Protein AF-0000000081155807 (afdb_homodimer)

Nearest PDB structures (foldseek):
  7br9-assembly1_B  TM=9.487E-01  e=3.342E-39  Mus musculus
  7br9-assembly1_A  TM=9.455E-01  e=4.424E-39  Mus musculus
  6r6t-assembly1_B  TM=9.547E-01  e=1.126E-38  Mus musculus
  6r6t-assembly1_A  TM=9.461E-01  e=5.517E-38  Mus musculus
  6r6u-assembly1_B  TM=9.329E-01  e=8.402E-38  Homo sapiens

Structure (mmCIF, N/CA/C/O backbone):
data_AF-0000000081155807-model_v1
#
loop_
_entity.id
_entity.type
_entity.pdbx_description
1 polymer 'Cis-aconitate decarboxylase'
#
loop_
_atom_site.group_PDB
_atom_site.id
_atom_site.type_symbol
_atom_site.label_atom_id
_atom_site.label_alt_id
_atom_site.label_comp_id
_atom_site.label_asym_id
_atom_site.label_entity_id
_atom_site.label_seq_id
_atom_site.pdbx_PDB_ins_code
_atom_site.Cartn_x
_atom_site.Cartn_y
_atom_site.Cartn_z
_atom_site.occupancy
_atom_site.B_iso_or_equiv
_atom_site.auth_seq_id
_atom_site.auth_comp_id
_atom_site.auth_asym_id
_atom_site.auth_atom_id
_atom_site.pdbx_PDB_model_num
ATOM 1 N N . MET A 1 1 ? -14.164 22.125 5 1 95.44 1 MET A N 1
ATOM 2 C CA . MET A 1 1 ? -13.172 21.062 4.836 1 95.44 1 MET A CA 1
ATOM 3 C C . MET A 1 1 ? -12.547 21.109 3.443 1 95.44 1 MET A C 1
ATOM 5 O O . MET A 1 1 ? -11.32 21.078 3.305 1 95.44 1 MET A O 1
ATOM 9 N N . ILE A 1 2 ? -13.336 21.188 2.449 1 98 2 ILE A N 1
ATOM 10 C CA . ILE A 1 2 ? -12.852 21.141 1.072 1 98 2 ILE A CA 1
ATOM 11 C C . ILE A 1 2 ? -11.992 22.375 0.785 1 98 2 ILE A C 1
ATOM 13 O O . ILE A 1 2 ? -10.883 22.25 0.275 1 98 2 ILE A O 1
ATOM 17 N N . LEU A 1 3 ? -12.531 23.594 1.146 1 98.25 3 LEU A N 1
ATOM 18 C CA . LEU A 1 3 ? -11.773 24.828 0.936 1 98.25 3 LEU A CA 1
ATOM 19 C C . LEU A 1 3 ? -10.461 24.781 1.701 1 98.25 3 LEU A C 1
ATOM 21 O O . LEU A 1 3 ? -9.414 25.156 1.163 1 98.25 3 LEU A O 1
ATOM 25 N N . ASP A 1 4 ? -10.531 24.344 2.914 1 98.19 4 ASP A N 1
ATOM 26 C CA . ASP A 1 4 ? -9.344 24.234 3.748 1 98.19 4 ASP A CA 1
ATOM 27 C C . ASP A 1 4 ? -8.32 23.281 3.125 1 98.19 4 ASP A C 1
ATOM 29 O O . ASP A 1 4 ? -7.129 23.594 3.062 1 98.19 4 ASP A O 1
ATOM 33 N N . CYS A 1 5 ? -8.781 22.172 2.707 1 98.44 5 CYS A N 1
ATOM 34 C CA . CYS A 1 5 ? -7.906 21.141 2.145 1 98.44 5 CYS A CA 1
ATOM 35 C C . CYS A 1 5 ? -7.207 21.656 0.891 1 98.44 5 CYS A C 1
ATOM 37 O O . CYS A 1 5 ? -6.016 21.406 0.693 1 98.44 5 CYS A O 1
ATOM 39 N N . ILE A 1 6 ? -7.902 22.359 0.013 1 98.62 6 ILE A N 1
ATOM 40 C CA . ILE A 1 6 ? -7.312 22.922 -1.195 1 98.62 6 ILE A CA 1
ATOM 41 C C . ILE A 1 6 ? -6.215 23.906 -0.818 1 98.62 6 ILE A C 1
ATOM 43 O O . ILE A 1 6 ? -5.105 23.859 -1.358 1 98.62 6 ILE A O 1
ATOM 47 N N . GLY A 1 7 ? -6.527 24.812 0.11 1 98.62 7 GLY A N 1
ATOM 48 C CA . GLY A 1 7 ? -5.547 25.797 0.538 1 98.62 7 GLY A CA 1
ATOM 49 C C . GLY A 1 7 ? -4.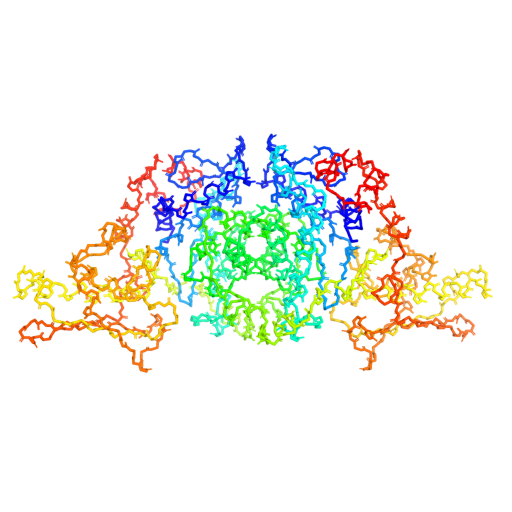301 25.172 1.145 1 98.62 7 GLY A C 1
ATOM 50 O O . GLY A 1 7 ? -3.182 25.594 0.842 1 98.62 7 GLY A O 1
ATOM 51 N N . VAL A 1 8 ? -4.527 24.219 1.985 1 98.38 8 VAL A N 1
ATOM 52 C CA . VAL A 1 8 ? -3.428 23.516 2.643 1 98.38 8 VAL A CA 1
ATOM 53 C C . VAL A 1 8 ? -2.6 22.766 1.604 1 98.38 8 VAL A C 1
ATOM 55 O O . VAL A 1 8 ? -1.372 22.688 1.71 1 98.38 8 VAL A O 1
ATOM 58 N N . GLY A 1 9 ? -3.266 22.172 0.591 1 98.5 9 GLY A N 1
ATOM 59 C CA . GLY A 1 9 ? -2.559 21.516 -0.495 1 98.5 9 GLY A CA 1
ATOM 60 C C . GLY A 1 9 ? -1.705 22.469 -1.313 1 98.5 9 GLY A C 1
ATOM 61 O O . GLY A 1 9 ? -0.597 22.125 -1.725 1 98.5 9 GLY A O 1
ATOM 62 N N . ILE A 1 10 ? -2.203 23.656 -1.557 1 98.25 10 ILE A N 1
ATOM 63 C CA . ILE A 1 10 ? -1.492 24.656 -2.34 1 98.25 10 ILE A CA 1
ATOM 64 C C . ILE A 1 10 ? -0.218 25.078 -1.61 1 98.25 10 ILE A C 1
ATOM 66 O O . ILE A 1 10 ? 0.877 25.016 -2.176 1 98.25 10 ILE A O 1
ATOM 70 N N . ILE A 1 11 ? -0.323 25.453 -0.348 1 97.88 11 ILE A N 1
ATOM 71 C CA . ILE A 1 11 ? 0.854 25.922 0.379 1 97.88 11 ILE A CA 1
ATOM 72 C C . ILE A 1 11 ? 1.784 24.734 0.66 1 97.88 11 ILE A C 1
ATOM 74 O O . ILE A 1 11 ? 3.008 24.891 0.644 1 97.88 11 ILE A O 1
ATOM 78 N N . GLY A 1 12 ? 1.202 23.578 0.953 1 97.69 12 GLY A N 1
ATOM 79 C CA . GLY A 1 12 ? 2.004 22.391 1.196 1 97.69 12 GLY A CA 1
ATOM 80 C C . GLY A 1 12 ? 2.812 21.953 -0.013 1 97.69 12 GLY A C 1
ATOM 81 O O . GLY A 1 12 ? 3.842 21.297 0.128 1 97.69 12 GLY A O 1
ATOM 82 N N . GLY A 1 13 ? 2.342 22.312 -1.187 1 97.19 13 GLY A N 1
ATOM 83 C CA . GLY A 1 13 ? 3.057 22.016 -2.416 1 97.19 13 GLY A CA 1
ATOM 84 C C . GLY A 1 13 ? 4.379 22.75 -2.533 1 97.19 13 GLY A C 1
ATOM 85 O O . GLY A 1 13 ? 5.23 22.375 -3.346 1 97.19 13 GLY A O 1
ATOM 86 N N . GLN A 1 14 ? 4.598 23.703 -1.68 1 94.25 14 GLN A N 1
ATOM 87 C CA . GLN A 1 14 ? 5.789 24.531 -1.776 1 94.25 14 GLN A CA 1
ATOM 88 C C . GLN A 1 14 ? 6.883 24.047 -0.829 1 94.25 14 GLN A C 1
ATOM 90 O O . GLN A 1 14 ? 7.965 24.641 -0.763 1 94.25 14 GLN A O 1
ATOM 95 N N . THR A 1 15 ? 6.66 23 -0.127 1 94.06 15 THR A N 1
ATOM 96 C CA . THR A 1 15 ? 7.637 22.5 0.831 1 94.06 15 THR A CA 1
ATOM 97 C C . THR A 1 15 ? 8.75 21.734 0.117 1 94.06 15 THR A C 1
ATOM 99 O O . THR A 1 15 ? 8.602 21.359 -1.047 1 94.06 15 THR A O 1
ATOM 102 N N . HIS A 1 16 ? 9.852 21.547 0.85 1 92.94 16 HIS A N 1
ATOM 103 C CA . HIS A 1 16 ? 10.953 20.734 0.326 1 92.94 16 HIS A CA 1
ATOM 104 C C . HIS A 1 16 ? 10.508 19.297 0.065 1 92.94 16 HIS A C 1
ATOM 106 O O . HIS A 1 16 ? 10.93 18.688 -0.911 1 92.94 16 HIS A O 1
ATOM 112 N N . LEU A 1 17 ? 9.703 18.828 0.894 1 95 17 LEU A N 1
ATOM 113 C CA . LEU A 1 17 ? 9.172 17.484 0.732 1 95 17 LEU A CA 1
ATOM 114 C C . LEU A 1 17 ? 8.406 17.359 -0.58 1 95 17 LEU A C 1
ATOM 116 O O . LEU A 1 17 ? 8.617 16.406 -1.336 1 95 17 LEU A O 1
ATOM 120 N N . SER A 1 18 ? 7.508 18.266 -0.826 1 96.38 18 SER A N 1
ATOM 121 C CA . SER A 1 18 ? 6.707 18.219 -2.045 1 96.38 18 SER A CA 1
ATOM 122 C C . SER A 1 18 ? 7.586 18.344 -3.287 1 96.38 18 SER A C 1
ATOM 124 O O . SER A 1 18 ? 7.297 17.734 -4.32 1 96.38 18 SER A O 1
ATOM 126 N N . SER A 1 19 ? 8.648 19.141 -3.184 1 96.31 19 SER A N 1
ATOM 127 C CA . SER A 1 19 ? 9.609 19.234 -4.281 1 96.31 19 SER A CA 1
ATOM 128 C C . SER A 1 19 ? 10.281 17.891 -4.551 1 96.31 19 SER A C 1
ATOM 130 O O . SER A 1 19 ? 10.484 17.516 -5.707 1 96.31 19 SER A O 1
ATOM 132 N N . SER A 1 20 ? 10.688 17.234 -3.498 1 96.75 20 SER A N 1
ATOM 133 C CA . SER A 1 20 ? 11.266 15.898 -3.621 1 96.75 20 SER A CA 1
ATOM 134 C C . SER A 1 20 ? 10.297 14.93 -4.289 1 96.75 20 SER A C 1
ATOM 136 O O . SER A 1 20 ? 10.695 14.117 -5.129 1 96.75 20 SER A O 1
ATOM 138 N N . LEU A 1 21 ? 9.055 15.016 -3.977 1 97.5 21 LEU A N 1
ATOM 139 C CA . LEU A 1 21 ? 8.039 14.117 -4.527 1 97.5 21 LEU A CA 1
ATOM 140 C C . LEU A 1 21 ? 7.773 14.43 -5.996 1 97.5 21 LEU A C 1
ATOM 142 O O . LEU A 1 21 ? 7.477 13.531 -6.785 1 97.5 21 LEU A O 1
ATOM 146 N N . ARG A 1 22 ? 7.848 15.734 -6.363 1 95.94 22 ARG A N 1
ATOM 147 C CA . ARG A 1 22 ? 7.719 16.062 -7.777 1 95.94 22 ARG A CA 1
ATOM 148 C C . ARG A 1 22 ? 8.875 15.492 -8.586 1 95.94 22 ARG A C 1
ATOM 150 O O . ARG A 1 22 ? 8.695 15.094 -9.742 1 95.94 22 ARG A O 1
ATOM 157 N N . ARG A 1 23 ? 10.07 15.453 -8.008 1 95.19 23 ARG A N 1
ATOM 158 C CA . ARG A 1 23 ? 11.188 14.805 -8.672 1 95.19 23 ARG A CA 1
ATOM 159 C C . ARG A 1 23 ? 10.938 13.305 -8.836 1 95.19 23 ARG A C 1
ATOM 161 O O . ARG A 1 23 ? 11.219 12.734 -9.891 1 95.19 23 ARG A O 1
ATOM 168 N N . PHE A 1 24 ? 10.445 12.727 -7.793 1 96.31 24 PHE A N 1
ATOM 169 C CA . PHE A 1 24 ? 10.047 11.328 -7.852 1 96.31 24 PHE A CA 1
ATOM 170 C C . PHE A 1 24 ? 9.047 11.094 -8.984 1 96.31 24 PHE A C 1
ATOM 172 O O . PHE A 1 24 ? 9.188 10.141 -9.75 1 96.31 24 PHE A O 1
ATOM 179 N N . ALA A 1 25 ? 8.008 11.938 -9.039 1 94.19 25 ALA A N 1
ATOM 180 C CA . ALA A 1 25 ? 6.98 11.828 -10.07 1 94.19 25 ALA A CA 1
ATOM 181 C C . ALA A 1 25 ? 7.594 11.945 -11.461 1 94.19 25 ALA A C 1
ATOM 183 O O . ALA A 1 25 ? 7.188 11.234 -12.391 1 94.19 25 ALA A O 1
ATOM 184 N N . ALA A 1 26 ? 8.5 12.812 -11.648 1 91.06 26 ALA A N 1
ATOM 185 C CA . ALA A 1 26 ? 9.164 13 -12.938 1 91.06 26 ALA A CA 1
ATOM 186 C C . ALA A 1 26 ? 9.898 11.734 -13.359 1 91.06 26 ALA A C 1
ATOM 188 O O . ALA A 1 26 ? 9.93 11.398 -14.547 1 91.06 26 ALA A O 1
ATOM 189 N N . LEU A 1 27 ? 10.453 11.055 -12.383 1 88.5 27 LEU A N 1
ATOM 190 C CA . LEU A 1 27 ? 11.219 9.844 -12.641 1 88.5 27 LEU A CA 1
ATOM 191 C C . LEU A 1 27 ? 10.305 8.68 -12.977 1 88.5 27 LEU A C 1
ATOM 193 O O . LEU A 1 27 ? 10.672 7.797 -13.758 1 88.5 27 LEU A O 1
ATOM 197 N N . THR A 1 28 ? 9.117 8.633 -12.438 1 90.75 28 THR A N 1
ATOM 198 C CA . THR A 1 28 ? 8.297 7.43 -12.5 1 90.75 28 THR A CA 1
ATOM 199 C C . THR A 1 28 ? 7.137 7.613 -13.477 1 90.75 28 THR A C 1
ATOM 201 O O . THR A 1 28 ? 6.742 6.672 -14.172 1 90.75 28 THR A O 1
ATOM 204 N N . ASP A 1 29 ? 6.445 8.719 -13.398 1 83.62 29 ASP A N 1
ATOM 205 C CA . ASP A 1 29 ? 5.273 8.984 -14.227 1 83.62 29 ASP A CA 1
ATOM 206 C C . ASP A 1 29 ? 5.676 9.648 -15.539 1 83.62 29 ASP A C 1
ATOM 208 O O . ASP A 1 29 ? 4.941 9.562 -16.531 1 83.62 29 ASP A O 1
ATOM 212 N N . GLY A 1 30 ? 6.836 10.227 -15.602 1 74.69 30 GLY A N 1
ATOM 213 C CA . GLY A 1 30 ? 7.301 10.906 -16.797 1 74.69 30 GLY A CA 1
ATOM 214 C C . GLY A 1 30 ? 6.441 12.094 -17.172 1 74.69 30 GLY A C 1
ATOM 215 O O . GLY A 1 30 ? 5.664 12.594 -16.359 1 74.69 30 GLY A O 1
ATOM 216 N N . GLN A 1 31 ? 6.742 12.703 -18.359 1 64 31 GLN A N 1
ATOM 217 C CA . GLN A 1 31 ? 5.992 13.828 -18.906 1 64 31 GLN A CA 1
ATOM 218 C C . GLN A 1 31 ? 5.043 13.375 -20 1 64 31 GLN A C 1
ATOM 220 O O . GLN A 1 31 ? 5.449 12.68 -20.938 1 64 31 GLN A O 1
ATOM 225 N N . THR A 1 32 ? 3.867 12.969 -19.547 1 61.22 32 THR A N 1
ATOM 226 C CA . THR A 1 32 ? 2.998 12.477 -20.609 1 61.22 32 THR A CA 1
ATOM 227 C C . THR A 1 32 ? 2.117 13.602 -21.141 1 61.22 32 THR A C 1
ATOM 229 O O . THR A 1 32 ? 1.732 14.508 -20.406 1 61.22 32 THR A O 1
ATOM 232 N N . LYS A 1 33 ? 2.014 13.672 -22.453 1 59.62 33 LYS A N 1
ATOM 233 C CA . LYS A 1 33 ? 1.221 14.672 -23.172 1 59.62 33 LYS A CA 1
ATOM 234 C C . LYS A 1 33 ? -0.248 14.602 -22.766 1 59.62 33 LYS A C 1
ATOM 236 O O . LYS A 1 33 ? -0.955 15.609 -22.797 1 59.62 33 LYS A O 1
ATOM 241 N N . ASP A 1 34 ? -0.723 13.492 -22.312 1 68.31 34 ASP A N 1
ATOM 242 C CA . ASP A 1 34 ? -2.162 13.312 -22.156 1 68.31 34 ASP A CA 1
ATOM 243 C C . ASP A 1 34 ? -2.553 13.344 -20.672 1 68.31 34 ASP A C 1
ATOM 245 O O . ASP A 1 34 ? -3.586 12.797 -20.281 1 68.31 34 ASP A O 1
ATOM 249 N N . LYS A 1 35 ? -1.752 14.07 -20.062 1 72.75 35 LYS A N 1
ATOM 250 C CA . LYS A 1 35 ? -2.043 14.133 -18.625 1 72.75 35 LYS A CA 1
ATOM 251 C C . LYS A 1 35 ? -3.168 15.117 -18.344 1 72.75 35 LYS A C 1
ATOM 253 O O . LYS A 1 35 ? -3.24 16.188 -18.953 1 72.75 35 LYS A O 1
ATOM 258 N N . GLN A 1 36 ? -4.035 14.617 -17.391 1 83.31 36 GLN A N 1
ATOM 259 C CA . GLN A 1 36 ? -5.305 15.336 -17.328 1 83.31 36 GLN A CA 1
ATOM 260 C C . GLN A 1 36 ? -5.57 15.883 -15.938 1 83.31 36 GLN A C 1
ATOM 262 O O . GLN A 1 36 ? -6.355 16.828 -15.773 1 83.31 36 GLN A O 1
ATOM 267 N N . SER A 1 37 ? -4.906 15.438 -14.977 1 94.88 37 SER A N 1
ATOM 268 C CA . SER A 1 37 ? -5.289 15.82 -13.617 1 94.88 37 SER A CA 1
ATOM 269 C C . SER A 1 37 ? -4.359 16.891 -13.062 1 94.88 37 SER A C 1
ATOM 271 O O . SER A 1 37 ? -3.139 16.797 -13.211 1 94.88 37 SER A O 1
ATOM 273 N N . LEU A 1 38 ? -4.887 17.859 -12.406 1 96.31 38 LEU A N 1
ATOM 274 C CA . LEU A 1 38 ? -4.23 19.109 -12.031 1 96.31 38 LEU A CA 1
ATOM 275 C C . LEU A 1 38 ? -3.35 18.906 -10.805 1 96.31 38 LEU A C 1
ATOM 277 O O . LEU A 1 38 ? -3.754 18.25 -9.844 1 96.31 38 LEU A O 1
ATOM 281 N N . LEU A 1 39 ? -2.137 19.406 -10.875 1 96.5 39 LEU A N 1
ATOM 282 C CA . LEU A 1 39 ? -1.333 19.641 -9.688 1 96.5 39 LEU A CA 1
ATOM 283 C C . LEU A 1 39 ? -1.669 20.984 -9.062 1 96.5 39 LEU A C 1
ATOM 285 O O . LEU A 1 39 ? -1.589 22.016 -9.727 1 96.5 39 LEU A O 1
ATOM 289 N N . TRP A 1 40 ? -2.074 21.016 -7.797 1 97.88 40 TRP A N 1
ATOM 290 C CA . TRP A 1 40 ? -2.619 22.203 -7.156 1 97.88 40 TRP A CA 1
ATOM 291 C C . TRP A 1 40 ? -1.533 23.266 -6.949 1 97.88 40 TRP A C 1
ATOM 293 O O . TRP A 1 40 ? -0.455 22.953 -6.434 1 97.88 40 TRP A O 1
ATOM 303 N N . GLY A 1 41 ? -1.768 24.453 -7.367 1 96.56 41 GLY A N 1
ATOM 304 C CA . GLY A 1 41 ? -0.901 25.578 -7.055 1 96.56 41 GLY A CA 1
ATOM 305 C C . GLY A 1 41 ? 0.208 25.781 -8.07 1 96.56 41 GLY A C 1
ATOM 306 O O . GLY A 1 41 ? 1.071 26.641 -7.895 1 96.56 41 GLY A O 1
ATOM 307 N N . PHE A 1 42 ? 0.236 25.047 -9.148 1 95.88 42 PHE A N 1
ATOM 308 C CA . PHE A 1 42 ? 1.325 25.109 -10.109 1 95.88 42 PHE A CA 1
ATOM 309 C C . PHE A 1 42 ? 0.794 25.422 -11.508 1 95.88 42 PHE A C 1
ATOM 311 O O . PHE A 1 42 ? 1.271 24.859 -12.5 1 95.88 42 PHE A O 1
ATOM 318 N N . GLY A 1 43 ? -0.195 26.25 -11.555 1 94.31 43 GLY A N 1
ATOM 319 C CA . GLY A 1 43 ? -0.761 26.656 -12.836 1 94.31 43 GLY A CA 1
ATOM 320 C C . GLY A 1 43 ? -1.389 25.5 -13.594 1 94.31 43 GLY A C 1
ATOM 321 O O . GLY A 1 43 ? -2.186 24.734 -13.031 1 94.31 43 GLY A O 1
ATOM 322 N N . ARG A 1 44 ? -1.024 25.344 -14.836 1 92.69 44 ARG A N 1
ATOM 323 C CA . ARG A 1 44 ? -1.667 24.344 -15.68 1 92.69 44 ARG A CA 1
ATOM 324 C C . ARG A 1 44 ? -0.827 23.062 -15.766 1 92.69 44 ARG A C 1
ATOM 326 O O . ARG A 1 44 ? -0.809 22.391 -16.797 1 92.69 44 ARG A O 1
ATOM 333 N N . THR A 1 45 ? -0.119 22.797 -14.672 1 92.94 45 THR A N 1
ATOM 334 C CA . THR A 1 45 ? 0.653 21.562 -14.602 1 92.94 45 THR A CA 1
ATOM 335 C C . THR A 1 45 ? -0.258 20.359 -14.32 1 92.94 45 THR A C 1
ATOM 337 O O . THR A 1 45 ? -1.022 20.375 -13.359 1 92.94 45 THR A O 1
ATOM 340 N N . HIS A 1 46 ? -0.159 19.375 -15.211 1 93 46 HIS A N 1
ATOM 341 C CA . HIS A 1 46 ? -0.998 18.188 -15.086 1 93 46 HIS A CA 1
ATOM 342 C C . HIS A 1 46 ? -0.152 16.922 -14.992 1 93 46 HIS A C 1
ATOM 344 O O . HIS A 1 46 ? 0.987 16.891 -15.469 1 93 46 HIS A O 1
ATOM 350 N N . CYS A 1 47 ? -0.679 15.938 -14.289 1 92 47 CYS A N 1
ATOM 351 C CA . CYS A 1 47 ? -0.131 14.594 -14.156 1 92 47 CYS A CA 1
ATOM 352 C C . CYS A 1 47 ? -1.203 13.539 -14.406 1 92 47 CYS A C 1
ATOM 354 O O . CYS A 1 47 ? -2.346 13.867 -14.727 1 92 47 CYS A O 1
ATOM 356 N N . SER A 1 48 ? -0.719 12.234 -14.477 1 92.88 48 SER A N 1
ATOM 357 C CA . SER A 1 48 ? -1.723 11.172 -14.461 1 92.88 48 SER A CA 1
ATOM 358 C C . SER A 1 48 ? -2.615 11.273 -13.227 1 92.88 48 SER A C 1
ATOM 360 O O . SER A 1 48 ? -2.215 11.844 -12.211 1 92.88 48 SER A O 1
ATOM 362 N N . ALA A 1 49 ? -3.83 10.773 -13.305 1 95.69 49 ALA A N 1
ATOM 363 C CA . ALA A 1 49 ? -4.793 10.891 -12.219 1 95.69 49 ALA A CA 1
ATOM 364 C C . ALA A 1 49 ? -4.242 10.297 -10.922 1 95.69 49 ALA A C 1
ATOM 366 O O . ALA A 1 49 ? -4.273 10.938 -9.875 1 95.69 49 ALA A O 1
ATOM 367 N N . PRO A 1 50 ? -3.637 9.062 -10.984 1 96.88 50 PRO A N 1
ATOM 368 C CA . PRO A 1 50 ? -3.098 8.516 -9.734 1 96.88 50 PRO A CA 1
ATOM 369 C C . PRO A 1 50 ? -1.948 9.352 -9.172 1 96.88 50 PRO A C 1
ATOM 371 O O . PRO A 1 50 ? -1.857 9.547 -7.961 1 96.88 50 PRO A O 1
ATOM 374 N N . MET A 1 51 ? -1.051 9.875 -10.016 1 96.19 51 MET A N 1
ATOM 375 C CA . MET A 1 51 ? 0.088 10.656 -9.531 1 96.19 51 MET A CA 1
ATOM 376 C C . MET A 1 51 ? -0.362 12.016 -9.008 1 96.19 51 MET A C 1
ATOM 378 O O . MET A 1 51 ? 0.189 12.523 -8.031 1 96.19 51 MET A O 1
ATOM 382 N N . ALA A 1 52 ? -1.381 12.641 -9.688 1 97.12 52 ALA A N 1
ATOM 383 C CA . ALA A 1 52 ? -1.934 13.891 -9.172 1 97.12 52 ALA A CA 1
ATOM 384 C C . ALA A 1 52 ? -2.523 13.695 -7.781 1 97.12 52 ALA A C 1
ATOM 386 O O . ALA A 1 52 ? -2.32 14.531 -6.891 1 97.12 52 ALA A O 1
ATOM 387 N N . ALA A 1 53 ? -3.338 12.617 -7.656 1 98.56 53 ALA A N 1
ATOM 388 C CA . ALA A 1 53 ? -3.883 12.305 -6.34 1 98.56 53 ALA A CA 1
ATOM 389 C C . ALA A 1 53 ? -2.77 12.141 -5.309 1 98.56 53 ALA A C 1
ATOM 391 O O . ALA A 1 53 ? -2.871 12.656 -4.195 1 98.56 53 ALA A O 1
ATOM 392 N N . TYR A 1 54 ? -1.696 11.461 -5.68 1 98.44 54 TYR A N 1
ATOM 393 C CA . TYR A 1 54 ? -0.554 11.18 -4.82 1 98.44 54 TYR A CA 1
ATOM 394 C C . TYR A 1 54 ? 0.134 12.461 -4.379 1 98.44 54 TYR A C 1
ATOM 396 O O . TYR A 1 54 ? 0.322 12.695 -3.182 1 98.44 54 TYR A O 1
ATOM 404 N N . LEU A 1 55 ? 0.482 13.312 -5.332 1 98.31 55 LEU A N 1
ATOM 405 C CA . LEU A 1 55 ? 1.238 14.531 -5.066 1 98.31 55 LEU A CA 1
ATOM 406 C C . LEU A 1 55 ? 0.395 15.531 -4.289 1 98.31 55 LEU A C 1
ATOM 408 O O . LEU A 1 55 ? 0.875 16.141 -3.33 1 98.31 55 LEU A O 1
ATOM 412 N N . ASN A 1 56 ? -0.834 15.703 -4.676 1 98.81 56 ASN A N 1
ATOM 413 C CA . ASN A 1 56 ? -1.695 16.672 -4.004 1 98.81 56 ASN A CA 1
ATOM 414 C C . ASN A 1 56 ? -2.016 16.234 -2.576 1 98.81 56 ASN A C 1
ATOM 416 O O . ASN A 1 56 ? -2.084 17.062 -1.669 1 98.81 56 ASN A O 1
ATOM 420 N N . ALA A 1 57 ? -2.23 14.945 -2.385 1 98.94 57 ALA A N 1
ATOM 421 C CA . ALA A 1 57 ? -2.492 14.461 -1.033 1 98.94 57 ALA A CA 1
ATOM 422 C C . ALA A 1 57 ? -1.266 14.625 -0.141 1 98.94 57 ALA A C 1
ATOM 424 O O . ALA A 1 57 ? -1.386 15 1.028 1 98.94 57 ALA A O 1
ATOM 425 N N . ALA A 1 58 ? -0.102 14.297 -0.688 1 98.69 58 ALA A N 1
ATOM 426 C CA . ALA A 1 58 ? 1.13 14.523 0.064 1 98.69 58 ALA A CA 1
ATOM 427 C C . ALA A 1 58 ? 1.281 15.992 0.443 1 98.69 58 ALA A C 1
ATOM 429 O O . ALA A 1 58 ? 1.687 16.312 1.562 1 98.69 58 ALA A O 1
ATOM 430 N N . SER A 1 59 ? 0.98 16.859 -0.491 1 98.5 59 SER A N 1
ATOM 431 C CA . SER A 1 59 ? 1.053 18.297 -0.24 1 98.5 59 SER A CA 1
ATOM 432 C C . SER A 1 59 ? 0.1 18.703 0.876 1 98.5 59 SER A C 1
ATOM 434 O O . SER A 1 59 ? 0.448 19.531 1.721 1 98.5 59 SER A O 1
ATOM 436 N N . CYS A 1 60 ? -1.1 18.141 0.869 1 98.56 60 CYS A N 1
ATOM 437 C CA . CYS A 1 60 ? -2.086 18.469 1.894 1 98.56 60 CYS A CA 1
ATOM 438 C C . CYS A 1 60 ? -1.564 18.109 3.281 1 98.56 60 CYS A C 1
ATOM 440 O O . CYS A 1 60 ? -1.932 18.75 4.27 1 98.56 60 CYS A O 1
ATOM 442 N N . HIS A 1 61 ? -0.694 17.125 3.336 1 97.69 61 HIS A N 1
ATOM 443 C CA . HIS A 1 61 ? -0.27 16.641 4.648 1 97.69 61 HIS A CA 1
ATOM 444 C C . HIS A 1 61 ? 1.185 17.016 4.922 1 97.69 61 HIS A C 1
ATOM 446 O O . HIS A 1 61 ? 1.726 16.688 5.98 1 97.69 61 HIS A O 1
ATOM 452 N N . SER A 1 62 ? 1.878 17.703 4.023 1 96.44 62 SER A N 1
ATOM 453 C CA . SER A 1 62 ? 3.309 17.969 4.109 1 96.44 62 SER A CA 1
ATOM 454 C C . SER A 1 62 ? 3.627 18.875 5.301 1 96.44 62 SER A C 1
ATOM 456 O O . SER A 1 62 ? 4.738 18.828 5.836 1 96.44 62 SER A O 1
ATOM 458 N N . MET A 1 63 ? 2.646 19.656 5.754 1 95.88 63 MET A N 1
ATOM 459 C CA . MET A 1 63 ? 2.898 20.594 6.844 1 95.88 63 MET A CA 1
ATOM 460 C C . MET A 1 63 ? 2.084 20.219 8.078 1 95.88 63 MET A C 1
ATOM 462 O O . MET A 1 63 ? 2.002 21 9.031 1 95.88 63 MET A O 1
ATOM 466 N N . ASP A 1 64 ? 1.448 19.047 8.031 1 94.69 64 ASP A N 1
ATOM 467 C CA . ASP A 1 64 ? 0.537 18.672 9.102 1 94.69 64 ASP A CA 1
ATOM 468 C C . ASP A 1 64 ? -0.481 19.766 9.375 1 94.69 64 ASP A C 1
ATOM 470 O O . ASP A 1 64 ? -0.722 20.125 10.531 1 94.69 64 ASP A O 1
ATOM 474 N N . PHE A 1 65 ? -1.007 20.266 8.312 1 97.62 65 PHE A N 1
ATOM 475 C CA . PHE A 1 65 ? -1.824 21.469 8.367 1 97.62 65 PHE A CA 1
ATOM 476 C C . PHE A 1 65 ? -3.279 21.156 8.047 1 97.62 65 PHE A C 1
ATOM 478 O O . PHE A 1 65 ? -4.164 22 8.258 1 97.62 65 PHE A O 1
ATOM 485 N N . ASP A 1 66 ? -3.584 19.938 7.586 1 97.06 66 ASP A N 1
ATOM 486 C CA . ASP A 1 66 ? -4.926 19.547 7.164 1 97.06 66 ASP A CA 1
ATOM 487 C C . ASP A 1 66 ? -5.781 19.141 8.359 1 97.06 66 ASP A C 1
ATOM 489 O O . ASP A 1 66 ? -5.285 19.062 9.484 1 97.06 66 ASP A O 1
ATOM 493 N N . ASP A 1 67 ? -7.016 18.938 8.109 1 96.31 67 ASP A N 1
ATOM 494 C CA . ASP A 1 67 ? -7.996 18.672 9.156 1 96.31 67 ASP A CA 1
ATOM 495 C C . ASP A 1 67 ? -7.781 17.297 9.766 1 96.31 67 ASP A C 1
ATOM 497 O O . ASP A 1 67 ? -7.078 16.453 9.195 1 96.31 67 ASP A O 1
ATOM 501 N N . THR A 1 68 ? -8.281 17.141 10.953 1 92.69 68 THR A N 1
ATOM 502 C CA . THR A 1 68 ? -8.281 15.891 11.688 1 92.69 68 THR A CA 1
ATOM 503 C C . THR A 1 68 ? -9.68 15.562 12.203 1 92.69 68 THR A C 1
ATOM 505 O O . THR A 1 68 ? -10.57 16.422 12.188 1 92.69 68 THR A O 1
ATOM 508 N N . TRP A 1 69 ? -9.836 14.305 12.523 1 84.81 69 TRP A N 1
ATOM 509 C CA . TRP A 1 69 ? -11.125 13.797 12.992 1 84.81 69 TRP A CA 1
ATOM 510 C C . TRP A 1 69 ? -10.961 13.016 14.289 1 84.81 69 TRP A C 1
ATOM 512 O O . TRP A 1 69 ? -9.875 12.508 14.586 1 84.81 69 TRP A O 1
ATOM 522 N N . HIS A 1 70 ? -11.977 13.078 15.164 1 80.19 70 HIS A N 1
ATOM 523 C CA . HIS A 1 70 ? -12.055 12.156 16.297 1 80.19 70 HIS A CA 1
ATOM 524 C C . HIS A 1 70 ? -13.062 11.047 16.031 1 80.19 70 HIS A C 1
ATOM 526 O O . HIS A 1 70 ? -14.242 11.312 15.781 1 80.19 70 HIS A O 1
ATOM 532 N N . PRO A 1 71 ? -12.594 9.727 16.094 1 80.44 71 PRO A N 1
ATOM 533 C CA . PRO A 1 71 ? -11.266 9.195 16.391 1 80.44 71 PRO A CA 1
ATOM 534 C C . PRO A 1 71 ? -10.219 9.602 15.359 1 80.44 71 PRO A C 1
ATOM 536 O O . PRO A 1 71 ? -10.562 9.883 14.203 1 80.44 71 PRO A O 1
ATOM 539 N N . ALA A 1 72 ? -8.969 9.539 15.695 1 79.69 72 ALA A N 1
ATOM 540 C CA . ALA A 1 72 ? -7.883 10.289 15.07 1 79.69 72 ALA A CA 1
ATOM 541 C C . ALA A 1 72 ? -7.578 9.758 13.672 1 79.69 72 ALA A C 1
ATOM 543 O O . ALA A 1 72 ? -7.141 8.617 13.516 1 79.69 72 ALA A O 1
ATOM 544 N N . THR A 1 73 ? -7.805 10.508 12.602 1 89.25 73 THR A N 1
ATOM 545 C CA . THR A 1 73 ? -7.387 10.367 11.211 1 89.25 73 THR A CA 1
ATOM 546 C C . THR A 1 73 ? -7.379 11.719 10.5 1 89.25 73 THR A C 1
ATOM 548 O O . THR A 1 73 ? -7.609 12.75 11.133 1 89.25 73 THR A O 1
ATOM 551 N N . HIS A 1 74 ? -6.922 11.789 9.336 1 94.44 74 HIS A N 1
ATOM 552 C CA . HIS A 1 74 ? -7.023 12.938 8.445 1 94.44 74 HIS A CA 1
ATOM 553 C C . HIS A 1 74 ? -8.031 12.68 7.328 1 94.44 74 HIS A C 1
ATOM 555 O O . HIS A 1 74 ? -7.684 12.102 6.293 1 94.44 74 HIS A O 1
ATOM 561 N N . PRO A 1 75 ? -9.227 13.141 7.488 1 94.75 75 PRO A N 1
ATOM 562 C CA . PRO A 1 75 ? -10.328 12.672 6.645 1 94.75 75 PRO A CA 1
ATOM 563 C C . PRO A 1 75 ? -10.281 13.258 5.234 1 94.75 75 PRO A C 1
ATOM 565 O O . PRO A 1 75 ? -10.742 12.617 4.281 1 94.75 75 PRO A O 1
ATOM 568 N N . SER A 1 76 ? -9.75 14.461 5.035 1 97.75 76 SER A N 1
ATOM 569 C CA . SER A 1 76 ? -9.898 15.164 3.762 1 97.75 76 SER A CA 1
ATOM 570 C C . SER A 1 76 ? -8.75 14.828 2.811 1 97.75 76 SER A C 1
ATOM 572 O O . SER A 1 76 ? -8.969 14.648 1.61 1 97.75 76 SER A O 1
ATOM 574 N N . SER A 1 77 ? -7.539 14.75 3.326 1 98.31 77 SER A N 1
ATOM 575 C CA . SER A 1 77 ? -6.336 14.688 2.502 1 98.31 77 SER A CA 1
ATOM 576 C C . SER A 1 77 ? -6.305 13.406 1.673 1 98.31 77 SER A C 1
ATOM 578 O O . SER A 1 77 ? -5.836 13.406 0.532 1 98.31 77 SER A O 1
ATOM 580 N N . PRO A 1 78 ? -6.82 12.266 2.184 1 98.06 78 PRO A N 1
ATOM 581 C CA . PRO A 1 78 ? -6.84 11.086 1.321 1 98.06 78 PRO A CA 1
ATOM 582 C C . PRO A 1 78 ? -7.957 11.125 0.282 1 98.06 78 PRO A C 1
ATOM 584 O O . PRO A 1 78 ? -7.879 10.445 -0.745 1 98.06 78 PRO A O 1
ATOM 587 N N . VAL A 1 79 ? -8.984 11.906 0.486 1 98.69 79 VAL A N 1
ATOM 588 C CA . VAL A 1 79 ? -10.234 11.758 -0.257 1 98.69 79 VAL A CA 1
ATOM 589 C C . VAL A 1 79 ? -10.32 12.828 -1.339 1 98.69 79 VAL A C 1
ATOM 591 O O . VAL A 1 79 ? -10.539 12.523 -2.514 1 98.69 79 VAL A O 1
ATOM 594 N N . LEU A 1 80 ? -10.102 14.07 -1.008 1 98.88 80 LEU A N 1
ATOM 595 C CA . LEU A 1 80 ? -10.367 15.172 -1.928 1 98.88 80 LEU A CA 1
ATOM 596 C C . LEU A 1 80 ? -9.414 15.133 -3.119 1 98.88 80 LEU A C 1
ATOM 598 O O . LEU A 1 80 ? -9.844 15.266 -4.266 1 98.88 80 LEU A O 1
ATOM 602 N N . PRO A 1 81 ? -8.07 14.938 -2.908 1 98.94 81 PRO A N 1
ATOM 603 C CA . PRO A 1 81 ? -7.168 14.836 -4.059 1 98.94 81 PRO A CA 1
ATOM 604 C C . PRO A 1 81 ? -7.539 13.695 -5 1 98.94 81 PRO A C 1
ATOM 606 O O . PRO A 1 81 ? -7.438 13.836 -6.223 1 98.94 81 PRO A O 1
ATOM 609 N N . ALA A 1 82 ? -7.961 12.562 -4.449 1 98.88 82 ALA A N 1
ATOM 610 C CA . ALA A 1 82 ? -8.375 11.43 -5.273 1 98.88 82 ALA A CA 1
ATOM 611 C C . ALA A 1 82 ? -9.594 11.789 -6.121 1 98.88 82 ALA A C 1
ATOM 613 O O . ALA A 1 82 ? -9.664 11.43 -7.301 1 98.88 82 ALA A O 1
ATOM 614 N N . LEU A 1 83 ? -10.531 12.492 -5.527 1 98.88 83 LEU A N 1
ATOM 615 C CA . LEU A 1 83 ? -11.758 12.875 -6.219 1 98.88 83 LEU A CA 1
ATOM 616 C C . LEU A 1 83 ? -11.461 13.859 -7.344 1 98.88 83 LEU A C 1
ATOM 618 O O . LEU A 1 83 ? -11.938 13.68 -8.469 1 98.88 83 LEU A O 1
ATOM 622 N N . LEU A 1 84 ? -10.695 14.898 -7.023 1 98.75 84 LEU A N 1
ATOM 623 C CA . LEU A 1 84 ? -10.398 15.914 -8.031 1 98.75 84 LEU A CA 1
ATOM 624 C C . LEU A 1 84 ? -9.555 15.32 -9.156 1 98.75 84 LEU A C 1
ATOM 626 O O . LEU A 1 84 ? -9.734 15.672 -10.328 1 98.75 84 LEU A O 1
ATOM 630 N N . ALA A 1 85 ? -8.609 14.453 -8.828 1 98.31 85 ALA A N 1
ATOM 631 C CA . ALA A 1 85 ? -7.809 13.789 -9.852 1 98.31 85 ALA A CA 1
ATOM 632 C C . ALA A 1 85 ? -8.68 12.922 -10.758 1 98.31 85 ALA A C 1
ATOM 634 O O . ALA A 1 85 ? -8.492 12.898 -11.977 1 98.31 85 ALA A O 1
ATOM 635 N N . THR A 1 86 ? -9.602 12.156 -10.148 1 98.31 86 THR A N 1
ATOM 636 C CA . THR A 1 86 ? -10.516 11.312 -10.914 1 98.31 86 THR A CA 1
ATOM 637 C C . THR A 1 86 ? -11.375 12.148 -11.852 1 98.31 86 THR A C 1
ATOM 639 O O . THR A 1 86 ? -11.508 11.836 -13.039 1 98.31 86 THR A O 1
ATOM 642 N N . ALA A 1 87 ? -11.953 13.203 -11.336 1 98 87 ALA A N 1
ATOM 643 C CA . ALA A 1 87 ? -12.797 14.078 -12.148 1 98 87 ALA A CA 1
ATOM 644 C C . ALA A 1 87 ? -12.008 14.68 -13.305 1 98 87 ALA A C 1
ATOM 646 O O . ALA A 1 87 ? -12.516 14.789 -14.422 1 98 87 ALA A O 1
ATOM 647 N N . GLY A 1 88 ? -10.789 15.094 -12.992 1 95.56 88 GLY A N 1
ATOM 648 C CA . GLY A 1 88 ? -9.938 15.68 -14.016 1 95.56 88 GLY A CA 1
ATOM 649 C C . GLY A 1 88 ? -9.648 14.734 -15.164 1 95.56 88 GLY A C 1
ATOM 650 O O . GLY A 1 88 ? -9.414 15.18 -16.297 1 95.56 88 GLY A O 1
ATOM 651 N N . SER A 1 89 ? -9.664 13.477 -14.945 1 94 89 SER A N 1
ATOM 652 C CA . SER A 1 89 ? -9.312 12.484 -15.953 1 94 89 SER A CA 1
ATOM 653 C C . SER A 1 89 ? -10.523 12.102 -16.797 1 94 89 SER A C 1
ATOM 655 O O . SER A 1 89 ? -10.383 11.406 -17.812 1 94 89 SER A O 1
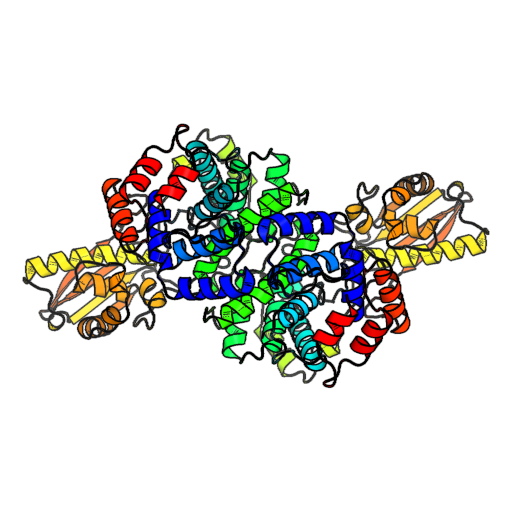ATOM 657 N N . LEU A 1 90 ? -11.688 12.578 -16.406 1 95 90 LEU A N 1
ATOM 658 C CA . LEU A 1 90 ? -12.906 12.234 -17.141 1 95 90 LEU A CA 1
ATOM 659 C C . LEU A 1 90 ? -13.094 13.156 -18.344 1 95 90 LEU A C 1
ATOM 661 O O . LEU A 1 90 ? -12.742 14.336 -18.297 1 95 90 LEU A O 1
ATOM 665 N N . PRO A 1 91 ? -13.648 12.633 -19.406 1 93 91 PRO A N 1
ATOM 666 C CA . PRO A 1 91 ? -13.969 13.508 -20.547 1 93 91 PRO A CA 1
ATOM 667 C C . PRO A 1 91 ? -15.008 14.57 -20.203 1 93 91 PRO A C 1
ATOM 669 O O . PRO A 1 91 ? -15.758 14.414 -19.234 1 93 91 PRO A O 1
ATOM 672 N N . THR A 1 92 ? -15.07 15.547 -20.984 1 91.56 92 THR A N 1
ATOM 673 C CA . THR A 1 92 ? -15.938 16.703 -20.75 1 91.56 92 THR A CA 1
ATOM 674 C C . THR A 1 92 ? -17.391 16.266 -20.625 1 91.56 92 THR A C 1
ATOM 676 O O . THR A 1 92 ? -18.141 16.812 -19.812 1 91.56 92 THR A O 1
ATOM 679 N N . THR A 1 93 ? -17.781 15.281 -21.344 1 93.31 93 THR A N 1
ATOM 680 C CA . THR A 1 93 ? -19.172 14.836 -21.375 1 93.31 93 THR A CA 1
ATOM 681 C C . THR A 1 93 ? -19.547 14.109 -20.094 1 93.31 93 THR A C 1
ATOM 683 O O . THR A 1 93 ? -20.719 13.969 -19.766 1 93.31 93 THR A O 1
ATOM 686 N N . LEU A 1 94 ? -18.547 13.734 -19.344 1 94.06 94 LEU A N 1
ATOM 687 C CA . LEU A 1 94 ? -18.812 12.938 -18.156 1 94.06 94 LEU A CA 1
ATOM 688 C C . LEU A 1 94 ? -18.375 13.688 -16.891 1 94.06 94 LEU A C 1
ATOM 690 O O . LEU A 1 94 ? -18.281 13.102 -15.82 1 94.06 94 LEU A O 1
ATOM 694 N N . GLN A 1 95 ? -18.188 14.945 -17.016 1 96.25 95 GLN A N 1
ATOM 695 C CA . GLN A 1 95 ? -17.719 15.734 -15.891 1 96.25 95 GLN A CA 1
ATOM 696 C C . GLN A 1 95 ? -18.797 15.82 -14.805 1 96.25 95 GLN A C 1
ATOM 698 O O . GLN A 1 95 ? -19.922 16.219 -15.07 1 96.25 95 GLN A O 1
ATOM 703 N N . PRO A 1 96 ? -18.406 15.477 -13.57 1 98.06 96 PRO A N 1
ATOM 704 C CA . PRO A 1 96 ? -19.391 15.562 -12.484 1 98.06 96 PRO A CA 1
ATOM 705 C C . PRO A 1 96 ? -19.688 17 -12.07 1 98.06 96 PRO A C 1
ATOM 707 O O . PRO A 1 96 ? -18.891 17.906 -12.336 1 98.06 96 PRO A O 1
ATOM 710 N N . THR A 1 97 ? -20.859 17.172 -11.469 1 98.25 97 THR A N 1
ATOM 711 C CA . THR A 1 97 ? -21.188 18.469 -10.875 1 98.25 97 THR A CA 1
ATOM 712 C C . THR A 1 97 ? -20.484 18.641 -9.531 1 98.25 97 THR A C 1
ATOM 714 O O . THR A 1 97 ? -19.953 17.672 -8.984 1 98.25 97 THR A O 1
ATOM 717 N N . LEU A 1 98 ? -20.453 19.844 -9.016 1 98.44 98 LEU A N 1
ATOM 718 C CA . LEU A 1 98 ? -19.891 20.078 -7.691 1 98.44 98 LEU A CA 1
ATOM 719 C C . LEU A 1 98 ? -20.734 19.422 -6.605 1 98.44 98 LEU A C 1
ATOM 721 O O . LEU A 1 98 ? -20.219 19.047 -5.555 1 98.44 98 LEU A O 1
ATOM 725 N N . GLU A 1 99 ? -22 19.297 -6.848 1 98.12 99 GLU A N 1
ATOM 726 C CA . GLU A 1 99 ? -22.844 18.531 -5.922 1 98.12 99 GLU A CA 1
ATOM 727 C C . GLU A 1 99 ? -22.438 17.062 -5.875 1 98.12 99 GLU A C 1
ATOM 729 O O . GLU A 1 99 ? -22.375 16.469 -4.801 1 98.12 99 GLU A O 1
ATOM 734 N N . ASP A 1 100 ? -22.156 16.5 -7.102 1 98.31 100 ASP A N 1
ATOM 735 C CA . ASP A 1 100 ? -21.656 15.125 -7.16 1 98.31 100 ASP A CA 1
ATOM 736 C C . ASP A 1 100 ? -20.375 14.977 -6.352 1 98.31 100 ASP A C 1
ATOM 738 O O . ASP A 1 100 ? -20.188 13.984 -5.645 1 98.31 100 ASP A O 1
ATOM 742 N N . LEU A 1 101 ? -19.5 15.953 -6.52 1 98.5 101 LEU A N 1
ATOM 743 C CA . LEU A 1 101 ? -18.234 15.938 -5.801 1 98.5 101 LEU A CA 1
ATOM 744 C C . LEU A 1 101 ? -18.469 15.992 -4.297 1 98.5 101 LEU A C 1
ATOM 746 O O . LEU A 1 101 ? -17.812 15.266 -3.539 1 98.5 101 LEU A O 1
ATOM 750 N N . LEU A 1 102 ? -19.359 16.844 -3.873 1 97.69 102 LEU A N 1
ATOM 751 C CA . LEU A 1 102 ? -19.656 17.016 -2.455 1 97.69 102 LEU A CA 1
ATOM 752 C C . LEU A 1 102 ? -20.219 15.719 -1.867 1 97.69 102 LEU A C 1
ATOM 754 O O . LEU A 1 102 ? -19.828 15.312 -0.77 1 97.69 102 LEU A O 1
ATOM 758 N N . ILE A 1 103 ? -21.094 15.078 -2.553 1 96.94 103 ILE A N 1
ATOM 759 C CA . ILE A 1 103 ? -21.688 13.828 -2.09 1 96.94 103 ILE A CA 1
ATOM 760 C C . ILE A 1 103 ? -20.625 12.742 -2.002 1 96.94 103 ILE A C 1
ATOM 762 O O . ILE A 1 103 ? -20.547 12.008 -1.014 1 96.94 103 ILE A O 1
ATOM 766 N N . ALA A 1 104 ? -19.812 12.656 -3.041 1 98.44 104 ALA A N 1
ATOM 767 C CA . ALA A 1 104 ? -18.734 11.672 -3.045 1 98.44 104 ALA A CA 1
ATOM 768 C C . ALA A 1 104 ? -17.75 11.93 -1.905 1 98.44 104 ALA A C 1
ATOM 770 O O . ALA A 1 104 ? -17.281 10.992 -1.259 1 98.44 104 ALA A O 1
ATOM 771 N N . PHE A 1 105 ? -17.422 13.227 -1.71 1 97.88 105 PHE A N 1
ATOM 772 C CA . PHE A 1 105 ? -16.531 13.602 -0.623 1 97.88 105 PH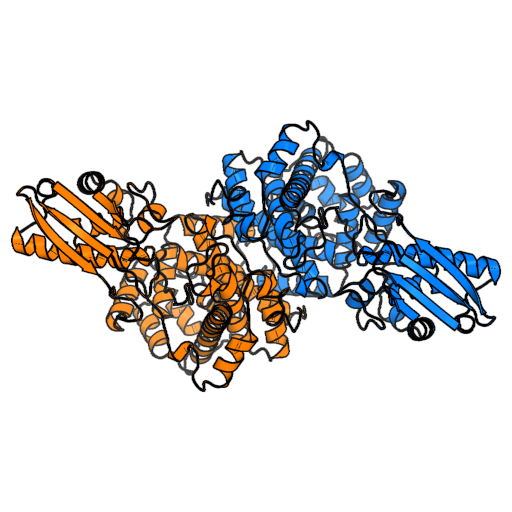E A CA 1
ATOM 773 C C . PHE A 1 105 ? -17.094 13.172 0.723 1 97.88 105 PHE A C 1
ATOM 775 O O . PHE A 1 105 ? -16.391 12.57 1.535 1 97.88 105 PHE A O 1
ATOM 782 N N . ASN A 1 106 ? -18.344 13.398 0.96 1 94.88 106 ASN A N 1
ATOM 783 C CA . ASN A 1 106 ? -19 13.023 2.207 1 94.88 106 ASN A CA 1
ATOM 784 C C . ASN A 1 106 ? -19.016 11.508 2.4 1 94.88 106 ASN A C 1
ATOM 786 O O . ASN A 1 106 ? -18.859 11.023 3.521 1 94.88 106 ASN A O 1
ATOM 790 N N . ALA A 1 107 ? -19.234 10.805 1.316 1 95.44 107 ALA A N 1
ATOM 791 C CA . ALA A 1 107 ? -19.219 9.344 1.394 1 95.44 107 ALA A CA 1
ATOM 792 C C . ALA A 1 107 ? -17.844 8.836 1.853 1 95.44 107 ALA A C 1
ATOM 794 O O . ALA A 1 107 ? -17.766 7.934 2.695 1 95.44 107 ALA A O 1
ATOM 795 N N . GLY A 1 108 ? -16.797 9.406 1.244 1 96.81 108 GLY A N 1
ATOM 796 C CA . GLY A 1 108 ? -15.445 9.016 1.637 1 96.81 108 GLY A CA 1
ATOM 797 C C . GLY A 1 108 ? -15.148 9.297 3.096 1 96.81 108 GLY A C 1
ATOM 798 O O . GLY A 1 108 ? -14.555 8.469 3.785 1 96.81 108 GLY A O 1
ATOM 799 N N . VAL A 1 109 ? -15.562 10.453 3.596 1 94.31 109 VAL A N 1
ATOM 800 C CA . VAL A 1 109 ? -15.336 10.844 4.984 1 94.31 109 VAL A CA 1
ATOM 801 C C . VAL A 1 109 ? -16.141 9.93 5.914 1 94.31 109 VAL A C 1
ATOM 803 O O . VAL A 1 109 ? -15.625 9.469 6.934 1 94.31 109 VAL A O 1
ATOM 806 N N . GLN A 1 110 ? -17.328 9.625 5.551 1 91.5 110 GLN A N 1
ATOM 807 C CA . GLN A 1 110 ? -18.219 8.797 6.363 1 91.5 110 GLN A CA 1
ATOM 808 C C . GLN A 1 110 ? -17.672 7.379 6.5 1 91.5 110 GLN A C 1
ATOM 810 O O . GLN A 1 110 ? -17.734 6.785 7.574 1 91.5 110 GLN A O 1
ATOM 815 N N . VAL A 1 111 ? -17.203 6.859 5.445 1 93.06 111 VAL A N 1
ATOM 816 C CA . VAL A 1 111 ? -16.672 5.5 5.473 1 93.06 111 VAL A CA 1
ATOM 817 C C . VAL A 1 111 ? -15.492 5.418 6.43 1 93.06 111 VAL A C 1
ATOM 819 O O . VAL A 1 111 ? -15.367 4.461 7.195 1 93.06 111 VAL A O 1
ATOM 822 N N . GLN A 1 112 ? -14.578 6.414 6.391 1 93.25 112 GLN A N 1
ATOM 823 C CA . GLN A 1 112 ? -13.469 6.441 7.336 1 93.25 112 GLN A CA 1
ATOM 824 C C . GLN A 1 112 ? -13.969 6.422 8.773 1 93.25 112 GLN A C 1
ATOM 826 O O . GLN A 1 112 ? -13.477 5.641 9.594 1 93.25 112 GLN A O 1
ATOM 831 N N . GLY A 1 113 ? -14.938 7.281 9.062 1 87.69 113 GLY A N 1
ATOM 832 C CA . GLY A 1 113 ? -15.492 7.367 10.406 1 87.69 113 GLY A CA 1
ATOM 833 C C . GLY A 1 113 ? -16.156 6.082 10.867 1 87.69 113 GLY A C 1
ATOM 834 O O . GLY A 1 113 ? -16 5.672 12.016 1 87.69 113 GLY A O 1
ATOM 835 N N . CYS A 1 114 ? -16.891 5.441 9.984 1 87.81 114 CYS A N 1
ATOM 836 C CA . CYS A 1 114 ? -17.562 4.195 10.312 1 87.81 114 CYS A CA 1
ATOM 837 C C . CYS A 1 114 ? -16.562 3.102 10.648 1 87.81 114 CYS A C 1
ATOM 839 O O . CYS A 1 114 ? -16.734 2.379 11.633 1 87.81 114 CYS A O 1
ATOM 841 N N . LEU A 1 115 ? -15.547 3.002 9.883 1 89.81 115 LEU A N 1
ATOM 842 C CA . LEU A 1 115 ? -14.555 1.959 10.094 1 89.81 115 LEU A CA 1
ATOM 843 C C . LEU A 1 115 ? -13.789 2.189 11.398 1 89.81 115 LEU A C 1
ATOM 845 O O . LEU A 1 115 ? -13.469 1.236 12.109 1 89.81 115 LEU A O 1
ATOM 849 N N . LEU A 1 116 ? -13.5 3.387 11.742 1 87.88 116 LEU A N 1
ATOM 850 C CA . LEU A 1 116 ? -12.781 3.699 12.969 1 87.88 116 LEU A CA 1
ATOM 851 C C . LEU A 1 116 ? -13.625 3.361 14.195 1 87.88 116 LEU A C 1
ATOM 853 O O . LEU A 1 116 ? -13.086 3.049 15.258 1 87.88 116 LEU A O 1
ATOM 857 N N . ARG A 1 117 ? -14.844 3.4 14.047 1 84.81 117 ARG A N 1
ATOM 858 C CA . ARG A 1 117 ? -15.734 3.139 15.172 1 84.81 117 ARG A CA 1
ATOM 859 C C . ARG A 1 117 ? -15.906 1.64 15.391 1 84.81 117 ARG A C 1
ATOM 861 O O . ARG A 1 117 ? -16.406 1.217 16.438 1 84.81 117 ARG A O 1
ATOM 868 N N . CYS A 1 118 ? -15.43 0.858 14.461 1 86.12 118 CYS A N 1
ATOM 869 C CA . CYS A 1 118 ? -15.555 -0.591 14.578 1 86.12 118 CYS A CA 1
ATOM 870 C C . CYS A 1 118 ? -14.422 -1.171 15.422 1 86.12 118 CYS A C 1
ATOM 872 O O . CYS A 1 118 ? -14.336 -2.389 15.586 1 86.12 118 CYS A O 1
ATOM 874 N N . SER A 1 119 ? -13.609 -0.385 15.883 1 81.75 119 SER A N 1
ATOM 875 C CA . SER A 1 119 ? -12.492 -0.818 16.719 1 81.75 119 SER A CA 1
ATOM 876 C C . SER A 1 119 ? -12.234 0.173 17.859 1 81.75 119 SER A C 1
ATOM 878 O O . SER A 1 119 ? -12.094 1.374 17.609 1 81.75 119 SER A O 1
ATOM 880 N N . GLN A 1 120 ? -12.141 -0.31 19.078 1 74.69 120 GLN A N 1
ATOM 881 C CA . GLN A 1 120 ? -11.781 0.549 20.203 1 74.69 120 GLN A CA 1
ATOM 882 C C . GLN A 1 120 ? -10.328 1.002 20.109 1 74.69 120 GLN A C 1
ATOM 884 O O . GLN A 1 120 ? -10 2.135 20.469 1 74.69 120 GLN A O 1
ATOM 889 N N . ALA A 1 121 ? -9.547 0.067 19.625 1 71.81 121 ALA A N 1
ATOM 890 C CA . ALA A 1 121 ? -8.125 0.365 19.453 1 71.81 121 ALA A CA 1
ATOM 891 C C . ALA A 1 121 ? -7.914 1.49 18.453 1 71.81 121 ALA A C 1
ATOM 893 O O . ALA A 1 121 ? -6.945 2.246 18.547 1 71.81 121 ALA A O 1
ATOM 894 N N . ALA A 1 122 ? -8.867 1.586 17.578 1 68.62 122 ALA A N 1
ATOM 895 C CA . ALA A 1 122 ? -8.75 2.602 16.547 1 68.62 122 ALA A CA 1
ATOM 896 C C . ALA A 1 122 ? -9.195 3.969 17.062 1 68.62 122 ALA A C 1
ATOM 898 O O . ALA A 1 122 ? -8.852 5 16.469 1 68.62 122 ALA A O 1
ATOM 899 N N . GLN A 1 123 ? -9.914 4 18.047 1 66 123 GLN A N 1
ATOM 900 C CA . GLN A 1 123 ? -10.523 5.242 18.516 1 66 123 GLN A CA 1
ATOM 901 C C . GLN A 1 123 ? -9.5 6.133 19.203 1 66 123 GLN A C 1
ATOM 903 O O . GLN A 1 123 ? -9.633 7.359 19.203 1 66 123 GLN A O 1
ATOM 908 N N . ASN A 1 124 ? -8.594 5.492 19.812 1 61.25 124 ASN A N 1
ATOM 909 C CA . ASN A 1 124 ? -7.523 6.281 20.422 1 61.25 124 ASN A CA 1
ATOM 910 C C . ASN A 1 124 ? -6.289 6.336 19.531 1 61.25 124 ASN A C 1
ATOM 912 O O . ASN A 1 124 ? -6.297 5.797 18.422 1 61.25 124 ASN A O 1
ATOM 916 N N . ILE A 1 125 ? -5.422 7.184 19.828 1 59.09 125 ILE A N 1
ATOM 917 C CA . ILE A 1 125 ? -4.188 7.223 19.047 1 59.09 125 ILE A CA 1
ATOM 918 C C . ILE A 1 125 ? -3.59 5.82 18.953 1 59.09 125 ILE A C 1
ATOM 920 O O . ILE A 1 125 ? -3.17 5.254 19.969 1 59.09 125 ILE A O 1
ATOM 924 N N . PRO A 1 126 ? -3.648 5.391 17.719 1 64.75 126 PRO A N 1
ATOM 925 C CA . PRO A 1 126 ? -3.223 3.992 17.609 1 64.75 126 PRO A CA 1
ATOM 926 C C . PRO A 1 126 ? -1.734 3.805 17.891 1 64.75 126 PRO A C 1
ATOM 928 O O . PRO A 1 126 ? -0.948 4.742 17.734 1 64.75 126 PRO A O 1
ATOM 931 N N . ASN A 1 127 ? -1.549 2.578 18.328 1 72.81 127 ASN A N 1
ATOM 932 C CA . ASN A 1 127 ? -0.178 2.326 18.75 1 72.81 127 ASN A CA 1
ATOM 933 C C . ASN A 1 127 ? 0.61 1.562 17.688 1 72.81 127 ASN A C 1
ATOM 935 O O . ASN A 1 127 ? 1.841 1.526 17.734 1 72.81 127 ASN A O 1
ATOM 939 N N . ARG A 1 128 ? -0.019 1.035 16.75 1 83.69 128 ARG A N 1
ATOM 940 C CA . ARG A 1 128 ? 0.774 0.191 15.859 1 83.69 128 ARG A CA 1
ATOM 941 C C . ARG A 1 128 ? 0.708 0.693 14.422 1 83.69 128 ARG A C 1
ATOM 943 O O . ARG A 1 128 ? 1.741 0.906 13.781 1 83.69 128 ARG A O 1
ATOM 950 N N . LEU A 1 129 ? -0.515 0.903 13.922 1 91.12 129 LEU A N 1
ATOM 951 C CA . LEU A 1 129 ? -0.686 1.326 12.531 1 91.12 129 LEU A CA 1
ATOM 952 C C . LEU A 1 129 ? -1.307 2.717 12.461 1 91.12 129 LEU A C 1
ATOM 954 O O . LEU A 1 129 ? -2.088 3.098 13.336 1 91.12 129 LEU A O 1
ATOM 958 N N . HIS A 1 130 ? -0.928 3.502 11.508 1 92.06 130 HIS A N 1
ATOM 959 C CA . HIS A 1 130 ? -1.356 4.883 11.32 1 92.06 130 HIS A CA 1
ATOM 960 C C . HIS A 1 130 ? -2.707 4.953 10.617 1 92.06 130 HIS A C 1
ATOM 962 O O . HIS A 1 130 ? -2.809 4.625 9.43 1 92.06 130 HIS A O 1
ATOM 968 N N . PRO A 1 131 ? -3.734 5.434 11.18 1 91.38 131 PRO A N 1
ATOM 969 C CA . PRO A 1 131 ? -5.109 5.32 10.688 1 91.38 131 PRO A CA 1
ATOM 970 C C . PRO A 1 131 ? -5.301 5.945 9.312 1 91.38 131 PRO A C 1
ATOM 972 O O . PRO A 1 131 ? -6.004 5.383 8.469 1 91.38 131 PRO A O 1
ATOM 975 N N . PRO A 1 132 ? -4.727 7.137 8.953 1 92.94 132 PRO A N 1
ATOM 976 C CA . PRO A 1 132 ? -4.945 7.703 7.621 1 92.94 132 PRO A CA 1
ATOM 977 C C . PRO A 1 132 ? -4.527 6.75 6.5 1 92.94 132 PRO A C 1
ATOM 979 O O . PRO A 1 132 ? -5.105 6.785 5.41 1 92.94 132 PRO A O 1
ATOM 982 N N . ALA A 1 133 ? -3.574 5.832 6.777 1 95.88 133 ALA A N 1
ATOM 983 C CA . ALA A 1 133 ? -3.078 4.883 5.781 1 95.88 133 ALA A CA 1
ATOM 984 C C . ALA A 1 133 ? -3.941 3.625 5.742 1 95.88 133 ALA A C 1
ATOM 986 O O . ALA A 1 133 ? -3.713 2.732 4.926 1 95.88 133 ALA A O 1
ATOM 987 N N . ILE A 1 134 ? -4.906 3.527 6.629 1 95.12 134 ILE A N 1
ATOM 988 C CA . ILE A 1 134 ? -5.797 2.375 6.691 1 95.12 134 ILE A CA 1
ATOM 989 C C . ILE A 1 134 ? -7.199 2.781 6.242 1 95.12 134 ILE A C 1
ATOM 991 O O . ILE A 1 134 ? -7.613 2.467 5.121 1 95.12 134 ILE A O 1
ATOM 995 N N . VAL A 1 135 ? -7.801 3.639 7.023 1 95.12 135 VAL A N 1
ATOM 996 C CA . VAL A 1 135 ? -9.18 4.004 6.723 1 95.12 135 VAL A CA 1
ATOM 997 C C . VAL A 1 135 ? -9.211 5.039 5.602 1 95.12 135 VAL A C 1
ATOM 999 O O . VAL A 1 135 ? -10.203 5.156 4.879 1 95.12 135 VAL A O 1
ATOM 1002 N N . GLY A 1 136 ? -8.094 5.797 5.406 1 97.31 136 GLY A N 1
ATOM 1003 C CA . GLY A 1 136 ? -8.016 6.754 4.316 1 97.31 136 GLY A CA 1
ATOM 1004 C C . GLY A 1 136 ? -8.117 6.109 2.945 1 97.31 136 GLY A C 1
ATOM 1005 O O . GLY A 1 136 ? -8.781 6.637 2.051 1 97.31 136 GLY A O 1
ATOM 1006 N N . VAL A 1 137 ? -7.426 4.949 2.797 1 98.62 137 VAL A N 1
ATOM 1007 C CA . VAL A 1 137 ? -7.473 4.215 1.535 1 98.62 137 VAL A CA 1
ATOM 1008 C C . VAL A 1 137 ? -8.906 3.779 1.245 1 98.62 137 VAL A C 1
ATOM 1010 O O . VAL A 1 137 ? -9.383 3.895 0.112 1 98.62 137 VAL A O 1
ATOM 1013 N N . MET A 1 138 ? -9.555 3.334 2.295 1 98.31 138 MET A N 1
ATOM 1014 C CA . MET A 1 138 ? -10.938 2.875 2.174 1 98.31 138 MET A CA 1
ATOM 1015 C C . MET A 1 138 ? -11.867 4.035 1.828 1 98.31 138 MET A C 1
ATOM 1017 O O . MET A 1 138 ? -12.734 3.902 0.968 1 98.31 138 MET A O 1
ATOM 1021 N N . GLY A 1 139 ? -11.68 5.121 2.545 1 98.12 139 GLY A N 1
ATOM 1022 C CA . GLY A 1 139 ? -12.484 6.305 2.27 1 98.12 139 GLY A CA 1
ATOM 1023 C C . GLY A 1 139 ? -12.305 6.828 0.856 1 98.12 139 GLY A C 1
ATOM 1024 O O . GLY A 1 139 ? -13.273 7.219 0.206 1 98.12 139 GLY A O 1
ATOM 1025 N N . SER A 1 140 ? -11.07 6.867 0.383 1 98.81 140 SER A N 1
ATOM 1026 C CA . SER A 1 140 ? -10.781 7.305 -0.979 1 98.81 140 SER A CA 1
ATOM 1027 C C . SER A 1 140 ? -11.438 6.391 -2.006 1 98.81 140 SER A C 1
ATOM 1029 O O . SER A 1 140 ? -12.016 6.863 -2.99 1 98.81 140 SER A O 1
ATOM 1031 N N . ALA A 1 141 ? -11.336 5.07 -1.814 1 98.94 141 ALA A N 1
ATOM 1032 C CA . ALA A 1 141 ? -11.969 4.109 -2.719 1 98.94 141 ALA A CA 1
ATOM 1033 C C . ALA A 1 141 ? -13.484 4.301 -2.754 1 98.94 141 ALA A C 1
ATOM 1035 O O . ALA A 1 141 ? -14.094 4.254 -3.822 1 98.94 141 ALA A O 1
ATOM 1036 N N . ALA A 1 142 ? -14.078 4.496 -1.578 1 98.69 142 ALA A N 1
ATOM 1037 C CA . ALA A 1 142 ? -15.523 4.719 -1.49 1 98.69 142 ALA A CA 1
ATOM 1038 C C . ALA A 1 142 ? -15.922 5.996 -2.221 1 98.69 142 ALA A C 1
ATOM 1040 O O . ALA A 1 142 ? -16.906 6.012 -2.959 1 98.69 142 ALA A O 1
ATOM 1041 N N . ALA A 1 143 ? -15.195 7.062 -1.978 1 98.88 143 ALA A N 1
ATOM 1042 C CA . ALA A 1 143 ? -15.492 8.359 -2.584 1 98.88 143 ALA A CA 1
ATOM 1043 C C . ALA A 1 143 ? -15.422 8.281 -4.105 1 98.88 143 ALA A C 1
ATOM 1045 O O . ALA A 1 143 ? -16.312 8.758 -4.805 1 98.88 143 ALA A O 1
ATOM 1046 N N . VAL A 1 144 ? -14.367 7.691 -4.641 1 98.94 144 VAL A N 1
ATOM 1047 C CA . VAL A 1 144 ? -14.18 7.59 -6.082 1 98.94 144 VAL A CA 1
ATOM 1048 C C . VAL A 1 144 ? -15.25 6.684 -6.684 1 98.94 144 VAL A C 1
ATOM 1050 O O . VAL A 1 144 ? -15.781 6.969 -7.758 1 98.94 144 VAL A O 1
ATOM 1053 N N . SER A 1 145 ? -15.539 5.555 -5.984 1 98.88 145 SER A N 1
ATOM 1054 C CA . SER A 1 145 ? -16.609 4.676 -6.441 1 98.88 145 SER A CA 1
ATOM 1055 C C . SER A 1 145 ? -17.922 5.43 -6.574 1 98.88 145 SER A C 1
ATOM 1057 O O . SER A 1 145 ? -18.641 5.266 -7.562 1 98.88 145 SER A O 1
ATOM 1059 N N . ARG A 1 146 ? -18.25 6.254 -5.566 1 98.5 146 ARG A N 1
ATOM 1060 C CA . ARG A 1 146 ? -19.469 7.051 -5.594 1 98.5 146 ARG A CA 1
ATOM 1061 C C . ARG A 1 146 ? -19.438 8.047 -6.746 1 98.5 146 ARG A C 1
ATOM 1063 O O . ARG A 1 146 ? -20.453 8.234 -7.438 1 98.5 146 ARG A O 1
ATOM 1070 N N . LEU A 1 147 ? -18.344 8.719 -6.945 1 98.69 147 LEU A N 1
ATOM 1071 C CA . LEU A 1 147 ? -18.203 9.719 -8 1 98.69 147 LEU A CA 1
ATOM 1072 C C . LEU A 1 147 ? -18.406 9.094 -9.375 1 98.69 147 LEU A C 1
ATOM 1074 O O . LEU A 1 147 ? -18.984 9.711 -10.266 1 98.69 147 LEU A O 1
ATOM 1078 N N . LEU A 1 148 ? -17.891 7.84 -9.555 1 98.12 148 LEU A N 1
ATOM 1079 C CA . LEU A 1 148 ? -17.938 7.148 -10.836 1 98.12 148 LEU A CA 1
ATOM 1080 C C . LEU A 1 148 ? -19.281 6.453 -11.031 1 98.12 148 LEU A C 1
ATOM 1082 O O . LEU A 1 148 ? -19.531 5.875 -12.094 1 98.12 148 LEU A O 1
ATOM 1086 N N . GLY A 1 149 ? -20.078 6.406 -10.039 1 97.94 149 GLY A N 1
ATOM 1087 C CA . GLY A 1 149 ? -21.422 5.867 -10.156 1 97.94 149 GLY A CA 1
ATOM 1088 C C . GLY A 1 149 ? -21.484 4.355 -10.062 1 97.94 149 GLY A C 1
ATOM 1089 O O . GLY A 1 149 ? -22.312 3.713 -10.703 1 97.94 149 GLY A O 1
ATOM 1090 N N . PHE A 1 150 ? -20.609 3.789 -9.312 1 98.25 150 PHE A N 1
ATOM 1091 C CA . PHE A 1 150 ? -20.562 2.338 -9.164 1 98.25 150 PHE A CA 1
ATOM 1092 C C . PHE A 1 150 ? -21.781 1.833 -8.414 1 98.25 150 PHE A C 1
ATOM 1094 O O . PHE A 1 150 ? -22.25 2.477 -7.473 1 98.25 150 PHE A O 1
ATOM 1101 N N . GLY A 1 151 ? -22.312 0.654 -8.812 1 97.5 151 GLY A N 1
ATOM 1102 C CA . GLY A 1 151 ? -23.312 -0.067 -8.031 1 97.5 151 GLY A CA 1
ATOM 1103 C C . GLY A 1 151 ? -22.719 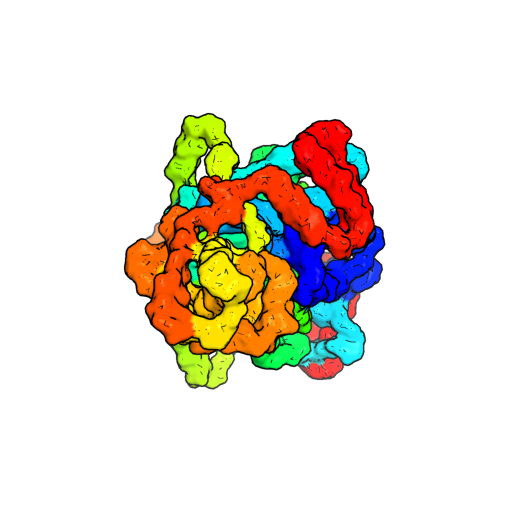-0.763 -6.82 1 97.5 151 GLY A C 1
ATOM 1104 O O . GLY A 1 151 ? -21.516 -0.764 -6.621 1 97.5 151 GLY A O 1
ATOM 1105 N N . PRO A 1 152 ? -23.562 -1.405 -5.992 1 96.62 152 PRO A N 1
ATOM 1106 C CA . PRO A 1 152 ? -23.125 -1.979 -4.719 1 96.62 152 PRO A CA 1
ATOM 1107 C C . PRO A 1 152 ? -22.062 -3.064 -4.895 1 96.62 152 PRO A C 1
ATOM 1109 O O . PRO A 1 152 ? -21.125 -3.139 -4.109 1 96.62 152 PRO A O 1
ATOM 1112 N N . GLU A 1 153 ? -22.25 -3.887 -5.895 1 97.25 153 GLU A N 1
ATOM 1113 C CA . GLU A 1 153 ? -21.297 -4.98 -6.09 1 97.25 153 GLU A CA 1
ATOM 1114 C C . GLU A 1 153 ? -19.922 -4.453 -6.434 1 97.25 153 GLU A C 1
ATOM 1116 O O . GLU A 1 153 ? -18.922 -4.875 -5.836 1 97.25 153 GLU A O 1
ATOM 1121 N N . LYS A 1 154 ? -19.891 -3.582 -7.453 1 97.75 154 LYS A N 1
ATOM 1122 C CA . LYS A 1 154 ? -18.609 -3 -7.855 1 97.75 154 LYS A CA 1
ATOM 1123 C C . LYS A 1 154 ? -17.984 -2.193 -6.719 1 97.75 154 LYS A C 1
ATOM 1125 O O . LYS A 1 154 ? -16.766 -2.203 -6.539 1 97.75 154 LYS A O 1
ATOM 1130 N N . CYS A 1 155 ? -18.75 -1.464 -5.918 1 98 155 CYS A N 1
ATOM 1131 C CA . CYS A 1 155 ? -18.281 -0.737 -4.746 1 98 155 CYS A CA 1
ATOM 1132 C C . CYS A 1 155 ? -17.656 -1.688 -3.73 1 98 155 CYS A C 1
ATOM 1134 O O . CYS A 1 155 ? -16.609 -1.387 -3.148 1 98 155 CYS A O 1
ATOM 1136 N N . ARG A 1 156 ? -18.297 -2.809 -3.553 1 97.75 156 ARG A N 1
ATOM 1137 C CA . ARG A 1 156 ? -17.781 -3.814 -2.623 1 97.75 156 ARG A CA 1
ATOM 1138 C C . ARG A 1 156 ? -16.422 -4.328 -3.064 1 97.75 156 ARG A C 1
ATOM 1140 O O . ARG A 1 156 ? -15.523 -4.496 -2.24 1 97.75 156 ARG A O 1
ATOM 1147 N N . HIS A 1 157 ? -16.281 -4.562 -4.355 1 98.5 157 HIS A N 1
ATOM 1148 C CA . HIS A 1 157 ? -15 -5.023 -4.867 1 98.5 157 HIS A CA 1
ATOM 1149 C C . HIS A 1 157 ? -13.938 -3.934 -4.746 1 98.5 157 HIS A C 1
ATOM 1151 O O . HIS A 1 157 ? -12.781 -4.223 -4.441 1 98.5 157 HIS A O 1
ATOM 1157 N N . ALA A 1 158 ? -14.344 -2.654 -4.988 1 98.81 158 ALA A N 1
ATOM 1158 C CA . ALA A 1 158 ? -13.406 -1.546 -4.836 1 98.81 158 ALA A CA 1
ATOM 1159 C C . ALA A 1 158 ? -12.867 -1.475 -3.408 1 98.81 158 ALA A C 1
ATOM 1161 O O . ALA A 1 158 ? -11.664 -1.296 -3.197 1 98.81 158 ALA A O 1
ATOM 1162 N N . LEU A 1 159 ? -13.766 -1.647 -2.436 1 98.69 159 LEU A N 1
ATOM 1163 C CA . LEU A 1 159 ? -13.359 -1.603 -1.034 1 98.69 159 LEU A CA 1
ATOM 1164 C C . LEU A 1 159 ? -12.516 -2.818 -0.672 1 98.69 159 LEU A C 1
ATOM 1166 O O . LEU A 1 159 ? -11.555 -2.707 0.088 1 98.69 159 LEU A O 1
ATOM 1170 N N . ALA A 1 160 ? -12.906 -3.941 -1.221 1 98.69 160 ALA A N 1
ATOM 1171 C CA . ALA A 1 160 ? -12.141 -5.16 -0.958 1 98.69 160 ALA A CA 1
ATOM 1172 C C . ALA A 1 160 ? -10.719 -5.039 -1.501 1 98.69 160 ALA A C 1
ATOM 1174 O O . ALA A 1 160 ? -9.758 -5.43 -0.833 1 98.69 160 ALA A O 1
ATOM 1175 N N . ILE A 1 161 ? -10.594 -4.516 -2.689 1 98.75 161 ILE A N 1
ATOM 1176 C CA . ILE A 1 161 ? -9.281 -4.301 -3.297 1 98.75 161 ILE A CA 1
ATOM 1177 C C . ILE A 1 161 ? -8.508 -3.266 -2.492 1 98.75 161 ILE A C 1
ATOM 1179 O O . ILE A 1 161 ? -7.32 -3.457 -2.207 1 98.75 161 ILE A O 1
ATOM 1183 N N . ALA A 1 162 ? -9.141 -2.184 -2.098 1 98.88 162 ALA A N 1
ATOM 1184 C CA . ALA A 1 162 ? -8.508 -1.11 -1.336 1 98.88 162 ALA A CA 1
ATOM 1185 C C . ALA A 1 162 ? -7.906 -1.642 -0.04 1 98.88 162 ALA A C 1
ATOM 1187 O O . ALA A 1 162 ? -6.84 -1.19 0.385 1 98.88 162 ALA A O 1
ATOM 1188 N N . ALA A 1 163 ? -8.578 -2.566 0.594 1 98.38 163 ALA A N 1
ATOM 1189 C CA . ALA A 1 163 ? -8.086 -3.148 1.839 1 98.38 163 ALA A CA 1
ATOM 1190 C C . ALA A 1 163 ? -6.707 -3.768 1.645 1 98.38 163 ALA A C 1
ATOM 1192 O O . ALA A 1 163 ? -5.883 -3.766 2.562 1 98.38 163 ALA A O 1
ATOM 1193 N N . SER A 1 164 ? -6.375 -4.211 0.458 1 98.44 164 SER A N 1
ATOM 1194 C CA . SER A 1 164 ? -5.094 -4.836 0.16 1 98.44 164 SER A CA 1
ATOM 1195 C C . SER A 1 164 ? -3.998 -3.793 -0.034 1 98.44 164 SER A C 1
ATOM 1197 O O . SER A 1 164 ? -2.822 -4.137 -0.169 1 98.44 164 SER A O 1
ATOM 1199 N N . PHE A 1 165 ? -4.359 -2.529 -0.048 1 98.31 165 PHE A N 1
ATOM 1200 C CA . PHE A 1 165 ? -3.385 -1.462 -0.245 1 98.31 165 PHE A CA 1
ATOM 1201 C C . PHE A 1 165 ? -3.287 -0.583 0.997 1 98.31 165 PHE A C 1
ATOM 1203 O O . PHE A 1 165 ? -2.633 0.462 0.974 1 98.31 165 PHE A O 1
ATOM 1210 N N . ALA A 1 166 ? -3.941 -1.028 2.07 1 96.62 166 ALA A N 1
ATOM 1211 C CA . ALA A 1 166 ? -3.896 -0.322 3.35 1 96.62 166 ALA A CA 1
ATOM 1212 C C . ALA A 1 166 ? -2.721 -0.799 4.199 1 96.62 166 ALA A C 1
ATOM 1214 O O . ALA A 1 166 ? -2.066 -1.789 3.863 1 96.62 166 ALA A O 1
ATOM 1215 N N . GLY A 1 167 ? -2.398 0.012 5.188 1 94 167 GLY A N 1
ATOM 1216 C CA . GLY A 1 167 ? -1.369 -0.377 6.141 1 94 167 GLY A CA 1
ATOM 1217 C C . GLY A 1 167 ? -0.167 0.547 6.129 1 94 167 GLY A C 1
ATOM 1218 O O . GLY A 1 167 ? 0.329 0.918 5.062 1 94 167 GLY A O 1
ATOM 1219 N N . ALA A 1 168 ? 0.288 0.952 7.227 1 96.44 168 ALA A N 1
ATOM 1220 C CA . ALA A 1 168 ? 1.515 1.707 7.469 1 96.44 168 ALA A CA 1
ATOM 1221 C C . ALA A 1 168 ? 1.831 1.773 8.961 1 96.44 168 ALA A C 1
ATOM 1223 O O . ALA A 1 168 ? 0.955 2.074 9.773 1 96.44 168 ALA A O 1
ATOM 1224 N N . PRO A 1 169 ? 3.059 1.517 9.32 1 94.31 169 PRO A N 1
ATOM 1225 C CA . PRO A 1 169 ? 3.424 1.567 10.742 1 94.31 169 PRO A CA 1
ATOM 1226 C C . PRO A 1 169 ? 3.396 2.986 11.305 1 94.31 169 PRO A C 1
ATOM 1228 O O . PRO A 1 169 ? 3.797 3.934 10.625 1 94.31 169 PRO A O 1
ATOM 1231 N N . MET A 1 170 ? 3.105 3.119 12.562 1 90.81 170 MET A N 1
ATOM 1232 C CA . MET A 1 170 ? 3.057 4.391 13.281 1 90.81 170 MET A CA 1
ATOM 1233 C C . MET A 1 170 ? 4.453 4.984 13.438 1 90.81 170 MET A C 1
ATOM 1235 O O . MET A 1 170 ? 4.609 6.203 13.523 1 90.81 170 MET A O 1
ATOM 1239 N N . ALA A 1 171 ? 5.434 4.145 13.391 1 92.12 171 ALA A N 1
ATOM 1240 C CA . ALA A 1 171 ? 6.812 4.574 13.617 1 92.12 171 ALA A CA 1
ATOM 1241 C C . ALA A 1 171 ? 7.238 5.625 12.594 1 92.12 171 ALA A C 1
ATOM 1243 O O . ALA A 1 171 ? 8.117 6.449 12.875 1 92.12 171 ALA A O 1
ATOM 1244 N N . ASN A 1 172 ? 6.566 5.625 11.477 1 93.31 172 ASN A N 1
ATOM 1245 C CA . ASN A 1 172 ? 6.922 6.574 10.43 1 93.31 172 ASN A CA 1
ATOM 1246 C C . ASN A 1 172 ? 6.129 7.875 10.562 1 93.31 172 ASN A C 1
ATOM 1248 O O . ASN A 1 172 ? 6.383 8.836 9.836 1 93.31 172 ASN A O 1
ATOM 1252 N N . ALA A 1 173 ? 5.227 7.988 11.539 1 84.81 173 ALA A N 1
ATOM 1253 C CA . ALA A 1 173 ? 4.391 9.172 11.719 1 84.81 173 ALA A CA 1
ATOM 1254 C C . ALA A 1 173 ? 5.211 10.352 12.227 1 84.81 173 ALA A C 1
ATOM 1256 O O . ALA A 1 173 ? 4.773 11.5 12.141 1 84.81 173 ALA A O 1
ATOM 1257 N N . GLY A 1 174 ? 6.41 10.25 12.594 1 82.06 174 GLY A N 1
ATOM 1258 C CA . GLY A 1 174 ? 7.273 11.336 13.031 1 82.06 174 GLY A CA 1
ATOM 1259 C C . GLY A 1 174 ? 8.383 11.656 12.047 1 82.06 174 GLY A C 1
ATOM 1260 O O . GLY A 1 174 ? 9.336 12.359 12.383 1 82.06 174 GLY A O 1
ATOM 1261 N N . THR A 1 175 ? 8.273 11.094 10.82 1 90.75 175 THR A N 1
ATOM 1262 C CA . THR A 1 175 ? 9.305 11.266 9.805 1 90.75 175 THR A CA 1
ATOM 1263 C C . THR A 1 175 ? 8.727 11.93 8.555 1 90.75 175 THR A C 1
ATOM 1265 O O . THR A 1 175 ? 7.527 12.203 8.492 1 90.75 175 THR A O 1
ATOM 1268 N N . THR A 1 176 ? 9.594 12.203 7.582 1 93.94 176 THR A N 1
ATOM 1269 C CA . THR A 1 176 ? 9.133 12.812 6.336 1 93.94 176 THR A CA 1
ATOM 1270 C C . THR A 1 176 ? 8.383 11.789 5.484 1 93.94 176 THR A C 1
ATOM 1272 O O . THR A 1 176 ? 7.855 12.125 4.426 1 93.94 176 THR A O 1
ATOM 1275 N N . THR A 1 177 ? 8.234 10.539 5.98 1 96.81 177 THR A N 1
ATOM 1276 C CA . THR A 1 177 ? 7.418 9.516 5.332 1 96.81 177 THR A CA 1
ATOM 1277 C C . THR A 1 177 ? 5.945 9.695 5.68 1 96.81 177 THR A C 1
ATOM 1279 O O . THR A 1 177 ? 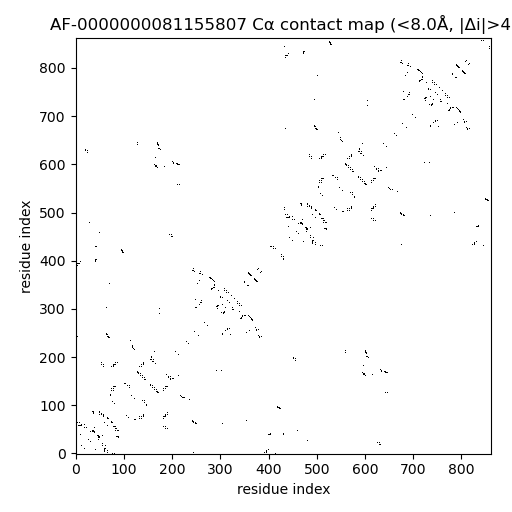5.07 9.141 5.008 1 96.81 177 THR A O 1
ATOM 1282 N N . LYS A 1 178 ? 5.637 10.422 6.68 1 94.94 178 LYS A N 1
ATOM 1283 C CA . LYS A 1 178 ? 4.273 10.555 7.18 1 94.94 178 LYS A CA 1
ATOM 1284 C C . LYS A 1 178 ? 3.336 11.078 6.094 1 94.94 178 LYS A C 1
ATOM 1286 O O . LYS A 1 178 ? 2.256 10.523 5.879 1 94.94 178 LYS A O 1
ATOM 1291 N N . PRO A 1 179 ? 3.727 12.172 5.332 1 97.25 179 PRO A N 1
ATOM 1292 C CA . PRO A 1 179 ? 2.814 12.68 4.301 1 97.25 179 PRO A CA 1
ATOM 1293 C C . PRO A 1 179 ? 2.537 11.656 3.205 1 97.25 179 PRO A C 1
ATOM 1295 O O . PRO A 1 179 ? 1.5 11.719 2.541 1 97.25 179 PRO A O 1
ATOM 1298 N N . LEU A 1 180 ? 3.402 10.648 3.055 1 98.5 180 LEU A N 1
ATOM 1299 C CA . LEU A 1 180 ? 3.186 9.602 2.066 1 98.5 180 LEU A CA 1
ATOM 1300 C C . LEU A 1 180 ? 1.993 8.734 2.449 1 98.5 180 LEU A C 1
ATOM 1302 O O . LEU A 1 180 ? 1.416 8.055 1.598 1 98.5 180 LEU A O 1
ATOM 1306 N N . HIS A 1 181 ? 1.643 8.766 3.719 1 98.19 181 HIS A N 1
ATOM 1307 C CA . HIS A 1 181 ? 0.485 7.988 4.152 1 98.19 181 HIS A CA 1
ATOM 1308 C C . HIS A 1 181 ? -0.806 8.555 3.57 1 98.19 181 HIS A C 1
ATOM 1310 O O . HIS A 1 181 ? -1.69 7.797 3.16 1 98.19 181 HIS A O 1
ATOM 1316 N N . ALA A 1 182 ? -0.878 9.875 3.547 1 98.25 182 ALA A N 1
ATOM 1317 C CA . ALA A 1 182 ? -2.012 10.492 2.865 1 98.25 182 ALA A CA 1
ATOM 1318 C C . ALA A 1 182 ? -1.919 10.297 1.354 1 98.25 182 ALA A C 1
ATOM 1320 O O . ALA A 1 182 ? -2.93 10.062 0.689 1 98.25 182 ALA A O 1
ATOM 1321 N N . ALA A 1 183 ? -0.724 10.391 0.841 1 98.75 183 ALA A N 1
ATOM 1322 C CA . ALA A 1 183 ? -0.478 10.234 -0.591 1 98.75 183 ALA A CA 1
ATOM 1323 C C . ALA A 1 183 ? -0.911 8.859 -1.078 1 98.75 183 ALA A C 1
ATOM 1325 O O . ALA A 1 183 ? -1.672 8.742 -2.043 1 98.75 183 ALA A O 1
ATOM 1326 N N . LYS A 1 184 ? -0.421 7.82 -0.422 1 98.62 184 LYS A N 1
ATOM 1327 C CA . LYS A 1 184 ? -0.765 6.469 -0.849 1 98.62 184 LYS A CA 1
ATOM 1328 C C . LYS A 1 184 ? -2.258 6.203 -0.681 1 98.62 184 LYS A C 1
ATOM 1330 O O . LYS A 1 184 ? -2.863 5.496 -1.49 1 98.62 184 LYS A O 1
ATOM 1335 N N . ALA A 1 185 ? -2.848 6.754 0.41 1 98.69 185 ALA A N 1
ATOM 1336 C CA . ALA A 1 185 ? -4.273 6.551 0.642 1 98.69 185 ALA A CA 1
ATOM 1337 C C . ALA A 1 185 ? -5.102 7.098 -0.517 1 98.69 185 ALA A C 1
ATOM 1339 O O . ALA A 1 185 ? -6.023 6.434 -0.998 1 98.69 185 ALA A O 1
ATOM 1340 N N . ALA A 1 186 ? -4.766 8.305 -0.962 1 98.88 186 ALA A N 1
ATOM 1341 C CA . ALA A 1 186 ? -5.48 8.922 -2.078 1 98.88 186 ALA A CA 1
ATOM 1342 C C . ALA A 1 186 ? -5.273 8.125 -3.365 1 98.88 186 ALA A C 1
ATOM 1344 O O . ALA A 1 186 ? -6.242 7.762 -4.039 1 98.88 186 ALA A O 1
ATOM 1345 N N . ARG A 1 187 ? -4.055 7.828 -3.674 1 98.62 187 ARG A N 1
ATOM 1346 C CA . ARG A 1 187 ? -3.713 7.164 -4.926 1 98.62 187 ARG A CA 1
ATOM 1347 C C . ARG A 1 187 ? -4.281 5.75 -4.969 1 98.62 187 ARG A C 1
ATOM 1349 O O . ARG A 1 187 ? -4.879 5.344 -5.965 1 98.62 187 ARG A O 1
ATOM 1356 N N . PHE A 1 188 ? -4.129 5.008 -3.91 1 98.75 188 PHE A N 1
ATOM 1357 C CA . PHE A 1 188 ? -4.477 3.594 -3.938 1 98.75 188 PHE A CA 1
ATOM 1358 C C . PHE A 1 188 ? -5.984 3.402 -3.83 1 98.75 188 PHE A C 1
ATOM 1360 O O . PHE A 1 188 ? -6.535 2.447 -4.379 1 98.75 188 PHE A O 1
ATOM 1367 N N . GLY A 1 189 ? -6.648 4.348 -3.107 1 98.81 189 GLY A N 1
ATOM 1368 C CA . GLY A 1 189 ? -8.102 4.316 -3.176 1 98.81 189 GLY A CA 1
ATOM 1369 C C . GLY A 1 189 ? -8.641 4.531 -4.578 1 98.81 189 GLY A C 1
ATOM 1370 O O . GLY A 1 189 ? -9.523 3.799 -5.027 1 98.81 189 GLY A O 1
ATOM 1371 N N . LEU A 1 190 ? -8.086 5.547 -5.25 1 98.75 190 LEU A N 1
ATOM 1372 C CA . LEU A 1 190 ? -8.453 5.82 -6.633 1 98.75 190 LEU A CA 1
ATOM 1373 C C . LEU A 1 190 ? -8.172 4.609 -7.52 1 98.75 190 LEU A C 1
ATOM 1375 O O . LEU A 1 190 ? -9.039 4.184 -8.281 1 98.75 190 LEU A O 1
ATOM 1379 N N . GLU A 1 191 ? -7.008 3.988 -7.375 1 98.62 191 GLU A N 1
ATOM 1380 C CA . GLU A 1 191 ? -6.621 2.844 -8.195 1 98.62 191 GLU A CA 1
ATOM 1381 C C . GLU A 1 191 ? -7.508 1.635 -7.906 1 98.62 191 GLU A C 1
ATOM 1383 O O . GLU A 1 191 ? -7.836 0.868 -8.812 1 98.62 191 GLU A O 1
ATOM 1388 N N . ALA A 1 192 ? -7.828 1.443 -6.621 1 98.88 192 ALA A N 1
ATOM 1389 C CA . ALA A 1 192 ? -8.688 0.324 -6.254 1 98.88 192 ALA A CA 1
ATOM 1390 C C . ALA A 1 192 ? -10.039 0.411 -6.969 1 98.88 192 ALA A C 1
ATOM 1392 O O . ALA A 1 192 ? -10.562 -0.601 -7.441 1 98.88 192 ALA A O 1
ATOM 1393 N N . ALA A 1 193 ? -10.617 1.614 -7.023 1 98.75 193 ALA A N 1
ATOM 1394 C CA . ALA A 1 193 ? -11.875 1.805 -7.734 1 98.75 193 ALA A CA 1
ATOM 1395 C C . ALA A 1 193 ? -11.727 1.489 -9.219 1 98.75 193 ALA A C 1
ATOM 1397 O O . ALA A 1 193 ? -12.57 0.811 -9.805 1 98.75 193 ALA A O 1
ATOM 1398 N N . LEU A 1 194 ? -10.656 1.975 -9.836 1 98.31 194 LEU A N 1
ATOM 1399 C CA . LEU A 1 194 ? -10.43 1.73 -11.25 1 98.31 194 LEU A CA 1
ATOM 1400 C C . LEU A 1 194 ? -10.203 0.246 -11.516 1 98.31 194 LEU A C 1
ATOM 1402 O O . LEU A 1 194 ? -10.648 -0.283 -12.539 1 98.31 194 LEU A O 1
ATOM 1406 N N . LEU A 1 195 ? -9.461 -0.432 -10.617 1 98.69 195 LEU A N 1
ATOM 1407 C CA . LEU A 1 195 ? -9.234 -1.867 -10.742 1 98.69 195 LEU A CA 1
ATOM 1408 C C . LEU A 1 195 ? -10.547 -2.635 -10.688 1 98.69 195 LEU A C 1
ATOM 1410 O O . LEU A 1 195 ? -10.773 -3.559 -11.469 1 98.69 195 LEU A O 1
ATOM 1414 N N . ALA A 1 196 ? -11.375 -2.264 -9.727 1 98.5 196 ALA A N 1
ATOM 1415 C CA . ALA A 1 196 ? -12.688 -2.891 -9.648 1 98.5 196 ALA A CA 1
ATOM 1416 C C . ALA A 1 196 ? -13.469 -2.684 -10.945 1 98.5 196 ALA A C 1
ATOM 1418 O O . ALA A 1 196 ? -14.211 -3.568 -11.383 1 98.5 196 ALA A O 1
ATOM 1419 N N . ASP A 1 197 ? -13.32 -1.549 -11.57 1 97.62 197 ASP A N 1
ATOM 1420 C CA . ASP A 1 197 ? -14.031 -1.21 -12.805 1 97.62 197 ASP A CA 1
ATOM 1421 C C . ASP A 1 197 ? -13.562 -2.084 -13.961 1 97.62 197 ASP A C 1
ATOM 1423 O O . ASP A 1 197 ? -14.289 -2.277 -14.938 1 97.62 197 ASP A O 1
ATOM 1427 N N . THR A 1 198 ? -12.328 -2.584 -13.914 1 96.88 198 THR A N 1
ATOM 1428 C CA . THR A 1 198 ? -11.812 -3.459 -14.961 1 96.88 198 THR A CA 1
ATOM 1429 C C . THR A 1 198 ? -12.297 -4.891 -14.758 1 96.88 198 THR A C 1
ATOM 1431 O O . THR A 1 198 ? -12.062 -5.754 -15.602 1 96.88 198 THR A O 1
ATOM 1434 N N . GLY A 1 199 ? -12.852 -5.18 -13.594 1 95.62 199 GLY A N 1
ATOM 1435 C CA . GLY A 1 199 ? -13.422 -6.5 -13.367 1 95.62 199 GLY A CA 1
ATOM 1436 C C . GLY A 1 199 ? -12.68 -7.289 -12.297 1 95.62 199 GLY A C 1
ATOM 1437 O O . GLY A 1 199 ? -13.078 -8.406 -11.961 1 95.62 199 GLY A O 1
ATOM 1438 N N . ILE A 1 200 ? -11.648 -6.773 -11.742 1 97 200 ILE A N 1
ATOM 1439 C CA . ILE A 1 200 ? -10.953 -7.438 -10.648 1 97 200 ILE A CA 1
ATOM 1440 C C . ILE A 1 200 ? -11.883 -7.535 -9.438 1 97 200 ILE A C 1
ATOM 1442 O O . ILE A 1 200 ? -12.609 -6.59 -9.125 1 97 200 ILE A O 1
ATOM 1446 N N . GLN A 1 201 ? -11.789 -8.641 -8.75 1 95.94 201 GLN A N 1
ATOM 1447 C CA . GLN A 1 201 ? -12.703 -8.891 -7.633 1 95.94 201 GLN A CA 1
ATOM 1448 C C . GLN A 1 201 ? -11.938 -9.188 -6.352 1 95.94 201 GLN A C 1
ATOM 1450 O O . GLN A 1 201 ? -10.891 -9.836 -6.383 1 95.94 201 GLN A O 1
ATOM 1455 N N . GLY A 1 202 ? -12.445 -8.617 -5.262 1 96.25 202 GLY A N 1
ATOM 1456 C CA . GLY A 1 202 ? -11.977 -8.969 -3.934 1 96.25 202 GLY A CA 1
ATOM 1457 C C . GLY A 1 202 ? -12.984 -9.766 -3.133 1 96.25 202 GLY A C 1
ATOM 1458 O O . GLY A 1 202 ? -14.031 -10.156 -3.654 1 96.25 202 GLY A O 1
ATOM 1459 N N . ASN A 1 203 ? -12.617 -10.07 -1.929 1 94.75 203 ASN A N 1
ATOM 1460 C CA . ASN A 1 203 ? -13.5 -10.82 -1.052 1 94.75 203 ASN A CA 1
ATOM 1461 C C . ASN A 1 203 ? -14.742 -10.016 -0.676 1 94.75 203 ASN A C 1
ATOM 1463 O O . ASN A 1 203 ? -14.633 -8.945 -0.075 1 94.75 203 ASN A O 1
ATOM 1467 N N . PRO A 1 204 ? -15.906 -10.508 -0.965 1 93.94 204 PRO A N 1
ATOM 1468 C CA . PRO A 1 204 ? -17.125 -9.734 -0.691 1 93.94 204 PRO A CA 1
ATOM 1469 C C . PRO A 1 204 ? -17.344 -9.516 0.801 1 93.94 204 PRO A C 1
ATOM 1471 O O . PRO A 1 204 ? -18.109 -8.617 1.185 1 93.94 204 PRO A O 1
ATOM 1474 N N . ASN A 1 205 ? -16.656 -10.289 1.666 1 93.62 205 ASN A N 1
ATOM 1475 C CA . ASN A 1 205 ? -16.812 -10.156 3.111 1 93.62 205 ASN A CA 1
ATOM 1476 C C . ASN A 1 205 ? -15.609 -9.477 3.746 1 93.62 205 ASN A C 1
ATOM 1478 O O . ASN A 1 205 ? -15.32 -9.695 4.922 1 93.62 205 ASN A O 1
ATOM 1482 N N . ILE A 1 206 ? -14.93 -8.672 2.971 1 95.94 206 ILE A N 1
ATOM 1483 C CA . ILE A 1 206 ? -13.648 -8.094 3.375 1 95.94 206 ILE A CA 1
ATOM 1484 C C . ILE A 1 206 ? -13.836 -7.273 4.648 1 95.94 206 ILE A C 1
ATOM 1486 O O . ILE A 1 206 ? -12.93 -7.191 5.477 1 95.94 206 ILE A O 1
ATOM 1490 N N . LEU A 1 207 ? -15.008 -6.672 4.91 1 94.12 207 LEU A N 1
ATOM 1491 C CA . LEU A 1 207 ? -15.242 -5.785 6.043 1 94.12 207 LEU A CA 1
ATOM 1492 C C . LEU A 1 207 ? -15.789 -6.559 7.234 1 94.12 207 LEU A C 1
ATOM 1494 O O . LEU A 1 207 ? -15.867 -6.027 8.344 1 94.12 207 LEU A O 1
ATOM 1498 N N . ASP A 1 208 ? -16.062 -7.891 7.059 1 91.31 208 ASP A N 1
ATOM 1499 C CA . ASP A 1 208 ? -16.781 -8.648 8.078 1 91.31 208 ASP A CA 1
ATOM 1500 C C . ASP A 1 208 ? -15.898 -9.742 8.672 1 91.31 208 ASP A C 1
ATOM 1502 O O . ASP A 1 208 ? -16.344 -10.508 9.531 1 91.31 208 ASP A O 1
ATOM 1506 N N . MET A 1 209 ? -14.719 -9.789 8.188 1 88.12 209 MET A N 1
ATOM 1507 C CA . MET A 1 209 ? -13.875 -10.922 8.578 1 88.12 209 MET A CA 1
ATOM 1508 C C . MET A 1 209 ? -12.656 -10.453 9.359 1 88.12 209 MET A C 1
ATOM 1510 O O . MET A 1 209 ? -12.086 -9.406 9.062 1 88.12 209 MET A O 1
ATOM 1514 N N . GLU A 1 210 ? -12.242 -11.312 10.281 1 86.88 210 GLU A N 1
ATOM 1515 C CA . GLU A 1 210 ? -11.008 -11.055 11.023 1 86.88 210 GLU A CA 1
ATOM 1516 C C . GLU A 1 210 ? -9.797 -11.039 10.102 1 86.88 210 GLU A C 1
ATOM 1518 O O . GLU A 1 210 ? -8.867 -10.266 10.305 1 86.88 210 GLU A O 1
ATOM 1523 N N . SER A 1 211 ? -9.875 -11.883 9.055 1 89.88 211 SER A N 1
ATOM 1524 C CA . SER A 1 211 ? -8.773 -11.953 8.094 1 89.88 211 SER A CA 1
ATOM 1525 C C . SER A 1 211 ? -8.961 -10.961 6.961 1 89.88 211 SER A C 1
ATOM 1527 O O . SER A 1 211 ? -8.18 -10.938 6.008 1 89.88 211 SER A O 1
ATOM 1529 N N . GLY A 1 212 ? -10.086 -10.219 7.043 1 93.94 212 GLY A N 1
ATOM 1530 C CA . GLY A 1 212 ? -10.32 -9.094 6.145 1 93.94 212 GLY A CA 1
ATOM 1531 C C . GLY A 1 212 ? -9.812 -7.777 6.695 1 93.94 212 GLY A C 1
ATOM 1532 O O . GLY A 1 212 ? -8.656 -7.672 7.113 1 93.94 212 GLY A O 1
ATOM 1533 N N . PHE A 1 213 ? -10.703 -6.801 6.766 1 93.5 213 PHE A N 1
ATOM 1534 C CA . PHE A 1 213 ? -10.32 -5.496 7.293 1 93.5 213 PHE A CA 1
ATOM 1535 C C . PHE A 1 213 ? -9.93 -5.598 8.758 1 93.5 213 PHE A C 1
ATOM 1537 O O . PHE A 1 213 ? -9.141 -4.789 9.258 1 93.5 213 PHE A O 1
ATOM 1544 N N . GLY A 1 214 ? -10.398 -6.605 9.461 1 90.94 214 GLY A N 1
ATOM 1545 C CA . GLY A 1 214 ? -10.078 -6.852 10.859 1 90.94 214 GLY A CA 1
ATOM 1546 C C . GLY A 1 214 ? -8.609 -7.156 11.086 1 90.94 214 GLY A C 1
ATOM 1547 O O . GLY A 1 214 ? -8.125 -7.098 12.219 1 90.94 214 GLY A O 1
ATOM 1548 N N . ALA A 1 215 ? -7.895 -7.438 10.055 1 91 215 ALA A N 1
ATOM 1549 C CA . ALA A 1 215 ? -6.469 -7.742 10.172 1 91 215 ALA A CA 1
ATOM 1550 C C . ALA A 1 215 ? -5.691 -6.527 10.672 1 91 215 ALA A C 1
ATOM 1552 O O . ALA A 1 215 ? -4.609 -6.672 11.242 1 91 215 ALA A O 1
ATOM 1553 N N . TYR A 1 216 ? -6.227 -5.324 10.469 1 91 216 TYR A N 1
ATOM 1554 C CA . TYR A 1 216 ? -5.531 -4.09 10.82 1 91 216 TYR A CA 1
ATOM 1555 C C . TYR A 1 216 ? -5.82 -3.693 12.258 1 91 216 TYR A C 1
ATOM 1557 O O . TYR A 1 216 ? -5.133 -2.838 12.82 1 91 216 TYR A O 1
ATOM 1565 N N . PHE A 1 217 ? -6.855 -4.316 12.781 1 84.94 217 PHE A N 1
ATOM 1566 C CA . PHE A 1 217 ? -7.246 -4.023 14.156 1 84.94 217 PHE A CA 1
ATOM 1567 C C . PHE A 1 217 ? -7.508 -5.312 14.93 1 84.94 217 PHE A C 1
ATOM 1569 O O . PHE A 1 217 ? -8.297 -6.152 14.5 1 84.94 217 PHE A O 1
ATOM 1576 N N . THR A 1 218 ? -6.941 -5.449 16.062 1 78.56 218 THR A N 1
ATOM 1577 C CA . THR A 1 218 ? -7.043 -6.695 16.812 1 78.56 218 THR A CA 1
ATOM 1578 C C . THR A 1 218 ? -8.445 -6.867 17.391 1 78.56 218 THR A C 1
ATOM 1580 O O . THR A 1 218 ? -8.867 -7.984 17.688 1 78.56 218 THR A O 1
ATOM 1583 N N . ASP A 1 219 ? -9.18 -5.781 17.547 1 84 219 ASP A N 1
ATOM 1584 C CA . ASP A 1 219 ? -10.5 -5.84 18.188 1 84 219 ASP A CA 1
ATOM 1585 C C . ASP A 1 219 ? -11.586 -5.387 17.219 1 84 219 ASP A C 1
ATOM 1587 O O . ASP A 1 219 ? -12.594 -4.809 17.625 1 84 219 ASP A O 1
ATOM 1591 N N . PHE A 1 220 ? -11.344 -5.52 15.984 1 86.56 220 PHE A N 1
ATOM 1592 C CA . PHE A 1 220 ? -12.289 -5.098 14.961 1 86.56 220 PHE A CA 1
ATOM 1593 C C . PHE A 1 220 ? -13.617 -5.836 15.117 1 86.56 220 PHE A C 1
ATOM 1595 O O . PHE A 1 220 ? -13.648 -7.066 15.117 1 86.56 220 PHE A O 1
ATOM 1602 N N . ASN A 1 221 ? -14.719 -5.082 15.305 1 86.44 221 ASN A N 1
ATOM 1603 C CA . ASN A 1 221 ? -16.062 -5.625 15.461 1 86.44 221 ASN A CA 1
ATOM 1604 C C . ASN A 1 221 ? -17.094 -4.82 14.664 1 86.44 221 ASN A C 1
ATOM 1606 O O . ASN A 1 221 ? -17.75 -3.936 15.211 1 86.44 221 ASN A O 1
ATOM 1610 N N . PRO A 1 222 ? -17.297 -5.207 13.43 1 84.12 222 PRO A N 1
ATOM 1611 C CA . PRO A 1 222 ? -18.203 -4.43 12.578 1 84.12 222 PRO A CA 1
ATOM 1612 C C . PRO A 1 222 ? -19.656 -4.582 12.969 1 84.12 222 PRO A C 1
ATOM 1614 O O . PRO A 1 222 ? -20.484 -3.705 12.68 1 84.12 222 PRO A O 1
ATOM 1617 N N . GLU A 1 223 ? -20.078 -5.648 13.578 1 80.69 223 GLU A N 1
ATOM 1618 C CA . GLU A 1 223 ? -21.484 -5.879 13.945 1 80.69 223 GLU A CA 1
ATOM 1619 C C . GLU A 1 223 ? -21.969 -4.836 14.953 1 80.69 223 GLU A C 1
ATOM 1621 O O . GLU A 1 223 ? -23.094 -4.355 14.852 1 80.69 223 GLU A O 1
ATOM 1626 N N . LYS A 1 224 ? -21.219 -4.578 15.828 1 73.06 224 LYS A N 1
ATOM 1627 C CA . LYS A 1 224 ? -21.625 -3.613 16.844 1 73.06 224 LYS A CA 1
ATOM 1628 C C . LYS A 1 224 ? -21.906 -2.248 16.234 1 73.06 224 LYS A C 1
ATOM 1630 O O . LYS A 1 224 ? -22.922 -1.616 16.547 1 73.06 224 LYS A O 1
ATOM 1635 N N . GLU A 1 225 ? -21.078 -1.8 15.383 1 71.12 225 GLU A N 1
ATOM 1636 C CA . GLU A 1 225 ? -21.234 -0.474 14.789 1 71.12 225 GLU A CA 1
ATOM 1637 C C . GLU A 1 225 ? -22.359 -0.45 13.773 1 71.12 225 GLU A C 1
ATOM 1639 O O . GLU A 1 225 ? -23.094 0.542 13.664 1 71.12 225 GLU A O 1
ATOM 1644 N N . MET A 1 226 ? -22.422 -1.472 13.039 1 72.12 226 MET A N 1
ATOM 1645 C CA . MET A 1 226 ? -23.484 -1.525 12.031 1 72.12 226 MET A CA 1
ATOM 1646 C C . MET A 1 226 ? -24.859 -1.423 12.688 1 72.12 226 MET A C 1
ATOM 1648 O O . MET A 1 226 ? -25.766 -0.802 12.133 1 72.12 226 MET A O 1
ATOM 1652 N N . HIS A 1 227 ? -24.922 -1.983 13.742 1 68.88 227 HIS A N 1
ATOM 1653 C CA . HIS A 1 227 ? -26.172 -1.881 14.484 1 68.88 227 HIS A CA 1
ATOM 1654 C C . HIS A 1 227 ? -26.469 -0.435 14.859 1 68.88 227 HIS A C 1
ATOM 1656 O O . HIS A 1 227 ? -27.625 0.004 14.789 1 68.88 227 HIS A O 1
ATOM 1662 N N . ASN A 1 228 ? -25.5 0.228 15.18 1 67.94 228 ASN A N 1
ATOM 1663 C CA . ASN A 1 228 ? -25.672 1.621 15.578 1 67.94 228 ASN A CA 1
ATOM 1664 C C . ASN A 1 228 ? -25.984 2.514 14.383 1 67.94 228 ASN A C 1
ATOM 1666 O O . ASN A 1 228 ? -26.797 3.432 14.484 1 67.94 228 ASN A O 1
ATOM 1670 N N . ILE A 1 229 ? -25.328 2.201 13.258 1 67.94 229 ILE A N 1
ATOM 1671 C CA . ILE A 1 229 ? -25.484 3.02 12.062 1 67.94 229 ILE A CA 1
ATOM 1672 C C . ILE A 1 229 ? -26.875 2.775 11.461 1 67.94 229 ILE A C 1
ATOM 1674 O O . ILE A 1 229 ? -27.516 3.709 10.977 1 67.94 229 ILE A O 1
ATOM 1678 N N . SER A 1 230 ? -27.234 1.559 11.445 1 62.84 230 SER A N 1
ATOM 1679 C CA . SER A 1 230 ? -28.516 1.198 10.859 1 62.84 230 SER A CA 1
ATOM 1680 C C . SER A 1 230 ? -29.672 1.834 11.625 1 62.84 230 SER A C 1
ATOM 1682 O O . SER A 1 230 ? -30.719 2.131 11.047 1 62.84 230 SER A O 1
ATOM 1684 N N . ASN A 1 231 ? -29.5 1.914 12.789 1 59.53 231 ASN A N 1
ATOM 1685 C CA . ASN A 1 231 ? -30.578 2.424 13.625 1 59.53 231 ASN A CA 1
ATOM 1686 C C . ASN A 1 231 ? -30.594 3.949 13.648 1 59.53 231 ASN A C 1
ATOM 1688 O O . ASN A 1 231 ? -31.594 4.555 14.055 1 59.53 231 ASN A O 1
ATOM 1692 N N . ASP A 1 232 ? -29.484 4.43 13.5 1 56.31 232 ASP A N 1
ATOM 1693 C CA . ASP A 1 232 ? -29.406 5.883 13.602 1 56.31 232 ASP A CA 1
ATOM 1694 C C . ASP A 1 232 ? -29.609 6.539 12.242 1 56.31 232 ASP A C 1
ATOM 1696 O O . ASP A 1 232 ? -29.016 6.125 11.242 1 56.31 232 ASP A O 1
ATOM 1700 N N . ALA A 1 233 ? -30.797 7.043 12.055 1 54.09 233 ALA A N 1
ATOM 1701 C CA . ALA A 1 233 ? -31.062 7.809 10.844 1 54.09 233 ALA A CA 1
ATOM 1702 C C . ALA A 1 233 ? -29.906 8.742 10.508 1 54.09 233 ALA A C 1
ATOM 1704 O O . ALA A 1 233 ? -29.797 9.227 9.383 1 54.09 233 ALA A O 1
ATOM 1705 N N . GLY A 1 234 ? -29.078 9.117 11.484 1 58.31 234 GLY A N 1
ATOM 1706 C CA . GLY A 1 234 ? -28.109 10.172 11.242 1 58.31 234 GLY A CA 1
ATOM 1707 C C . GLY A 1 234 ? -26.766 9.656 10.766 1 58.31 234 GLY A C 1
ATOM 1708 O O . GLY A 1 234 ? -26.375 8.531 11.086 1 58.31 234 GLY A O 1
ATOM 1709 N N . VAL A 1 235 ? -26.297 10.234 9.656 1 63.88 235 VAL A N 1
ATOM 1710 C CA . VAL A 1 235 ? -24.969 10.008 9.102 1 63.88 235 VAL A CA 1
ATOM 1711 C C . VAL A 1 235 ? -23.906 10.539 10.055 1 63.88 235 VAL A C 1
ATOM 1713 O O . VAL A 1 235 ? -24.141 11.5 10.789 1 63.88 235 VAL A O 1
ATOM 1716 N N . ILE A 1 236 ? -22.828 9.781 10.273 1 65.75 236 ILE A N 1
ATOM 1717 C CA . ILE A 1 236 ? -21.734 10.125 11.164 1 65.75 236 ILE A CA 1
ATOM 1718 C C . ILE A 1 236 ? -21.297 11.562 10.914 1 65.75 236 ILE A C 1
ATOM 1720 O O . ILE A 1 236 ? -20.875 12.258 11.836 1 65.75 236 ILE A O 1
ATOM 1724 N N . LEU A 1 237 ? -21.578 11.93 9.781 1 69.12 237 LEU A N 1
ATOM 1725 C CA . LEU A 1 237 ? -21.172 13.273 9.406 1 69.12 237 LEU A CA 1
ATOM 1726 C C . LEU A 1 237 ? -21.953 14.328 10.18 1 69.12 237 LEU A C 1
ATOM 1728 O O . LEU A 1 237 ? -21.531 15.484 10.258 1 69.12 237 LEU A O 1
ATOM 1732 N N . ASN A 1 238 ? -22.969 13.805 10.781 1 65.81 238 ASN A N 1
ATOM 1733 C CA . ASN A 1 238 ? -23.75 14.742 11.578 1 65.81 238 ASN A CA 1
ATOM 1734 C C . ASN A 1 238 ? -23.062 15.078 12.898 1 65.81 238 ASN A C 1
ATOM 1736 O O . ASN A 1 238 ? -23.391 16.078 13.539 1 65.81 238 ASN A O 1
ATOM 1740 N N . GLU A 1 239 ? -22.25 14.266 13.352 1 69.94 239 GLU A N 1
ATOM 1741 C CA . GLU A 1 239 ? -21.547 14.508 14.609 1 69.94 239 GLU A CA 1
ATOM 1742 C C . GLU A 1 239 ? -20.25 15.258 14.383 1 69.94 239 GLU A C 1
ATOM 1744 O O . GLU A 1 239 ? -19.703 15.867 15.312 1 69.94 239 GLU A O 1
ATOM 1749 N N . GLN A 1 240 ? -19.938 15.602 13.32 1 67.81 240 GLN A N 1
ATOM 1750 C CA . GLN A 1 240 ? -18.828 16.359 12.742 1 67.81 240 GLN A CA 1
ATOM 1751 C C . GLN A 1 240 ? -17.703 16.547 13.758 1 67.81 240 GLN A C 1
ATOM 1753 O O . GLN A 1 240 ? -17.312 17.672 14.047 1 67.81 240 GLN A O 1
ATOM 1758 N N . ASP A 1 241 ? -17.047 15.617 14.305 1 84.56 241 ASP A N 1
ATOM 1759 C CA . ASP A 1 241 ? -15.891 15.797 15.188 1 84.56 241 ASP A CA 1
ATOM 1760 C C . ASP A 1 241 ? -14.625 16.094 14.383 1 84.56 241 ASP A C 1
ATOM 1762 O O . ASP A 1 241 ? -13.609 15.422 14.555 1 84.56 241 ASP A O 1
ATOM 1766 N N . ILE A 1 242 ? -14.781 17.172 13.586 1 90.19 242 ILE A N 1
ATOM 1767 C CA . ILE A 1 242 ? -13.695 17.562 12.703 1 90.19 242 ILE A CA 1
ATOM 1768 C C . ILE A 1 242 ? -12.984 18.797 13.289 1 90.19 242 ILE A C 1
ATOM 1770 O O . ILE A 1 242 ? -13.633 19.734 13.75 1 90.19 242 ILE A O 1
ATOM 1774 N N . ALA A 1 243 ? -11.727 18.703 13.328 1 93.38 243 ALA A N 1
ATOM 1775 C CA . ALA A 1 243 ? -10.906 19.859 13.703 1 93.38 243 ALA A CA 1
ATOM 1776 C C . ALA A 1 243 ? -10.133 20.391 12.5 1 93.38 243 ALA A C 1
ATOM 1778 O O . ALA A 1 243 ? -9.414 19.641 11.828 1 93.38 243 ALA A O 1
ATOM 1779 N N . ILE A 1 244 ? -10.297 21.609 12.18 1 96.31 244 ILE A N 1
ATOM 1780 C CA . ILE A 1 244 ? -9.5 22.297 11.156 1 96.31 244 ILE A CA 1
ATOM 1781 C C . ILE A 1 244 ? -8.32 23.016 11.812 1 96.31 244 ILE A C 1
ATOM 1783 O O . ILE A 1 244 ? -8.516 23.922 12.625 1 96.31 244 ILE A O 1
ATOM 1787 N N . LYS A 1 245 ? -7.184 22.641 11.469 1 96.88 245 LYS A N 1
ATOM 1788 C CA . LYS A 1 245 ? -5.984 23.156 12.125 1 96.88 245 LYS A CA 1
ATOM 1789 C C . LYS A 1 245 ? -5.699 24.594 11.695 1 96.88 245 LYS A C 1
ATOM 1791 O O . LYS A 1 245 ? -5.68 24.891 10.5 1 96.88 245 LYS A O 1
ATOM 1796 N N . ARG A 1 246 ? -5.395 25.391 12.695 1 96.56 246 ARG A N 1
ATOM 1797 C CA . ARG A 1 246 ? -5.039 26.781 12.445 1 96.56 246 ARG A CA 1
ATOM 1798 C C . ARG A 1 246 ? -3.555 26.922 12.133 1 96.56 246 ARG A C 1
ATOM 1800 O O . ARG A 1 246 ? -3.148 27.844 11.414 1 96.56 246 ARG A O 1
ATOM 1807 N N . PHE A 1 247 ? -2.807 26.031 12.711 1 97.38 247 PHE A N 1
ATOM 1808 C CA . PHE A 1 247 ? -1.354 26.109 12.609 1 97.38 247 PHE A CA 1
ATOM 1809 C C . PHE A 1 247 ? -0.796 24.875 11.906 1 97.38 247 PHE A C 1
ATOM 1811 O O . PHE A 1 247 ? -1.355 23.781 12.016 1 97.38 247 PHE A O 1
ATOM 1818 N N . PRO A 1 248 ? 0.258 25.047 11.156 1 97 248 PRO A N 1
ATOM 1819 C CA . PRO A 1 248 ? 0.852 23.938 10.414 1 97 248 PRO A CA 1
ATOM 1820 C C . PRO A 1 248 ? 1.734 23.047 11.289 1 97 248 PRO A C 1
ATOM 1822 O O . PRO A 1 248 ? 2.943 22.953 11.062 1 97 248 PRO A O 1
ATOM 1825 N N . CYS A 1 249 ? 1.157 22.359 12.195 1 95 249 CYS A N 1
ATOM 1826 C CA . CYS A 1 249 ? 1.854 21.453 13.102 1 95 249 CYS A CA 1
ATOM 1827 C C . CYS A 1 249 ? 0.902 20.406 13.664 1 95 249 CYS A C 1
ATOM 1829 O O . CYS A 1 249 ? -0.302 20.453 13.406 1 95 249 CYS A O 1
ATOM 1831 N N . HIS A 1 250 ? 1.505 19.438 14.32 1 91.88 250 HIS A N 1
ATOM 1832 C CA . HIS A 1 250 ? 0.708 18.391 14.953 1 91.88 250 HIS A CA 1
ATOM 1833 C C . HIS A 1 250 ? -0.392 18.984 15.82 1 91.88 250 HIS A C 1
ATOM 1835 O O . HIS A 1 250 ? -0.178 20 16.484 1 91.88 250 HIS A O 1
ATOM 1841 N N . LEU A 1 251 ? -1.541 18.328 15.875 1 91.81 251 LEU A N 1
ATOM 1842 C CA . LEU A 1 251 ? -2.709 18.891 16.547 1 91.81 251 LEU A CA 1
ATOM 1843 C C . LEU A 1 251 ? -2.418 19.156 18.016 1 91.81 251 LEU A C 1
ATOM 1845 O O . LEU A 1 251 ? -2.914 20.125 18.594 1 91.81 251 LEU A O 1
ATOM 1849 N N . GLY A 1 252 ? -1.654 18.344 18.625 1 90.75 252 GLY A N 1
ATOM 1850 C CA . GLY A 1 252 ? -1.333 18.484 20.031 1 90.75 252 GLY A CA 1
ATOM 1851 C C . GLY A 1 252 ? -0.697 19.828 20.359 1 90.75 252 GLY A C 1
ATOM 1852 O O . GLY A 1 252 ? -0.893 20.375 21.438 1 90.75 252 GLY A O 1
ATOM 1853 N N . MET A 1 253 ? -0.075 20.406 19.422 1 94.81 253 MET A N 1
ATOM 1854 C CA . MET A 1 253 ? 0.642 21.656 19.625 1 94.81 253 MET A CA 1
ATOM 1855 C C . MET A 1 253 ? -0.331 22.828 19.75 1 94.81 253 MET A C 1
ATOM 1857 O O . MET A 1 253 ? 0.042 23.906 20.219 1 94.81 253 MET A O 1
ATOM 1861 N N . HIS A 1 254 ? -1.489 22.656 19.25 1 97 254 HIS A N 1
ATOM 1862 C CA . HIS A 1 254 ? -2.436 23.766 19.219 1 97 254 HIS A CA 1
ATOM 1863 C C . HIS A 1 254 ? -2.818 24.203 20.625 1 97 254 HIS A C 1
ATOM 1865 O O . HIS A 1 254 ? -3.012 25.406 20.875 1 97 254 HIS A O 1
ATOM 1871 N N . TRP A 1 255 ? -2.898 23.234 21.562 1 97.25 255 TRP A N 1
ATOM 1872 C CA . TRP A 1 255 ? -3.125 23.578 22.969 1 97.25 255 TRP A CA 1
ATOM 1873 C C . TRP A 1 255 ? -2 24.453 23.5 1 97.25 255 TRP A C 1
ATOM 1875 O O . TRP A 1 255 ? -2.252 25.453 24.188 1 97.25 255 TRP A O 1
ATOM 1885 N N . ALA A 1 256 ? -0.806 24.062 23.203 1 97.06 256 ALA A N 1
ATOM 1886 C CA . ALA A 1 256 ? 0.371 24.797 23.672 1 97.06 256 ALA A CA 1
ATOM 1887 C C . ALA A 1 256 ? 0.44 26.188 23.062 1 97.06 256 ALA A C 1
ATOM 1889 O O . ALA A 1 256 ? 0.785 27.156 23.75 1 97.06 256 ALA A O 1
ATOM 1890 N N . ILE A 1 257 ? 0.139 26.281 21.812 1 98.38 257 ILE A N 1
ATOM 1891 C CA . ILE A 1 257 ? 0.187 27.562 21.125 1 98.38 257 ILE A CA 1
ATOM 1892 C C . ILE A 1 257 ? -0.851 28.516 21.719 1 98.38 257 ILE A C 1
ATOM 1894 O O . ILE A 1 257 ? -0.542 29.672 22.016 1 98.38 257 ILE A O 1
ATOM 1898 N N . ASP A 1 258 ? -2.059 28.031 21.891 1 98.5 258 ASP A N 1
ATOM 1899 C CA . ASP A 1 258 ? -3.117 28.891 22.422 1 98.5 258 ASP A CA 1
ATOM 1900 C C . ASP A 1 258 ? -2.807 29.328 23.844 1 98.5 258 ASP A C 1
ATOM 1902 O O . ASP A 1 258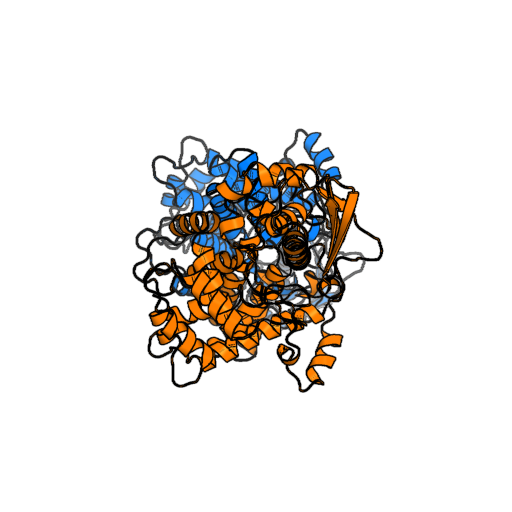 ? -3.012 30.484 24.203 1 98.5 258 ASP A O 1
ATOM 1906 N N . ALA A 1 259 ? -2.342 28.422 24.656 1 98.5 259 ALA A N 1
ATOM 1907 C CA . ALA A 1 259 ? -1.952 28.75 26.016 1 98.5 259 ALA A CA 1
ATOM 1908 C C . ALA A 1 259 ? -0.833 29.797 26.031 1 98.5 259 ALA A C 1
ATOM 1910 O O . ALA A 1 259 ? -0.877 30.75 26.797 1 98.5 259 ALA A O 1
ATOM 1911 N N . SER A 1 260 ? 0.139 29.609 25.234 1 98.44 260 SER A N 1
ATOM 1912 C CA . SER A 1 260 ? 1.307 30.469 25.188 1 98.44 260 SER A CA 1
ATOM 1913 C C . SER A 1 260 ? 0.956 31.844 24.609 1 98.44 260 SER A C 1
ATOM 1915 O O . SER A 1 260 ? 1.523 32.844 25.016 1 98.44 260 SER A O 1
ATOM 1917 N N . THR A 1 261 ? 0.112 31.859 23.625 1 98.12 261 THR A N 1
ATOM 1918 C CA . THR A 1 261 ? -0.34 33.125 23.062 1 98.12 261 THR A CA 1
ATOM 1919 C C . THR A 1 261 ? -1.077 33.969 24.109 1 98.12 261 THR A C 1
ATOM 1921 O O . THR A 1 261 ? -0.917 35.188 24.172 1 98.12 261 THR A O 1
ATOM 1924 N N . ALA A 1 262 ? -1.896 33.281 24.891 1 97.69 262 ALA A N 1
ATOM 1925 C CA . ALA A 1 262 ? -2.58 33.969 25.984 1 97.69 262 ALA A CA 1
ATOM 1926 C C . ALA A 1 262 ? -1.578 34.562 26.969 1 97.69 262 ALA A C 1
ATOM 1928 O O . ALA A 1 262 ? -1.767 35.656 27.453 1 97.69 262 ALA A O 1
ATOM 1929 N N . LEU A 1 263 ? -0.537 33.844 27.266 1 97.31 263 LEU A N 1
ATOM 1930 C CA . LEU A 1 263 ? 0.5 34.312 28.188 1 97.31 263 LEU A CA 1
ATOM 1931 C C . LEU A 1 263 ? 1.262 35.5 27.594 1 97.31 263 LEU A C 1
ATOM 1933 O O . LEU A 1 263 ? 1.638 36.406 28.312 1 97.31 263 LEU A O 1
ATOM 1937 N N . HIS A 1 264 ? 1.565 35.375 26.312 1 97.5 264 HIS A N 1
ATOM 1938 C CA . HIS A 1 264 ? 2.213 36.5 25.625 1 97.5 264 HIS A CA 1
ATOM 1939 C C . HIS A 1 264 ? 1.437 37.781 25.828 1 97.5 264 HIS A C 1
ATOM 1941 O O . HIS A 1 264 ? 2.021 38.812 26.172 1 97.5 264 HIS A O 1
ATOM 1947 N N . LYS A 1 265 ? 0.161 37.75 25.625 1 96.62 265 LYS A N 1
ATOM 1948 C CA . LYS A 1 265 ? -0.698 38.906 25.797 1 96.62 265 LYS A CA 1
ATOM 1949 C C . LYS A 1 265 ? -0.656 39.406 27.219 1 96.62 265 LYS A C 1
ATOM 1951 O O . LYS A 1 265 ? -0.584 40.625 27.453 1 96.62 265 LYS A O 1
ATOM 1956 N N . GLN A 1 266 ? -0.694 38.5 28.094 1 95.19 266 GLN A N 1
ATOM 1957 C CA . GLN A 1 266 ? -0.656 38.875 29.5 1 95.19 266 GLN A CA 1
ATOM 1958 C C . GLN A 1 266 ? 0.649 39.562 29.859 1 95.19 266 GLN A C 1
ATOM 1960 O O . GLN A 1 266 ? 0.644 40.562 30.578 1 95.19 266 GLN A O 1
ATOM 1965 N N . ILE A 1 267 ? 1.729 39.062 29.375 1 94.31 267 ILE A N 1
ATOM 1966 C CA . ILE A 1 267 ? 3.045 39.594 29.688 1 94.31 267 ILE A CA 1
ATOM 1967 C C . ILE A 1 267 ? 3.193 41 29.062 1 94.31 267 ILE A C 1
ATOM 1969 O O . ILE A 1 267 ? 3.711 41.906 29.703 1 94.31 267 ILE A O 1
ATOM 1973 N N . VAL A 1 268 ? 2.764 41.094 27.875 1 94.31 268 VAL A N 1
ATOM 1974 C CA . VAL A 1 268 ? 2.848 42.375 27.172 1 94.31 268 VAL A CA 1
ATOM 1975 C C . VAL A 1 268 ? 1.987 43.406 27.891 1 94.31 268 VAL A C 1
ATOM 1977 O O . VAL A 1 268 ? 2.365 44.562 27.984 1 94.31 268 VAL A O 1
ATOM 1980 N N . GLU A 1 269 ? 0.862 42.969 28.312 1 92.88 269 GLU A N 1
ATOM 1981 C CA . GLU A 1 269 ? -0.006 43.875 29.062 1 92.88 269 GLU A CA 1
ATOM 1982 C C . GLU A 1 269 ? 0.623 44.281 30.391 1 92.88 269 GLU A C 1
ATOM 1984 O O . GLU A 1 269 ? 0.487 45.406 30.828 1 92.88 269 GLU A O 1
ATOM 1989 N N . LEU A 1 270 ? 1.297 43.406 30.984 1 88.44 270 LEU A N 1
ATOM 1990 C CA . LEU A 1 270 ? 1.872 43.594 32.312 1 88.44 270 LEU A CA 1
ATOM 1991 C C . LEU A 1 270 ? 3.182 44.375 32.219 1 88.44 270 LEU A C 1
ATOM 1993 O O . LEU A 1 270 ? 3.475 45.219 33.094 1 88.44 270 LEU A O 1
ATOM 1997 N N . ARG A 1 271 ? 3.979 44.125 31.156 1 89.75 271 ARG A N 1
ATOM 1998 C CA . ARG A 1 271 ? 5.352 44.625 31.156 1 89.75 271 ARG A CA 1
ATOM 1999 C C . ARG A 1 271 ? 5.613 45.469 29.938 1 89.75 271 ARG A C 1
ATOM 2001 O O . ARG A 1 271 ? 6.688 46.062 29.797 1 89.75 271 ARG A O 1
ATOM 2008 N N . GLY A 1 272 ? 4.715 45.594 29.031 1 88.31 272 GLY A N 1
ATOM 2009 C CA . GLY A 1 272 ? 4.871 46.375 27.812 1 88.31 272 GLY A CA 1
ATOM 2010 C C . GLY A 1 272 ? 5.48 45.594 26.672 1 88.31 272 GLY A C 1
ATOM 2011 O O . GLY A 1 272 ? 5.207 45.875 25.5 1 88.31 272 GLY A O 1
ATOM 2012 N N . SER A 1 273 ? 6.41 44.719 27.078 1 88.31 273 SER A N 1
ATOM 2013 C CA . SER A 1 273 ? 7.027 43.875 26.062 1 88.31 273 SER A CA 1
ATOM 2014 C C . SER A 1 273 ? 7.535 42.562 26.672 1 88.31 273 SER A C 1
ATOM 2016 O O . SER A 1 273 ? 7.691 42.469 27.891 1 88.31 273 SER A O 1
ATOM 2018 N N . LEU A 1 274 ? 7.691 41.625 25.766 1 87.38 274 LEU A N 1
ATOM 2019 C CA . LEU A 1 274 ? 8.305 40.375 26.203 1 87.38 274 LEU A CA 1
ATOM 2020 C C . LEU A 1 274 ? 9.805 40.375 25.984 1 87.38 274 LEU A C 1
ATOM 2022 O O . LEU A 1 274 ? 10.266 40.375 24.828 1 87.38 274 LEU A O 1
ATOM 2026 N N . ALA A 1 275 ? 10.523 40.531 27 1 89.44 275 ALA A N 1
ATOM 2027 C CA . ALA A 1 275 ? 11.984 40.469 26.953 1 89.44 275 ALA A CA 1
ATOM 2028 C C . ALA A 1 275 ? 12.477 39.062 27.391 1 89.44 275 ALA A C 1
ATOM 2030 O O . ALA A 1 275 ? 12.133 38.625 28.484 1 89.44 275 ALA A O 1
ATOM 2031 N N . VAL A 1 276 ? 13.195 38.438 26.484 1 92.62 276 VAL A N 1
ATOM 2032 C CA . VAL A 1 276 ? 13.688 37.062 26.719 1 92.62 276 VAL A CA 1
ATOM 2033 C C . VAL A 1 276 ? 14.484 37.031 28.016 1 92.62 276 VAL A C 1
ATOM 2035 O O . VAL A 1 276 ? 14.398 36.062 28.781 1 92.62 276 VAL A O 1
ATOM 2038 N N . ASP A 1 277 ? 15.227 38.062 28.234 1 91.44 277 ASP A N 1
ATOM 2039 C CA . ASP A 1 277 ? 16.047 38.156 29.438 1 91.44 277 ASP A CA 1
ATOM 2040 C C . ASP A 1 277 ? 15.188 38.25 30.703 1 91.44 277 ASP A C 1
ATOM 2042 O O . ASP A 1 277 ? 15.656 37.938 31.797 1 91.44 277 ASP A O 1
ATOM 2046 N N . GLY A 1 278 ? 14.023 38.594 30.562 1 92.62 278 GLY A N 1
ATOM 2047 C CA . GLY A 1 278 ? 13.102 38.719 31.688 1 92.62 278 GLY A CA 1
ATOM 2048 C C . GLY A 1 278 ? 12.445 37.406 32.062 1 92.62 278 GLY A C 1
ATOM 2049 O O . GLY A 1 278 ? 11.727 37.312 33.062 1 92.62 278 GLY A O 1
ATOM 2050 N N . ILE A 1 279 ? 12.641 36.375 31.312 1 95.81 279 ILE A N 1
ATOM 2051 C CA . ILE A 1 279 ? 12.055 35.062 31.562 1 95.81 279 ILE A CA 1
ATOM 2052 C C . ILE A 1 279 ? 13.102 34.156 32.188 1 95.81 279 ILE A C 1
ATOM 2054 O O . ILE A 1 279 ? 14.172 33.906 31.609 1 95.81 279 ILE A O 1
ATOM 2058 N N . LYS A 1 280 ? 12.789 33.656 33.312 1 96.69 280 LYS A N 1
ATOM 2059 C CA . LYS A 1 280 ? 13.68 32.781 34.062 1 96.69 280 LYS A CA 1
ATOM 2060 C C . LYS A 1 280 ? 13.461 31.312 33.688 1 96.69 280 LYS A C 1
ATOM 2062 O O . LYS A 1 280 ? 14.414 30.531 33.625 1 96.69 280 LYS A O 1
ATOM 2067 N N . ARG A 1 281 ? 12.188 30.984 33.562 1 97.62 281 ARG A N 1
ATOM 2068 C CA . ARG A 1 281 ? 11.875 29.578 33.344 1 97.62 281 ARG A CA 1
ATOM 2069 C C . ARG A 1 281 ? 10.5 29.406 32.719 1 97.62 281 ARG A C 1
ATOM 2071 O O . ARG A 1 281 ? 9.578 30.172 33 1 97.62 281 ARG A O 1
ATOM 2078 N N . ILE A 1 282 ? 10.391 28.406 31.891 1 97.88 282 ILE A N 1
ATOM 2079 C CA . ILE A 1 282 ? 9.125 28.031 31.266 1 97.88 282 ILE A CA 1
ATOM 2080 C C . ILE A 1 282 ? 8.836 26.562 31.562 1 97.88 282 ILE A C 1
ATOM 2082 O O . ILE A 1 282 ? 9.664 25.688 31.281 1 97.88 282 ILE A O 1
ATOM 2086 N N . ASP A 1 283 ? 7.715 26.25 32.125 1 97.88 283 ASP A N 1
ATOM 2087 C CA . ASP A 1 283 ? 7.273 24.891 32.406 1 97.88 283 ASP A CA 1
ATOM 2088 C C . ASP A 1 283 ? 6.027 24.547 31.578 1 97.88 283 ASP A C 1
ATOM 2090 O O . ASP A 1 283 ? 5.008 25.234 31.672 1 97.88 283 ASP A O 1
ATOM 2094 N N . ILE A 1 284 ? 6.094 23.547 30.812 1 97.12 284 ILE A N 1
ATOM 2095 C CA . ILE A 1 284 ? 4.965 23.078 30.031 1 97.12 284 ILE A CA 1
ATOM 2096 C C . ILE A 1 284 ? 4.43 21.766 30.609 1 97.12 284 ILE A C 1
ATOM 2098 O O . ILE A 1 284 ? 5.18 20.812 30.781 1 97.12 284 ILE A O 1
ATOM 2102 N N . SER A 1 285 ? 3.211 21.75 30.969 1 96.5 285 SER A N 1
ATOM 2103 C CA . SER A 1 285 ? 2.51 20.531 31.344 1 96.5 285 SER A CA 1
ATOM 2104 C C . SER A 1 285 ? 1.69 19.984 30.188 1 96.5 285 SER A C 1
ATOM 2106 O O . SER A 1 285 ? 0.718 20.609 29.75 1 96.5 285 SER A O 1
ATOM 2108 N N . ALA A 1 286 ? 2.068 18.906 29.656 1 94.75 286 ALA A N 1
ATOM 2109 C CA . ALA A 1 286 ? 1.431 18.281 28.516 1 94.75 286 ALA A CA 1
ATOM 2110 C C . ALA A 1 286 ? 1.37 16.766 28.672 1 94.75 286 ALA A C 1
ATOM 2112 O O . ALA A 1 286 ? 2.076 16.188 29.516 1 94.75 286 ALA A O 1
ATOM 2113 N N . PRO A 1 287 ? 0.497 16.094 27.922 1 91.5 287 PRO A N 1
ATOM 2114 C CA . PRO A 1 287 ? 0.48 14.641 28 1 91.5 287 PRO A CA 1
ATOM 2115 C C . PRO A 1 287 ? 1.8 14.008 27.562 1 91.5 287 PRO A C 1
ATOM 2117 O O . PRO A 1 287 ? 2.52 14.586 26.75 1 91.5 287 PRO A O 1
ATOM 2120 N N . LYS A 1 288 ? 1.958 12.805 28.156 1 85.69 288 LYS A N 1
ATOM 2121 C CA . LYS A 1 288 ? 3.146 12.062 27.75 1 85.69 288 LYS A CA 1
ATOM 2122 C C . LYS A 1 288 ? 3.008 11.539 26.328 1 85.69 288 LYS A C 1
ATOM 2124 O O . LYS A 1 288 ? 1.943 11.055 25.938 1 85.69 288 LYS A O 1
ATOM 2129 N N . SER A 1 289 ? 3.951 11.977 25.516 1 76 289 SER A N 1
ATOM 2130 C CA . SER A 1 289 ? 3.912 11.484 24.141 1 76 289 SER A CA 1
ATOM 2131 C C . SER A 1 289 ? 5.207 10.773 23.781 1 76 289 SER A C 1
ATOM 2133 O O . SER A 1 289 ? 6.281 11.133 24.266 1 76 289 SER A O 1
ATOM 2135 N N . ARG A 1 290 ? 5.082 9.75 22.938 1 67.69 290 ARG A N 1
ATOM 2136 C CA . ARG A 1 290 ? 6.191 8.891 22.547 1 67.69 290 ARG A CA 1
ATOM 2137 C C . ARG A 1 290 ? 6.949 9.469 21.359 1 67.69 290 ARG A C 1
ATOM 2139 O O . ARG A 1 290 ? 8.109 9.133 21.141 1 67.69 290 ARG A O 1
ATOM 2146 N N . TYR A 1 291 ? 6.336 10.398 20.688 1 62.19 291 TYR A N 1
ATOM 2147 C CA . TYR A 1 291 ? 7.004 10.797 19.453 1 62.19 291 TYR A CA 1
ATOM 2148 C C . TYR A 1 291 ? 6.988 12.312 19.281 1 62.19 291 TYR A C 1
ATOM 2150 O O . TYR A 1 291 ? 7.488 12.836 18.297 1 62.19 291 TYR A O 1
ATOM 2158 N N . ILE A 1 292 ? 6.609 13.023 20.344 1 65.75 292 ILE A N 1
ATOM 2159 C CA . ILE A 1 292 ? 6.477 14.469 20.156 1 65.75 292 ILE A CA 1
ATOM 2160 C C . ILE A 1 292 ? 7.289 15.203 21.219 1 65.75 292 ILE A C 1
ATOM 2162 O O . ILE A 1 292 ? 6.91 16.297 21.656 1 65.75 292 ILE A O 1
ATOM 2166 N N . ASN A 1 293 ? 8.219 14.734 21.656 1 69.06 293 ASN A N 1
ATOM 2167 C CA . ASN A 1 293 ? 9.07 15.477 22.578 1 69.06 293 ASN A CA 1
ATOM 2168 C C . ASN A 1 293 ? 10.422 15.797 21.953 1 69.06 293 ASN A C 1
ATOM 2170 O O . ASN A 1 293 ? 11.344 14.984 22 1 69.06 293 ASN A O 1
ATOM 2174 N N . ARG A 1 294 ? 10.461 17.062 21.438 1 80.69 294 ARG A N 1
ATOM 2175 C CA . ARG A 1 294 ? 11.664 17.562 20.797 1 80.69 294 ARG A CA 1
ATOM 2176 C C . ARG A 1 294 ? 12.102 18.891 21.406 1 80.69 294 ARG A C 1
ATOM 2178 O O . ARG A 1 294 ? 11.797 19.953 20.875 1 80.69 294 ARG A O 1
ATOM 2185 N N . PRO A 1 295 ? 12.953 18.797 22.422 1 85.12 295 PRO A N 1
ATOM 2186 C CA . PRO A 1 295 ? 13.297 20.031 23.141 1 85.12 295 PRO A CA 1
ATOM 2187 C C . PRO A 1 295 ? 13.945 21.078 22.234 1 85.12 295 PRO A C 1
ATOM 2189 O O . PRO A 1 295 ? 13.633 22.266 22.328 1 85.12 295 PRO A O 1
ATOM 2192 N N . ILE A 1 296 ? 14.867 20.609 21.391 1 88.69 296 ILE A N 1
ATOM 2193 C CA . ILE A 1 296 ? 15.523 21.469 20.422 1 88.69 296 ILE A CA 1
ATOM 2194 C C . ILE A 1 296 ? 15.406 20.875 19.031 1 88.69 296 ILE A C 1
ATOM 2196 O O . ILE A 1 296 ? 16.297 20.156 18.578 1 88.69 296 ILE A O 1
ATOM 2200 N N . PRO A 1 297 ? 14.312 21.234 18.359 1 89.88 297 PRO A N 1
ATOM 2201 C CA . PRO A 1 297 ? 14.102 20.609 17.047 1 89.88 297 PRO A CA 1
ATOM 2202 C C . PRO A 1 297 ? 15.172 21.016 16.031 1 89.88 297 PRO A C 1
ATOM 2204 O O . PRO A 1 297 ? 15.555 22.188 15.969 1 89.88 297 PRO A O 1
ATOM 2207 N N . GLU A 1 298 ? 15.594 20.062 15.258 1 86.38 298 GLU A N 1
ATOM 2208 C CA . GLU A 1 298 ? 16.672 20.281 14.305 1 86.38 298 GLU A CA 1
ATOM 2209 C C . GLU A 1 298 ? 16.141 20.438 12.883 1 86.38 298 GLU A C 1
ATOM 2211 O O . GLU A 1 298 ? 16.906 20.703 11.953 1 86.38 298 GLU A O 1
ATOM 2216 N N . SER A 1 299 ? 14.891 20.188 12.68 1 86.62 299 SER A N 1
ATOM 2217 C CA . SER A 1 299 ? 14.266 20.312 11.367 1 86.62 299 SER A CA 1
ATOM 2218 C C . SER A 1 299 ? 12.859 20.906 11.469 1 86.62 299 SER A C 1
ATOM 2220 O O . SER A 1 299 ? 12.305 20.984 12.562 1 86.62 299 SER A O 1
ATOM 2222 N N . GLU A 1 300 ? 12.375 21.344 10.336 1 89.94 300 GLU A N 1
ATOM 2223 C CA . GLU A 1 300 ? 11.008 21.844 10.289 1 89.94 300 GLU A CA 1
ATOM 2224 C C . GLU A 1 300 ? 10.016 20.797 10.773 1 89.94 300 GLU A C 1
ATOM 2226 O O . GLU A 1 300 ? 9.086 21.109 11.516 1 89.94 300 GLU A O 1
ATOM 2231 N N . HIS A 1 301 ? 10.281 19.656 10.352 1 85.69 301 HIS A N 1
ATOM 2232 C CA . HIS A 1 301 ? 9.391 18.562 10.734 1 85.69 301 HIS A CA 1
ATOM 2233 C C . HIS A 1 301 ? 9.391 18.359 12.242 1 85.69 301 HIS A C 1
ATOM 2235 O O . HIS A 1 301 ? 8.336 18.188 12.852 1 85.69 301 HIS A O 1
ATOM 2241 N N . GLU A 1 302 ? 10.516 18.406 12.844 1 87.06 302 GLU A N 1
ATOM 2242 C CA . GLU A 1 302 ? 10.609 18.25 14.297 1 87.06 302 GLU A CA 1
ATOM 2243 C C . GLU A 1 302 ? 9.938 19.422 15.016 1 87.06 302 GLU A C 1
ATOM 2245 O O . GLU A 1 302 ? 9.281 19.219 16.047 1 87.06 302 GLU A O 1
ATOM 2250 N N . ALA A 1 303 ? 10.164 20.531 14.438 1 93.06 303 ALA A N 1
ATOM 2251 C CA . ALA A 1 303 ? 9.578 21.734 15.047 1 93.06 303 ALA A CA 1
ATOM 2252 C C . ALA A 1 303 ? 8.055 21.641 15.086 1 93.06 303 ALA A C 1
ATOM 2254 O O . ALA A 1 303 ? 7.426 22.062 16.062 1 93.06 303 ALA A O 1
ATOM 2255 N N . ARG A 1 304 ? 7.445 21.031 14.062 1 93.12 304 ARG A N 1
ATOM 2256 C CA . ARG A 1 304 ? 5.996 20.891 13.953 1 93.12 304 ARG A CA 1
ATOM 2257 C C . ARG A 1 304 ? 5.469 19.875 14.961 1 93.12 304 ARG A C 1
ATOM 2259 O O . ARG A 1 304 ? 4.262 19.781 15.188 1 93.12 304 ARG A O 1
ATOM 2266 N N . HIS A 1 305 ? 6.426 19.188 15.625 1 90.12 305 HIS A N 1
ATOM 2267 C CA . HIS A 1 305 ? 6.086 18.172 16.594 1 90.12 305 HIS A CA 1
ATOM 2268 C C . HIS A 1 305 ? 6.719 18.453 17.953 1 90.12 305 HIS A C 1
ATOM 2270 O O . HIS A 1 305 ? 7.109 17.531 18.672 1 90.12 305 HIS A O 1
ATOM 2276 N N . SER A 1 306 ? 6.879 19.719 18.297 1 92.88 306 SER A N 1
ATOM 2277 C CA . SER A 1 306 ? 7.531 20.109 19.531 1 92.88 306 SER A CA 1
ATOM 2278 C C . SER A 1 306 ? 6.66 21.078 20.328 1 92.88 306 SER A C 1
ATOM 2280 O O . SER A 1 306 ? 6.418 22.203 19.906 1 92.88 306 SER A O 1
ATOM 2282 N N . PHE A 1 307 ? 6.32 20.609 21.531 1 95.31 307 PHE A N 1
ATOM 2283 C CA . PHE A 1 307 ? 5.605 21.484 22.438 1 95.31 307 PHE A CA 1
ATOM 2284 C C . PHE A 1 307 ? 6.457 22.703 22.797 1 95.31 307 PHE A C 1
ATOM 2286 O O . PHE A 1 307 ? 5.953 23.828 22.859 1 95.31 307 PHE A O 1
ATOM 2293 N N . GLN A 1 308 ? 7.707 22.438 23.031 1 96.06 308 GLN A N 1
ATOM 2294 C CA . GLN A 1 308 ? 8.633 23.484 23.469 1 96.06 308 GLN A CA 1
ATOM 2295 C C . GLN A 1 308 ? 8.797 24.562 22.391 1 96.06 308 GLN A C 1
ATOM 2297 O O . GLN A 1 308 ? 8.656 25.75 22.672 1 96.06 308 GLN A O 1
ATOM 2302 N N . PHE A 1 309 ? 8.977 24.109 21.188 1 96.56 309 PHE A N 1
ATOM 2303 C CA . PHE A 1 309 ? 9.203 25.047 20.094 1 96.56 309 PHE A CA 1
ATOM 2304 C C . PHE A 1 309 ? 7.965 25.906 19.859 1 96.56 309 PHE A C 1
ATOM 2306 O O . PHE A 1 309 ? 8.062 27.125 19.766 1 96.56 309 PHE A O 1
ATOM 2313 N N . THR A 1 310 ? 6.852 25.266 19.781 1 97.25 310 THR A N 1
ATOM 2314 C CA . THR A 1 310 ? 5.633 26 19.453 1 97.25 310 THR A CA 1
ATOM 2315 C C . THR A 1 310 ? 5.227 26.922 20.594 1 97.25 310 THR A C 1
ATOM 2317 O O . THR A 1 310 ? 4.758 28.047 20.359 1 97.25 310 THR A O 1
ATOM 2320 N N . SER A 1 311 ? 5.434 26.484 21.812 1 97.38 311 SER A N 1
ATOM 2321 C CA . SER A 1 311 ? 5.156 27.328 22.969 1 97.38 311 SER A CA 1
ATOM 2322 C C . SER A 1 311 ? 6.062 28.562 22.984 1 97.38 311 SER A C 1
ATOM 2324 O O . SER A 1 311 ? 5.59 29.688 23.141 1 97.38 311 SER A O 1
ATOM 2326 N N . CYS A 1 312 ? 7.309 28.312 22.781 1 97.62 312 CYS A N 1
ATOM 2327 C CA . CYS A 1 312 ? 8.281 29.406 22.828 1 97.62 312 CYS A CA 1
ATOM 2328 C C . CYS A 1 312 ? 8.062 30.375 21.672 1 97.62 312 CYS A C 1
ATOM 2330 O O . CYS A 1 312 ? 8.203 31.594 21.859 1 97.62 312 CYS A O 1
ATOM 2332 N N . THR A 1 313 ? 7.742 29.859 20.516 1 98 313 THR A N 1
ATOM 2333 C CA . THR A 1 313 ? 7.453 30.703 19.375 1 98 313 THR A CA 1
ATOM 2334 C C . THR A 1 313 ? 6.227 31.578 19.641 1 98 313 THR A C 1
ATOM 2336 O O . THR A 1 313 ? 6.25 32.781 19.375 1 98 313 THR A O 1
ATOM 2339 N N . ALA A 1 314 ? 5.215 30.969 20.156 1 98.19 314 ALA A N 1
ATOM 2340 C CA . ALA A 1 314 ? 3.99 31.703 20.469 1 98.19 314 ALA A CA 1
ATOM 2341 C C . ALA A 1 314 ? 4.234 32.719 21.562 1 98.19 314 ALA A C 1
ATOM 2343 O O . ALA A 1 314 ? 3.674 33.844 21.516 1 98.19 314 ALA A O 1
ATOM 2344 N N . LEU A 1 315 ? 5.004 32.375 22.531 1 97.31 315 LEU A N 1
ATOM 2345 C CA . LEU A 1 315 ? 5.328 33.312 23.625 1 97.31 315 LEU A CA 1
ATOM 2346 C C . LEU A 1 315 ? 6.121 34.5 23.109 1 97.31 315 LEU A C 1
ATOM 2348 O O . LEU A 1 315 ? 5.855 35.625 23.5 1 97.31 315 LEU A O 1
ATOM 2352 N N . LEU A 1 316 ? 7.07 34.219 22.297 1 96.44 316 LEU A N 1
ATOM 2353 C CA . LEU A 1 316 ? 8 35.219 21.812 1 96.44 316 LEU A CA 1
ATOM 2354 C C . LEU A 1 316 ? 7.312 36.156 20.812 1 96.44 316 LEU A C 1
ATOM 2356 O O . LEU A 1 316 ? 7.484 37.375 20.891 1 96.44 316 LEU A O 1
ATOM 2360 N N . ASP A 1 317 ? 6.523 35.594 19.906 1 96.38 317 ASP A N 1
ATOM 2361 C CA . ASP A 1 317 ? 6.035 36.375 18.766 1 96.38 317 ASP A CA 1
ATOM 2362 C C . ASP A 1 317 ? 4.551 36.688 18.906 1 96.38 317 ASP A C 1
ATOM 2364 O O . ASP A 1 317 ? 4.027 37.562 18.219 1 96.38 317 ASP A O 1
ATOM 2368 N N . GLY A 1 318 ? 3.883 36.031 19.75 1 96.25 318 GLY A N 1
ATOM 2369 C CA . GLY A 1 318 ? 2.449 36.219 19.906 1 96.25 318 GLY A CA 1
ATOM 2370 C C . GLY A 1 318 ? 1.637 35.562 18.812 1 96.25 318 GLY A C 1
ATOM 2371 O O . GLY A 1 318 ? 0.407 35.625 18.797 1 96.25 318 GLY A O 1
ATOM 2372 N N . VAL A 1 319 ? 2.309 34.938 17.859 1 95.44 319 VAL A N 1
ATOM 2373 C CA . VAL A 1 319 ? 1.645 34.25 16.75 1 95.44 319 VAL A CA 1
ATOM 2374 C C . VAL A 1 319 ? 2.506 33.094 16.266 1 95.44 319 VAL A C 1
ATOM 2376 O O . VAL A 1 319 ? 3.717 33.062 16.5 1 95.44 319 VAL A O 1
ATOM 2379 N N . VAL A 1 320 ? 1.868 32.094 15.742 1 97.5 320 VAL A N 1
ATOM 2380 C CA . VAL A 1 320 ? 2.533 31.016 15.031 1 97.5 320 VAL A CA 1
ATOM 2381 C C . VAL A 1 320 ? 1.983 30.922 13.609 1 97.5 320 VAL A C 1
ATOM 2383 O O . VAL A 1 320 ? 0.768 30.875 13.406 1 97.5 320 VAL A O 1
ATOM 2386 N N . THR A 1 321 ? 2.816 31.016 12.586 1 95.56 321 THR A N 1
ATOM 2387 C CA . THR A 1 321 ? 2.471 30.984 11.172 1 95.56 321 THR A CA 1
ATOM 2388 C C . THR A 1 321 ? 3.348 29.984 10.422 1 95.56 321 THR A C 1
ATOM 2390 O O . THR A 1 321 ? 4.301 29.438 10.984 1 95.56 321 THR A O 1
ATOM 2393 N N . PRO A 1 322 ? 2.988 29.656 9.188 1 94.75 322 PRO A N 1
ATOM 2394 C CA . PRO A 1 322 ? 3.865 28.797 8.398 1 94.75 322 PRO A CA 1
ATOM 2395 C C . PRO A 1 322 ? 5.312 29.281 8.367 1 94.75 322 PRO A C 1
ATOM 2397 O O . PRO A 1 322 ? 6.242 28.484 8.375 1 94.75 322 PRO A O 1
ATOM 2400 N N . GLU A 1 323 ? 5.57 30.547 8.445 1 94.25 323 GLU A N 1
ATOM 2401 C CA . GLU A 1 323 ? 6.906 31.141 8.414 1 94.25 323 GLU A CA 1
ATOM 2402 C C . GLU A 1 323 ? 7.672 30.844 9.695 1 94.25 323 GLU A C 1
ATOM 2404 O O . GLU A 1 323 ? 8.906 30.766 9.688 1 94.25 323 GLU A O 1
ATOM 2409 N N . SER A 1 324 ? 6.945 30.641 10.781 1 96.81 324 SER A N 1
ATOM 2410 C CA . SER A 1 324 ? 7.551 30.406 12.086 1 96.81 324 SER A CA 1
ATOM 2411 C C . SER A 1 324 ? 8.422 29.156 12.07 1 96.81 324 SER A C 1
ATOM 2413 O O . SER A 1 324 ? 9.32 29 12.898 1 96.81 324 SER A O 1
ATOM 2415 N N . PHE A 1 325 ? 8.188 28.25 11.117 1 95.56 325 PHE A N 1
ATOM 2416 C CA . PHE A 1 325 ? 8.852 26.953 11.117 1 95.56 325 PHE A CA 1
ATOM 2417 C C . PHE A 1 325 ? 10.062 26.969 10.195 1 95.56 325 PHE A C 1
ATOM 2419 O O . PHE A 1 325 ? 10.828 26 10.164 1 95.56 325 PHE A O 1
ATOM 2426 N N . GLN A 1 326 ? 10.281 28.031 9.508 1 93.56 326 GLN A N 1
ATOM 2427 C CA . GLN A 1 326 ? 11.43 28.141 8.609 1 93.56 326 GLN A CA 1
ATOM 2428 C C . GLN A 1 326 ? 12.734 28.172 9.398 1 93.56 326 GLN A C 1
ATOM 2430 O O . GLN A 1 326 ? 12.758 28.578 10.562 1 93.56 326 GLN A O 1
ATOM 2435 N N . GLU A 1 327 ? 13.766 27.812 8.727 1 92.75 327 GLU A N 1
ATOM 2436 C CA . GLU A 1 327 ? 15.078 27.703 9.367 1 92.75 327 GLU A CA 1
ATOM 2437 C C . GLU A 1 327 ? 15.508 29.031 9.977 1 92.75 327 GLU A C 1
ATOM 2439 O O . GLU A 1 327 ? 16.031 29.062 11.094 1 92.75 327 GLU A O 1
ATOM 2444 N N . THR A 1 328 ? 15.32 30.094 9.312 1 94.31 328 THR A N 1
ATOM 2445 C CA . THR A 1 328 ? 15.742 31.406 9.781 1 94.31 328 THR A CA 1
ATOM 2446 C C . THR A 1 328 ? 15.031 31.766 11.086 1 94.31 328 THR A C 1
ATOM 2448 O O . THR A 1 328 ? 15.617 32.406 11.953 1 94.31 328 THR A O 1
ATOM 2451 N N . MET A 1 329 ? 13.797 31.328 11.227 1 94.88 329 MET A N 1
ATOM 2452 C CA . MET A 1 329 ? 13.023 31.625 12.43 1 94.88 329 MET A CA 1
ATOM 2453 C C . MET A 1 329 ? 13.375 30.656 13.555 1 94.88 329 MET A C 1
ATOM 2455 O O . MET A 1 329 ? 13.422 31.031 14.719 1 94.88 329 MET A O 1
ATOM 2459 N N . ARG A 1 330 ? 13.641 29.422 13.211 1 94 330 ARG A N 1
ATOM 2460 C CA . ARG A 1 330 ? 13.945 28.391 14.195 1 94 330 ARG A CA 1
ATOM 2461 C C . ARG A 1 330 ? 15.305 28.625 14.836 1 94 330 ARG A C 1
ATOM 2463 O O . ARG A 1 330 ? 15.523 28.266 16 1 94 330 ARG A O 1
ATOM 2470 N N . ASP A 1 331 ? 16.203 29.344 14.133 1 94.12 331 ASP A N 1
ATOM 2471 C CA . ASP A 1 331 ? 17.578 29.469 14.586 1 94.12 331 ASP A CA 1
ATOM 2472 C C . ASP A 1 331 ? 17.812 30.812 15.266 1 94.12 331 ASP A C 1
ATOM 2474 O O . ASP A 1 331 ? 18.953 31.141 15.625 1 94.12 331 ASP A O 1
ATOM 2478 N N . ARG A 1 332 ? 16.828 31.531 15.469 1 95.06 332 ARG A N 1
ATOM 2479 C CA . ARG A 1 332 ? 16.984 32.812 16.125 1 95.06 332 ARG A CA 1
ATOM 2480 C C . ARG A 1 332 ? 17.5 32.656 17.547 1 95.06 332 ARG A C 1
ATOM 2482 O O . ARG A 1 332 ? 17.062 31.75 18.266 1 95.06 332 ARG A O 1
ATOM 2489 N N . ARG A 1 333 ? 18.391 33.531 17.984 1 95.75 333 ARG A N 1
ATOM 2490 C CA . ARG A 1 333 ? 19.047 33.469 19.281 1 95.75 333 ARG A CA 1
ATOM 2491 C C . ARG A 1 333 ? 18.047 33.531 20.422 1 95.75 333 ARG A C 1
ATOM 2493 O O . ARG A 1 333 ? 18.141 32.781 21.391 1 95.75 333 ARG A O 1
ATOM 2500 N N . ASP A 1 334 ? 17.078 34.438 20.312 1 95.94 334 ASP A N 1
ATOM 2501 C CA . ASP A 1 334 ? 16.078 34.594 21.359 1 95.94 334 ASP A CA 1
ATOM 2502 C C . ASP A 1 334 ? 15.289 33.312 21.562 1 95.94 334 ASP A C 1
ATOM 2504 O O . ASP A 1 334 ? 15 32.938 22.703 1 95.94 334 ASP A O 1
ATOM 2508 N N . LEU A 1 335 ? 14.922 32.688 20.516 1 96.62 335 LEU A N 1
ATOM 2509 C CA . LEU A 1 335 ? 14.164 31.453 20.609 1 96.62 335 LEU A CA 1
ATOM 2510 C C . LEU A 1 335 ? 15.008 30.344 21.25 1 96.62 335 LEU A C 1
ATOM 2512 O O . LEU A 1 335 ? 14.523 29.609 22.109 1 96.62 335 LEU A O 1
ATOM 2516 N N . LYS A 1 336 ? 16.266 30.219 20.844 1 95.5 336 LYS A N 1
ATOM 2517 C CA . LYS A 1 336 ? 17.172 29.234 21.422 1 95.5 336 LYS A CA 1
ATOM 2518 C C . LYS A 1 336 ? 17.359 29.453 22.906 1 95.5 336 LYS A C 1
ATOM 2520 O O . LYS A 1 336 ? 17.438 28.5 23.688 1 95.5 336 LYS A O 1
ATOM 2525 N N . ASN A 1 337 ? 17.453 30.656 23.25 1 95.69 337 ASN A N 1
ATOM 2526 C CA . ASN A 1 337 ? 17.578 31.016 24.672 1 95.69 337 ASN A CA 1
ATOM 2527 C C . ASN A 1 337 ? 16.344 30.578 25.453 1 95.69 337 ASN A C 1
ATOM 2529 O O . ASN A 1 337 ? 16.453 30.031 26.547 1 95.69 337 ASN A O 1
ATOM 2533 N N . LEU A 1 338 ? 15.211 30.844 24.922 1 96.31 338 LEU A N 1
ATOM 2534 C CA . LEU A 1 338 ? 13.984 30.438 25.594 1 96.31 338 LEU A CA 1
ATOM 2535 C C . LEU A 1 338 ? 13.891 28.922 25.688 1 96.31 338 LEU A C 1
ATOM 2537 O O . LEU A 1 338 ? 13.469 28.375 26.719 1 96.31 338 LEU A O 1
ATOM 2541 N N . LEU A 1 339 ? 14.203 28.25 24.625 1 96.5 339 LEU A N 1
ATOM 2542 C CA . LEU A 1 339 ? 14.141 26.797 24.594 1 96.5 339 LEU A CA 1
ATOM 2543 C C . LEU A 1 339 ? 15.023 26.188 25.672 1 96.5 339 LEU A C 1
ATOM 2545 O O . LEU A 1 339 ? 14.664 25.172 26.281 1 96.5 339 LEU A O 1
ATOM 2549 N N . SER A 1 340 ? 16.156 26.812 25.906 1 95.25 340 SER A N 1
ATOM 2550 C CA . SER A 1 340 ? 17.109 26.312 26.906 1 95.25 340 SER A CA 1
ATOM 2551 C C . SER A 1 340 ? 16.547 26.422 28.312 1 95.25 340 SER A C 1
ATOM 2553 O O . SER A 1 340 ? 17 25.75 29.234 1 95.25 340 SER A O 1
ATOM 2555 N N . LYS A 1 341 ? 15.484 27.234 28.484 1 95.88 341 LYS A N 1
ATOM 2556 C CA . LYS A 1 341 ? 14.859 27.453 29.781 1 95.88 341 LYS A CA 1
ATOM 2557 C C . LYS A 1 341 ? 13.516 26.75 29.875 1 95.88 341 LYS A C 1
ATOM 2559 O O . LYS A 1 341 ? 12.711 27.031 30.766 1 95.88 341 LYS A O 1
ATOM 2564 N N . THR A 1 342 ? 13.227 25.953 28.953 1 96.81 342 THR A N 1
ATOM 2565 C CA . THR A 1 342 ? 11.898 25.359 28.859 1 96.81 342 THR A CA 1
ATOM 2566 C C . THR A 1 342 ? 11.938 23.891 29.266 1 96.81 342 THR A C 1
ATOM 2568 O O . THR A 1 342 ? 12.773 23.125 28.766 1 96.81 342 THR A O 1
ATOM 2571 N N . PHE A 1 343 ? 11.023 23.547 30.125 1 95.44 343 PHE A N 1
ATOM 2572 C CA . PHE A 1 343 ? 10.922 22.172 30.641 1 95.44 343 PHE A CA 1
ATOM 2573 C C . PHE A 1 343 ? 9.508 21.641 30.453 1 95.44 343 PHE A C 1
ATOM 2575 O O . PHE A 1 343 ? 8.531 22.375 30.578 1 95.44 343 PHE A O 1
ATOM 2582 N N . ILE A 1 344 ? 9.422 20.359 30.109 1 94.62 344 ILE A N 1
ATOM 2583 C CA . ILE A 1 344 ? 8.117 19.734 29.922 1 94.62 344 ILE A CA 1
ATOM 2584 C C . ILE A 1 344 ? 7.91 18.641 30.969 1 94.62 344 ILE A C 1
ATOM 2586 O O . ILE A 1 344 ? 8.844 17.922 31.328 1 94.62 344 ILE A O 1
ATOM 2590 N N . GLN A 1 345 ? 6.758 18.594 31.516 1 92.56 345 GLN A N 1
ATOM 2591 C CA . GLN A 1 345 ? 6.367 17.562 32.469 1 92.56 345 GLN A CA 1
ATOM 2592 C C . GLN A 1 345 ? 5.004 16.969 32.125 1 92.56 345 GLN A C 1
ATOM 2594 O O . GLN A 1 345 ? 4.223 17.594 31.391 1 92.56 345 GLN A O 1
ATOM 2599 N N . SER A 1 346 ? 4.793 15.75 32.5 1 92.31 346 SER A N 1
ATOM 2600 C CA . SER A 1 346 ? 3.527 15.07 32.281 1 92.31 346 SER A CA 1
ATOM 2601 C C . SER A 1 346 ? 2.92 14.547 33.562 1 92.31 346 SER A C 1
ATOM 2603 O O . SER A 1 346 ? 3.643 14.102 34.469 1 92.31 346 SER A O 1
ATOM 2605 N N . SER A 1 347 ? 1.714 14.789 33.625 1 88.88 347 SER A N 1
ATOM 2606 C CA . SER A 1 347 ? 0.989 14.25 34.75 1 88.88 347 SER A CA 1
ATOM 2607 C C . SER A 1 347 ? 0.193 13.008 34.375 1 88.88 347 SER A C 1
ATOM 2609 O O . SER A 1 347 ? -0.192 12.844 33.219 1 88.88 347 SER A O 1
ATOM 2611 N N . ASN A 1 348 ? -0.139 12.227 35.375 1 88.56 348 ASN A N 1
ATOM 2612 C CA . ASN A 1 348 ? -0.859 10.984 35.125 1 88.56 348 ASN A CA 1
ATOM 2613 C C . ASN A 1 348 ? -2.314 11.242 34.75 1 88.56 348 ASN A C 1
ATOM 2615 O O . ASN A 1 348 ? -2.955 10.406 34.125 1 88.56 348 ASN A O 1
ATOM 2619 N N . ASP A 1 349 ? -2.74 12.305 35.125 1 88.94 349 ASP A N 1
ATOM 2620 C CA . ASP A 1 349 ? -4.145 12.594 34.844 1 88.94 349 ASP A CA 1
ATOM 2621 C C . ASP A 1 349 ? -4.32 13.25 33.5 1 88.94 349 ASP A C 1
ATOM 2623 O O . ASP A 1 349 ? -5.449 13.477 33.031 1 88.94 349 ASP A O 1
ATOM 2627 N N . ASN A 1 350 ? -3.344 13.609 32.875 1 92.44 350 ASN A N 1
ATOM 2628 C CA . ASN A 1 350 ? -3.357 14.211 31.547 1 92.44 350 ASN A CA 1
ATOM 2629 C C . ASN A 1 350 ? -2.953 13.203 30.469 1 92.44 350 ASN A C 1
ATOM 2631 O O . ASN A 1 350 ? -1.816 13.227 29.984 1 92.44 350 ASN A O 1
ATOM 2635 N N . LYS A 1 351 ? -3.922 12.422 30 1 86.5 351 LYS A N 1
ATOM 2636 C CA . LYS A 1 351 ? -3.674 11.367 29.016 1 86.5 351 LYS A CA 1
ATOM 2637 C C . LYS A 1 351 ? -3.664 11.922 27.594 1 86.5 351 LYS A C 1
ATOM 2639 O O . LYS A 1 351 ? -4.309 12.93 27.312 1 86.5 351 LYS A O 1
ATOM 2644 N N . PRO A 1 352 ? -2.934 11.305 26.781 1 85.88 352 PRO A N 1
ATOM 2645 C CA . PRO A 1 352 ? -2.908 11.758 25.391 1 85.88 352 PRO A CA 1
ATOM 2646 C C . PRO A 1 352 ? -4.211 11.461 24.656 1 85.88 352 PRO A C 1
ATOM 2648 O O . PRO A 1 352 ? -4.312 10.453 23.953 1 85.88 352 PRO A O 1
ATOM 2651 N N . CYS A 1 353 ? -5.121 12.266 24.797 1 84.69 353 CYS A N 1
ATOM 2652 C CA . CYS A 1 353 ? -6.445 12.188 24.188 1 84.69 353 CYS A CA 1
ATOM 2653 C C . CYS A 1 353 ? -6.922 13.57 23.75 1 84.69 353 CYS A C 1
ATOM 2655 O O . CYS A 1 353 ? -7.105 14.461 24.578 1 84.69 353 CYS A O 1
ATOM 2657 N N . PHE A 1 354 ? -7.199 13.75 22.484 1 87.5 354 PHE A N 1
ATOM 2658 C CA . PHE A 1 354 ? -7.52 15.062 21.938 1 87.5 354 PHE A CA 1
ATOM 2659 C C . PHE A 1 354 ? -8.867 15.547 22.469 1 87.5 354 PHE A C 1
ATOM 2661 O O . PHE A 1 354 ? -9.18 16.734 22.359 1 87.5 354 PHE A O 1
ATOM 2668 N N . ASP A 1 355 ? -9.562 14.633 23 1 86.06 355 ASP A N 1
ATOM 2669 C CA . ASP A 1 355 ? -10.867 15 23.531 1 86.06 355 ASP A CA 1
ATOM 2670 C C . ASP A 1 355 ? -10.734 15.578 24.938 1 86.06 355 ASP A C 1
ATOM 2672 O O . ASP A 1 355 ? -11.547 16.406 25.344 1 86.06 355 ASP A O 1
ATOM 2676 N N . THR A 1 356 ? -9.711 15.094 25.688 1 89.25 356 THR A N 1
ATOM 2677 C CA . THR A 1 356 ? -9.727 15.43 27.109 1 89.25 356 THR A CA 1
ATOM 2678 C C . THR A 1 356 ? -8.414 16.094 27.516 1 89.25 356 THR A C 1
ATOM 2680 O O . THR A 1 356 ? -8.32 16.672 28.594 1 89.25 356 THR A O 1
ATOM 2683 N N . MET A 1 357 ? -7.492 16.094 26.719 1 91.5 357 MET A N 1
ATOM 2684 C CA . MET A 1 357 ? -6.168 16.594 27.094 1 91.5 357 MET A CA 1
ATOM 2685 C C . MET A 1 357 ? -6.188 18.094 27.297 1 91.5 357 MET A C 1
ATOM 2687 O O . MET A 1 357 ? -7.129 18.781 26.875 1 91.5 357 MET A O 1
ATOM 2691 N N . TYR A 1 358 ? -5.184 18.547 28.016 1 95.81 358 TYR A N 1
ATOM 2692 C CA . TYR A 1 358 ? -4.91 19.984 28.156 1 95.81 358 TYR A CA 1
ATOM 2693 C C . TYR A 1 358 ? -3.412 20.25 28.109 1 95.81 358 TYR A C 1
ATOM 2695 O O . TYR A 1 358 ? -2.602 19.328 28.188 1 95.81 358 TYR A O 1
ATOM 2703 N N . VAL A 1 359 ? -3.043 21.484 27.859 1 97.06 359 VAL A N 1
ATOM 2704 C CA . VAL A 1 359 ? -1.666 21.953 28.016 1 97.06 359 VAL A CA 1
ATOM 2705 C C . VAL A 1 359 ? -1.638 23.219 28.844 1 97.06 359 VAL A C 1
ATOM 2707 O O . VAL A 1 359 ? -2.467 24.125 28.656 1 97.06 359 VAL A O 1
ATOM 2710 N N . GLU A 1 360 ? -0.809 23.188 29.828 1 97.88 360 GLU A N 1
ATOM 2711 C CA . GLU A 1 360 ? -0.587 24.344 30.672 1 97.88 360 GLU A CA 1
ATOM 2712 C C . GLU A 1 360 ? 0.844 24.859 30.547 1 97.88 360 GLU A C 1
ATOM 2714 O O . GLU A 1 360 ? 1.795 24.078 30.562 1 97.88 360 GLU A O 1
ATOM 2719 N N . VAL A 1 361 ? 0.944 26.109 30.344 1 98.19 361 VAL A N 1
ATOM 2720 C CA . VAL A 1 361 ? 2.25 26.766 30.266 1 98.19 361 VAL A CA 1
ATOM 2721 C C . VAL A 1 361 ? 2.406 27.75 31.406 1 98.19 361 VAL A C 1
ATOM 2723 O O . VAL A 1 361 ? 1.536 28.594 31.625 1 98.19 361 VAL A O 1
ATOM 2726 N N . LYS A 1 362 ? 3.504 27.547 32.062 1 98.19 362 LYS A N 1
ATOM 2727 C CA . LYS A 1 362 ? 3.846 28.422 33.188 1 98.19 362 LYS A CA 1
ATOM 2728 C C . LYS A 1 362 ? 5.156 29.156 32.938 1 98.19 362 LYS A C 1
ATOM 2730 O O . LYS A 1 362 ? 6.16 28.547 32.594 1 98.19 362 LYS A O 1
ATOM 2735 N N . VAL A 1 363 ? 5.141 30.453 33.156 1 97.62 363 VAL A N 1
ATOM 2736 C CA . VAL A 1 363 ? 6.328 31.281 32.938 1 97.62 363 VAL A CA 1
ATOM 2737 C C . VAL A 1 363 ? 6.719 31.953 34.281 1 97.62 363 VAL A C 1
ATOM 2739 O O . VAL A 1 363 ? 5.887 32.594 34.906 1 97.62 363 VAL A O 1
ATOM 2742 N N . THR A 1 364 ? 7.93 31.672 34.594 1 97.5 364 THR A N 1
ATOM 2743 C CA . THR A 1 364 ? 8.516 32.406 35.719 1 97.5 364 THR A CA 1
ATOM 2744 C C . THR A 1 364 ? 9.375 33.562 35.219 1 97.5 364 THR A C 1
ATOM 2746 O O . THR A 1 364 ? 10.336 33.344 34.5 1 97.5 364 THR A O 1
ATOM 2749 N N . LEU A 1 365 ? 9.055 34.719 35.719 1 95.25 365 LEU A N 1
ATOM 2750 C CA . LEU A 1 365 ? 9.789 35.906 35.312 1 95.25 365 LEU A CA 1
ATOM 2751 C C . LEU A 1 365 ? 11.008 36.125 36.188 1 95.25 365 LEU A C 1
ATOM 2753 O O . LEU A 1 365 ? 11.148 35.469 37.219 1 95.25 365 LEU A O 1
ATOM 2757 N N . SER A 1 366 ? 11.867 37.062 35.75 1 93.06 366 SER A N 1
ATOM 2758 C CA . SER A 1 366 ? 13.125 37.281 36.438 1 93.06 366 SER A CA 1
ATOM 2759 C C . SER A 1 366 ? 12.883 37.812 37.844 1 93.06 366 SER A C 1
ATOM 2761 O O . SER A 1 366 ? 13.719 37.625 38.75 1 93.06 366 SER A O 1
ATOM 2763 N N . ASP A 1 367 ? 11.742 38.438 38.125 1 93.12 367 ASP A N 1
ATOM 2764 C CA . ASP A 1 367 ? 11.406 38.938 39.469 1 93.12 367 ASP A CA 1
ATOM 2765 C C . ASP A 1 367 ? 10.68 37.844 40.281 1 93.12 367 ASP A C 1
ATOM 2767 O O . ASP A 1 367 ? 10.109 38.156 41.312 1 93.12 367 ASP A O 1
ATOM 2771 N N . ASN A 1 368 ? 10.477 36.719 39.719 1 95.12 368 ASN A N 1
ATOM 2772 C CA . ASN A 1 368 ? 9.914 35.531 40.344 1 95.12 368 ASN A CA 1
ATOM 2773 C C . ASN A 1 368 ? 8.391 35.531 40.312 1 95.12 368 ASN A C 1
ATOM 2775 O O . ASN A 1 368 ? 7.742 34.656 40.906 1 95.12 368 ASN A O 1
ATOM 2779 N N . THR A 1 369 ? 7.938 36.562 39.562 1 94.5 369 THR A N 1
ATOM 2780 C CA . THR A 1 369 ? 6.512 36.5 39.281 1 94.5 369 THR A CA 1
ATOM 2781 C C . THR A 1 369 ? 6.195 35.312 38.375 1 94.5 369 THR A C 1
ATOM 2783 O O . THR A 1 369 ? 6.906 35.031 37.406 1 94.5 369 THR A O 1
ATOM 2786 N N . VAL A 1 370 ? 5.113 34.562 38.781 1 96.56 370 VAL A N 1
ATOM 2787 C CA . VAL A 1 370 ? 4.719 33.406 38 1 96.56 370 VAL A CA 1
ATOM 2788 C C . VAL A 1 370 ? 3.381 33.656 37.312 1 96.56 370 VAL A C 1
ATOM 2790 O O . VAL A 1 370 ? 2.414 34.062 37.969 1 96.56 370 VAL A O 1
ATOM 2793 N N . ILE A 1 371 ? 3.35 33.531 36.062 1 96.44 371 ILE A N 1
ATOM 2794 C CA . ILE A 1 371 ? 2.113 33.625 35.281 1 96.44 371 ILE A CA 1
ATOM 2795 C C . ILE A 1 371 ? 1.873 32.281 34.562 1 96.44 371 ILE A C 1
ATOM 2797 O O . ILE A 1 371 ? 2.822 31.594 34.188 1 96.44 371 ILE A O 1
ATOM 2801 N N . GLN A 1 372 ? 0.61 31.922 34.438 1 97.62 372 GLN A N 1
ATOM 2802 C CA . GLN A 1 372 ? 0.302 30.641 33.812 1 97.62 372 GLN A CA 1
ATOM 2803 C C . GLN A 1 372 ? -0.974 30.719 32.969 1 97.62 372 GLN A C 1
ATOM 2805 O O . GLN A 1 372 ? -1.795 31.609 33.188 1 97.62 372 GLN A O 1
ATOM 2810 N N . SER A 1 373 ? -1.108 29.922 32.062 1 98.19 373 SER A N 1
ATOM 2811 C CA . SER A 1 373 ? -2.283 29.766 31.203 1 98.19 373 SER A CA 1
ATOM 2812 C C . SER A 1 373 ? -2.469 28.297 30.797 1 98.19 373 SER A C 1
ATOM 2814 O O . SER A 1 373 ? -1.493 27.594 30.547 1 98.19 373 SER A O 1
ATOM 2816 N N . ARG A 1 374 ? -3.701 27.875 30.828 1 97.62 374 ARG A N 1
ATOM 2817 C CA . ARG A 1 374 ? -4.059 26.516 30.453 1 97.62 374 ARG A CA 1
ATOM 2818 C C . ARG A 1 374 ? -5.086 26.5 29.328 1 97.62 374 ARG A C 1
ATOM 2820 O O . ARG A 1 374 ? -6.031 27.281 29.344 1 97.62 374 ARG A O 1
ATOM 2827 N N . CYS A 1 375 ? -4.859 25.688 28.359 1 98 375 CYS A N 1
ATOM 2828 C CA . CYS A 1 375 ? -5.801 25.516 27.266 1 98 375 CYS A CA 1
ATOM 2829 C C . CYS A 1 375 ? -6.422 24.125 27.281 1 98 375 CYS A C 1
ATOM 2831 O O . CYS A 1 375 ? -5.707 23.109 27.266 1 98 375 CYS A O 1
ATOM 2833 N N . HIS A 1 376 ? -7.777 24.109 27.234 1 96.56 376 HIS A N 1
ATOM 2834 C CA . HIS A 1 376 ? -8.508 22.844 27.219 1 96.56 376 HIS A CA 1
ATOM 2835 C C . HIS A 1 376 ? -9.07 22.547 25.828 1 96.56 376 HIS A C 1
ATOM 2837 O O . HIS A 1 376 ? -9.273 21.391 25.469 1 96.56 376 HIS A O 1
ATOM 2843 N N . THR A 1 377 ? -9.414 23.578 25.125 1 96.62 377 THR A N 1
ATOM 2844 C CA . THR A 1 377 ? -10.047 23.438 23.828 1 96.62 377 THR A CA 1
ATOM 2845 C C . THR A 1 377 ? -9.539 24.516 22.859 1 96.62 377 THR A C 1
ATOM 2847 O O . THR A 1 377 ? -10.117 25.594 22.766 1 96.62 377 THR A O 1
ATOM 2850 N N . PRO A 1 378 ? -8.547 24.219 22.141 1 97.38 378 PRO A N 1
ATOM 2851 C CA . PRO A 1 378 ? -7.992 25.219 21.25 1 97.38 378 PRO A CA 1
ATOM 2852 C C . PRO A 1 378 ? -8.969 25.625 20.141 1 97.38 378 PRO A C 1
ATOM 2854 O O . PRO A 1 378 ? -9.875 24.859 19.812 1 97.38 378 PRO A O 1
ATOM 2857 N N . TYR A 1 379 ? -8.844 26.906 19.672 1 97.25 379 TYR A N 1
ATOM 2858 C CA . TYR A 1 379 ? -9.648 27.359 18.547 1 97.25 379 TYR A CA 1
ATOM 2859 C C . TYR A 1 379 ? -9.328 26.562 17.281 1 97.25 379 TYR A C 1
ATOM 2861 O O . TYR A 1 379 ? -8.172 26.453 16.891 1 97.25 379 TYR A O 1
ATOM 2869 N N . GLY A 1 380 ? -10.266 25.938 16.703 1 95.75 380 GLY A N 1
ATOM 2870 C CA . GLY A 1 380 ? -10.125 25.016 15.586 1 95.75 380 GLY A CA 1
ATOM 2871 C C . GLY A 1 380 ? -10.484 23.594 15.953 1 95.75 380 GLY A C 1
ATOM 2872 O O . GLY A 1 380 ? -10.68 22.75 15.078 1 95.75 380 GLY A O 1
ATOM 2873 N N . HIS A 1 381 ? -10.531 23.312 17.266 1 94.25 381 HIS A N 1
ATOM 2874 C CA . HIS A 1 381 ? -11.023 22.047 17.797 1 94.25 381 HIS A CA 1
ATOM 2875 C C . HIS A 1 381 ? -12.484 21.828 17.422 1 94.25 381 HIS A C 1
ATOM 2877 O O . HIS A 1 381 ? -13.219 22.781 17.172 1 94.25 381 HIS A O 1
ATOM 2883 N N . TRP A 1 382 ? -12.953 20.594 17.391 1 91.56 382 TRP A N 1
ATOM 2884 C CA . TRP A 1 382 ? -14.328 20.328 16.984 1 91.56 382 TRP A CA 1
ATOM 2885 C C . TRP A 1 382 ? -15.312 20.906 18 1 91.56 382 TRP A C 1
ATOM 2887 O O . TRP A 1 382 ? -16.453 21.234 17.656 1 91.56 382 TRP A O 1
ATOM 2897 N N . ARG A 1 383 ? -14.867 21.141 19.234 1 92.75 383 ARG A N 1
ATOM 2898 C CA . ARG A 1 383 ? -15.711 21.75 20.25 1 92.75 383 ARG A CA 1
ATOM 2899 C C . ARG A 1 383 ? -15.578 23.281 20.219 1 92.75 383 ARG A C 1
ATOM 2901 O O . ARG A 1 383 ? -16.312 23.984 20.922 1 92.75 383 ARG A O 1
ATOM 2908 N N . ASN A 1 384 ? -14.695 23.781 19.562 1 95.38 384 ASN A N 1
ATOM 2909 C CA . ASN A 1 384 ? -14.43 25.188 19.344 1 95.38 384 ASN A CA 1
ATOM 2910 C C . ASN A 1 384 ? -13.984 25.469 17.922 1 95.38 384 ASN A C 1
ATOM 2912 O O . ASN A 1 384 ? -12.852 25.891 17.672 1 95.38 384 ASN A O 1
ATOM 2916 N N . PRO A 1 385 ? -14.93 25.297 16.969 1 94.56 385 PRO A N 1
ATOM 2917 C CA . PRO A 1 385 ? -14.57 25.266 15.547 1 94.56 385 PRO A CA 1
ATOM 2918 C C . PRO A 1 385 ? -14.25 26.656 15 1 94.56 385 PRO A C 1
ATOM 2920 O O . PRO A 1 385 ? -14.758 27.656 15.508 1 94.56 385 PRO A O 1
ATOM 2923 N N . LEU A 1 386 ? -13.453 26.719 13.969 1 96.56 386 LEU A N 1
ATOM 2924 C CA . LEU A 1 386 ? -13.195 27.953 13.242 1 96.56 386 LEU A CA 1
ATOM 2925 C C . LEU A 1 386 ? -14.477 28.5 12.625 1 96.56 386 LEU A C 1
ATOM 2927 O O . LEU A 1 386 ? -15.312 27.734 12.148 1 96.56 386 LEU A O 1
ATOM 2931 N N . SER A 1 387 ? -14.562 29.797 12.586 1 96.75 387 SER A N 1
ATOM 2932 C CA . SER A 1 387 ? -15.641 30.438 11.828 1 96.75 387 SER A CA 1
ATOM 2933 C C . SER A 1 387 ? -15.406 30.297 10.328 1 96.75 387 SER A C 1
ATOM 2935 O O . SER A 1 387 ? -14.273 30.094 9.883 1 96.75 387 SER A O 1
ATOM 2937 N N . ASP A 1 388 ? -16.453 30.422 9.562 1 95.94 388 ASP A N 1
ATOM 2938 C CA . ASP A 1 388 ? -16.328 30.375 8.109 1 95.94 388 ASP A CA 1
ATOM 2939 C C . ASP A 1 388 ? -15.352 31.438 7.609 1 95.94 388 ASP A C 1
ATOM 2941 O O . ASP A 1 388 ? -14.57 31.203 6.688 1 95.94 388 ASP A O 1
ATOM 2945 N N . ASP A 1 389 ? -15.453 32.562 8.234 1 97.62 389 ASP A N 1
ATOM 2946 C CA . ASP A 1 389 ? -14.586 33.656 7.836 1 97.62 389 ASP A CA 1
ATOM 2947 C C . ASP A 1 389 ? -13.117 33.344 8.086 1 97.62 389 ASP A C 1
ATOM 2949 O O . ASP A 1 389 ? -12.242 33.688 7.289 1 97.62 389 ASP A O 1
ATOM 2953 N N . ASP A 1 390 ? -12.867 32.656 9.203 1 97.62 390 ASP A N 1
ATOM 2954 C CA . ASP A 1 390 ? -11.484 32.312 9.523 1 97.62 390 ASP A CA 1
ATOM 2955 C C . ASP A 1 390 ? -10.977 31.203 8.594 1 97.62 390 ASP A C 1
ATOM 2957 O O . ASP A 1 390 ? -9.789 31.172 8.258 1 97.62 390 ASP A O 1
ATOM 2961 N N . VAL A 1 391 ? -11.844 30.281 8.164 1 97.94 391 VAL A N 1
ATOM 2962 C CA . VAL A 1 391 ? -11.469 29.266 7.195 1 97.94 391 VAL A CA 1
ATOM 2963 C C . VAL A 1 391 ? -11.133 29.922 5.859 1 97.94 391 VAL A C 1
ATOM 2965 O O . VAL A 1 391 ? -10.141 29.562 5.215 1 97.94 391 VAL A O 1
ATOM 2968 N N . ILE A 1 392 ? -11.945 30.875 5.445 1 98.31 392 ILE A N 1
ATOM 2969 C CA . ILE A 1 392 ? -11.711 31.594 4.199 1 98.31 392 ILE A CA 1
ATOM 2970 C C . ILE A 1 392 ? -10.398 32.375 4.285 1 98.31 392 ILE A C 1
ATOM 2972 O O . ILE A 1 392 ? -9.609 32.375 3.334 1 98.31 392 ILE A O 1
ATOM 2976 N N . SER A 1 393 ? -10.188 33.031 5.418 1 97.94 393 SER A N 1
ATOM 2977 C CA . SER A 1 393 ? -8.93 33.75 5.621 1 97.94 393 SER A CA 1
ATOM 2978 C C . SER A 1 393 ? -7.734 32.812 5.543 1 97.94 393 SER A C 1
ATOM 2980 O O . SER A 1 393 ? -6.707 33.156 4.949 1 97.94 393 SER A O 1
ATOM 2982 N N . LYS A 1 394 ? -7.859 31.688 6.188 1 97.75 394 LYS A N 1
ATOM 2983 C CA . LYS A 1 394 ? -6.805 30.672 6.113 1 97.75 394 LYS A CA 1
ATOM 2984 C C . LYS A 1 394 ? -6.535 30.266 4.668 1 97.75 394 LYS A C 1
ATOM 2986 O O . LYS A 1 394 ? -5.379 30.172 4.25 1 97.75 394 LYS A O 1
ATOM 2991 N N . PHE A 1 395 ? -7.59 30.047 3.891 1 98.38 395 PHE A N 1
ATOM 2992 C CA . PHE A 1 395 ? -7.453 29.656 2.49 1 98.38 395 PHE A CA 1
ATOM 2993 C C . PHE A 1 395 ? -6.75 30.75 1.695 1 98.38 395 PHE A C 1
ATOM 2995 O O . PHE A 1 395 ? -5.84 30.469 0.911 1 98.38 395 PHE A O 1
ATOM 3002 N N . ARG A 1 396 ? -7.145 31.969 1.9 1 98 396 ARG A N 1
ATOM 3003 C CA . ARG A 1 396 ? -6.547 33.094 1.194 1 98 396 ARG A CA 1
ATOM 3004 C C . ARG A 1 396 ? -5.055 33.188 1.498 1 98 396 ARG A C 1
ATOM 3006 O O . ARG A 1 396 ? -4.242 33.375 0.589 1 98 396 ARG A O 1
ATOM 3013 N N . ASN A 1 397 ? -4.754 33.062 2.76 1 97.19 397 ASN A N 1
ATOM 3014 C CA . ASN A 1 397 ? -3.357 33.125 3.174 1 97.19 397 ASN A CA 1
ATOM 3015 C C . ASN A 1 397 ? -2.533 31.984 2.578 1 97.19 397 ASN A C 1
ATOM 3017 O O . ASN A 1 397 ? -1.38 32.188 2.191 1 97.19 397 ASN A O 1
ATOM 3021 N N . ASN A 1 398 ? -3.1 30.828 2.518 1 97.88 398 ASN A N 1
ATOM 3022 C CA . ASN A 1 398 ? -2.393 29.641 2.037 1 97.88 398 ASN A CA 1
ATOM 3023 C C . ASN A 1 398 ? -2.293 29.625 0.514 1 97.88 398 ASN A C 1
ATOM 3025 O O . ASN A 1 398 ? -1.526 28.859 -0.056 1 97.88 398 ASN A O 1
ATOM 3029 N N . SER A 1 399 ? -3.02 30.469 -0.183 1 97.38 399 SER A N 1
ATOM 3030 C CA . SER A 1 399 ? -3.061 30.453 -1.642 1 97.38 399 SER A CA 1
ATOM 3031 C C . SER A 1 399 ? -2.248 31.609 -2.225 1 97.38 399 SER A C 1
ATOM 3033 O O . SER A 1 399 ? -2.252 31.828 -3.438 1 97.38 399 SER A O 1
ATOM 3035 N N . THR A 1 400 ? -1.567 32.375 -1.4 1 93.56 400 THR A N 1
ATOM 3036 C CA . THR A 1 400 ? -0.889 33.594 -1.804 1 93.56 400 THR A CA 1
ATOM 3037 C C . THR A 1 400 ? 0.166 33.312 -2.867 1 93.56 400 THR A C 1
ATOM 3039 O O . THR A 1 400 ? 0.388 34.125 -3.766 1 93.56 400 THR A O 1
ATOM 3042 N N . LYS A 1 401 ? 0.824 32.188 -2.818 1 90.69 401 LYS A N 1
ATOM 3043 C CA . LYS A 1 401 ? 1.916 31.891 -3.74 1 90.69 401 LYS A CA 1
ATOM 3044 C C . LYS A 1 401 ? 1.441 30.984 -4.879 1 90.69 401 LYS A C 1
ATOM 3046 O O . LYS A 1 401 ? 2.246 30.516 -5.688 1 90.69 401 LYS A O 1
ATOM 3051 N N . ALA A 1 402 ? 0.205 30.703 -4.898 1 93.75 402 ALA A N 1
ATOM 3052 C CA . ALA A 1 402 ? -0.335 29.844 -5.949 1 93.75 402 ALA A CA 1
ATOM 3053 C C . ALA A 1 402 ? -0.244 30.516 -7.312 1 93.75 402 ALA A C 1
ATOM 3055 O O . ALA A 1 402 ? -0.464 31.719 -7.43 1 93.75 402 ALA A O 1
ATOM 3056 N N . VAL A 1 403 ? 0.06 29.766 -8.32 1 91.56 403 VAL A N 1
ATOM 3057 C CA . VAL A 1 403 ? 0.152 30.281 -9.68 1 91.56 403 VAL A CA 1
ATOM 3058 C C . VAL A 1 403 ? -1.18 30.094 -10.398 1 91.56 403 VAL A C 1
ATOM 3060 O O . VAL A 1 403 ? -1.661 28.969 -10.531 1 91.56 403 VAL A O 1
ATOM 3063 N N . GLY A 1 404 ? -1.738 31.141 -10.781 1 89.88 404 GLY A N 1
ATOM 3064 C CA . GLY A 1 404 ? -2.885 31.078 -11.68 1 89.88 404 GLY A CA 1
ATOM 3065 C C . GLY A 1 404 ? -4.199 30.859 -10.953 1 89.88 404 GLY A C 1
ATOM 3066 O O . GLY A 1 404 ? -5.266 30.906 -11.562 1 89.88 404 GLY A O 1
ATOM 3067 N N . THR A 1 405 ? -4.219 30.688 -9.672 1 93.69 405 THR A N 1
ATOM 3068 C CA . THR A 1 405 ? -5.434 30.406 -8.922 1 93.69 405 THR A CA 1
ATOM 3069 C C . THR A 1 405 ? -6.27 31.672 -8.742 1 93.69 405 THR A C 1
ATOM 3071 O O . THR A 1 405 ? -5.754 32.719 -8.305 1 93.69 405 THR A O 1
ATOM 3074 N N . ASN A 1 406 ? -7.465 31.578 -9.164 1 97.25 406 ASN A N 1
ATOM 3075 C CA . ASN A 1 406 ? -8.453 32.594 -8.852 1 97.25 406 ASN A CA 1
ATOM 3076 C C . ASN A 1 406 ? -9.102 32.344 -7.492 1 97.25 406 ASN A C 1
ATOM 3078 O O . ASN A 1 406 ? -10.18 31.766 -7.414 1 97.25 406 ASN A O 1
ATOM 3082 N N . VAL A 1 407 ? -8.578 32.938 -6.473 1 97.75 407 VAL A N 1
ATOM 3083 C CA . VAL A 1 407 ? -8.898 32.656 -5.074 1 97.75 407 VAL A CA 1
ATOM 3084 C C . VAL A 1 407 ? -10.383 32.938 -4.824 1 97.75 407 VAL A C 1
ATOM 3086 O O . VAL A 1 407 ? -11.078 32.125 -4.234 1 97.75 407 VAL A O 1
ATOM 3089 N N . ASP A 1 408 ? -10.891 34.062 -5.289 1 97.88 408 ASP A N 1
ATOM 3090 C CA . ASP A 1 408 ? -12.281 34.438 -5.051 1 97.88 408 ASP A CA 1
ATOM 3091 C C . ASP A 1 408 ? -13.242 33.5 -5.742 1 97.88 408 ASP A C 1
ATOM 3093 O O . ASP A 1 408 ? -14.297 33.156 -5.199 1 97.88 408 ASP A O 1
ATOM 3097 N N . GLN A 1 409 ? -12.875 33.062 -6.902 1 97.94 409 GLN A N 1
ATOM 3098 C CA . GLN A 1 409 ? -13.727 32.156 -7.645 1 97.94 409 GLN A CA 1
ATOM 3099 C C . GLN A 1 409 ? -13.766 30.781 -6.973 1 97.94 409 GLN A C 1
ATOM 3101 O O . GLN A 1 409 ? -14.805 30.125 -6.957 1 97.94 409 GLN A O 1
ATOM 3106 N N . VAL A 1 410 ? -12.625 30.297 -6.48 1 98.44 410 VAL A N 1
ATOM 3107 C CA . VAL A 1 410 ? -12.594 29.016 -5.758 1 98.44 410 VAL A CA 1
ATOM 3108 C C . VAL A 1 410 ? -13.516 29.094 -4.543 1 98.44 410 VAL A C 1
ATOM 3110 O O . VAL A 1 410 ? -14.297 28.188 -4.289 1 98.44 410 VAL A O 1
ATOM 3113 N N . ILE A 1 411 ? -13.406 30.219 -3.74 1 98.44 411 ILE A N 1
ATOM 3114 C CA . ILE A 1 411 ? -14.227 30.422 -2.551 1 98.44 411 ILE A CA 1
ATOM 3115 C C . ILE A 1 411 ? -15.703 30.375 -2.934 1 98.44 411 ILE A C 1
ATOM 3117 O O . ILE A 1 411 ? -16.5 29.703 -2.271 1 98.44 411 ILE A O 1
ATOM 3121 N N . LYS A 1 412 ? -16.078 31.047 -4.012 1 97.81 412 LYS A N 1
ATOM 3122 C CA . LYS A 1 412 ? -17.453 31.109 -4.465 1 97.81 412 LYS A CA 1
ATOM 3123 C C . LYS A 1 412 ? -17.984 29.734 -4.848 1 97.81 412 LYS A C 1
ATOM 3125 O O . LYS A 1 412 ? -19.094 29.344 -4.457 1 97.81 412 LYS A O 1
ATOM 3130 N N . LEU A 1 413 ? -17.203 29 -5.609 1 98.12 413 LEU A N 1
ATOM 3131 C CA . LEU A 1 413 ? -17.625 27.688 -6.098 1 98.12 413 LEU A CA 1
ATOM 3132 C C . LEU A 1 413 ? -17.75 26.688 -4.945 1 98.12 413 LEU A C 1
ATOM 3134 O O . LEU A 1 413 ? -18.688 25.891 -4.902 1 98.12 413 LEU A O 1
ATOM 3138 N N . VAL A 1 414 ? -16.797 26.703 -3.988 1 98.06 414 VAL A N 1
ATOM 3139 C CA . VAL A 1 414 ? -16.797 25.75 -2.877 1 98.06 414 VAL A CA 1
ATOM 3140 C C . VAL A 1 414 ? -17.938 26.094 -1.915 1 98.06 414 VAL A C 1
ATOM 3142 O O . VAL A 1 414 ? -18.562 25.188 -1.347 1 98.06 414 VAL A O 1
ATOM 3145 N N . ARG A 1 415 ? -18.219 27.359 -1.67 1 95.75 415 ARG A N 1
ATOM 3146 C CA . ARG A 1 415 ? -19.297 27.781 -0.772 1 95.75 415 ARG A CA 1
ATOM 3147 C C . ARG A 1 415 ? -20.656 27.312 -1.272 1 95.75 415 ARG A C 1
ATOM 3149 O O . ARG A 1 415 ? -21.516 26.953 -0.476 1 95.75 415 ARG A O 1
ATOM 3156 N N . LYS A 1 416 ? -20.922 27.297 -2.504 1 93.38 416 LYS A N 1
ATOM 3157 C CA . LYS A 1 416 ? -22.219 26.984 -3.072 1 93.38 416 LYS A CA 1
ATOM 3158 C C . LYS A 1 416 ? -22.328 25.5 -3.406 1 93.38 416 LYS A C 1
ATOM 3160 O O . LYS A 1 416 ? -23.312 24.844 -3.047 1 93.38 416 LYS A O 1
ATOM 3165 N N . MET A 1 417 ? -21.297 24.891 -3.855 1 94.94 417 MET A N 1
ATOM 3166 C CA . MET A 1 417 ? -21.203 23.547 -4.406 1 94.94 417 MET A CA 1
ATOM 3167 C C . MET A 1 417 ? -22.594 22.984 -4.699 1 94.94 417 MET A C 1
ATOM 3169 O O . MET A 1 417 ? -23.234 22.406 -3.818 1 94.94 417 MET A O 1
ATOM 3173 N N . ASN A 1 418 ? -23.094 23.25 -5.887 1 92.75 418 ASN A N 1
ATOM 3174 C CA . ASN A 1 418 ? -24.422 22.812 -6.332 1 92.75 418 ASN A CA 1
ATOM 3175 C C . ASN A 1 418 ? -24.359 22.188 -7.719 1 92.75 418 ASN A C 1
ATOM 3177 O O . ASN A 1 418 ? -23.281 21.984 -8.273 1 92.75 418 ASN A O 1
ATOM 3181 N N . SER A 1 419 ? -25.469 21.812 -8.266 1 94.44 419 SER A N 1
ATOM 3182 C CA . SER A 1 419 ? -25.547 21.062 -9.508 1 94.44 419 SER A CA 1
ATOM 3183 C C . SER A 1 419 ? -25.359 21.969 -10.719 1 94.44 419 SER A C 1
ATOM 3185 O O . SER A 1 419 ? -25.219 21.484 -11.844 1 94.44 419 SER A O 1
ATOM 3187 N N . GLY A 1 420 ? -25.25 23.25 -10.523 1 94.75 420 GLY A N 1
ATOM 3188 C CA . GLY A 1 420 ? -25.125 24.188 -11.625 1 94.75 420 GLY A CA 1
ATOM 3189 C C . GLY A 1 420 ? -23.688 24.359 -12.102 1 94.75 420 GLY A C 1
ATOM 3190 O O . GLY A 1 420 ? -23.453 24.922 -13.172 1 94.75 420 GLY A O 1
ATOM 3191 N N . SER A 1 421 ? -22.75 23.922 -11.312 1 96.88 421 SER A N 1
ATOM 3192 C CA . SER A 1 421 ? -21.328 24.016 -11.656 1 96.88 421 SER A CA 1
ATOM 3193 C C . SER A 1 421 ? -20.688 22.625 -11.703 1 96.88 421 SER A C 1
ATOM 3195 O O . SER A 1 421 ? -21.109 21.719 -10.984 1 96.88 421 SER A O 1
ATOM 3197 N N . LYS A 1 422 ? -19.688 22.578 -12.625 1 97.62 422 LYS A N 1
ATOM 3198 C CA . LYS A 1 422 ? -18.953 21.328 -12.789 1 97.62 422 LYS A CA 1
ATOM 3199 C C . LYS A 1 422 ? -17.625 21.359 -12.055 1 97.62 422 LYS A C 1
ATOM 3201 O O . LYS A 1 422 ? -17.141 22.438 -11.68 1 97.62 422 LYS A O 1
ATOM 3206 N N . VAL A 1 423 ? -17.078 20.172 -11.797 1 98 423 VAL A N 1
ATOM 3207 C CA . VAL A 1 423 ? -15.781 20.078 -11.156 1 98 423 VAL A CA 1
ATOM 3208 C C . VAL A 1 423 ? -14.719 20.766 -12.016 1 98 423 VAL A C 1
ATOM 3210 O O . VAL A 1 423 ? -13.781 21.359 -11.5 1 98 423 VAL A O 1
ATOM 3213 N N . SER A 1 424 ? -14.922 20.734 -13.352 1 96.75 424 SER A N 1
ATOM 3214 C CA . SER A 1 424 ? -13.992 21.391 -14.266 1 96.75 424 SER A CA 1
ATOM 3215 C C . SER A 1 424 ? -13.945 22.891 -14.023 1 96.75 424 SER A C 1
ATOM 3217 O O . SER A 1 424 ? -12.906 23.531 -14.219 1 96.75 424 SER A O 1
ATOM 3219 N N . ASP A 1 425 ? -15.047 23.469 -13.539 1 97.38 425 ASP A N 1
ATOM 3220 C CA . ASP A 1 425 ? -15.07 24.891 -13.195 1 97.38 425 ASP A CA 1
ATOM 3221 C C . ASP A 1 425 ? -14.164 25.188 -12 1 97.38 425 ASP A C 1
ATOM 3223 O O . ASP A 1 425 ? -13.477 26.203 -11.977 1 97.38 425 ASP A O 1
ATOM 3227 N N . LEU A 1 426 ? -14.242 24.344 -11.055 1 98 426 LEU A N 1
ATOM 3228 C CA . LEU A 1 426 ? -13.383 24.484 -9.883 1 98 426 LEU A CA 1
ATOM 3229 C C . LEU A 1 426 ? -11.914 24.312 -10.266 1 98 426 LEU A C 1
ATOM 3231 O O . LEU A 1 426 ? -11.062 25.078 -9.82 1 98 426 LEU A O 1
ATOM 3235 N N . GLU A 1 427 ? -11.633 23.312 -11.094 1 96.69 427 GLU A N 1
ATOM 3236 C CA . GLU A 1 427 ? -10.266 23.078 -11.547 1 96.69 427 GLU A CA 1
ATOM 3237 C C . GLU A 1 427 ? -9.719 24.281 -12.312 1 96.69 427 GLU A C 1
ATOM 3239 O O . GLU A 1 427 ? -8.555 24.656 -12.164 1 96.69 427 GLU A O 1
ATOM 3244 N N . GLU A 1 428 ? -10.555 24.812 -13.133 1 96.19 428 GLU A N 1
ATOM 3245 C CA . GLU A 1 428 ? -10.164 26 -13.883 1 96.19 428 GLU A CA 1
ATOM 3246 C C . GLU A 1 428 ? -9.844 27.156 -12.945 1 96.19 428 GLU A C 1
ATOM 3248 O O . GLU A 1 428 ? -8.891 27.906 -13.18 1 96.19 428 GLU A O 1
ATOM 3253 N N . ALA A 1 429 ? -10.656 27.328 -11.906 1 97.56 429 ALA A N 1
ATOM 3254 C CA . ALA A 1 429 ? -10.422 28.391 -10.938 1 97.56 429 ALA A CA 1
ATOM 3255 C C . ALA A 1 429 ? -9.117 28.156 -10.172 1 97.56 429 ALA A C 1
ATOM 3257 O O . ALA A 1 429 ? -8.477 29.109 -9.719 1 97.56 429 ALA A O 1
ATOM 3258 N N . MET A 1 430 ? -8.648 26.922 -10.062 1 97.31 430 MET A N 1
ATOM 3259 C CA . MET A 1 430 ? -7.477 26.547 -9.273 1 97.31 430 MET A CA 1
ATOM 3260 C C . MET A 1 430 ? -6.203 26.688 -10.102 1 97.31 430 MET A C 1
ATOM 3262 O O . MET A 1 430 ? -5.102 26.469 -9.602 1 97.31 430 MET A O 1
ATOM 3266 N N . GLN A 1 431 ? -6.332 27.109 -11.445 1 93.5 431 GLN A N 1
ATOM 3267 C CA . GLN A 1 431 ? -5.137 27.203 -12.281 1 93.5 431 GLN A CA 1
ATOM 3268 C C . GLN A 1 431 ? -5.145 28.484 -13.117 1 93.5 431 GLN A C 1
ATOM 3270 O O . GLN A 1 431 ? -6.191 29.109 -13.297 1 93.5 431 GLN A O 1
ATOM 3275 N N . MET B 1 1 ? 15.328 -20.031 -10.188 1 95.38 1 MET B N 1
ATOM 3276 C CA . MET B 1 1 ? 14.289 -19.109 -9.742 1 95.38 1 MET B CA 1
ATOM 3277 C C . MET B 1 1 ? 14.047 -18.016 -10.773 1 95.38 1 MET B C 1
ATOM 3279 O O . MET B 1 1 ? 12.906 -17.75 -11.141 1 95.38 1 MET B O 1
ATOM 3283 N N . ILE B 1 2 ? 15.07 -17.406 -11.227 1 98 2 ILE B N 1
ATOM 3284 C CA . ILE B 1 2 ? 14.953 -16.281 -12.141 1 98 2 ILE B CA 1
ATOM 3285 C C . ILE B 1 2 ? 14.352 -16.75 -13.461 1 98 2 ILE B C 1
ATOM 3287 O O . ILE B 1 2 ? 13.391 -16.141 -13.961 1 98 2 ILE B O 1
ATOM 3291 N N . LEU B 1 3 ? 14.922 -17.875 -14.023 1 98.25 3 LEU B N 1
ATOM 3292 C CA . LEU B 1 3 ? 14.391 -18.406 -15.273 1 98.25 3 LEU B CA 1
ATOM 3293 C C . LEU B 1 3 ? 12.93 -18.797 -15.125 1 98.25 3 LEU B C 1
ATOM 3295 O O . LEU B 1 3 ? 12.109 -18.5 -15.992 1 98.25 3 LEU B O 1
ATOM 3299 N N . ASP B 1 4 ? 12.633 -19.453 -14.031 1 98.19 4 ASP B N 1
ATOM 3300 C CA . ASP B 1 4 ? 11.266 -19.859 -13.75 1 98.19 4 ASP B CA 1
ATOM 3301 C C . ASP B 1 4 ? 10.336 -18.656 -13.664 1 98.19 4 ASP B C 1
ATOM 3303 O O . ASP B 1 4 ? 9.242 -18.656 -14.242 1 98.19 4 ASP B O 1
ATOM 3307 N N . CYS B 1 5 ? 10.75 -17.672 -12.961 1 98.44 5 CYS B N 1
ATOM 3308 C CA . CYS B 1 5 ? 9.93 -16.484 -12.75 1 98.44 5 CYS B CA 1
ATOM 3309 C C . CYS B 1 5 ? 9.641 -15.781 -14.07 1 98.44 5 CYS B C 1
ATOM 3311 O O . CYS B 1 5 ? 8.516 -15.328 -14.297 1 98.44 5 CYS B O 1
ATOM 3313 N N . ILE B 1 6 ? 10.617 -15.656 -14.945 1 98.69 6 ILE B N 1
ATOM 3314 C CA . ILE B 1 6 ? 10.43 -15.039 -16.25 1 98.69 6 ILE B CA 1
ATOM 3315 C C . ILE B 1 6 ? 9.391 -15.82 -17.047 1 98.69 6 ILE B C 1
ATOM 3317 O O . ILE B 1 6 ? 8.461 -15.242 -17.625 1 98.69 6 ILE B O 1
ATOM 3321 N N . GLY B 1 7 ? 9.562 -17.141 -17.094 1 98.62 7 GLY B N 1
ATOM 3322 C CA . GLY B 1 7 ? 8.633 -17.969 -17.828 1 98.62 7 GLY B CA 1
ATOM 3323 C C . GLY B 1 7 ? 7.211 -17.891 -17.312 1 98.62 7 GLY B C 1
ATOM 3324 O O . GLY B 1 7 ? 6.262 -17.781 -18.094 1 98.62 7 GLY B O 1
ATOM 3325 N N . VAL B 1 8 ? 7.09 -17.938 -16.031 1 98.38 8 VAL B N 1
ATOM 3326 C CA . VAL B 1 8 ? 5.785 -17.844 -15.383 1 98.38 8 VAL B CA 1
ATOM 3327 C C . VAL B 1 8 ? 5.164 -16.469 -15.656 1 98.38 8 VAL B C 1
ATOM 3329 O O . VAL B 1 8 ? 3.953 -16.359 -15.852 1 98.38 8 VAL B O 1
ATOM 3332 N N . GLY B 1 9 ? 5.996 -15.414 -15.648 1 98.5 9 GLY B N 1
ATOM 3333 C CA . GLY B 1 9 ? 5.516 -14.078 -15.984 1 98.5 9 GLY B CA 1
ATOM 3334 C C . GLY B 1 9 ? 5.02 -13.969 -17.422 1 98.5 9 GLY B C 1
ATOM 3335 O O . GLY B 1 9 ? 4.02 -13.305 -17.688 1 98.5 9 GLY B O 1
ATOM 3336 N N . ILE B 1 10 ? 5.699 -14.617 -18.328 1 98.25 10 ILE B N 1
ATOM 3337 C CA . ILE B 1 10 ? 5.336 -14.578 -19.75 1 98.25 10 ILE B CA 1
ATOM 3338 C C . ILE B 1 10 ? 3.975 -15.25 -19.953 1 98.25 10 ILE B C 1
ATOM 3340 O O . ILE B 1 10 ? 3.062 -14.648 -20.516 1 98.25 10 ILE B O 1
ATOM 3344 N N . ILE B 1 11 ? 3.805 -16.453 -19.438 1 97.88 11 ILE B N 1
ATOM 3345 C CA . ILE B 1 11 ? 2.545 -17.156 -19.656 1 97.88 11 ILE B CA 1
ATOM 3346 C C . ILE B 1 11 ? 1.439 -16.5 -18.828 1 97.88 11 ILE B C 1
ATOM 3348 O O . ILE B 1 11 ? 0.287 -16.438 -19.266 1 97.88 11 ILE B O 1
ATOM 3352 N N . GLY B 1 12 ? 1.777 -16.047 -17.625 1 97.69 12 GLY B N 1
ATOM 3353 C CA . GLY B 1 12 ? 0.805 -15.367 -16.781 1 97.69 12 GLY B CA 1
ATOM 3354 C C . GLY B 1 12 ? 0.286 -14.078 -17.391 1 97.69 12 GLY B C 1
ATOM 3355 O O . GLY B 1 12 ? -0.815 -13.625 -17.062 1 97.69 12 GLY B O 1
ATOM 3356 N N . GLY B 1 13 ? 1.083 -13.484 -18.266 1 97.19 13 GLY B N 1
ATOM 3357 C CA . GLY B 1 13 ? 0.677 -12.266 -18.953 1 97.19 13 GLY B CA 1
ATOM 3358 C C . GLY B 1 13 ? -0.472 -12.492 -19.922 1 97.19 13 GLY B C 1
ATOM 3359 O O . GLY B 1 13 ? -1.125 -11.539 -20.344 1 97.19 13 GLY B O 1
ATOM 3360 N N . GLN B 1 14 ? -0.786 -13.734 -20.188 1 94.31 14 GLN B N 1
ATOM 3361 C CA . GLN B 1 14 ? -1.803 -14.047 -21.172 1 94.31 14 GLN B CA 1
ATOM 3362 C C . GLN B 1 14 ? -3.152 -14.32 -20.516 1 94.31 14 GLN B C 1
ATOM 3364 O O . GLN B 1 14 ? -4.137 -14.609 -21.203 1 94.31 14 GLN B O 1
ATOM 3369 N N . THR B 1 15 ? -3.244 -14.211 -19.25 1 94.19 15 THR B N 1
ATOM 3370 C CA . THR B 1 15 ? -4.484 -14.492 -18.531 1 94.19 15 THR B CA 1
ATOM 3371 C C . THR B 1 15 ? -5.461 -13.328 -18.672 1 94.19 15 THR B C 1
ATOM 3373 O O . THR B 1 15 ? -5.07 -12.219 -19.047 1 94.19 15 THR B O 1
ATOM 3376 N N . HIS B 1 16 ? -6.734 -13.625 -18.375 1 93.06 16 HIS B N 1
ATOM 3377 C CA . HIS B 1 16 ? -7.75 -12.578 -18.359 1 93.06 16 HIS B CA 1
ATOM 3378 C C . HIS B 1 16 ? -7.43 -11.508 -17.312 1 93.06 16 HIS B C 1
ATOM 3380 O O . HIS B 1 16 ? -7.668 -10.32 -17.547 1 93.06 16 HIS B O 1
ATOM 3386 N N . LEU B 1 17 ? -6.918 -11.93 -16.25 1 95.06 17 LEU B N 1
ATOM 3387 C CA . LEU B 1 17 ? -6.531 -11 -15.195 1 95.06 17 LEU B CA 1
ATOM 3388 C C . LEU B 1 17 ? -5.477 -10.023 -15.695 1 95.06 17 LEU B C 1
ATOM 3390 O O . LEU B 1 17 ? -5.602 -8.812 -15.484 1 95.06 17 LEU B O 1
ATOM 3394 N N . SER B 1 18 ? -4.449 -10.531 -16.297 1 96.5 18 SER B N 1
ATOM 3395 C CA . SER B 1 18 ? -3.373 -9.68 -16.797 1 96.5 18 SER B CA 1
ATOM 3396 C C . SER B 1 18 ? -3.883 -8.711 -17.875 1 96.5 18 SER B C 1
ATOM 3398 O O . SER B 1 18 ? -3.418 -7.578 -17.953 1 96.5 18 SER B O 1
ATOM 3400 N N . SER B 1 19 ? -4.84 -9.172 -18.672 1 96.38 19 SER B N 1
ATOM 3401 C CA . SER B 1 19 ? -5.465 -8.289 -19.656 1 96.38 19 SER B CA 1
ATOM 3402 C C . SER B 1 19 ? -6.203 -7.141 -18.969 1 96.38 19 SER B C 1
ATOM 3404 O O . SER B 1 19 ? -6.145 -5.996 -19.438 1 96.38 19 SER B O 1
ATOM 3406 N N . SER B 1 20 ? -6.945 -7.457 -17.938 1 96.81 20 SER B N 1
ATOM 3407 C CA . SER B 1 20 ? -7.629 -6.434 -17.156 1 96.81 20 SER B CA 1
ATOM 3408 C C . SER B 1 20 ? -6.641 -5.422 -16.578 1 96.81 20 SER B C 1
ATOM 3410 O O . SER B 1 20 ? -6.91 -4.219 -16.578 1 96.81 20 SER B O 1
ATOM 3412 N N . LEU B 1 21 ? -5.516 -5.871 -16.141 1 97.56 21 LEU B N 1
ATOM 3413 C CA . LEU B 1 21 ? -4.512 -5 -15.539 1 97.56 21 LEU B CA 1
ATOM 3414 C C . LEU B 1 21 ? -3.844 -4.125 -16.594 1 97.56 21 LEU B C 1
ATOM 3416 O O . LEU B 1 21 ? -3.463 -2.986 -16.312 1 97.56 21 LEU B O 1
ATOM 3420 N N . ARG B 1 22 ? -3.666 -4.664 -17.812 1 95.94 22 ARG B N 1
ATOM 3421 C CA . ARG B 1 22 ? -3.141 -3.83 -18.891 1 95.94 22 ARG B CA 1
ATOM 3422 C C . ARG B 1 22 ? -4.113 -2.709 -19.234 1 95.94 22 ARG B C 1
ATOM 3424 O O . ARG B 1 22 ? -3.693 -1.605 -19.594 1 95.94 22 ARG B O 1
ATOM 3431 N N . ARG B 1 23 ? -5.41 -2.979 -19.156 1 95.25 23 ARG B N 1
ATOM 3432 C CA . ARG B 1 23 ? -6.395 -1.922 -19.344 1 95.25 23 ARG B CA 1
ATOM 3433 C C . ARG B 1 23 ? -6.285 -0.866 -18.25 1 95.25 23 ARG B C 1
ATOM 3435 O O . ARG B 1 23 ? -6.359 0.333 -18.531 1 95.25 23 ARG B O 1
ATOM 3442 N N . PHE B 1 24 ? -6.152 -1.339 -17.062 1 96.38 24 PHE B N 1
ATOM 3443 C CA . PHE B 1 24 ? -5.914 -0.442 -15.938 1 96.38 24 PHE B CA 1
ATOM 3444 C C . PHE B 1 24 ? -4.699 0.438 -16.188 1 96.38 24 PHE B C 1
ATOM 3446 O O . PHE B 1 24 ? -4.742 1.649 -15.969 1 96.38 24 PHE B O 1
ATOM 3453 N N . ALA B 1 25 ? -3.584 -0.184 -16.609 1 94.25 25 ALA B N 1
ATOM 3454 C CA . ALA B 1 25 ? -2.348 0.542 -16.891 1 94.25 25 ALA B CA 1
ATOM 3455 C C . ALA B 1 25 ? -2.564 1.595 -17.969 1 94.25 25 ALA B C 1
ATOM 3457 O O . ALA B 1 25 ? -2.018 2.697 -17.891 1 94.25 25 ALA B O 1
ATOM 3458 N N . ALA B 1 26 ? -3.285 1.29 -18.953 1 91.06 26 ALA B N 1
ATOM 3459 C CA . ALA B 1 26 ? -3.574 2.219 -20.047 1 91.06 26 ALA B CA 1
ATOM 3460 C C . ALA B 1 26 ? -4.316 3.449 -19.531 1 91.06 26 ALA B C 1
ATOM 3462 O O . ALA B 1 26 ? -4.086 4.566 -20.016 1 91.06 26 ALA B O 1
ATOM 3463 N N . LEU B 1 27 ? -5.168 3.215 -18.562 1 88.62 27 LEU B N 1
ATOM 3464 C CA . LEU B 1 27 ? -5.977 4.289 -18 1 88.62 27 LEU B CA 1
ATOM 3465 C C . LEU B 1 27 ? -5.145 5.176 -17.094 1 88.62 27 LEU B C 1
ATOM 3467 O O . LEU B 1 27 ? -5.398 6.379 -16.984 1 88.62 27 LEU B O 1
ATOM 3471 N N . THR B 1 28 ? -4.145 4.648 -16.438 1 90.81 28 THR B N 1
ATOM 3472 C CA . THR B 1 28 ? -3.482 5.363 -15.352 1 90.81 28 THR B CA 1
ATOM 3473 C C . THR B 1 28 ? -2.092 5.824 -15.773 1 90.81 28 THR B C 1
ATOM 3475 O O . THR B 1 28 ? -1.635 6.895 -15.367 1 90.81 28 THR B O 1
ATOM 3478 N N . ASP B 1 29 ? -1.321 4.977 -16.375 1 83.56 29 ASP B N 1
ATOM 3479 C CA . ASP B 1 29 ? 0.051 5.27 -16.766 1 83.56 29 ASP B CA 1
ATOM 3480 C C . ASP B 1 29 ? 0.089 5.906 -18.156 1 83.56 29 ASP B C 1
ATOM 3482 O O . ASP B 1 29 ? 1.035 6.621 -18.5 1 83.56 29 ASP B O 1
ATOM 3486 N N . GLY B 1 30 ? -0.931 5.738 -18.938 1 74.69 30 GLY B N 1
ATOM 3487 C CA . GLY B 1 30 ? -0.981 6.273 -20.281 1 74.69 30 GLY B CA 1
ATOM 3488 C C . GLY B 1 30 ? 0.073 5.684 -21.203 1 74.69 30 GLY B C 1
ATOM 3489 O O . GLY B 1 30 ? 0.683 4.66 -20.875 1 74.69 30 GLY B O 1
ATOM 3490 N N . GLN B 1 31 ? 0.143 6.184 -22.453 1 63.66 31 GLN B N 1
ATOM 3491 C CA . GLN B 1 31 ? 1.118 5.762 -23.453 1 63.66 31 GLN B CA 1
ATOM 3492 C C . GLN B 1 31 ? 2.244 6.781 -23.594 1 63.66 31 GLN B C 1
ATOM 3494 O O . GLN B 1 31 ? 1.99 7.977 -23.75 1 63.66 31 GLN B O 1
ATOM 3499 N N . THR B 1 32 ? 3.246 6.598 -22.703 1 60.72 32 THR B N 1
ATOM 3500 C CA . THR B 1 32 ? 4.27 7.629 -22.844 1 60.72 32 THR B CA 1
ATOM 3501 C C . THR B 1 32 ? 5.402 7.152 -23.75 1 60.72 32 THR B C 1
ATOM 3503 O O . THR B 1 32 ? 5.695 5.957 -23.797 1 60.72 32 THR B O 1
ATOM 3506 N N . LYS B 1 33 ? 5.879 8.039 -24.594 1 59.28 33 LYS B N 1
ATOM 3507 C CA . LYS B 1 33 ? 6.961 7.801 -25.547 1 59.28 33 LYS B CA 1
ATOM 3508 C C . LYS B 1 33 ? 8.25 7.406 -24.844 1 59.28 33 LYS B C 1
ATOM 3510 O O . LYS B 1 33 ? 9.086 6.699 -25.406 1 59.28 33 LYS B O 1
ATOM 3515 N N . ASP B 1 34 ? 8.391 7.758 -23.625 1 68.38 34 ASP B N 1
ATOM 3516 C CA . ASP B 1 34 ? 9.695 7.613 -22.984 1 68.38 34 ASP B CA 1
ATOM 3517 C C . ASP B 1 34 ? 9.703 6.441 -22 1 68.38 34 ASP B C 1
ATOM 3519 O O . ASP B 1 34 ? 10.539 6.387 -21.094 1 68.38 34 ASP B O 1
ATOM 3523 N N . LYS B 1 35 ? 8.852 5.59 -22.359 1 72.5 35 LYS B N 1
ATOM 3524 C CA . LYS B 1 35 ? 8.781 4.449 -21.453 1 72.5 35 LYS B CA 1
ATOM 3525 C C . LYS B 1 35 ? 9.891 3.443 -21.734 1 72.5 35 LYS B C 1
ATOM 3527 O O . LYS B 1 35 ? 10.227 3.203 -22.906 1 72.5 35 LYS B O 1
ATOM 3532 N N . GLN B 1 36 ? 10.43 2.953 -20.578 1 83.06 36 GLN B N 1
ATOM 3533 C CA . GLN B 1 36 ? 11.719 2.293 -20.766 1 83.06 36 GLN B CA 1
ATOM 3534 C C . GLN B 1 36 ? 11.68 0.854 -20.266 1 83.06 36 GLN B C 1
ATOM 3536 O O . GLN B 1 36 ? 12.5 0.028 -20.672 1 83.06 36 GLN B O 1
ATOM 3541 N N . SER B 1 37 ? 10.734 0.5 -19.516 1 94.81 37 SER B N 1
ATOM 3542 C CA . SER B 1 37 ? 10.797 -0.813 -18.891 1 94.81 37 SER B CA 1
ATOM 3543 C C . SER B 1 37 ? 9.891 -1.813 -19.594 1 94.81 37 SER B C 1
ATOM 3545 O O . SER B 1 37 ? 8.75 -1.495 -19.922 1 94.81 37 SER B O 1
ATOM 3547 N N . LEU B 1 38 ? 10.344 -2.986 -19.797 1 96.31 38 LEU B N 1
ATOM 3548 C CA . LEU B 1 38 ? 9.773 -3.996 -20.688 1 96.31 38 LEU B CA 1
ATOM 3549 C C . LEU B 1 38 ? 8.594 -4.691 -20.016 1 96.31 38 LEU B C 1
ATOM 3551 O O . LEU B 1 38 ? 8.656 -5.047 -18.844 1 96.31 38 LEU B O 1
ATOM 3555 N N . LEU B 1 39 ? 7.5 -4.812 -20.75 1 96.5 39 LEU B N 1
ATOM 3556 C CA . LEU B 1 39 ? 6.453 -5.773 -20.422 1 96.5 39 LEU B CA 1
ATOM 3557 C C . LEU B 1 39 ? 6.781 -7.152 -20.969 1 96.5 39 LEU B C 1
ATOM 3559 O O . LEU B 1 39 ? 6.996 -7.305 -22.188 1 96.5 39 LEU B O 1
ATOM 3563 N N . TRP B 1 40 ? 6.859 -8.18 -20.141 1 97.88 40 TRP B N 1
ATOM 3564 C CA . TRP B 1 40 ? 7.355 -9.5 -20.516 1 97.88 40 TRP B CA 1
ATOM 3565 C C . TRP B 1 40 ? 6.387 -10.195 -21.453 1 97.88 40 TRP B C 1
ATOM 3567 O O . TRP B 1 40 ? 5.184 -10.258 -21.188 1 97.88 40 TRP B O 1
ATOM 3577 N N . GLY B 1 41 ? 6.863 -10.688 -22.562 1 96.56 41 GLY B N 1
ATOM 3578 C CA . GLY B 1 41 ? 6.086 -11.539 -23.438 1 96.56 41 GLY B CA 1
ATOM 3579 C C . GLY B 1 41 ? 5.305 -10.766 -24.484 1 96.56 41 GLY B C 1
ATOM 3580 O O . GLY B 1 41 ? 4.531 -11.344 -25.25 1 96.56 41 GLY B O 1
ATOM 3581 N N . PHE B 1 42 ? 5.465 -9.469 -24.578 1 95.94 42 PHE B N 1
ATOM 3582 C CA . PHE B 1 42 ? 4.672 -8.641 -25.484 1 95.94 42 PHE B CA 1
ATOM 3583 C C . PHE B 1 42 ? 5.574 -7.855 -26.422 1 95.94 42 PHE B C 1
ATOM 3585 O O . PHE B 1 42 ? 5.301 -6.691 -26.734 1 95.94 42 PHE B O 1
ATOM 3592 N N . GLY B 1 43 ? 6.633 -8.469 -26.828 1 94.31 43 GLY B N 1
ATOM 3593 C CA . GLY B 1 43 ? 7.547 -7.824 -27.766 1 94.31 43 GLY B CA 1
ATOM 3594 C C . GLY B 1 43 ? 8.203 -6.586 -27.188 1 94.31 43 GLY B C 1
ATOM 3595 O O . GLY B 1 43 ? 8.734 -6.617 -26.078 1 94.31 43 GLY B O 1
ATOM 3596 N N . ARG B 1 44 ? 8.141 -5.496 -27.922 1 92.62 44 ARG B N 1
ATOM 3597 C CA . ARG B 1 44 ? 8.852 -4.285 -27.5 1 92.62 44 ARG B CA 1
ATOM 3598 C C . ARG B 1 44 ? 7.906 -3.309 -26.812 1 92.62 44 ARG B C 1
ATOM 3600 O O . ARG B 1 44 ? 8.055 -2.094 -26.953 1 92.62 44 ARG B O 1
ATOM 3607 N N . THR B 1 45 ? 6.934 -3.883 -26.109 1 92.88 45 THR B N 1
ATOM 3608 C CA . THR B 1 45 ? 6.023 -3.049 -25.328 1 92.88 45 THR B CA 1
ATOM 3609 C C . THR B 1 45 ? 6.688 -2.602 -24.031 1 92.88 45 THR B C 1
ATOM 3611 O O . THR B 1 45 ? 7.18 -3.428 -23.266 1 92.88 45 THR B O 1
ATOM 3614 N N . HIS B 1 46 ? 6.703 -1.272 -23.844 1 92.94 46 HIS B N 1
ATOM 3615 C CA . HIS B 1 46 ? 7.336 -0.703 -22.656 1 92.94 46 HIS B CA 1
ATOM 3616 C C . HIS B 1 46 ? 6.352 0.142 -21.859 1 92.94 46 HIS B C 1
ATOM 3618 O O . HIS B 1 46 ? 5.379 0.66 -22.406 1 92.94 46 HIS B O 1
ATOM 3624 N N . CYS B 1 47 ? 6.555 0.175 -20.547 1 91.94 47 CYS B N 1
ATOM 3625 C CA . CYS B 1 47 ? 5.836 1.001 -19.594 1 91.94 47 CYS B CA 1
ATOM 3626 C C . CYS B 1 47 ? 6.805 1.742 -18.672 1 91.94 47 CYS B C 1
ATOM 3628 O O . CYS B 1 47 ? 8.023 1.63 -18.828 1 91.94 47 CYS B O 1
ATOM 3630 N N . SER B 1 48 ? 6.203 2.701 -17.859 1 92.94 48 SER B N 1
ATOM 3631 C CA . SER B 1 48 ? 7.039 3.248 -16.797 1 92.94 48 SER B CA 1
ATOM 3632 C C . SER B 1 48 ? 7.594 2.141 -15.898 1 92.94 48 SER B C 1
ATOM 3634 O O . SER B 1 48 ? 7.016 1.055 -15.82 1 92.94 48 SER B O 1
ATOM 3636 N N . ALA B 1 49 ? 8.719 2.371 -15.258 1 95.81 49 ALA B N 1
ATOM 3637 C CA . ALA B 1 49 ? 9.375 1.349 -14.453 1 95.81 49 ALA B CA 1
ATOM 3638 C C . ALA B 1 49 ? 8.445 0.823 -13.367 1 95.81 49 ALA B C 1
ATOM 3640 O O . ALA B 1 49 ? 8.281 -0.389 -13.211 1 95.81 49 ALA B O 1
ATOM 3641 N N . PRO B 1 50 ? 7.73 1.728 -12.617 1 96.88 50 PRO B N 1
ATOM 3642 C CA . PRO B 1 50 ? 6.828 1.198 -11.594 1 96.88 50 PRO B CA 1
ATOM 3643 C C . PRO B 1 50 ? 5.68 0.379 -12.18 1 96.88 50 PRO B C 1
ATOM 3645 O O . PRO B 1 50 ? 5.305 -0.654 -11.617 1 96.88 50 PRO B O 1
ATOM 3648 N N . MET B 1 51 ? 5.105 0.786 -13.312 1 96.25 51 MET B N 1
ATOM 3649 C CA . MET B 1 51 ? 3.984 0.061 -13.898 1 96.25 51 MET B CA 1
ATOM 3650 C C . MET B 1 51 ? 4.445 -1.265 -14.492 1 96.25 51 MET B C 1
ATOM 3652 O O . MET B 1 51 ? 3.727 -2.264 -14.43 1 96.25 51 MET B O 1
ATOM 3656 N N . ALA B 1 52 ? 5.676 -1.271 -15.125 1 97.19 52 ALA B N 1
ATOM 3657 C CA . ALA B 1 52 ? 6.219 -2.533 -15.617 1 97.19 52 ALA B CA 1
ATOM 3658 C C . ALA B 1 52 ? 6.406 -3.531 -14.484 1 97.19 52 ALA B C 1
ATOM 3660 O O . ALA B 1 52 ? 6.078 -4.711 -14.625 1 97.19 52 ALA B O 1
ATOM 3661 N N . ALA B 1 53 ? 7.031 -3.037 -13.383 1 98.56 53 ALA B N 1
ATOM 3662 C CA . ALA B 1 53 ? 7.176 -3.893 -12.211 1 98.56 53 ALA B CA 1
ATOM 3663 C C . ALA B 1 53 ? 5.824 -4.43 -11.75 1 98.56 53 ALA B C 1
ATOM 3665 O O . ALA B 1 53 ? 5.695 -5.617 -11.445 1 98.56 53 ALA B O 1
ATOM 3666 N N . TYR B 1 54 ? 4.801 -3.578 -11.742 1 98.44 54 TYR B N 1
ATOM 3667 C CA . TYR B 1 54 ? 3.451 -3.904 -11.297 1 98.44 54 TYR B CA 1
ATOM 3668 C C . TYR B 1 54 ? 2.834 -4.984 -12.172 1 98.44 54 TYR B C 1
ATOM 3670 O O . TYR B 1 54 ? 2.377 -6.016 -11.672 1 98.44 54 TYR B O 1
ATOM 3678 N N . LEU B 1 55 ? 2.848 -4.777 -13.477 1 98.38 55 LEU B N 1
ATOM 3679 C CA . LEU B 1 55 ? 2.201 -5.676 -14.43 1 98.38 55 LEU B CA 1
ATOM 3680 C C . LEU B 1 55 ? 2.936 -7.008 -14.5 1 98.38 55 LEU B C 1
ATOM 3682 O O . LEU B 1 55 ? 2.305 -8.07 -14.5 1 98.38 55 LEU B O 1
ATOM 3686 N N . ASN B 1 56 ? 4.238 -6.965 -14.555 1 98.81 56 ASN B N 1
ATOM 3687 C CA . ASN B 1 56 ? 5.008 -8.203 -14.656 1 98.81 56 ASN B CA 1
ATOM 3688 C C . ASN B 1 56 ? 4.898 -9.039 -13.383 1 98.81 56 ASN B C 1
ATOM 3690 O O . ASN B 1 56 ? 4.832 -10.266 -13.445 1 98.81 56 ASN B O 1
ATOM 3694 N N . ALA B 1 57 ? 4.902 -8.383 -12.242 1 98.94 57 ALA B N 1
ATOM 3695 C CA . ALA B 1 57 ? 4.75 -9.117 -10.984 1 98.94 57 ALA B CA 1
ATOM 3696 C C . ALA B 1 57 ? 3.365 -9.75 -10.891 1 98.94 57 ALA B C 1
ATOM 3698 O O . ALA B 1 57 ? 3.227 -10.891 -10.438 1 98.94 57 ALA B O 1
ATOM 3699 N N . ALA B 1 58 ? 2.342 -8.992 -11.266 1 98.69 58 ALA B N 1
ATOM 3700 C CA . ALA B 1 58 ? 0.996 -9.555 -11.297 1 98.69 58 ALA B CA 1
ATOM 3701 C C . ALA B 1 58 ? 0.931 -10.773 -12.211 1 98.69 58 ALA B C 1
ATOM 3703 O O . ALA B 1 58 ? 0.296 -11.773 -11.883 1 98.69 58 ALA B O 1
ATOM 3704 N N . SER B 1 59 ? 1.572 -10.656 -13.359 1 98.5 59 SER B N 1
ATOM 3705 C CA . SER B 1 59 ? 1.608 -11.758 -14.305 1 98.5 59 SER B CA 1
ATOM 3706 C C . SER B 1 59 ? 2.287 -12.984 -13.703 1 98.5 59 SER B C 1
ATOM 3708 O O . SER B 1 59 ? 1.836 -14.117 -13.906 1 98.5 59 SER B O 1
ATOM 3710 N N . CYS B 1 60 ? 3.377 -12.758 -12.977 1 98.56 60 CYS B N 1
ATOM 3711 C CA . CYS B 1 60 ? 4.098 -13.859 -12.352 1 98.56 60 CYS B CA 1
ATOM 3712 C C . CYS B 1 60 ? 3.203 -14.617 -11.383 1 98.56 60 CYS B C 1
ATOM 3714 O O . CYS B 1 60 ? 3.385 -15.82 -11.172 1 98.56 60 CYS B O 1
ATOM 3716 N N . HIS B 1 61 ? 2.229 -13.922 -10.82 1 97.75 61 HIS B N 1
ATOM 3717 C CA . HIS B 1 61 ? 1.429 -14.562 -9.781 1 97.75 61 HIS B CA 1
ATOM 3718 C C . HIS B 1 61 ? 0.008 -14.828 -10.266 1 97.75 61 HIS B C 1
ATOM 3720 O O . HIS B 1 61 ? -0.818 -15.359 -9.516 1 97.75 61 HIS B O 1
ATOM 3726 N N . SER B 1 62 ? -0.353 -14.5 -11.5 1 96.5 62 SER B N 1
ATOM 3727 C CA . SER B 1 62 ? -1.715 -14.57 -12.016 1 96.5 62 SER B CA 1
ATOM 3728 C C . SER B 1 62 ? -2.215 -16.016 -12.062 1 96.5 62 SER B C 1
ATOM 3730 O O . SER B 1 62 ? -3.42 -16.266 -11.992 1 96.5 62 SER B O 1
ATOM 3732 N N . MET B 1 63 ? -1.294 -16.969 -12.133 1 95.88 63 MET B N 1
ATOM 3733 C CA . MET B 1 63 ? -1.701 -18.375 -12.25 1 95.88 63 MET B CA 1
ATOM 3734 C C . MET B 1 63 ? -1.277 -19.172 -11.016 1 95.88 63 MET B C 1
ATOM 3736 O O . MET B 1 63 ? -1.344 -20.391 -11.016 1 95.88 63 MET B O 1
ATOM 3740 N N . ASP B 1 64 ? -0.797 -18.453 -9.992 1 94.75 64 ASP B N 1
ATOM 3741 C CA . ASP B 1 64 ? -0.245 -19.125 -8.828 1 94.75 64 ASP B CA 1
ATOM 3742 C C . ASP B 1 64 ? 0.796 -20.172 -9.234 1 94.75 64 ASP B C 1
ATOM 3744 O O . ASP B 1 64 ? 0.775 -21.297 -8.75 1 94.75 64 ASP B O 1
ATOM 3748 N N . PHE B 1 65 ? 1.637 -19.734 -10.125 1 97.69 65 PHE B N 1
ATOM 3749 C CA . PHE B 1 65 ? 2.549 -20.656 -10.789 1 97.69 65 PHE B CA 1
ATOM 3750 C C . PHE B 1 65 ? 3.99 -20.391 -10.375 1 97.69 65 PHE B C 1
ATOM 3752 O O . PHE B 1 65 ? 4.883 -21.188 -10.648 1 97.69 65 PHE B O 1
ATOM 3759 N N . ASP B 1 66 ? 4.25 -19.297 -9.648 1 97.06 66 ASP B N 1
ATOM 3760 C CA . ASP B 1 66 ? 5.598 -18.875 -9.266 1 97.06 66 ASP B CA 1
ATOM 3761 C C . ASP B 1 66 ? 6.062 -19.625 -8.016 1 97.06 66 ASP B C 1
ATOM 3763 O O . ASP B 1 66 ? 5.293 -20.375 -7.406 1 97.06 66 ASP B O 1
ATOM 3767 N N . ASP B 1 67 ? 7.281 -19.469 -7.711 1 96.31 67 ASP B N 1
ATOM 3768 C CA . ASP B 1 67 ? 7.926 -20.203 -6.621 1 96.31 67 ASP B CA 1
ATOM 3769 C C . ASP B 1 67 ? 7.398 -19.75 -5.266 1 96.31 67 ASP B C 1
ATOM 3771 O O . ASP B 1 67 ? 6.773 -18.688 -5.16 1 96.31 67 ASP B O 1
ATOM 3775 N N . THR B 1 68 ? 7.555 -20.609 -4.312 1 92.88 68 THR B N 1
ATOM 3776 C CA . THR B 1 68 ? 7.211 -20.359 -2.92 1 92.88 68 THR B CA 1
ATOM 3777 C C . THR B 1 68 ? 8.375 -20.703 -2.002 1 92.88 68 THR B C 1
ATOM 3779 O O . THR B 1 68 ? 9.336 -21.344 -2.428 1 92.88 68 THR B O 1
ATOM 3782 N N . TRP B 1 69 ? 8.297 -20.156 -0.819 1 85.56 69 TRP B N 1
ATOM 3783 C CA . TRP B 1 69 ? 9.352 -20.359 0.176 1 85.56 69 TRP B CA 1
ATOM 3784 C C . TRP B 1 69 ? 8.766 -20.797 1.509 1 85.56 69 TRP B C 1
ATOM 3786 O O . TRP B 1 69 ? 7.59 -20.562 1.79 1 85.56 69 TRP B O 1
ATOM 3796 N N . HIS B 1 70 ? 9.508 -21.609 2.262 1 80.31 70 HIS B N 1
ATOM 3797 C CA . HIS B 1 70 ? 9.18 -21.891 3.654 1 80.31 70 HIS B CA 1
ATOM 3798 C C . HIS B 1 70 ? 10.086 -21.109 4.602 1 80.31 70 HIS B C 1
ATOM 3800 O O . HIS B 1 70 ? 11.305 -21.266 4.559 1 80.31 70 HIS B O 1
ATOM 3806 N N . PRO B 1 71 ? 9.477 -20.25 5.52 1 80.06 71 PRO B N 1
ATOM 3807 C CA . PRO B 1 71 ? 8.062 -19.969 5.75 1 80.06 71 PRO B CA 1
ATOM 3808 C C . PRO B 1 71 ? 7.383 -19.312 4.547 1 80.06 71 PRO B C 1
ATOM 3810 O O . PRO B 1 71 ? 8.047 -18.688 3.723 1 80.06 71 PRO B O 1
ATOM 3813 N N . ALA B 1 72 ? 6.07 -19.344 4.492 1 79.62 72 ALA B N 1
ATOM 3814 C CA . ALA B 1 72 ? 5.281 -19.234 3.268 1 79.62 72 ALA B CA 1
ATOM 3815 C C . ALA B 1 72 ? 5.297 -17.797 2.742 1 79.62 72 ALA B C 1
ATOM 3817 O O . ALA B 1 72 ? 4.793 -16.891 3.402 1 79.62 72 ALA B O 1
ATOM 3818 N N . THR B 1 73 ? 5.879 -17.516 1.585 1 89.38 73 THR B N 1
ATOM 3819 C CA . THR B 1 73 ? 5.816 -16.328 0.746 1 89.38 73 THR B CA 1
ATOM 3820 C C . THR B 1 73 ? 6.152 -16.656 -0.704 1 89.38 73 THR B C 1
ATOM 3822 O O . THR B 1 73 ? 6.332 -17.828 -1.046 1 89.38 73 THR B O 1
ATOM 3825 N N . HIS B 1 74 ? 6.027 -15.766 -1.577 1 94.56 74 HIS B N 1
ATOM 3826 C CA . HIS B 1 74 ? 6.492 -15.844 -2.957 1 94.56 74 HIS B CA 1
ATOM 3827 C C . HIS B 1 74 ? 7.715 -14.961 -3.18 1 94.56 74 HIS B C 1
ATOM 3829 O O . HIS B 1 74 ? 7.578 -13.766 -3.451 1 94.56 74 HIS B O 1
ATOM 3835 N N . PRO B 1 75 ? 8.883 -15.523 -3.131 1 94.75 75 PRO B N 1
ATOM 3836 C CA . PRO B 1 75 ? 10.094 -14.719 -3.004 1 94.75 75 PRO B CA 1
ATOM 3837 C C . PRO B 1 75 ? 10.484 -14.023 -4.309 1 94.75 75 PRO B C 1
ATOM 3839 O O . PRO B 1 75 ? 11.078 -12.945 -4.281 1 94.75 75 PRO B O 1
ATOM 3842 N N . SER B 1 76 ? 10.164 -14.586 -5.484 1 97.75 76 SER B N 1
ATOM 3843 C CA . SER B 1 76 ? 10.711 -14.094 -6.742 1 97.75 76 SER B CA 1
ATOM 3844 C C . SER B 1 76 ? 9.812 -13.023 -7.355 1 97.75 76 SER B C 1
ATOM 3846 O O . SER B 1 76 ? 10.305 -12.023 -7.895 1 97.75 76 SER B O 1
ATOM 3848 N N . SER B 1 77 ? 8.508 -13.219 -7.293 1 98.31 77 SER B N 1
ATOM 3849 C CA . SER B 1 77 ? 7.559 -12.406 -8.047 1 98.31 77 SER B CA 1
ATOM 3850 C C . SER B 1 77 ? 7.586 -10.953 -7.59 1 98.31 77 SER B C 1
ATOM 3852 O O . SER B 1 77 ? 7.434 -10.039 -8.398 1 98.31 77 SE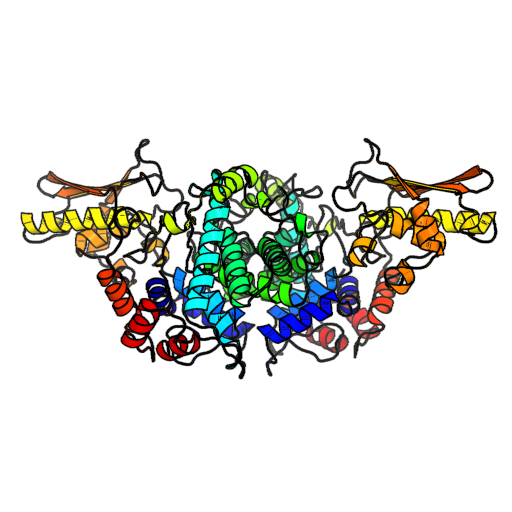R B O 1
ATOM 3854 N N . PRO B 1 78 ? 7.816 -10.664 -6.293 1 98.06 78 PRO B N 1
ATOM 3855 C CA . PRO B 1 78 ? 7.914 -9.25 -5.914 1 98.06 78 PRO B CA 1
ATOM 3856 C C . PRO B 1 78 ? 9.258 -8.625 -6.293 1 98.06 78 PRO B C 1
ATOM 3858 O O . PRO B 1 78 ? 9.359 -7.406 -6.434 1 98.06 78 PRO B O 1
ATOM 3861 N N . VAL B 1 79 ? 10.289 -9.414 -6.488 1 98.69 79 VAL B N 1
ATOM 3862 C CA . VAL B 1 79 ? 11.656 -8.906 -6.504 1 98.69 79 VAL B CA 1
ATOM 3863 C C . VAL B 1 79 ? 12.148 -8.789 -7.945 1 98.69 79 VAL B C 1
ATOM 3865 O O . VAL B 1 79 ? 12.617 -7.73 -8.367 1 98.69 79 VAL B O 1
ATOM 3868 N N . LEU B 1 80 ? 12 -9.812 -8.742 1 98.88 80 LEU B N 1
ATOM 3869 C CA . LEU B 1 80 ? 12.617 -9.852 -10.062 1 98.88 80 LEU B CA 1
ATOM 3870 C C . LEU B 1 80 ? 12.008 -8.812 -10.992 1 98.88 80 LEU B C 1
ATOM 3872 O O . LEU B 1 80 ? 12.727 -8.086 -11.672 1 98.88 80 LEU B O 1
ATOM 3876 N N . PRO B 1 81 ? 10.633 -8.68 -11.055 1 98.94 81 PRO B N 1
ATOM 3877 C CA . PRO B 1 81 ? 10.055 -7.637 -11.898 1 98.94 81 PRO B CA 1
ATOM 3878 C C . PRO B 1 81 ? 10.516 -6.234 -11.508 1 98.94 81 PRO B C 1
ATOM 3880 O O . PRO B 1 81 ? 10.75 -5.391 -12.375 1 98.94 81 PRO B O 1
ATOM 3883 N N . ALA B 1 82 ? 10.641 -5.977 -10.219 1 98.88 82 ALA B N 1
ATOM 3884 C CA . ALA B 1 82 ? 11.117 -4.676 -9.75 1 98.88 82 ALA B CA 1
ATOM 3885 C C . ALA B 1 82 ? 12.547 -4.41 -10.227 1 98.88 82 ALA B C 1
ATOM 3887 O O . ALA B 1 82 ? 12.867 -3.297 -10.648 1 98.88 82 ALA B O 1
ATOM 3888 N N . LEU B 1 83 ? 13.375 -5.43 -10.164 1 98.88 83 LEU B N 1
ATOM 3889 C CA . LEU B 1 83 ? 14.773 -5.297 -10.562 1 98.88 83 LEU B CA 1
ATOM 3890 C C . LEU B 1 83 ? 14.891 -5.047 -12.062 1 98.88 83 LEU B C 1
ATOM 3892 O O . LEU B 1 83 ? 15.609 -4.141 -12.484 1 98.88 83 LEU B O 1
ATOM 3896 N N . LEU B 1 84 ? 14.195 -5.859 -12.844 1 98.75 84 LEU B N 1
ATOM 3897 C CA . LEU B 1 84 ? 14.289 -5.715 -14.297 1 98.75 84 LEU B CA 1
ATOM 3898 C C . LEU B 1 84 ? 13.695 -4.383 -14.742 1 98.75 84 LEU B C 1
ATOM 3900 O O . LEU B 1 84 ? 14.211 -3.746 -15.664 1 98.75 84 LEU B O 1
ATOM 3904 N N . ALA B 1 85 ? 12.602 -3.963 -14.133 1 98.31 85 ALA B N 1
ATOM 3905 C CA . ALA B 1 85 ? 12.008 -2.664 -14.445 1 98.31 85 ALA B CA 1
ATOM 3906 C C . ALA B 1 85 ? 12.977 -1.529 -14.117 1 98.31 85 ALA B C 1
ATOM 3908 O O . ALA B 1 85 ? 13.102 -0.571 -14.883 1 98.31 85 ALA B O 1
ATOM 3909 N N . THR B 1 86 ? 13.617 -1.602 -12.93 1 98.25 86 THR B N 1
ATOM 3910 C CA . THR B 1 86 ? 14.586 -0.592 -12.523 1 98.25 86 THR B CA 1
ATOM 3911 C C . THR B 1 86 ? 15.75 -0.528 -13.508 1 98.25 86 THR B C 1
ATOM 3913 O O . THR B 1 86 ? 16.141 0.556 -13.945 1 98.25 86 THR B O 1
ATOM 3916 N N . ALA B 1 87 ? 16.297 -1.66 -13.844 1 98 87 ALA B N 1
ATOM 3917 C CA . ALA B 1 87 ? 17.422 -1.715 -14.781 1 98 87 ALA B CA 1
ATOM 3918 C C . ALA B 1 87 ? 17.031 -1.134 -16.141 1 98 87 ALA B C 1
ATOM 3920 O O . ALA B 1 87 ? 17.812 -0.418 -16.766 1 98 87 ALA B O 1
ATOM 3921 N N . GLY B 1 88 ? 15.82 -1.492 -16.562 1 95.56 88 GLY B N 1
ATOM 3922 C CA . GLY B 1 88 ? 15.336 -0.995 -17.844 1 95.56 88 GLY B CA 1
ATOM 3923 C C . GLY B 1 88 ? 15.242 0.518 -17.891 1 95.56 88 GLY B C 1
ATOM 3924 O O . GLY B 1 88 ? 15.352 1.112 -18.969 1 95.56 88 GLY B O 1
ATOM 3925 N N . SER B 1 89 ? 15.055 1.16 -16.812 1 93.94 89 SER B N 1
ATOM 3926 C CA . SER B 1 89 ? 14.852 2.604 -16.766 1 93.94 89 SER B CA 1
ATOM 3927 C C . SER B 1 89 ? 16.188 3.346 -16.672 1 93.94 89 SER B C 1
ATOM 3929 O O . SER B 1 89 ? 16.219 4.57 -16.781 1 93.94 89 SER B O 1
ATOM 3931 N N . LEU B 1 90 ? 17.266 2.609 -16.5 1 94.88 90 LEU B N 1
ATOM 3932 C CA . LEU B 1 90 ? 18.578 3.24 -16.375 1 94.88 90 LEU B CA 1
ATOM 3933 C C . LEU B 1 90 ? 19.172 3.533 -17.75 1 94.88 90 LEU B C 1
ATOM 3935 O O . LEU B 1 90 ? 18.953 2.775 -18.703 1 94.88 90 LEU B O 1
ATOM 3939 N N . PRO B 1 91 ? 19.906 4.617 -17.844 1 92.88 91 PRO B N 1
ATOM 3940 C CA . PRO B 1 91 ? 20.609 4.875 -19.109 1 92.88 91 PRO B CA 1
ATOM 3941 C C . PRO B 1 91 ? 21.641 3.803 -19.438 1 92.88 91 PRO B C 1
ATOM 3943 O O . PRO B 1 91 ? 22.094 3.082 -18.547 1 92.88 91 PRO B O 1
ATOM 3946 N N . THR B 1 92 ? 22.031 3.762 -20.641 1 91.38 92 THR B N 1
ATOM 3947 C CA . THR B 1 92 ? 22.938 2.736 -21.156 1 91.38 92 THR B CA 1
ATOM 3948 C C . THR B 1 92 ? 24.25 2.742 -20.375 1 91.38 92 THR B C 1
ATOM 3950 O O . THR B 1 92 ? 24.828 1.685 -20.109 1 91.38 92 THR B O 1
ATOM 3953 N N . THR B 1 93 ? 24.688 3.869 -19.969 1 93.25 93 THR B N 1
ATOM 3954 C CA . THR B 1 93 ? 25.984 4.012 -19.297 1 93.25 93 THR B CA 1
ATOM 3955 C C . THR B 1 93 ? 25.922 3.465 -17.875 1 93.25 93 THR B C 1
ATOM 3957 O O . THR B 1 93 ? 26.953 3.172 -17.266 1 93.25 93 THR B O 1
ATOM 3960 N N . LEU B 1 94 ? 24.734 3.254 -17.391 1 93.94 94 LEU B N 1
ATOM 3961 C CA . LEU B 1 94 ? 24.578 2.832 -16 1 93.94 94 LEU B CA 1
ATOM 3962 C C . LEU B 1 94 ? 23.922 1.454 -15.922 1 93.94 94 LEU B C 1
ATOM 3964 O O . LEU B 1 94 ? 23.484 1.032 -14.852 1 93.94 94 LEU B O 1
ATOM 3968 N N . GLN B 1 95 ? 23.938 0.765 -17 1 96.19 95 GLN B N 1
ATOM 3969 C CA . GLN B 1 95 ? 23.297 -0.547 -17.047 1 96.19 95 GLN B CA 1
ATOM 3970 C C . GLN B 1 95 ? 24.062 -1.549 -16.172 1 96.19 95 GLN B C 1
ATOM 3972 O O . GLN B 1 95 ? 25.266 -1.737 -16.344 1 96.19 95 GLN B O 1
ATOM 3977 N N . PRO B 1 96 ? 23.344 -2.213 -15.266 1 98.06 96 PRO B N 1
ATOM 3978 C CA . PRO B 1 96 ? 24 -3.209 -14.43 1 98.06 96 PRO B CA 1
ATOM 3979 C C . PRO B 1 96 ? 24.359 -4.484 -15.188 1 98.06 96 PRO B C 1
ATOM 3981 O O . PRO B 1 96 ? 23.766 -4.766 -16.234 1 98.06 96 PRO B O 1
ATOM 3984 N N . THR B 1 97 ? 25.359 -5.188 -14.656 1 98.25 97 THR B N 1
ATOM 3985 C CA . THR B 1 97 ? 25.672 -6.508 -15.188 1 98.25 97 THR B CA 1
ATOM 3986 C C . THR B 1 97 ? 24.672 -7.551 -14.688 1 98.25 97 THR B C 1
ATOM 3988 O O . THR B 1 97 ? 23.906 -7.281 -13.766 1 98.25 97 THR B O 1
ATOM 3991 N N . LEU B 1 98 ? 24.672 -8.719 -15.297 1 98.44 98 LEU B N 1
ATOM 3992 C CA . LEU B 1 98 ? 23.812 -9.805 -14.828 1 98.44 98 LEU B CA 1
ATOM 3993 C C . LEU B 1 98 ? 24.266 -10.305 -13.461 1 98.44 98 LEU B C 1
ATOM 3995 O O . LEU B 1 98 ? 23.453 -10.789 -12.672 1 98.44 98 LEU B O 1
ATOM 3999 N N . GLU B 1 99 ? 25.547 -10.188 -13.172 1 98.12 99 GLU B N 1
ATOM 4000 C CA . GLU B 1 99 ? 26.016 -10.5 -11.828 1 98.12 99 GLU B CA 1
ATOM 4001 C C . GLU B 1 99 ? 25.438 -9.539 -10.797 1 98.12 99 GLU B C 1
ATOM 4003 O O . GLU B 1 99 ? 25.031 -9.953 -9.711 1 98.12 99 GLU B O 1
ATOM 4008 N N . ASP B 1 100 ? 25.406 -8.211 -11.172 1 98.31 100 ASP B N 1
ATOM 4009 C CA . ASP B 1 100 ? 24.781 -7.223 -10.297 1 98.31 100 ASP B CA 1
ATOM 4010 C C . ASP B 1 100 ? 23.312 -7.582 -10.023 1 98.31 100 ASP B C 1
ATOM 4012 O O . ASP B 1 100 ? 22.844 -7.457 -8.891 1 98.31 100 ASP B O 1
ATOM 4016 N N . LEU B 1 101 ? 22.656 -7.984 -11.094 1 98.5 101 LEU B N 1
ATOM 4017 C CA . LEU B 1 101 ? 21.25 -8.367 -10.969 1 98.5 101 LEU B CA 1
ATOM 4018 C C . LEU B 1 101 ? 21.094 -9.57 -10.047 1 98.5 101 LEU B C 1
ATOM 4020 O O . LEU B 1 101 ? 20.188 -9.602 -9.203 1 98.5 101 LEU B O 1
ATOM 4024 N N . LEU B 1 102 ? 21.938 -10.539 -10.203 1 97.69 102 LEU B N 1
ATOM 4025 C CA . LEU B 1 102 ? 21.891 -11.758 -9.398 1 97.69 102 LEU B CA 1
ATOM 4026 C C . LEU B 1 102 ? 22.109 -11.43 -7.922 1 97.69 102 LEU B C 1
ATOM 4028 O O . LEU B 1 102 ? 21.406 -11.953 -7.055 1 97.69 102 LEU B O 1
ATOM 4032 N N . ILE B 1 103 ? 23.062 -10.609 -7.633 1 96.88 103 ILE B N 1
ATOM 4033 C CA . ILE B 1 103 ? 23.359 -10.227 -6.258 1 96.88 103 ILE B CA 1
ATOM 4034 C C . ILE B 1 103 ? 22.188 -9.469 -5.656 1 96.88 103 ILE B C 1
ATOM 4036 O O . ILE B 1 103 ? 21.781 -9.734 -4.523 1 96.88 103 ILE B O 1
ATOM 4040 N N . ALA B 1 104 ? 21.656 -8.531 -6.426 1 98.44 104 ALA B N 1
ATOM 4041 C CA . ALA B 1 104 ? 20.5 -7.77 -5.961 1 98.44 104 ALA B CA 1
ATOM 4042 C C . ALA B 1 104 ? 19.297 -8.68 -5.719 1 98.44 104 ALA B C 1
ATOM 4044 O O . ALA B 1 104 ? 18.562 -8.508 -4.738 1 98.44 104 ALA B O 1
ATOM 4045 N N . PHE B 1 105 ? 19.094 -9.617 -6.664 1 97.81 105 PHE B N 1
ATOM 4046 C CA . PHE B 1 105 ? 18 -10.578 -6.523 1 97.81 105 PHE B CA 1
ATOM 4047 C C . PHE B 1 105 ? 18.156 -11.383 -5.238 1 97.81 105 PHE B C 1
ATOM 4049 O O . PHE B 1 105 ? 17.188 -11.523 -4.477 1 97.81 105 PHE B O 1
ATOM 4056 N N . ASN B 1 106 ? 19.328 -11.859 -4.945 1 94.81 106 ASN B N 1
ATOM 4057 C CA . ASN B 1 106 ? 19.594 -12.641 -3.742 1 94.81 106 ASN B CA 1
ATOM 4058 C C . ASN B 1 106 ? 19.375 -11.82 -2.477 1 94.81 106 ASN B C 1
ATOM 4060 O O . ASN B 1 106 ? 18.875 -12.328 -1.475 1 94.81 106 ASN B O 1
ATOM 4064 N N . ALA B 1 107 ? 19.766 -10.562 -2.547 1 95.31 107 ALA B N 1
ATOM 4065 C CA . ALA B 1 107 ? 19.547 -9.68 -1.4 1 95.31 107 ALA B CA 1
ATOM 4066 C C . ALA B 1 107 ? 18.062 -9.539 -1.087 1 95.31 107 ALA B C 1
ATOM 4068 O O . ALA B 1 107 ? 17.656 -9.586 0.078 1 95.31 107 ALA B O 1
ATOM 4069 N N . GLY B 1 108 ? 17.281 -9.312 -2.154 1 96.69 108 GLY B N 1
ATOM 4070 C CA . GLY B 1 108 ? 15.844 -9.195 -1.964 1 96.69 108 GLY B CA 1
ATOM 4071 C C . GLY B 1 108 ? 15.211 -10.438 -1.376 1 96.69 108 GLY B C 1
ATOM 4072 O O . GLY B 1 108 ? 14.367 -10.352 -0.481 1 96.69 108 GLY B O 1
ATOM 4073 N N . VAL B 1 109 ? 15.617 -11.609 -1.836 1 94.25 109 VAL B N 1
ATOM 4074 C CA . VAL B 1 109 ? 15.102 -12.883 -1.35 1 94.25 109 VAL B CA 1
ATOM 4075 C C . VAL B 1 109 ? 15.516 -13.094 0.103 1 94.25 109 VAL B C 1
ATOM 4077 O O . VAL B 1 109 ? 14.711 -13.5 0.938 1 94.25 109 VAL B O 1
ATOM 4080 N N . GLN B 1 110 ? 16.719 -12.773 0.42 1 91.38 110 GLN B N 1
ATOM 4081 C CA . GLN B 1 110 ? 17.25 -12.969 1.762 1 91.38 110 GLN B CA 1
ATOM 4082 C C . GLN B 1 110 ? 16.531 -12.086 2.777 1 91.38 110 GLN B C 1
ATOM 4084 O O . GLN B 1 110 ? 16.25 -12.523 3.896 1 91.38 110 GLN B O 1
ATOM 4089 N N . VAL B 1 111 ? 16.281 -10.898 2.408 1 92.94 111 VAL B N 1
ATOM 4090 C CA . VAL B 1 111 ? 15.617 -9.977 3.32 1 92.94 111 VAL B CA 1
ATOM 4091 C C . VAL B 1 111 ? 14.227 -10.5 3.658 1 92.94 111 VAL B C 1
ATOM 4093 O O . VAL B 1 111 ? 13.797 -10.445 4.812 1 92.94 111 VAL B O 1
ATOM 4096 N N . GLN B 1 112 ? 13.484 -11.008 2.652 1 93.25 112 GLN B N 1
ATOM 4097 C CA . GLN B 1 112 ? 12.18 -11.602 2.92 1 93.25 112 GLN B CA 1
ATOM 4098 C C . GLN B 1 112 ? 12.289 -12.734 3.936 1 93.25 112 GLN B C 1
ATOM 4100 O O . GLN B 1 112 ? 11.523 -12.797 4.898 1 93.25 112 GLN B O 1
ATOM 4105 N N . GLY B 1 113 ? 13.25 -13.625 3.709 1 87.69 113 GLY B N 1
ATOM 4106 C CA . GLY B 1 113 ? 13.453 -14.766 4.594 1 87.69 113 GLY B CA 1
ATOM 4107 C C . GLY B 1 113 ? 13.82 -14.359 6.012 1 87.69 113 GLY B C 1
ATOM 4108 O O . GLY B 1 113 ? 13.328 -14.945 6.977 1 87.69 113 GLY B O 1
ATOM 4109 N N . CYS B 1 114 ? 14.68 -13.367 6.145 1 87.56 114 CYS B N 1
ATOM 4110 C CA . CYS B 1 114 ? 15.094 -12.891 7.457 1 87.56 114 CYS B CA 1
ATOM 4111 C C . CYS B 1 114 ? 13.914 -12.32 8.234 1 87.56 114 CYS B C 1
ATOM 4113 O O . CYS B 1 114 ? 13.742 -12.617 9.422 1 87.56 114 CYS B O 1
ATOM 4115 N N . LEU B 1 115 ? 13.125 -11.562 7.59 1 89.69 115 LEU B N 1
ATOM 4116 C CA . LEU B 1 115 ? 11.984 -10.93 8.25 1 89.69 115 LEU B CA 1
ATOM 4117 C C . LEU B 1 115 ? 10.953 -11.977 8.664 1 89.69 115 LEU B C 1
ATOM 4119 O O . LEU B 1 115 ? 10.352 -11.859 9.734 1 89.69 115 LEU B O 1
ATOM 4123 N N . LEU B 1 116 ? 10.734 -12.969 7.902 1 87.69 116 LEU B N 1
ATOM 4124 C CA . LEU B 1 116 ? 9.773 -14.016 8.227 1 87.69 116 LEU B CA 1
ATOM 4125 C C . LEU B 1 116 ? 10.227 -14.828 9.43 1 87.69 116 LEU B C 1
ATOM 4127 O O . LEU B 1 116 ? 9.398 -15.367 10.172 1 87.69 116 LEU B O 1
ATOM 4131 N N . ARG B 1 117 ? 11.438 -14.883 9.617 1 84.69 117 ARG B N 1
ATOM 4132 C CA . ARG B 1 117 ? 11.977 -15.664 10.727 1 84.69 117 ARG B CA 1
ATOM 4133 C C . ARG B 1 117 ? 11.898 -14.891 12.031 1 84.69 117 ARG B C 1
ATOM 4135 O O . ARG B 1 117 ? 12.047 -15.469 13.109 1 84.69 117 ARG B O 1
ATOM 4142 N N . CYS B 1 118 ? 11.594 -13.617 11.938 1 86.31 118 CYS B N 1
ATOM 4143 C CA . CYS B 1 118 ? 11.5 -12.789 13.133 1 86.31 118 CYS B CA 1
ATOM 4144 C C . CYS B 1 118 ? 10.133 -12.93 13.789 1 86.31 118 CYS B C 1
ATOM 4146 O O . CYS B 1 118 ? 9.852 -12.266 14.789 1 86.31 118 CYS B O 1
ATOM 4148 N N . SER B 1 119 ? 9.336 -13.68 13.273 1 81.75 119 SER B N 1
ATOM 4149 C CA . SER B 1 119 ? 8 -13.906 13.82 1 81.75 119 SER B CA 1
ATOM 4150 C C . SER B 1 119 ? 7.582 -15.367 13.672 1 81.75 119 SER B C 1
ATOM 4152 O O . SER B 1 119 ? 7.652 -15.93 12.586 1 81.75 119 SER B O 1
ATOM 4154 N N . GLN B 1 120 ? 7.105 -15.961 14.758 1 74.75 120 GLN B N 1
ATOM 4155 C CA . GLN B 1 120 ? 6.586 -17.328 14.695 1 74.75 120 GLN B CA 1
ATOM 4156 C C . GLN B 1 120 ? 5.27 -17.375 13.93 1 74.75 120 GLN B C 1
ATOM 4158 O O . GLN B 1 120 ? 5.008 -18.344 13.203 1 74.75 120 GLN B O 1
ATOM 4163 N N . ALA B 1 121 ? 4.523 -16.312 14.141 1 71.69 121 ALA B N 1
ATOM 4164 C CA . ALA B 1 121 ? 3.236 -16.219 13.453 1 71.69 121 ALA B CA 1
ATOM 4165 C C . ALA B 1 121 ? 3.426 -16.156 11.945 1 71.69 121 ALA B C 1
ATOM 4167 O O . ALA B 1 121 ? 2.568 -16.609 11.18 1 71.69 121 ALA B O 1
ATOM 4168 N N . ALA B 1 122 ? 4.559 -15.656 11.594 1 69 122 ALA B N 1
ATOM 4169 C CA . ALA B 1 122 ? 4.836 -15.508 10.172 1 69 122 ALA B CA 1
ATOM 4170 C C . ALA B 1 122 ? 5.297 -16.828 9.555 1 69 122 ALA B C 1
ATOM 4172 O O . ALA B 1 122 ? 5.23 -17 8.336 1 69 122 ALA B O 1
ATOM 4173 N N . GLN B 1 123 ? 5.742 -17.656 10.32 1 66.25 123 GLN B N 1
ATOM 4174 C CA . GLN B 1 123 ? 6.348 -18.891 9.82 1 66.25 123 GLN B CA 1
ATOM 4175 C C . GLN B 1 123 ? 5.285 -19.875 9.344 1 66.25 123 GLN B C 1
ATOM 4177 O O . GLN B 1 123 ? 5.547 -20.688 8.461 1 66.25 123 GLN B O 1
ATOM 4182 N N . ASN B 1 124 ? 4.184 -19.797 9.961 1 61.31 124 ASN B N 1
ATOM 4183 C CA . ASN B 1 124 ? 3.082 -20.625 9.492 1 61.31 124 ASN B CA 1
ATOM 4184 C C . ASN B 1 124 ? 2.143 -19.859 8.57 1 61.31 124 ASN B C 1
ATOM 4186 O O . ASN B 1 124 ? 2.346 -18.672 8.336 1 61.31 124 ASN B O 1
ATOM 4190 N N . ILE B 1 125 ? 1.365 -20.531 7.859 1 59.31 125 ILE B N 1
ATOM 4191 C CA . ILE B 1 125 ? 0.391 -19.828 7.039 1 59.31 125 ILE B CA 1
ATOM 4192 C C . ILE B 1 125 ? -0.336 -18.781 7.887 1 59.31 125 ILE B C 1
ATOM 4194 O O . ILE B 1 125 ? -1.067 -19.125 8.812 1 59.31 125 ILE B O 1
ATOM 4198 N N . PRO B 1 126 ? -0.018 -17.594 7.473 1 64.38 126 PRO B N 1
ATOM 4199 C CA . PRO B 1 126 ? -0.563 -16.547 8.344 1 64.38 126 PRO B CA 1
ATOM 4200 C C . PRO B 1 126 ? -2.086 -16.453 8.281 1 64.38 126 PRO B C 1
ATOM 4202 O O . PRO B 1 126 ? -2.689 -16.844 7.281 1 64.38 126 PRO B O 1
ATOM 4205 N N . ASN B 1 127 ? -2.518 -15.984 9.422 1 72.75 127 ASN B N 1
ATOM 4206 C CA . ASN B 1 127 ? -3.973 -15.984 9.523 1 72.75 127 ASN B CA 1
ATOM 4207 C C . ASN B 1 127 ? -4.551 -14.594 9.266 1 72.75 127 ASN B C 1
ATOM 4209 O O . ASN B 1 127 ? -5.75 -14.453 9.016 1 72.75 127 ASN B O 1
ATOM 4213 N N . ARG B 1 128 ? -3.773 -13.602 9.242 1 83.62 128 ARG B N 1
ATOM 4214 C CA . ARG B 1 128 ? -4.414 -12.297 9.141 1 83.62 128 ARG B CA 1
ATOM 4215 C C . ARG B 1 128 ? -3.928 -11.539 7.91 1 83.62 128 ARG B C 1
ATOM 4217 O O . ARG B 1 128 ? -4.734 -11.062 7.105 1 83.62 128 ARG B O 1
ATOM 4224 N N . LEU B 1 129 ? -2.594 -11.453 7.758 1 91.19 129 LEU B N 1
ATOM 4225 C CA . LEU B 1 129 ? -2.027 -10.695 6.645 1 91.19 129 LEU B CA 1
ATOM 4226 C C . LEU B 1 129 ? -1.246 -11.617 5.707 1 91.19 129 LEU B C 1
ATOM 4228 O O . LEU B 1 129 ? -0.671 -12.609 6.145 1 91.19 129 LEU B O 1
ATOM 4232 N N . HIS B 1 130 ? -1.276 -11.352 4.441 1 92.12 130 HIS B N 1
ATOM 4233 C CA . HIS B 1 130 ? -0.651 -12.148 3.396 1 92.12 130 HIS B CA 1
ATOM 4234 C C . HIS B 1 130 ? 0.833 -11.828 3.266 1 92.12 130 HIS B C 1
ATOM 4236 O O . HIS B 1 130 ? 1.196 -10.734 2.824 1 92.12 130 HIS B O 1
ATOM 4242 N N . PRO B 1 131 ? 1.738 -12.695 3.498 1 91.5 131 PRO B N 1
ATOM 4243 C CA . PRO B 1 131 ? 3.168 -12.414 3.646 1 91.5 131 PRO B CA 1
ATOM 4244 C C . PRO B 1 131 ? 3.785 -11.797 2.393 1 91.5 131 PRO B C 1
ATOM 4246 O O . PRO B 1 131 ? 4.602 -10.883 2.488 1 91.5 131 PRO B O 1
ATOM 4249 N N . PRO B 1 132 ? 3.461 -12.227 1.131 1 93 132 PRO B N 1
ATOM 4250 C CA . PRO B 1 132 ? 4.086 -11.609 -0.042 1 93 132 PRO B CA 1
ATOM 4251 C C . PRO B 1 132 ? 3.855 -10.102 -0.106 1 93 132 PRO B C 1
ATOM 4253 O O . PRO B 1 132 ? 4.691 -9.367 -0.644 1 93 132 PRO B O 1
ATOM 4256 N N . ALA B 1 133 ? 2.754 -9.594 0.512 1 95.94 133 ALA B N 1
ATOM 4257 C CA . ALA B 1 133 ? 2.418 -8.172 0.502 1 95.94 133 ALA B CA 1
ATOM 4258 C C . ALA B 1 133 ? 3.104 -7.438 1.65 1 95.94 133 ALA B C 1
ATOM 4260 O O . ALA B 1 133 ? 2.99 -6.215 1.771 1 95.94 133 ALA B O 1
ATOM 4261 N N . ILE B 1 134 ? 3.797 -8.164 2.502 1 95.19 134 ILE B N 1
ATOM 4262 C CA . ILE B 1 134 ? 4.496 -7.578 3.641 1 95.19 134 ILE B CA 1
ATOM 4263 C C . ILE B 1 134 ? 6.004 -7.664 3.422 1 95.19 134 ILE B C 1
ATOM 4265 O O . ILE B 1 134 ? 6.652 -6.664 3.102 1 95.19 134 ILE B O 1
ATOM 4269 N N . VAL B 1 135 ? 6.484 -8.875 3.396 1 95.12 135 VAL B N 1
ATOM 4270 C CA . VAL B 1 135 ? 7.93 -9.055 3.293 1 95.12 135 VAL B CA 1
ATOM 4271 C C . VAL B 1 135 ? 8.367 -8.875 1.84 1 95.12 135 VAL B C 1
ATOM 4273 O O . VAL B 1 135 ? 9.516 -8.523 1.57 1 95.12 135 VAL B O 1
ATOM 4276 N N . GLY B 1 136 ? 7.434 -9.086 0.866 1 97.31 136 GLY B N 1
ATOM 4277 C CA . GLY B 1 136 ? 7.762 -8.867 -0.535 1 97.31 136 GLY B CA 1
ATOM 4278 C C . GLY B 1 136 ? 8.125 -7.43 -0.848 1 97.31 136 GLY B C 1
ATOM 4279 O O . GLY B 1 136 ? 9.055 -7.172 -1.613 1 97.31 136 GLY B O 1
ATOM 4280 N N . VAL B 1 137 ? 7.371 -6.48 -0.234 1 98.62 137 VAL B N 1
ATOM 4281 C CA . VAL B 1 137 ? 7.648 -5.062 -0.429 1 98.62 137 VAL B CA 1
ATOM 4282 C C . VAL B 1 137 ? 9.047 -4.734 0.094 1 98.62 137 VAL B C 1
ATOM 4284 O O . VAL B 1 137 ? 9.805 -4.008 -0.555 1 98.62 137 VAL B O 1
ATOM 4287 N N . MET B 1 138 ? 9.344 -5.324 1.229 1 98.25 138 MET B N 1
ATOM 4288 C CA . MET B 1 138 ? 10.641 -5.105 1.854 1 98.25 138 MET B CA 1
ATOM 4289 C C . MET B 1 138 ? 11.758 -5.699 1.007 1 98.25 138 MET B C 1
ATOM 4291 O O . MET B 1 138 ? 12.797 -5.07 0.81 1 98.25 138 MET B O 1
ATOM 4295 N N . GLY B 1 139 ? 11.531 -6.918 0.568 1 98.12 139 GLY B N 1
ATOM 4296 C CA . GLY B 1 139 ? 12.508 -7.566 -0.289 1 98.12 139 GLY B CA 1
ATOM 4297 C C . GLY B 1 139 ? 12.766 -6.816 -1.582 1 98.12 139 GLY B C 1
ATOM 4298 O O . GLY B 1 139 ? 13.906 -6.691 -2.021 1 98.12 139 GLY B O 1
ATOM 4299 N N . SER B 1 140 ? 11.703 -6.332 -2.209 1 98.81 140 SER B N 1
ATOM 4300 C CA . SER B 1 140 ? 11.828 -5.551 -3.436 1 98.81 140 SER B CA 1
ATOM 4301 C C . SER B 1 140 ? 12.609 -4.266 -3.199 1 98.81 140 SER B C 1
ATOM 4303 O O . SER B 1 140 ? 13.469 -3.896 -4.004 1 98.81 140 SER B O 1
ATOM 4305 N N . ALA B 1 141 ? 12.305 -3.551 -2.107 1 98.94 141 ALA B N 1
ATOM 4306 C CA . ALA B 1 141 ? 13.023 -2.324 -1.768 1 98.94 141 ALA B CA 1
ATOM 4307 C C . ALA B 1 141 ? 14.508 -2.602 -1.546 1 98.94 141 ALA B C 1
ATOM 4309 O O . ALA B 1 141 ? 15.367 -1.838 -1.999 1 98.94 141 ALA B O 1
ATOM 4310 N N . ALA B 1 142 ? 14.812 -3.689 -0.836 1 98.69 142 ALA B N 1
ATOM 4311 C CA . ALA B 1 142 ? 16.203 -4.074 -0.584 1 98.69 142 ALA B CA 1
ATOM 4312 C C . ALA B 1 142 ? 16.922 -4.395 -1.888 1 98.69 142 ALA B C 1
ATOM 4314 O O . ALA B 1 142 ? 18.062 -3.969 -2.094 1 98.69 142 ALA B O 1
ATOM 4315 N N . ALA B 1 143 ? 16.297 -5.172 -2.729 1 98.81 143 ALA B N 1
ATOM 4316 C CA . ALA B 1 143 ? 16.891 -5.586 -3.998 1 98.81 143 ALA B CA 1
ATOM 4317 C C . ALA B 1 143 ? 17.188 -4.375 -4.875 1 98.81 143 ALA B C 1
ATOM 4319 O O . ALA B 1 143 ? 18.297 -4.266 -5.426 1 98.81 143 ALA B O 1
ATOM 4320 N N . VAL B 1 144 ? 16.25 -3.465 -5.016 1 98.94 144 VAL B N 1
ATOM 4321 C CA . VAL B 1 144 ? 16.422 -2.285 -5.855 1 98.94 144 VAL B CA 1
ATOM 4322 C C . VAL B 1 144 ? 17.5 -1.38 -5.262 1 98.94 144 VAL B C 1
ATOM 4324 O O . VAL B 1 144 ? 18.312 -0.814 -5.988 1 98.94 144 VAL B O 1
ATOM 4327 N N . SER B 1 145 ? 17.469 -1.216 -3.916 1 98.88 145 SER B N 1
ATOM 4328 C CA . SER B 1 145 ? 18.5 -0.435 -3.252 1 98.88 145 SER B CA 1
ATOM 4329 C C . SER B 1 145 ? 19.891 -0.979 -3.57 1 98.88 145 SER B C 1
ATOM 4331 O O . SER B 1 145 ? 20.812 -0.214 -3.859 1 98.88 145 SER B O 1
ATOM 4333 N N . ARG B 1 146 ? 20.031 -2.311 -3.5 1 98.56 146 ARG B N 1
ATOM 4334 C CA . ARG B 1 146 ? 21.297 -2.951 -3.811 1 98.56 146 ARG B CA 1
ATOM 4335 C C . ARG B 1 146 ? 21.688 -2.719 -5.266 1 98.56 146 ARG B C 1
ATOM 4337 O O . ARG B 1 146 ? 22.859 -2.434 -5.562 1 98.56 146 ARG B O 1
ATOM 4344 N N . LEU B 1 147 ? 20.781 -2.861 -6.172 1 98.69 147 LEU B N 1
ATOM 4345 C CA . LEU B 1 147 ? 21.031 -2.697 -7.598 1 98.69 147 LEU B CA 1
ATOM 4346 C C . LEU B 1 147 ? 21.5 -1.275 -7.902 1 98.69 147 LEU B C 1
ATOM 4348 O O . LEU B 1 147 ? 22.359 -1.068 -8.758 1 98.69 147 LEU B O 1
ATOM 4352 N N . LEU B 1 148 ? 20.891 -0.268 -7.195 1 98.12 148 LEU B N 1
ATOM 4353 C CA . LEU B 1 148 ? 21.188 1.141 -7.434 1 98.12 148 LEU B CA 1
ATOM 4354 C C . LEU B 1 148 ? 22.438 1.571 -6.68 1 98.12 148 LEU B C 1
ATOM 4356 O O . LEU B 1 148 ? 22.906 2.709 -6.824 1 98.12 148 LEU B O 1
ATOM 4360 N N . GLY B 1 149 ? 22.953 0.758 -5.844 1 97.94 149 GLY B N 1
ATOM 4361 C CA . GLY B 1 149 ? 24.219 1.028 -5.164 1 97.94 149 GLY B CA 1
ATOM 4362 C C . GLY B 1 149 ? 24.062 1.921 -3.949 1 97.94 149 GLY B C 1
ATOM 4363 O O . GLY B 1 149 ? 24.953 2.715 -3.637 1 97.94 149 GLY B O 1
ATOM 4364 N N . PHE B 1 150 ? 22.953 1.819 -3.291 1 98.25 150 PHE B N 1
ATOM 4365 C CA . PHE B 1 150 ? 22.703 2.652 -2.119 1 98.25 150 PHE B CA 1
ATOM 4366 C C . PHE B 1 150 ? 23.625 2.262 -0.971 1 98.25 150 PHE B C 1
ATOM 4368 O O . PHE B 1 150 ? 23.906 1.078 -0.768 1 98.25 150 PHE B O 1
ATOM 4375 N N . GLY B 1 151 ? 24.094 3.254 -0.196 1 97.5 151 GLY B N 1
ATOM 4376 C CA . GLY B 1 151 ? 24.766 3.01 1.072 1 97.5 151 GLY B CA 1
ATOM 4377 C C . GLY B 1 151 ? 23.812 2.613 2.184 1 97.5 151 GLY B C 1
ATOM 4378 O O . GLY B 1 151 ? 22.594 2.607 1.989 1 97.5 151 GLY B O 1
ATOM 4379 N N . PRO B 1 152 ? 24.328 2.295 3.385 1 96.69 152 PRO B N 1
ATOM 4380 C CA . PRO B 1 152 ? 23.516 1.758 4.477 1 96.69 152 PRO B CA 1
ATOM 4381 C C . PRO B 1 152 ? 22.406 2.717 4.918 1 96.69 152 PRO B C 1
ATOM 4383 O O . PRO B 1 152 ? 21.281 2.287 5.203 1 96.69 152 PRO B O 1
ATOM 4386 N N . GLU B 1 153 ? 22.734 3.99 4.977 1 97.31 153 GLU B N 1
ATOM 4387 C CA . GLU B 1 153 ? 21.734 4.953 5.441 1 97.31 153 GLU B CA 1
ATOM 4388 C C . GLU B 1 153 ? 20.562 5.043 4.48 1 97.31 153 GLU B C 1
ATOM 4390 O O . GLU B 1 153 ? 19.406 4.98 4.898 1 97.31 153 GLU B O 1
ATOM 4395 N N . LYS B 1 154 ? 20.891 5.246 3.203 1 97.69 154 LYS B N 1
ATOM 4396 C CA . LYS B 1 154 ? 19.844 5.332 2.193 1 97.69 154 LYS B CA 1
ATOM 4397 C C . LYS B 1 154 ? 19.047 4.031 2.111 1 97.69 154 LYS B C 1
ATOM 4399 O O . LYS B 1 154 ? 17.828 4.047 1.916 1 97.69 154 LYS B O 1
ATOM 4404 N N . CYS B 1 155 ? 19.672 2.859 2.236 1 98.06 155 CYS B N 1
ATOM 4405 C CA . CYS B 1 155 ? 19 1.566 2.268 1 98.06 155 CYS B CA 1
ATOM 4406 C C . CYS B 1 155 ? 18.031 1.483 3.443 1 98.06 155 CYS B C 1
ATOM 4408 O O . CYS B 1 155 ? 16.922 0.976 3.303 1 98.06 155 CYS B O 1
ATOM 4410 N N . ARG B 1 156 ? 18.469 1.99 4.566 1 97.81 156 ARG B N 1
ATOM 4411 C CA . ARG B 1 156 ? 17.625 1.997 5.758 1 97.81 156 ARG B CA 1
ATOM 4412 C C . ARG B 1 156 ? 16.359 2.824 5.531 1 97.81 156 ARG B C 1
ATOM 4414 O O . ARG B 1 156 ? 15.273 2.418 5.93 1 97.81 156 ARG B O 1
ATOM 4421 N N . HIS B 1 157 ? 16.531 3.975 4.898 1 98.5 157 HIS B N 1
ATOM 4422 C CA . HIS B 1 157 ? 15.375 4.809 4.609 1 98.5 157 HIS B CA 1
ATOM 4423 C C . HIS B 1 157 ? 14.461 4.145 3.586 1 98.5 157 HIS B C 1
ATOM 4425 O O . HIS B 1 157 ? 13.234 4.238 3.691 1 98.5 157 HIS B O 1
ATOM 4431 N N . ALA B 1 158 ? 15.062 3.463 2.584 1 98.81 158 ALA B N 1
ATOM 4432 C CA . ALA B 1 158 ? 14.258 2.746 1.6 1 98.81 158 ALA B CA 1
ATOM 4433 C C . ALA B 1 158 ? 13.391 1.688 2.27 1 98.81 158 ALA B C 1
ATOM 4435 O O . ALA B 1 158 ? 12.203 1.56 1.955 1 98.81 158 ALA B O 1
ATOM 4436 N N . LEU B 1 159 ? 13.977 0.949 3.209 1 98.69 159 LEU B N 1
ATOM 4437 C CA . LEU B 1 159 ? 13.234 -0.09 3.918 1 98.69 159 LEU B CA 1
ATOM 4438 C C . LEU B 1 159 ? 12.188 0.521 4.84 1 98.69 159 LEU B C 1
ATOM 4440 O O . LEU B 1 159 ? 11.078 -0.008 4.965 1 98.69 159 LEU B O 1
ATOM 4444 N N . ALA B 1 160 ? 12.562 1.616 5.457 1 98.69 160 ALA B N 1
ATOM 4445 C CA . ALA B 1 160 ? 11.617 2.293 6.34 1 98.69 160 ALA B CA 1
ATOM 4446 C C . ALA B 1 160 ? 10.406 2.799 5.562 1 98.69 160 ALA B C 1
ATOM 4448 O O . ALA B 1 160 ? 9.266 2.66 6.012 1 98.69 160 ALA B O 1
ATOM 4449 N N . ILE B 1 161 ? 10.656 3.373 4.414 1 98.75 161 ILE B N 1
ATOM 4450 C CA . ILE B 1 161 ? 9.578 3.854 3.553 1 98.75 161 ILE B CA 1
ATOM 4451 C C . ILE B 1 161 ? 8.75 2.672 3.055 1 98.75 161 ILE B C 1
ATOM 4453 O O . ILE B 1 161 ? 7.516 2.721 3.07 1 98.75 161 ILE B O 1
ATOM 4457 N N . ALA B 1 162 ? 9.398 1.6 2.639 1 98.88 162 ALA B N 1
ATOM 4458 C CA . ALA B 1 162 ? 8.727 0.41 2.125 1 98.88 162 ALA B CA 1
ATOM 4459 C C . ALA B 1 162 ? 7.746 -0.154 3.154 1 98.88 162 ALA B C 1
ATOM 4461 O O . ALA B 1 162 ? 6.672 -0.639 2.797 1 98.88 162 ALA B O 1
ATOM 4462 N N . ALA B 1 163 ? 8.117 -0.121 4.41 1 98.38 163 ALA B N 1
ATOM 4463 C CA . ALA B 1 163 ? 7.258 -0.629 5.477 1 98.38 163 ALA B CA 1
ATOM 4464 C C . ALA B 1 163 ? 5.91 0.082 5.473 1 98.38 163 ALA B C 1
ATOM 4466 O O . ALA B 1 163 ? 4.887 -0.516 5.816 1 98.38 163 ALA B O 1
ATOM 4467 N N . SER B 1 164 ? 5.84 1.308 5.004 1 98.44 164 SER B N 1
ATOM 4468 C CA . SER B 1 164 ? 4.605 2.088 4.969 1 98.44 164 SER B CA 1
ATOM 4469 C C . SER B 1 164 ? 3.732 1.691 3.781 1 98.44 164 SER B C 1
ATOM 4471 O O . SER B 1 164 ? 2.598 2.156 3.656 1 98.44 164 SER B O 1
ATOM 4473 N N . PHE B 1 165 ? 4.234 0.846 2.924 1 98.31 165 PHE B N 1
ATOM 4474 C CA . PHE B 1 165 ? 3.48 0.422 1.75 1 98.31 165 PHE B CA 1
ATOM 4475 C C . PHE B 1 165 ? 3.174 -1.07 1.812 1 98.31 165 PHE B C 1
ATOM 4477 O O . PHE B 1 165 ? 2.674 -1.647 0.845 1 98.31 165 PHE B O 1
ATOM 4484 N N . ALA B 1 166 ? 3.479 -1.669 2.961 1 96.62 166 ALA B N 1
ATOM 4485 C CA . ALA B 1 166 ? 3.193 -3.084 3.189 1 96.62 166 ALA B CA 1
ATOM 4486 C C . ALA B 1 166 ? 1.787 -3.275 3.752 1 96.62 166 ALA B C 1
ATOM 4488 O O . ALA B 1 166 ? 1.122 -2.305 4.121 1 96.62 166 ALA B O 1
ATOM 4489 N N . GLY B 1 167 ? 1.32 -4.504 3.664 1 94 167 GLY B N 1
ATOM 4490 C CA . GLY B 1 167 ? 0.039 -4.848 4.262 1 94 167 GLY B CA 1
ATOM 4491 C C . GLY B 1 167 ? -0.992 -5.297 3.244 1 94 167 GLY B C 1
ATOM 4492 O O . GLY B 1 167 ? -1.139 -4.68 2.186 1 94 167 GLY B O 1
ATOM 4493 N N . ALA B 1 168 ? -1.665 -6.324 3.488 1 96.5 168 ALA B N 1
ATOM 4494 C CA . ALA B 1 168 ? -2.807 -6.852 2.746 1 96.5 168 ALA B CA 1
ATOM 4495 C C . ALA B 1 168 ? -3.482 -7.984 3.512 1 96.5 168 ALA B C 1
ATOM 4497 O O . ALA B 1 168 ? -2.812 -8.898 3.996 1 96.5 168 ALA B O 1
ATOM 4498 N N . PRO B 1 169 ? -4.777 -7.941 3.607 1 94.38 169 PRO B N 1
ATOM 4499 C CA . PRO B 1 169 ? -5.484 -9 4.332 1 94.38 169 PRO B CA 1
ATOM 4500 C C . PRO B 1 169 ? -5.434 -10.344 3.609 1 94.38 169 PRO B C 1
ATOM 4502 O O . PRO B 1 169 ? -5.531 -10.391 2.381 1 94.38 169 PRO B O 1
ATOM 4505 N N . MET B 1 170 ? -5.469 -11.422 4.344 1 90.81 170 MET B N 1
ATOM 4506 C CA . MET B 1 170 ? -5.449 -12.789 3.826 1 90.81 170 MET B CA 1
ATOM 4507 C C . MET B 1 170 ? -6.762 -13.117 3.115 1 90.81 170 MET B C 1
ATOM 4509 O O . MET B 1 170 ? -6.785 -13.945 2.207 1 90.81 170 MET B O 1
ATOM 4513 N N . ALA B 1 171 ? -7.793 -12.422 3.469 1 92.19 171 ALA B N 1
ATOM 4514 C CA . ALA B 1 171 ? -9.117 -12.711 2.93 1 92.19 171 ALA B CA 1
ATOM 4515 C C . ALA B 1 171 ? -9.141 -12.562 1.412 1 92.19 171 ALA B C 1
ATOM 4517 O O . ALA B 1 171 ? -9.945 -13.195 0.73 1 92.19 171 ALA B O 1
ATOM 4518 N N . ASN B 1 172 ? -8.219 -11.789 0.91 1 93.38 172 ASN B N 1
ATOM 4519 C CA . ASN B 1 172 ? -8.172 -11.57 -0.531 1 93.38 172 ASN B CA 1
ATOM 4520 C C . ASN B 1 172 ? -7.289 -12.594 -1.23 1 93.38 172 ASN B C 1
ATOM 4522 O O . ASN B 1 172 ? -7.227 -12.633 -2.461 1 93.38 172 ASN B O 1
ATOM 4526 N N . ALA B 1 173 ? -6.664 -13.516 -0.498 1 85.06 173 ALA B N 1
ATOM 4527 C CA . ALA B 1 173 ? -5.762 -14.516 -1.071 1 85.06 173 ALA B CA 1
ATOM 4528 C C . ALA B 1 173 ? -6.535 -15.562 -1.867 1 85.06 173 ALA B C 1
ATOM 4530 O O . ALA B 1 173 ? -5.957 -16.297 -2.676 1 85.06 173 ALA B O 1
ATOM 4531 N N . GLY B 1 174 ? -7.789 -15.641 -1.864 1 82.31 174 GLY B N 1
ATOM 4532 C CA . GLY B 1 174 ? -8.594 -16.562 -2.641 1 82.31 174 GLY B CA 1
ATOM 4533 C C . GLY B 1 174 ? -9.359 -15.891 -3.764 1 82.31 174 GLY B C 1
ATOM 4534 O O . GLY B 1 174 ? -10.281 -16.484 -4.34 1 82.31 174 GLY B O 1
ATOM 4535 N N . THR B 1 175 ? -9.023 -14.617 -4.051 1 90.88 175 THR B N 1
ATOM 4536 C CA . THR B 1 175 ? -9.727 -13.828 -5.055 1 90.88 175 THR B CA 1
ATOM 4537 C C . THR B 1 175 ? -8.773 -13.383 -6.16 1 90.88 175 THR B C 1
ATOM 4539 O O . THR B 1 175 ? -7.574 -13.656 -6.098 1 90.88 175 THR B O 1
ATOM 4542 N N . THR B 1 176 ? -9.32 -12.727 -7.188 1 94.06 176 THR B N 1
ATOM 4543 C CA . THR B 1 176 ? -8.492 -12.227 -8.273 1 94.06 176 THR B CA 1
ATOM 4544 C C . THR B 1 176 ? -7.676 -11.016 -7.824 1 94.06 176 THR B C 1
ATOM 4546 O O . THR B 1 176 ? -6.855 -10.5 -8.586 1 94.06 176 THR B O 1
ATOM 4549 N N . THR B 1 177 ? -7.812 -10.602 -6.547 1 96.88 177 THR B N 1
ATOM 4550 C CA . THR B 1 177 ? -6.992 -9.555 -5.953 1 96.88 177 THR B CA 1
ATOM 4551 C C . THR B 1 177 ? -5.641 -10.109 -5.508 1 96.88 177 THR B C 1
ATOM 4553 O O . THR B 1 177 ? -4.695 -9.352 -5.277 1 96.88 177 THR B O 1
ATOM 4556 N N . LYS B 1 178 ? -5.508 -11.367 -5.375 1 95 178 LYS B N 1
ATOM 4557 C CA . LYS B 1 178 ? -4.312 -11.992 -4.82 1 95 178 LYS B CA 1
ATOM 4558 C C . LYS B 1 178 ? -3.072 -11.617 -5.629 1 95 178 LYS B C 1
ATOM 4560 O O . LYS B 1 178 ? -2.049 -11.227 -5.062 1 95 178 LYS B O 1
ATOM 4565 N N . PRO B 1 179 ? -3.119 -11.711 -7.016 1 97.31 179 PRO B N 1
ATOM 4566 C CA . PRO B 1 179 ? -1.922 -11.367 -7.785 1 97.31 179 PRO B CA 1
ATOM 4567 C C . PRO B 1 179 ? -1.497 -9.914 -7.602 1 97.31 179 PRO B C 1
ATOM 4569 O O . PRO B 1 179 ? -0.323 -9.578 -7.789 1 97.31 179 PRO B O 1
ATOM 4572 N N . LEU B 1 180 ? -2.418 -9.039 -7.156 1 98.5 180 LEU B N 1
ATOM 4573 C CA . LEU B 1 180 ? -2.084 -7.645 -6.898 1 98.5 180 LEU B CA 1
ATOM 4574 C C . LEU B 1 180 ? -1.144 -7.52 -5.707 1 98.5 180 LEU B C 1
ATOM 4576 O O . LEU B 1 180 ? -0.453 -6.508 -5.559 1 98.5 180 LEU B O 1
ATOM 4580 N N . HIS B 1 181 ? -1.118 -8.539 -4.879 1 98.19 181 HIS B N 1
ATOM 4581 C CA . HIS B 1 181 ? -0.213 -8.516 -3.734 1 98.19 181 HIS B CA 1
ATOM 4582 C C . HIS B 1 181 ? 1.242 -8.594 -4.184 1 98.19 181 HIS B C 1
ATOM 4584 O O . HIS B 1 181 ? 2.107 -7.91 -3.627 1 98.19 181 HIS B O 1
ATOM 4590 N N . ALA B 1 182 ? 1.477 -9.43 -5.176 1 98.25 182 ALA B N 1
ATOM 4591 C CA . ALA B 1 182 ? 2.812 -9.445 -5.766 1 98.25 182 ALA B CA 1
ATOM 4592 C C . ALA B 1 182 ? 3.088 -8.164 -6.547 1 98.25 182 ALA B C 1
ATOM 4594 O O . ALA B 1 182 ? 4.203 -7.637 -6.516 1 98.25 182 ALA B O 1
ATOM 4595 N N . ALA B 1 183 ? 2.082 -7.699 -7.23 1 98.75 183 ALA B N 1
ATOM 4596 C CA . ALA B 1 183 ? 2.195 -6.488 -8.039 1 98.75 183 ALA B CA 1
ATOM 4597 C C . ALA B 1 183 ? 2.57 -5.285 -7.184 1 98.75 183 ALA B C 1
ATOM 4599 O O . ALA B 1 183 ? 3.533 -4.574 -7.484 1 98.75 183 ALA B O 1
ATOM 4600 N N . LYS B 1 184 ? 1.809 -5.059 -6.137 1 98.62 184 LYS B N 1
ATOM 4601 C CA . LYS B 1 184 ? 2.082 -3.904 -5.281 1 98.62 184 LYS B CA 1
ATOM 4602 C C . LYS B 1 184 ? 3.439 -4.039 -4.598 1 98.62 184 LYS B C 1
ATOM 4604 O O . LYS B 1 184 ? 4.141 -3.045 -4.395 1 98.62 184 LYS B O 1
ATOM 4609 N N . ALA B 1 185 ? 3.801 -5.289 -4.211 1 98.69 185 ALA B N 1
ATOM 4610 C CA . ALA B 1 185 ? 5.086 -5.508 -3.551 1 98.69 185 ALA B CA 1
ATOM 4611 C C . ALA B 1 185 ? 6.242 -5.082 -4.449 1 98.69 185 ALA B C 1
ATOM 4613 O O . ALA B 1 185 ? 7.168 -4.406 -4.004 1 98.69 185 ALA B O 1
ATOM 4614 N N . ALA B 1 186 ? 6.172 -5.477 -5.715 1 98.88 186 ALA B N 1
ATOM 4615 C CA . ALA B 1 186 ? 7.215 -5.113 -6.672 1 98.88 186 ALA B CA 1
ATOM 4616 C C . ALA B 1 186 ? 7.25 -3.607 -6.902 1 98.88 186 ALA B C 1
ATOM 4618 O O . ALA B 1 186 ? 8.305 -2.98 -6.793 1 98.88 186 ALA B O 1
ATOM 4619 N N . ARG B 1 187 ? 6.121 -3.039 -7.172 1 98.62 187 ARG B N 1
ATOM 4620 C CA . ARG B 1 187 ? 6.031 -1.623 -7.512 1 98.62 187 ARG B CA 1
ATOM 4621 C C . ARG B 1 187 ? 6.418 -0.747 -6.328 1 98.62 187 ARG B C 1
ATOM 4623 O O . ARG B 1 187 ? 7.195 0.198 -6.473 1 98.62 187 ARG B O 1
ATOM 4630 N N . PHE B 1 188 ? 5.926 -1.059 -5.176 1 98.75 188 PHE B N 1
ATOM 4631 C CA . PHE B 1 188 ? 6.094 -0.163 -4.035 1 98.75 188 PHE B CA 1
ATOM 4632 C C . PHE B 1 188 ? 7.484 -0.308 -3.434 1 98.75 188 PHE B C 1
ATOM 4634 O O . PHE B 1 188 ? 8.039 0.655 -2.898 1 98.75 188 PHE B O 1
ATOM 4641 N N . GLY B 1 189 ? 8.047 -1.539 -3.545 1 98.81 189 GLY B N 1
ATOM 4642 C CA . GLY B 1 189 ? 9.453 -1.646 -3.193 1 98.81 189 GLY B CA 1
ATOM 4643 C C . GLY B 1 189 ? 10.359 -0.789 -4.062 1 98.81 189 GLY B C 1
ATOM 4644 O O . GLY B 1 189 ? 11.234 -0.09 -3.555 1 98.81 189 GLY B O 1
ATOM 4645 N N . LEU B 1 190 ? 10.125 -0.861 -5.375 1 98.75 190 LEU B N 1
ATOM 4646 C CA . LEU B 1 190 ? 10.859 -0.034 -6.324 1 98.75 190 LEU B CA 1
ATOM 4647 C C . LEU B 1 190 ? 10.672 1.447 -6.016 1 98.75 190 LEU B C 1
ATOM 4649 O O . LEU B 1 190 ? 11.648 2.195 -5.93 1 98.75 190 LEU B O 1
ATOM 4653 N N . GLU B 1 191 ? 9.438 1.871 -5.75 1 98.62 191 GLU B N 1
ATOM 4654 C CA . GLU B 1 191 ? 9.141 3.273 -5.477 1 98.62 191 GLU B CA 1
ATOM 4655 C C . GLU B 1 191 ? 9.766 3.727 -4.164 1 98.62 191 GLU B C 1
ATOM 4657 O O . GLU B 1 191 ? 10.219 4.867 -4.047 1 98.62 191 GLU B O 1
ATOM 4662 N N . ALA B 1 192 ? 9.727 2.838 -3.168 1 98.88 192 ALA B N 1
ATOM 4663 C CA . ALA B 1 192 ? 10.328 3.176 -1.88 1 98.88 192 ALA B CA 1
ATOM 4664 C C . ALA B 1 192 ? 11.812 3.496 -2.033 1 98.88 192 ALA B C 1
ATOM 4666 O O . ALA B 1 192 ? 12.32 4.438 -1.415 1 98.88 192 ALA B O 1
ATOM 4667 N N . ALA B 1 193 ? 12.523 2.699 -2.824 1 98.75 193 ALA B N 1
ATOM 4668 C CA . ALA B 1 193 ? 13.938 2.961 -3.076 1 98.75 193 ALA B CA 1
ATOM 4669 C C . ALA B 1 193 ? 14.133 4.305 -3.771 1 98.75 193 ALA B C 1
ATOM 4671 O O . ALA B 1 193 ? 15.016 5.082 -3.398 1 98.75 193 ALA B O 1
ATOM 4672 N N . LEU B 1 194 ? 13.328 4.582 -4.773 1 98.31 194 LEU B N 1
ATOM 4673 C CA . LEU B 1 194 ? 13.438 5.84 -5.504 1 98.31 194 LEU B CA 1
ATOM 4674 C C . LEU B 1 194 ? 13.109 7.023 -4.602 1 98.31 194 LEU B C 1
ATOM 4676 O O . LEU B 1 194 ? 13.742 8.078 -4.699 1 98.31 194 LEU B O 1
ATOM 4680 N N . LEU B 1 195 ? 12.086 6.867 -3.734 1 98.69 195 LEU B N 1
ATOM 4681 C CA . LEU B 1 195 ? 11.734 7.914 -2.787 1 98.69 195 LEU B CA 1
ATOM 4682 C C . LEU B 1 195 ? 12.883 8.203 -1.833 1 98.69 195 LEU B C 1
ATOM 4684 O O . LEU B 1 195 ? 13.188 9.367 -1.55 1 98.69 195 LEU B O 1
ATOM 4688 N N . ALA B 1 196 ? 13.477 7.145 -1.336 1 98.5 196 ALA B N 1
ATOM 4689 C CA . ALA B 1 196 ? 14.648 7.328 -0.479 1 98.5 196 ALA B CA 1
ATOM 4690 C C . ALA B 1 196 ? 15.75 8.078 -1.216 1 98.5 196 ALA B C 1
ATOM 4692 O O . ALA B 1 196 ? 16.469 8.883 -0.618 1 98.5 196 ALA B O 1
ATOM 4693 N N . ASP B 1 197 ? 15.906 7.84 -2.482 1 97.62 197 ASP B N 1
ATOM 4694 C CA . ASP B 1 197 ? 16.938 8.469 -3.301 1 97.62 197 ASP B CA 1
ATOM 4695 C C . ASP B 1 197 ? 16.688 9.969 -3.461 1 97.62 197 ASP B C 1
ATOM 4697 O O . ASP B 1 197 ? 17.609 10.734 -3.713 1 97.62 197 ASP B O 1
ATOM 4701 N N . THR B 1 198 ? 15.43 10.391 -3.371 1 96.81 198 THR B N 1
ATOM 4702 C CA . THR B 1 198 ? 15.086 11.805 -3.473 1 96.81 198 THR B CA 1
ATOM 4703 C C . THR B 1 198 ? 15.328 12.516 -2.145 1 96.81 198 THR B C 1
ATOM 4705 O O . THR B 1 198 ? 15.219 13.742 -2.062 1 96.81 198 THR B O 1
ATOM 4708 N N . GLY B 1 199 ? 15.531 11.766 -1.081 1 95.56 199 GLY B N 1
ATOM 4709 C CA . GLY B 1 199 ? 15.859 12.375 0.199 1 95.56 199 GLY B CA 1
ATOM 4710 C C . GLY B 1 199 ? 14.781 12.172 1.247 1 95.56 199 GLY B C 1
ATOM 4711 O O . GLY B 1 199 ? 14.938 12.586 2.396 1 95.56 199 GLY B O 1
ATOM 4712 N N . ILE B 1 200 ? 13.711 11.539 0.924 1 97 200 ILE B N 1
ATOM 4713 C CA . ILE B 1 200 ? 12.68 11.227 1.911 1 97 200 ILE B CA 1
ATOM 4714 C C . ILE B 1 200 ? 13.242 10.258 2.951 1 97 200 ILE B C 1
ATOM 4716 O O . ILE B 1 200 ? 13.984 9.328 2.609 1 97 200 ILE B O 1
ATOM 4720 N N . GLN B 1 201 ? 12.852 10.469 4.188 1 96 201 GLN B N 1
ATOM 4721 C CA . GLN B 1 201 ? 13.414 9.672 5.273 1 96 201 GLN B CA 1
ATOM 4722 C C . GLN B 1 201 ? 12.312 8.984 6.078 1 96 201 GLN B C 1
ATOM 4724 O O . GLN B 1 201 ? 11.234 9.555 6.281 1 96 201 GLN B O 1
ATOM 4729 N N . GLY B 1 202 ? 12.594 7.734 6.438 1 96.25 202 GLY B N 1
ATOM 4730 C CA . GLY B 1 202 ? 11.758 7.008 7.383 1 96.25 202 GLY B CA 1
ATOM 4731 C C . GLY B 1 202 ? 12.43 6.793 8.727 1 96.25 202 GLY B C 1
ATOM 4732 O O . GLY B 1 202 ? 13.523 7.305 8.969 1 96.25 202 GLY B O 1
ATOM 4733 N N . ASN B 1 203 ? 11.734 6.129 9.578 1 94.69 203 ASN B N 1
ATOM 4734 C CA . ASN B 1 203 ? 12.266 5.848 10.906 1 94.69 203 ASN B CA 1
ATOM 4735 C C . ASN B 1 203 ? 13.453 4.895 10.836 1 94.69 203 ASN B C 1
ATOM 4737 O O . ASN B 1 203 ? 13.328 3.762 10.367 1 94.69 203 ASN B O 1
ATOM 4741 N N . PRO B 1 204 ? 14.586 5.293 11.328 1 94 204 PRO B N 1
ATOM 4742 C CA . PRO B 1 204 ? 15.773 4.441 11.219 1 94 204 PRO B CA 1
ATOM 4743 C C . PRO B 1 204 ? 15.641 3.143 12.008 1 94 204 PRO B C 1
ATOM 4745 O O . PRO B 1 204 ? 16.375 2.188 11.766 1 94 204 PRO B O 1
ATOM 4748 N N . ASN B 1 205 ? 14.672 3.078 12.953 1 93.69 205 ASN B N 1
ATOM 4749 C CA . ASN B 1 205 ? 14.469 1.884 13.766 1 93.69 205 ASN B CA 1
ATOM 4750 C C . ASN B 1 205 ? 13.227 1.112 13.328 1 93.69 205 ASN B C 1
ATOM 4752 O O . ASN B 1 205 ? 12.617 0.407 14.133 1 93.69 205 ASN B O 1
ATOM 4756 N N . ILE B 1 206 ? 12.867 1.256 12.07 1 95.94 206 ILE B N 1
ATOM 4757 C CA . ILE B 1 206 ? 11.609 0.731 11.555 1 95.94 206 ILE B CA 1
ATOM 4758 C C . ILE B 1 206 ? 11.562 -0.782 11.75 1 95.94 206 ILE B C 1
ATOM 4760 O O . ILE B 1 206 ? 10.484 -1.352 11.961 1 95.94 206 ILE B O 1
ATOM 4764 N N . LEU B 1 207 ? 12.688 -1.511 11.742 1 94.19 207 LEU B N 1
ATOM 4765 C CA . LEU B 1 207 ? 12.734 -2.967 11.82 1 94.19 207 LEU B CA 1
ATOM 4766 C C . LEU B 1 207 ? 12.859 -3.432 13.266 1 94.19 207 LEU B C 1
ATOM 4768 O O . LEU B 1 207 ? 12.695 -4.617 13.562 1 94.19 207 LEU B O 1
ATOM 4772 N N . ASP B 1 208 ? 13.008 -2.479 14.227 1 91.5 208 ASP B N 1
ATOM 4773 C CA . ASP B 1 208 ? 13.344 -2.848 15.602 1 91.5 208 ASP B CA 1
ATOM 4774 C C . ASP B 1 208 ? 12.211 -2.492 16.562 1 91.5 208 ASP B C 1
ATOM 4776 O O . ASP B 1 208 ? 12.312 -2.74 17.766 1 91.5 208 ASP B O 1
ATOM 4780 N N . MET B 1 209 ? 11.203 -1.923 16 1 88.25 209 MET B N 1
ATOM 4781 C CA . MET B 1 209 ? 10.164 -1.387 16.875 1 88.25 209 MET B CA 1
ATOM 4782 C C . MET B 1 209 ? 8.852 -2.146 16.703 1 88.25 209 MET B C 1
ATOM 4784 O O . MET B 1 209 ? 8.508 -2.531 15.578 1 88.25 209 MET B O 1
ATOM 4788 N N . GLU B 1 210 ? 8.117 -2.23 17.797 1 87 210 GLU B N 1
ATOM 4789 C CA . GLU B 1 210 ? 6.781 -2.812 17.734 1 87 210 GLU B CA 1
ATOM 4790 C C . GLU B 1 210 ? 5.855 -1.984 16.844 1 87 210 GLU B C 1
ATOM 4792 O O . GLU B 1 210 ? 5 -2.535 16.156 1 87 210 GLU B O 1
ATOM 4797 N N . SER B 1 211 ? 6.086 -0.664 16.875 1 89.81 211 SER B N 1
ATOM 4798 C CA . SER B 1 211 ? 5.266 0.236 16.062 1 89.81 211 SER B CA 1
ATOM 4799 C C . SER B 1 211 ? 5.855 0.427 14.68 1 89.81 211 SER B C 1
ATOM 4801 O O . SER B 1 211 ? 5.348 1.222 13.883 1 89.81 211 SER B O 1
ATOM 4803 N N . GLY B 1 212 ? 6.992 -0.246 14.461 1 93.94 212 GLY B N 1
ATOM 4804 C CA . GLY B 1 212 ? 7.582 -0.317 13.133 1 93.94 212 GLY B CA 1
ATOM 4805 C C . GLY B 1 212 ? 7.117 -1.522 12.336 1 93.94 212 GLY B C 1
ATOM 4806 O O . GLY B 1 212 ? 5.914 -1.767 12.219 1 93.94 212 GLY B O 1
ATOM 4807 N N . PHE B 1 213 ? 8.07 -2.314 11.875 1 93.44 213 PHE B N 1
ATOM 4808 C CA . PHE B 1 213 ? 7.727 -3.506 11.109 1 93.44 213 PHE B CA 1
ATOM 4809 C C . PHE B 1 213 ? 6.961 -4.5 11.969 1 93.44 213 PHE B C 1
ATOM 4811 O O . PHE B 1 213 ? 6.176 -5.301 11.461 1 93.44 213 PHE B O 1
ATOM 4818 N N . GLY B 1 214 ? 7.117 -4.445 13.281 1 90.94 214 GLY B N 1
ATOM 4819 C CA . GLY B 1 214 ? 6.418 -5.297 14.227 1 90.94 214 GLY B CA 1
ATOM 4820 C C . GLY B 1 214 ? 4.914 -5.098 14.219 1 90.94 214 GLY B C 1
ATOM 4821 O O . GLY B 1 214 ? 4.168 -5.93 14.734 1 90.94 214 GLY B O 1
ATOM 4822 N N . ALA B 1 215 ? 4.461 -4.055 13.617 1 91 215 ALA B N 1
ATOM 4823 C CA . ALA B 1 215 ? 3.029 -3.775 13.547 1 91 215 ALA B CA 1
ATOM 4824 C C . ALA B 1 215 ? 2.299 -4.844 12.742 1 91 215 ALA B C 1
ATOM 4826 O O . ALA B 1 215 ? 1.098 -5.059 12.922 1 91 215 ALA B O 1
ATOM 4827 N N . TYR B 1 216 ? 3.004 -5.523 11.852 1 91.06 216 TYR B N 1
ATOM 4828 C CA . TYR B 1 216 ? 2.395 -6.5 10.953 1 91.06 216 TYR B CA 1
ATOM 4829 C C . TYR B 1 216 ? 2.354 -7.879 11.594 1 91.06 216 TYR B C 1
ATOM 4831 O O . TYR B 1 216 ? 1.65 -8.773 11.125 1 91.06 216 TYR B O 1
ATOM 4839 N N . PHE B 1 217 ? 3.146 -8.008 12.641 1 85 217 PHE B N 1
ATOM 4840 C CA . PHE B 1 217 ? 3.207 -9.281 13.352 1 85 217 PHE B CA 1
ATOM 4841 C C . PHE B 1 217 ? 3.125 -9.07 14.859 1 85 217 PHE B C 1
ATOM 4843 O O . PHE B 1 217 ? 3.939 -8.336 15.43 1 85 217 PHE B O 1
ATOM 4850 N N . THR B 1 218 ? 2.254 -9.727 15.5 1 78.88 218 THR B N 1
ATOM 4851 C CA . THR B 1 218 ? 2.023 -9.484 16.922 1 78.88 218 THR B CA 1
ATOM 4852 C C . THR B 1 218 ? 3.191 -10.008 17.75 1 78.88 218 THR B C 1
ATOM 4854 O O . THR B 1 218 ? 3.408 -9.555 18.875 1 78.88 218 THR B O 1
ATOM 4857 N N . ASP B 1 219 ? 3.979 -10.93 17.219 1 84.12 219 ASP B N 1
ATOM 4858 C CA . ASP B 1 219 ? 5.074 -11.539 17.984 1 84.12 219 ASP B CA 1
ATOM 4859 C C . ASP B 1 219 ? 6.422 -11.219 17.328 1 84.12 219 ASP B C 1
ATOM 4861 O O . ASP B 1 219 ? 7.355 -12.023 17.422 1 84.12 219 ASP B O 1
ATOM 4865 N N . PHE B 1 220 ? 6.473 -10.18 16.625 1 86.56 220 PHE B N 1
ATOM 4866 C CA . PHE B 1 220 ? 7.699 -9.781 15.938 1 86.56 220 PHE B CA 1
ATOM 4867 C C . PHE B 1 220 ? 8.836 -9.578 16.938 1 86.56 220 PHE B C 1
ATOM 4869 O O . PHE B 1 220 ? 8.711 -8.781 17.875 1 86.56 220 PHE B O 1
ATOM 4876 N N . ASN B 1 221 ? 9.945 -10.344 16.766 1 86.81 221 ASN B N 1
ATOM 4877 C CA . ASN B 1 221 ? 11.125 -10.266 17.625 1 86.81 221 ASN B CA 1
ATOM 4878 C C . ASN B 1 221 ? 12.414 -10.305 16.797 1 86.81 221 ASN B C 1
ATOM 4880 O O . ASN B 1 221 ? 13.023 -11.359 16.656 1 86.81 221 ASN B O 1
ATOM 4884 N N . PRO B 1 222 ? 12.867 -9.148 16.375 1 84.31 222 PRO B N 1
ATOM 4885 C CA . PRO B 1 222 ? 14.047 -9.109 15.516 1 84.31 222 PRO B CA 1
ATOM 4886 C C . PRO B 1 222 ? 15.336 -9.461 16.25 1 84.31 222 PRO B C 1
ATOM 4888 O O . PRO B 1 222 ? 16.297 -9.93 15.648 1 84.31 222 PRO B O 1
ATOM 4891 N N . GLU B 1 223 ? 15.469 -9.219 17.547 1 80.62 223 GLU B N 1
ATOM 4892 C CA . GLU B 1 223 ? 16.688 -9.477 18.312 1 80.62 223 GLU B CA 1
ATOM 4893 C C . GLU B 1 223 ? 17.047 -10.961 18.312 1 80.62 223 GLU B C 1
ATOM 4895 O O . GLU B 1 223 ? 18.203 -11.328 18.141 1 80.62 223 GLU B O 1
ATOM 4900 N N . LYS B 1 224 ? 16.141 -11.711 18.562 1 73 224 LYS B N 1
ATOM 4901 C CA . LYS B 1 224 ? 16.391 -13.148 18.625 1 73 224 LYS B CA 1
ATOM 4902 C C . LYS B 1 224 ? 16.938 -13.664 17.281 1 73 224 LYS B C 1
ATOM 4904 O O . LYS B 1 224 ? 17.906 -14.414 17.25 1 73 224 LYS B O 1
ATOM 4909 N N . GLU B 1 225 ? 16.375 -13.25 16.25 1 71.56 225 GLU B N 1
ATOM 4910 C CA . GLU B 1 225 ? 16.766 -13.758 14.93 1 71.56 225 GLU B CA 1
ATOM 4911 C C . GLU B 1 225 ? 18.094 -13.156 14.477 1 71.56 225 GLU B C 1
ATOM 4913 O O . GLU B 1 225 ? 18.891 -13.836 13.836 1 71.56 225 GLU B O 1
ATOM 4918 N N . MET B 1 226 ? 18.219 -11.938 14.742 1 72.94 226 MET B N 1
ATOM 4919 C CA . MET B 1 226 ? 19.469 -11.289 14.336 1 72.94 226 MET B CA 1
ATOM 4920 C C . MET B 1 226 ? 20.672 -11.969 15 1 72.94 226 MET B C 1
ATOM 4922 O O . MET B 1 226 ? 21.734 -12.086 14.383 1 72.94 226 MET B O 1
ATOM 4926 N N . HIS B 1 227 ? 20.438 -12.344 16.125 1 69.75 227 HIS B N 1
ATOM 4927 C CA . HIS B 1 227 ? 21.5 -13.078 16.812 1 69.75 227 HIS B CA 1
ATOM 4928 C C . HIS B 1 227 ? 21.828 -14.375 16.094 1 69.75 227 HIS B C 1
ATOM 4930 O O . HIS B 1 227 ? 23 -14.742 15.977 1 69.75 227 HIS B O 1
ATOM 4936 N N . ASN B 1 228 ? 20.875 -14.961 15.602 1 68.44 228 ASN B N 1
ATOM 4937 C CA . ASN B 1 228 ? 21.062 -16.219 14.883 1 68.44 228 ASN B CA 1
ATOM 4938 C C . ASN B 1 228 ? 21.734 -15.992 13.531 1 68.44 228 ASN B C 1
ATOM 4940 O O . ASN B 1 228 ? 22.578 -16.781 13.117 1 68.44 228 ASN B O 1
ATOM 4944 N N . ILE B 1 229 ? 21.344 -14.883 12.898 1 68.88 229 ILE B N 1
ATOM 4945 C CA . ILE B 1 229 ? 21.859 -14.594 11.57 1 68.88 229 ILE B CA 1
ATOM 4946 C C . ILE B 1 229 ? 23.312 -14.148 11.672 1 68.88 229 ILE B C 1
ATOM 4948 O O . ILE B 1 229 ? 24.141 -14.508 10.828 1 68.88 229 ILE B O 1
ATOM 4952 N N . SER B 1 230 ? 23.562 -13.367 12.641 1 63.47 230 SER B N 1
ATOM 4953 C CA . SER B 1 230 ? 24.922 -12.836 12.82 1 63.47 230 SER B CA 1
ATOM 4954 C C . SER B 1 230 ? 25.906 -13.961 13.117 1 63.47 230 SER B C 1
ATOM 4956 O O . SER B 1 230 ? 27.094 -13.859 12.758 1 63.47 230 SER B O 1
ATOM 4958 N N . ASN B 1 231 ? 25.469 -14.844 13.781 1 60.06 231 ASN B N 1
ATOM 4959 C CA . ASN B 1 231 ? 26.359 -15.922 14.188 1 60.06 231 ASN B CA 1
ATOM 4960 C C . ASN B 1 231 ? 26.516 -16.969 13.094 1 60.06 231 ASN B C 1
ATOM 4962 O O . ASN B 1 231 ? 27.438 -17.797 13.141 1 60.06 231 ASN B O 1
ATOM 4966 N N . ASP B 1 232 ? 25.547 -17.016 12.344 1 56.5 232 ASP B N 1
ATOM 4967 C CA . ASP B 1 232 ? 25.594 -18.031 11.297 1 56.5 232 ASP B CA 1
ATOM 4968 C C . ASP B 1 232 ? 26.25 -17.469 10.031 1 56.5 232 ASP B C 1
ATOM 4970 O O . ASP B 1 232 ? 25.906 -16.391 9.562 1 56.5 232 ASP B O 1
ATOM 4974 N N . ALA B 1 233 ? 27.516 -17.828 9.891 1 54.16 233 ALA B N 1
ATOM 4975 C CA . ALA B 1 233 ? 28.234 -17.438 8.68 1 54.16 233 ALA B CA 1
ATOM 4976 C C . ALA B 1 233 ? 27.344 -17.609 7.445 1 54.16 233 ALA B C 1
ATOM 4978 O O . ALA B 1 233 ? 27.625 -17.031 6.395 1 54.16 233 ALA B O 1
ATOM 4979 N N . GLY B 1 234 ? 26.344 -18.469 7.469 1 58.06 234 GLY B N 1
ATOM 4980 C CA . GLY B 1 234 ? 25.641 -18.828 6.25 1 58.06 234 GLY B CA 1
ATOM 4981 C C . GLY B 1 234 ? 24.422 -17.953 5.98 1 58.06 234 GLY B C 1
ATOM 4982 O O . GLY B 1 234 ? 23.812 -17.438 6.91 1 58.06 234 GLY B O 1
ATOM 4983 N N . VAL B 1 235 ? 24.406 -17.406 4.754 1 63.38 235 VAL B N 1
ATOM 4984 C CA . VAL B 1 235 ? 23.266 -16.672 4.219 1 63.38 235 VAL B CA 1
ATOM 4985 C C . VAL B 1 235 ? 22.047 -17.594 4.113 1 63.38 235 VAL B C 1
ATOM 4987 O O . VAL B 1 235 ? 22.203 -18.797 3.869 1 63.38 235 VAL B O 1
ATOM 4990 N N . ILE B 1 236 ? 20.875 -17.125 4.551 1 65.19 236 ILE B N 1
ATOM 4991 C CA . ILE B 1 236 ? 19.625 -17.875 4.539 1 65.19 236 ILE B CA 1
ATOM 4992 C C . ILE B 1 236 ? 19.453 -18.562 3.184 1 65.19 236 ILE B C 1
ATOM 4994 O O . ILE B 1 236 ? 18.891 -19.656 3.104 1 65.19 236 ILE B O 1
ATOM 4998 N N . LEU B 1 237 ? 20.078 -17.984 2.314 1 67.88 237 LEU B N 1
ATOM 4999 C CA . LEU B 1 237 ? 19.922 -18.5 0.962 1 67.88 237 LEU B CA 1
ATOM 5000 C C . LEU B 1 237 ? 20.609 -19.859 0.822 1 67.88 237 LEU B C 1
ATOM 5002 O O . LEU B 1 237 ? 20.344 -20.609 -0.121 1 67.88 237 LEU B O 1
ATOM 5006 N N . ASN B 1 238 ? 21.359 -20.094 1.84 1 65.25 238 ASN B N 1
ATOM 5007 C CA . ASN B 1 238 ? 22.016 -21.406 1.804 1 65.25 238 ASN B CA 1
ATOM 5008 C C . ASN B 1 238 ? 21.031 -22.516 2.176 1 65.25 238 ASN B C 1
ATOM 5010 O O . ASN B 1 238 ? 21.281 -23.688 1.885 1 65.25 238 ASN B O 1
ATOM 5014 N N . GLU B 1 239 ? 20.047 -22.219 2.875 1 70.06 239 GLU B N 1
ATOM 5015 C CA . GLU B 1 239 ? 19.031 -23.188 3.266 1 70.06 239 GLU B CA 1
ATOM 5016 C C . GLU B 1 239 ? 17.828 -23.125 2.336 1 70.06 239 GLU B C 1
ATOM 5018 O O . GLU B 1 239 ? 16.875 -23.891 2.506 1 70.06 239 GLU B O 1
ATOM 5023 N N . GLN B 1 240 ? 17.953 -22.859 1.258 1 67.81 240 GLN B N 1
ATOM 5024 C CA . GLN B 1 240 ? 17.016 -22.547 0.179 1 67.81 240 GLN B CA 1
ATOM 5025 C C . GLN B 1 240 ? 15.75 -23.391 0.286 1 67.81 240 GLN B C 1
ATOM 5027 O O . GLN B 1 240 ? 15.508 -24.281 -0.537 1 67.81 240 GLN B O 1
ATOM 5032 N N . ASP B 1 241 ? 14.852 -23.188 1.155 1 84.31 241 ASP B N 1
ATOM 5033 C CA . ASP B 1 241 ? 13.57 -23.875 1.217 1 84.31 241 ASP B CA 1
ATOM 5034 C C . ASP B 1 241 ? 12.594 -23.328 0.182 1 84.31 241 ASP B C 1
ATOM 5036 O O . ASP B 1 241 ? 11.469 -22.953 0.52 1 84.31 241 ASP B O 1
ATOM 5040 N N . ILE B 1 242 ? 13.102 -23.391 -1.071 1 90 242 ILE B N 1
ATOM 5041 C CA . ILE B 1 242 ? 12.328 -22.859 -2.188 1 90 242 ILE B CA 1
ATOM 5042 C C . ILE B 1 242 ? 11.656 -24 -2.945 1 90 242 ILE B C 1
ATOM 5044 O O . ILE B 1 242 ? 12.273 -25.031 -3.205 1 90 242 ILE B O 1
ATOM 5048 N N . ALA B 1 243 ? 10.43 -23.812 -3.176 1 93.31 243 ALA B N 1
ATOM 5049 C CA . ALA B 1 243 ? 9.695 -24.734 -4.031 1 93.31 243 ALA B CA 1
ATOM 5050 C C . ALA B 1 243 ? 9.32 -24.078 -5.355 1 93.31 243 ALA B C 1
ATOM 5052 O O . ALA B 1 243 ? 8.711 -23.016 -5.375 1 93.31 243 ALA B O 1
ATOM 5053 N N . ILE B 1 244 ? 9.719 -24.656 -6.441 1 96.25 244 ILE B N 1
ATOM 5054 C CA . ILE B 1 244 ? 9.297 -24.219 -7.77 1 96.25 244 ILE B CA 1
ATOM 5055 C C . ILE B 1 244 ? 8.086 -25.047 -8.219 1 96.25 244 ILE B C 1
ATOM 5057 O O . ILE B 1 244 ? 8.164 -26.266 -8.352 1 96.25 244 ILE B O 1
ATOM 5061 N N . LYS B 1 245 ? 7.031 -24.406 -8.438 1 96.94 245 LYS B N 1
ATOM 5062 C CA . LYS B 1 245 ? 5.773 -25.094 -8.742 1 96.94 245 LYS B CA 1
ATOM 5063 C C . LYS B 1 245 ? 5.781 -25.656 -10.156 1 96.94 245 LYS B C 1
ATOM 5065 O O . LYS B 1 245 ? 6.105 -24.953 -11.117 1 96.94 245 LYS B O 1
ATOM 5070 N N . ARG B 1 246 ? 5.328 -26.875 -10.25 1 96.62 246 ARG B N 1
ATOM 5071 C CA . ARG B 1 246 ? 5.219 -27.547 -11.547 1 96.62 246 ARG B CA 1
ATOM 5072 C C . ARG B 1 246 ? 3.889 -27.219 -12.219 1 96.62 246 ARG B C 1
ATOM 5074 O O . ARG B 1 246 ? 3.795 -27.219 -13.445 1 96.62 246 ARG B O 1
ATOM 5081 N N . PHE B 1 247 ? 2.92 -26.984 -11.375 1 97.44 247 PHE B N 1
ATOM 5082 C CA . PHE B 1 247 ? 1.562 -26.781 -11.859 1 97.44 247 PHE B CA 1
ATOM 5083 C C . PHE B 1 247 ? 1.06 -25.391 -11.492 1 97.44 247 PHE B C 1
ATOM 5085 O O . PHE B 1 247 ? 1.44 -24.844 -10.461 1 97.44 247 PHE B O 1
ATOM 5092 N N . PRO B 1 248 ? 0.261 -24.812 -12.344 1 97 248 PRO B N 1
ATOM 5093 C CA . PRO B 1 248 ? -0.25 -23.469 -12.102 1 97 248 PRO B CA 1
ATOM 5094 C C . PRO B 1 248 ? -1.426 -23.438 -11.133 1 97 248 PRO B C 1
ATOM 5096 O O . PRO B 1 248 ? -2.535 -23.062 -11.508 1 97 248 PRO B O 1
ATOM 5099 N N . CYS B 1 249 ? -1.182 -23.75 -9.914 1 95 249 CYS B N 1
ATOM 5100 C CA . CYS B 1 249 ? -2.191 -23.766 -8.867 1 95 249 CYS B CA 1
ATOM 5101 C C . CYS B 1 249 ? -1.548 -23.641 -7.488 1 95 249 CYS B C 1
ATOM 5103 O O . CYS B 1 249 ? -0.321 -23.625 -7.371 1 95 249 CYS B O 1
ATOM 5105 N N . HIS B 1 250 ? -2.41 -23.438 -6.52 1 91.94 250 HIS B N 1
ATOM 5106 C CA . HIS B 1 250 ? -1.933 -23.344 -5.145 1 91.94 250 HIS B CA 1
ATOM 5107 C C . HIS B 1 250 ? -1.032 -24.516 -4.789 1 91.94 250 HIS B C 1
ATOM 5109 O O . HIS B 1 250 ? -1.288 -25.641 -5.207 1 91.94 250 HIS B O 1
ATOM 5115 N N . LEU B 1 251 ? -0.025 -24.281 -3.965 1 91.88 251 LEU B N 1
ATOM 5116 C CA . LEU B 1 251 ? 0.991 -25.281 -3.684 1 91.88 251 LEU B CA 1
ATOM 5117 C C . LEU B 1 251 ? 0.363 -26.531 -3.068 1 91.88 251 LEU B C 1
ATOM 5119 O O . LEU B 1 251 ? 0.807 -27.656 -3.336 1 91.88 251 LEU B O 1
ATOM 5123 N N . GLY B 1 252 ? -0.621 -26.359 -2.279 1 90.88 252 GLY B N 1
ATOM 5124 C CA . GLY B 1 252 ? -1.271 -27.484 -1.63 1 90.88 252 GLY B CA 1
ATOM 5125 C C . GLY B 1 252 ? -1.804 -28.516 -2.611 1 90.88 252 GLY B C 1
ATOM 5126 O O . GLY B 1 252 ? -1.833 -29.719 -2.312 1 90.88 252 GLY B O 1
ATOM 5127 N N . MET B 1 253 ? -2.094 -28.094 -3.766 1 94.88 253 MET B N 1
ATOM 5128 C CA . MET B 1 253 ? -2.684 -28.969 -4.773 1 94.88 253 MET B CA 1
ATOM 5129 C C . MET B 1 253 ? -1.645 -29.938 -5.332 1 94.88 253 MET B C 1
ATOM 5131 O O . MET B 1 253 ? -1.995 -30.938 -5.953 1 94.88 253 MET B O 1
ATOM 5135 N N . HIS B 1 254 ? -0.422 -29.594 -5.215 1 97.06 254 HIS B N 1
ATOM 5136 C CA . HIS B 1 254 ? 0.628 -30.391 -5.832 1 97.06 254 HIS B CA 1
ATOM 5137 C C . HIS B 1 254 ? 0.687 -31.797 -5.223 1 97.06 254 HIS B C 1
ATOM 5139 O O . HIS B 1 254 ? 0.949 -32.781 -5.922 1 97.06 254 HIS B O 1
ATOM 5145 N N . TRP B 1 255 ? 0.405 -31.891 -3.887 1 97.31 255 TRP B N 1
ATOM 5146 C CA . TRP B 1 255 ? 0.304 -33.188 -3.24 1 97.31 255 TRP B CA 1
ATOM 5147 C C . TRP B 1 255 ? -0.807 -34.031 -3.869 1 97.31 255 TRP B C 1
ATOM 5149 O O . TRP B 1 255 ? -0.618 -35.219 -4.152 1 97.31 255 TRP B O 1
ATOM 5159 N N . ALA B 1 256 ? -1.92 -33.406 -4.074 1 97.06 256 ALA B N 1
ATOM 5160 C CA . ALA B 1 256 ? -3.084 -34.062 -4.633 1 97.06 256 ALA B CA 1
ATOM 5161 C C . ALA B 1 256 ? -2.826 -34.5 -6.074 1 97.06 256 ALA B C 1
ATOM 5163 O O . ALA B 1 256 ? -3.215 -35.625 -6.477 1 97.06 256 ALA B O 1
ATOM 5164 N N . ILE B 1 257 ? -2.201 -33.656 -6.824 1 98.38 257 ILE B N 1
ATOM 5165 C CA . ILE B 1 257 ? -1.917 -33.969 -8.227 1 98.38 257 ILE B CA 1
ATOM 5166 C C . ILE B 1 257 ? -0.959 -35.156 -8.32 1 98.38 257 ILE B C 1
ATOM 5168 O O . ILE B 1 257 ? -1.197 -36.094 -9.086 1 98.38 257 ILE B O 1
ATOM 5172 N N . ASP B 1 258 ? 0.097 -35.125 -7.547 1 98.5 258 ASP B N 1
ATOM 5173 C CA . ASP B 1 258 ? 1.077 -36.188 -7.605 1 98.5 258 ASP B CA 1
ATOM 5174 C C . ASP B 1 258 ? 0.467 -37.5 -7.148 1 98.5 258 ASP B C 1
ATOM 5176 O O . ASP B 1 258 ? 0.709 -38.562 -7.754 1 98.5 258 ASP B O 1
ATOM 5180 N N . ALA B 1 259 ? -0.292 -37.5 -6.09 1 98.5 259 ALA B N 1
ATOM 5181 C CA . ALA B 1 259 ? -0.973 -38.688 -5.617 1 98.5 259 ALA B CA 1
ATOM 5182 C C . ALA B 1 259 ? -1.926 -39.219 -6.68 1 98.5 259 ALA B C 1
ATOM 5184 O O . ALA B 1 259 ? -1.964 -40.438 -6.934 1 98.5 259 ALA B O 1
ATOM 5185 N N . SER B 1 260 ? -2.68 -38.375 -7.273 1 98.44 260 SER B N 1
ATOM 5186 C CA . SER B 1 260 ? -3.686 -38.781 -8.25 1 98.44 260 SER B CA 1
ATOM 5187 C C . SER B 1 260 ? -3.039 -39.25 -9.547 1 98.44 260 SER B C 1
ATOM 5189 O O . SER B 1 260 ? -3.568 -40.156 -10.211 1 98.44 260 SER B O 1
ATOM 5191 N N . THR B 1 261 ? -1.974 -38.625 -9.945 1 98.12 261 THR B N 1
ATOM 5192 C CA . THR B 1 261 ? -1.246 -39.062 -11.133 1 98.12 261 THR B CA 1
ATOM 5193 C C . THR B 1 261 ? -0.71 -40.5 -10.938 1 98.12 261 THR B C 1
ATOM 5195 O O . THR B 1 261 ? -0.737 -41.312 -11.859 1 98.12 261 THR B O 1
ATOM 5198 N N . ALA B 1 262 ? -0.197 -40.719 -9.742 1 97.69 262 ALA B N 1
ATOM 5199 C CA . ALA B 1 262 ? 0.261 -42.094 -9.422 1 97.69 262 ALA B CA 1
ATOM 5200 C C . ALA B 1 262 ? -0.882 -43.094 -9.531 1 97.69 262 ALA B C 1
ATOM 5202 O O . ALA B 1 262 ? -0.696 -44.188 -10.031 1 97.69 262 ALA B O 1
ATOM 5203 N N . LEU B 1 263 ? -2.051 -42.75 -9.086 1 97.25 263 LEU B N 1
ATOM 5204 C CA . LEU B 1 263 ? -3.225 -43.594 -9.148 1 97.25 263 LEU B CA 1
ATOM 5205 C C . LEU B 1 263 ? -3.666 -43.812 -10.586 1 97.25 263 LEU B C 1
ATOM 5207 O O . LEU B 1 263 ? -4.098 -44.938 -10.945 1 97.25 263 LEU B O 1
ATOM 5211 N N . HIS B 1 264 ? -3.643 -42.75 -11.352 1 97.5 264 HIS B N 1
ATOM 5212 C CA . HIS B 1 264 ? -3.957 -42.875 -12.766 1 97.5 264 HIS B CA 1
ATOM 5213 C C . HIS B 1 264 ? -3.109 -43.938 -13.43 1 97.5 264 HIS B C 1
ATOM 5215 O O . HIS B 1 264 ? -3.633 -44.812 -14.148 1 97.5 264 HIS B O 1
ATOM 5221 N N . LYS B 1 265 ? -1.83 -43.906 -13.195 1 96.56 265 LYS B N 1
ATOM 5222 C CA . LYS B 1 265 ? -0.91 -44.906 -13.758 1 96.56 265 LYS B CA 1
ATOM 5223 C C . LYS B 1 265 ? -1.256 -46.312 -13.289 1 96.56 265 LYS B C 1
ATOM 5225 O O . LYS B 1 265 ? -1.239 -47.25 -14.078 1 96.56 265 LYS B O 1
ATOM 5230 N N . GLN B 1 266 ? -1.556 -46.375 -12.062 1 95.19 266 GLN B N 1
ATOM 5231 C CA . GLN B 1 266 ? -1.909 -47.688 -11.492 1 95.19 266 GLN B CA 1
ATOM 5232 C C . GLN B 1 266 ? -3.168 -48.25 -12.141 1 95.19 266 GLN B C 1
ATOM 5234 O O . GLN B 1 266 ? -3.227 -49.438 -12.469 1 95.19 266 GLN B O 1
ATOM 5239 N N . ILE B 1 267 ? -4.145 -47.406 -12.32 1 94.25 267 ILE B N 1
ATOM 5240 C CA . ILE B 1 267 ? -5.422 -47.844 -12.875 1 94.25 267 ILE B CA 1
ATOM 5241 C C . ILE B 1 267 ? -5.242 -48.25 -14.336 1 94.25 267 ILE B C 1
ATOM 5243 O O . ILE B 1 267 ? -5.789 -49.25 -14.781 1 94.25 267 ILE 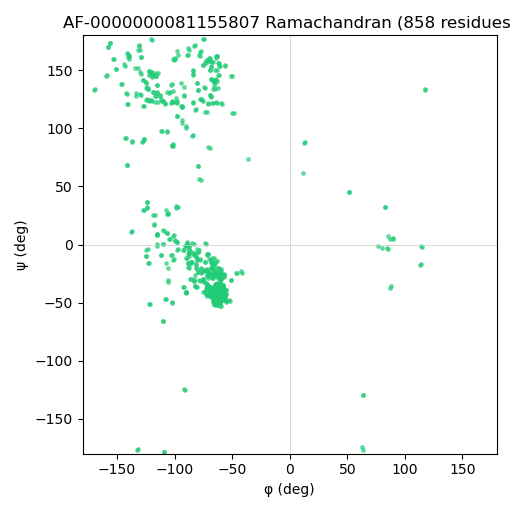B O 1
ATOM 5247 N N . VAL B 1 268 ? -4.5 -47.469 -15.031 1 94.25 268 VAL B N 1
ATOM 5248 C CA . VAL B 1 268 ? -4.254 -47.75 -16.438 1 94.25 268 VAL B CA 1
ATOM 5249 C C . VAL B 1 268 ? -3.488 -49.062 -16.562 1 94.25 268 VAL B C 1
ATOM 5251 O O . VAL B 1 268 ? -3.74 -49.844 -17.484 1 94.25 268 VAL B O 1
ATOM 5254 N N . GLU B 1 269 ? -2.57 -49.219 -15.688 1 92.81 269 GLU B N 1
ATOM 5255 C CA . GLU B 1 269 ? -1.82 -50.469 -15.703 1 92.81 269 GLU B CA 1
ATOM 5256 C C . GLU B 1 269 ? -2.717 -51.656 -15.367 1 92.81 269 GLU B C 1
ATOM 5258 O O . GLU B 1 269 ? -2.566 -52.75 -15.93 1 92.81 269 GLU B O 1
ATOM 5263 N N . LEU B 1 270 ? -3.627 -51.469 -14.5 1 88.31 270 LEU B N 1
ATOM 5264 C CA . LEU B 1 270 ? -4.492 -52.531 -14.008 1 88.31 270 LEU B CA 1
ATOM 5265 C C . LEU B 1 270 ? -5.633 -52.812 -14.984 1 88.31 270 LEU B C 1
ATOM 5267 O O . LEU B 1 270 ? -6.035 -53.969 -15.18 1 88.31 270 LEU B O 1
ATOM 5271 N N . ARG B 1 271 ? -6.156 -51.719 -15.625 1 89.69 271 ARG B N 1
ATOM 5272 C CA . ARG B 1 271 ? -7.41 -51.875 -16.359 1 89.69 271 ARG B CA 1
ATOM 5273 C C . ARG B 1 271 ? -7.242 -51.469 -17.828 1 89.69 271 ARG B C 1
ATOM 5275 O O . ARG B 1 271 ? -8.164 -51.625 -18.625 1 89.69 271 ARG B O 1
ATOM 5282 N N . GLY B 1 272 ? -6.145 -51 -18.219 1 88.25 272 GLY B N 1
ATOM 5283 C CA . GLY B 1 272 ? -5.891 -50.562 -19.578 1 88.25 272 GLY B CA 1
ATOM 5284 C C . GLY B 1 272 ? -6.277 -49.094 -19.828 1 88.25 272 GLY B C 1
ATOM 5285 O O . GLY B 1 272 ? -5.691 -48.438 -20.688 1 88.25 272 GLY B O 1
ATOM 5286 N N . SER B 1 273 ? -7.375 -48.75 -19.172 1 88.12 273 SER B N 1
ATOM 5287 C CA . SER B 1 273 ? -7.812 -47.344 -19.297 1 88.12 273 SER B CA 1
ATOM 5288 C C . SER B 1 273 ? -8.609 -46.906 -18.062 1 88.12 273 SER B C 1
ATOM 5290 O O . SER B 1 273 ? -9.078 -47.75 -17.297 1 88.12 273 SER B O 1
ATOM 5292 N N . LEU B 1 274 ? -8.641 -45.594 -17.938 1 87.44 274 LEU B N 1
ATOM 5293 C CA . LEU B 1 274 ? -9.492 -45.062 -16.875 1 87.44 274 LEU B CA 1
ATOM 5294 C C . LEU B 1 274 ? -10.875 -44.719 -17.422 1 87.44 274 LEU B C 1
ATOM 5296 O O . LEU B 1 274 ? -11.016 -43.781 -18.219 1 87.44 274 LEU B O 1
ATOM 5300 N N . ALA B 1 275 ? -11.812 -45.5 -17.094 1 89.44 275 ALA B N 1
ATOM 5301 C CA . ALA B 1 275 ? -13.203 -45.219 -17.438 1 89.44 275 ALA B CA 1
ATOM 5302 C C . ALA B 1 275 ? -13.945 -44.594 -16.25 1 89.44 275 ALA B C 1
ATOM 5304 O O . ALA B 1 275 ? -13.961 -45.156 -15.156 1 89.44 275 ALA B O 1
ATOM 5305 N N . VAL B 1 276 ? -14.484 -43.438 -16.5 1 92.69 276 VAL B N 1
ATOM 5306 C CA . VAL B 1 276 ? -15.172 -42.656 -15.461 1 92.69 276 VAL B CA 1
ATOM 5307 C C . VAL B 1 276 ? -16.281 -43.531 -14.844 1 92.69 276 VAL B C 1
ATOM 5309 O O . VAL B 1 276 ? -16.5 -43.469 -13.625 1 92.69 276 VAL B O 1
ATOM 5312 N N . ASP B 1 277 ? -16.938 -44.281 -15.688 1 91.44 277 ASP B N 1
ATOM 5313 C CA . ASP B 1 277 ? -18.031 -45.125 -15.219 1 91.44 277 ASP B CA 1
ATOM 5314 C C . ASP B 1 277 ? -17.5 -46.25 -14.32 1 91.44 277 ASP B C 1
ATOM 5316 O O . ASP B 1 277 ? -18.266 -46.844 -13.547 1 91.44 277 ASP B O 1
ATOM 5320 N N . GLY B 1 278 ? -16.312 -46.531 -14.383 1 92.62 278 GLY B N 1
ATOM 5321 C CA . GLY B 1 278 ? -15.688 -47.562 -13.562 1 92.62 278 GLY B CA 1
ATOM 5322 C C . GLY B 1 278 ? -15.312 -47.062 -12.18 1 92.62 278 GLY B C 1
ATOM 5323 O O . GLY B 1 278 ? -14.883 -47.844 -11.328 1 92.62 278 GLY B O 1
ATOM 5324 N N . ILE B 1 279 ? -15.43 -45.812 -11.898 1 95.75 279 ILE B N 1
ATOM 5325 C CA . ILE B 1 279 ? -15.086 -45.25 -10.609 1 95.75 279 ILE B CA 1
ATOM 5326 C C . ILE B 1 279 ? -16.359 -45 -9.797 1 95.75 279 ILE B C 1
ATOM 5328 O O . ILE B 1 279 ? -17.266 -44.281 -10.25 1 95.75 279 ILE B O 1
ATOM 5332 N N . LYS B 1 280 ? -16.406 -45.562 -8.656 1 96.69 280 LYS B N 1
ATOM 5333 C CA . LYS B 1 280 ? -17.562 -45.438 -7.77 1 96.69 280 LYS B CA 1
ATOM 5334 C C . LYS B 1 280 ? -17.422 -44.25 -6.836 1 96.69 280 LYS B C 1
ATOM 5336 O O . LYS B 1 280 ? -18.406 -43.562 -6.535 1 96.69 280 LYS B O 1
ATOM 5341 N N . ARG B 1 281 ? -16.219 -44.094 -6.355 1 97.62 281 ARG B N 1
ATOM 5342 C CA . ARG B 1 281 ? -16.031 -43.062 -5.328 1 97.62 281 ARG B CA 1
ATOM 5343 C C . ARG B 1 281 ? -14.562 -42.656 -5.234 1 97.62 281 ARG B C 1
ATOM 5345 O O . ARG B 1 281 ? -13.664 -43.469 -5.402 1 97.62 281 ARG B O 1
ATOM 5352 N N . ILE B 1 282 ? -14.375 -41.406 -4.965 1 97.81 282 ILE B N 1
ATOM 5353 C CA . ILE B 1 282 ? -13.047 -40.844 -4.727 1 97.81 282 ILE B CA 1
ATOM 5354 C C . ILE B 1 282 ? -13.008 -40.156 -3.367 1 97.81 282 ILE B C 1
ATOM 5356 O O . ILE B 1 282 ? -13.836 -39.25 -3.092 1 97.81 282 ILE B O 1
ATOM 5360 N N . ASP B 1 283 ? -12.109 -40.5 -2.504 1 97.88 283 ASP B N 1
ATOM 5361 C CA . ASP B 1 283 ? -11.914 -39.875 -1.198 1 97.88 283 ASP B CA 1
ATOM 5362 C C . ASP B 1 283 ? -10.555 -39.219 -1.108 1 97.88 283 ASP B C 1
ATOM 5364 O O . ASP B 1 283 ? -9.516 -39.844 -1.304 1 97.88 283 ASP B O 1
ATOM 5368 N N . ILE B 1 284 ? -10.555 -38 -0.836 1 97.12 284 ILE B N 1
ATOM 5369 C CA . ILE B 1 284 ? -9.328 -37.219 -0.673 1 97.12 284 ILE B CA 1
ATOM 5370 C C . ILE B 1 284 ? -9.117 -36.875 0.803 1 97.12 284 ILE B C 1
ATOM 5372 O O . ILE B 1 284 ? -9.992 -36.312 1.446 1 97.12 284 ILE B O 1
ATOM 5376 N N . SER B 1 285 ? -8.039 -37.281 1.344 1 96.5 285 SER B N 1
ATOM 5377 C CA . SER B 1 285 ? -7.605 -36.875 2.674 1 96.5 285 SER B CA 1
ATOM 5378 C C . SER B 1 285 ? -6.59 -35.75 2.596 1 96.5 285 SER B C 1
ATOM 5380 O O . SER B 1 285 ? -5.469 -35.938 2.119 1 96.5 285 SER B O 1
ATOM 5382 N N . ALA B 1 286 ? -6.949 -34.625 2.988 1 94.75 286 ALA B N 1
ATOM 5383 C CA . ALA B 1 286 ? -6.117 -33.406 2.932 1 94.75 286 ALA B CA 1
ATOM 5384 C C . ALA B 1 286 ? -6.285 -32.562 4.191 1 94.75 286 ALA B C 1
ATOM 5386 O O . ALA B 1 286 ? -7.246 -32.75 4.945 1 94.75 286 ALA B O 1
ATOM 5387 N N . PRO B 1 287 ? -5.328 -31.688 4.469 1 91.56 287 PRO B N 1
ATOM 5388 C CA . PRO B 1 287 ? -5.508 -30.797 5.625 1 91.56 287 PRO B CA 1
ATOM 5389 C C . PRO B 1 287 ? -6.738 -29.906 5.496 1 91.56 287 PRO B C 1
ATOM 5391 O O . PRO B 1 287 ? -7.145 -29.562 4.383 1 91.56 287 PRO B O 1
ATOM 5394 N N . LYS B 1 288 ? -7.184 -29.562 6.723 1 85.81 288 LYS B N 1
ATOM 5395 C CA . LYS B 1 288 ? -8.305 -28.641 6.734 1 85.81 288 LYS B CA 1
ATOM 5396 C C . LYS B 1 288 ? -7.867 -27.234 6.297 1 85.81 288 LYS B C 1
ATOM 5398 O O . LYS B 1 288 ? -6.797 -26.766 6.688 1 85.81 288 LYS B O 1
ATOM 5403 N N . SER B 1 289 ? -8.523 -26.797 5.258 1 76.19 289 SER B N 1
ATOM 5404 C CA . SER B 1 289 ? -8.195 -25.438 4.805 1 76.19 289 SER B CA 1
ATOM 5405 C C . SER B 1 289 ? -9.422 -24.547 4.797 1 76.19 289 SER B C 1
ATOM 5407 O O . SER B 1 289 ? -10.539 -25.016 4.547 1 76.19 289 SER B O 1
ATOM 5409 N N . ARG B 1 290 ? -9.203 -23.266 5.113 1 67.94 290 ARG B N 1
ATOM 5410 C CA . ARG B 1 290 ? -10.273 -22.281 5.246 1 67.94 290 ARG B CA 1
ATOM 5411 C C . ARG B 1 290 ? -10.625 -21.656 3.895 1 67.94 290 ARG B C 1
ATOM 5413 O O . ARG B 1 290 ? -11.719 -21.125 3.719 1 67.94 290 ARG B O 1
ATOM 5420 N N . TYR B 1 291 ? -9.75 -21.844 2.945 1 62.25 291 TYR B N 1
ATOM 5421 C CA . TYR B 1 291 ? -10.031 -21.078 1.735 1 62.25 291 TYR B CA 1
ATOM 5422 C C . TYR B 1 291 ? -9.797 -21.922 0.489 1 62.25 291 TYR B C 1
ATOM 5424 O O . TYR B 1 291 ? -9.961 -21.453 -0.635 1 62.25 291 TYR B O 1
ATOM 5432 N N . ILE B 1 292 ? -9.602 -23.219 0.674 1 65.75 292 ILE B N 1
ATOM 5433 C CA . ILE B 1 292 ? -9.266 -24.016 -0.502 1 65.75 292 ILE B CA 1
ATOM 5434 C C . ILE B 1 292 ? -10.227 -25.203 -0.621 1 65.75 292 ILE B C 1
ATOM 5436 O O . ILE B 1 292 ? -9.844 -26.281 -1.087 1 65.75 292 ILE B O 1
ATOM 5440 N N . ASN B 1 293 ? -11.273 -25.109 -0.225 1 69.31 293 ASN B N 1
ATOM 5441 C CA . ASN B 1 293 ? -12.242 -26.188 -0.45 1 69.31 293 ASN B CA 1
ATOM 5442 C C . ASN B 1 293 ? -13.344 -25.75 -1.41 1 69.31 293 ASN B C 1
ATOM 5444 O O . ASN B 1 293 ? -14.336 -25.141 -0.992 1 69.31 293 ASN B O 1
ATOM 5448 N N . ARG B 1 294 ? -13.102 -26.172 -2.688 1 80.56 294 ARG B N 1
ATOM 5449 C CA . ARG B 1 294 ? -14.039 -25.859 -3.766 1 80.56 294 ARG B CA 1
ATOM 5450 C C . ARG B 1 294 ? -14.453 -27.125 -4.512 1 80.56 294 ARG B C 1
ATOM 5452 O O . ARG B 1 294 ? -13.898 -27.438 -5.566 1 80.56 294 ARG B O 1
ATOM 5459 N N . PRO B 1 295 ? -15.539 -27.734 -4.051 1 85 295 PRO B N 1
ATOM 5460 C CA . PRO B 1 295 ? -15.898 -29.016 -4.641 1 85 295 PRO B CA 1
ATOM 5461 C C . PRO B 1 295 ? -16.188 -28.938 -6.137 1 85 295 PRO B C 1
ATOM 5463 O O . PRO B 1 295 ? -15.758 -29.797 -6.906 1 85 295 PRO B O 1
ATOM 5466 N N . ILE B 1 296 ? -16.891 -27.891 -6.512 1 88.56 296 ILE B N 1
ATOM 5467 C CA . ILE B 1 296 ? -17.188 -27.641 -7.918 1 88.56 296 ILE B CA 1
ATOM 5468 C C . ILE B 1 296 ? -16.781 -26.203 -8.281 1 88.56 296 ILE B C 1
ATOM 5470 O O . ILE B 1 296 ? -17.609 -25.297 -8.25 1 88.56 296 ILE B O 1
ATOM 5474 N N . PRO B 1 297 ? -15.531 -26.078 -8.672 1 89.88 297 PRO B N 1
ATOM 5475 C CA . PRO B 1 297 ? -15.062 -24.719 -8.953 1 89.88 297 PRO B CA 1
ATOM 5476 C C . PRO B 1 297 ? -15.781 -24.078 -10.141 1 89.88 297 PRO B C 1
ATOM 5478 O O . PRO B 1 297 ? -15.984 -24.734 -11.164 1 89.88 297 PRO B O 1
ATOM 5481 N N . GLU B 1 298 ? -16.094 -22.828 -10.008 1 86.38 298 GLU B N 1
ATOM 5482 C CA . GLU B 1 298 ? -16.875 -22.109 -11.016 1 86.38 298 GLU B CA 1
ATOM 5483 C C . GLU B 1 298 ? -15.977 -21.203 -11.859 1 86.38 298 GLU B C 1
ATOM 5485 O O . GLU B 1 298 ? -16.438 -20.594 -12.828 1 86.38 298 GLU B O 1
ATOM 5490 N N . SER B 1 299 ? -14.75 -21.047 -11.477 1 86.75 299 SER B N 1
ATOM 5491 C CA . SER B 1 299 ? -13.797 -20.219 -12.211 1 86.75 299 SER B CA 1
ATOM 5492 C C . SER B 1 299 ? -12.414 -20.844 -12.234 1 86.75 299 SER B C 1
ATOM 5494 O O . SER B 1 299 ? -12.141 -21.797 -11.5 1 86.75 299 SER B O 1
ATOM 5496 N N . GLU B 1 300 ? -11.602 -20.328 -13.133 1 90 300 GLU B N 1
ATOM 5497 C CA . GLU B 1 300 ? -10.219 -20.781 -13.188 1 90 300 GLU B CA 1
ATOM 5498 C C . GLU B 1 300 ? -9.516 -20.594 -11.844 1 90 300 GLU B C 1
ATOM 5500 O O . GLU B 1 300 ? -8.773 -21.469 -11.398 1 90 300 GLU B O 1
ATOM 5505 N N . HIS B 1 301 ? -9.789 -19.516 -11.305 1 85.81 301 HIS B N 1
ATOM 5506 C CA . HIS B 1 301 ? -9.164 -19.203 -10.023 1 85.81 301 HIS B CA 1
ATOM 5507 C C . HIS B 1 301 ? -9.57 -20.203 -8.961 1 85.81 301 HIS B C 1
ATOM 5509 O O . HIS B 1 301 ? -8.727 -20.688 -8.195 1 85.81 301 HIS B O 1
ATOM 5515 N N . GLU B 1 302 ? -10.797 -20.547 -8.914 1 87.19 302 GLU B N 1
ATOM 5516 C CA . GLU B 1 302 ? -11.273 -21.531 -7.945 1 87.19 302 GLU B CA 1
ATOM 5517 C C . GLU B 1 302 ? -10.68 -22.922 -8.219 1 87.19 302 GLU B C 1
ATOM 5519 O O . GLU B 1 302 ? -10.336 -23.641 -7.285 1 87.19 302 GLU B O 1
ATOM 5524 N N . ALA B 1 303 ? -10.617 -23.172 -9.477 1 93.12 303 ALA B N 1
ATOM 5525 C CA . ALA B 1 303 ? -10.07 -24.469 -9.859 1 93.12 303 ALA B CA 1
ATOM 5526 C C . ALA B 1 303 ? -8.633 -24.625 -9.375 1 93.12 303 ALA B C 1
ATOM 5528 O O . ALA B 1 303 ? -8.227 -25.703 -8.953 1 93.12 303 ALA B O 1
ATOM 5529 N N . ARG B 1 304 ? -7.859 -23.547 -9.391 1 93.19 304 ARG B N 1
ATOM 5530 C CA . ARG B 1 304 ? -6.457 -23.547 -8.977 1 93.19 304 ARG B CA 1
ATOM 5531 C C . ARG B 1 304 ? -6.332 -23.719 -7.469 1 93.19 304 ARG B C 1
ATOM 5533 O O . ARG B 1 304 ? -5.242 -23.984 -6.957 1 93.19 304 ARG B O 1
ATOM 5540 N N . HIS B 1 305 ? -7.5 -23.672 -6.797 1 90.25 305 HIS B N 1
ATOM 5541 C CA . HIS B 1 305 ? -7.543 -23.781 -5.344 1 90.25 305 HIS B CA 1
ATOM 5542 C C . HIS B 1 305 ? -8.461 -24.922 -4.91 1 90.25 305 HIS B C 1
ATOM 5544 O O . HIS B 1 305 ? -9.125 -24.828 -3.873 1 90.25 305 HIS B O 1
ATOM 5550 N N . SER B 1 306 ? -8.555 -25.953 -5.695 1 92.94 306 SER B N 1
ATOM 5551 C CA . SER B 1 306 ? -9.453 -27.078 -5.414 1 92.94 306 SER B CA 1
ATOM 5552 C C . SER B 1 306 ? -8.703 -28.406 -5.438 1 92.94 306 SER B C 1
ATOM 5554 O O . SER B 1 306 ? -8.234 -28.844 -6.488 1 92.94 306 SER B O 1
ATOM 5556 N N . PHE B 1 307 ? -8.742 -29.047 -4.273 1 95.31 307 PHE B N 1
ATOM 5557 C CA . PHE B 1 307 ? -8.188 -30.391 -4.207 1 95.31 307 PHE B CA 1
ATOM 5558 C C . PHE B 1 307 ? -8.953 -31.344 -5.121 1 95.31 307 PHE B C 1
ATOM 5560 O O . PHE B 1 307 ? -8.344 -32.156 -5.805 1 95.31 307 PHE B O 1
ATOM 5567 N N . GLN B 1 308 ? -10.234 -31.188 -5.105 1 96.12 308 GLN B N 1
ATOM 5568 C CA . GLN B 1 308 ? -11.109 -32.094 -5.867 1 96.12 308 GLN B CA 1
ATOM 5569 C C . GLN B 1 308 ? -10.859 -31.938 -7.367 1 96.12 308 GLN B C 1
ATOM 5571 O O . GLN B 1 308 ? -10.648 -32.938 -8.062 1 96.12 308 GLN B O 1
ATOM 5576 N N . PHE B 1 309 ? -10.781 -30.719 -7.777 1 96.62 309 PHE B N 1
ATOM 5577 C CA . PHE B 1 309 ? -10.609 -30.469 -9.203 1 96.62 309 PHE B CA 1
ATOM 5578 C C . PHE B 1 309 ? -9.258 -31 -9.688 1 96.62 309 PHE B C 1
ATOM 5580 O O . PHE B 1 309 ? -9.18 -31.703 -10.695 1 96.62 309 PHE B O 1
ATOM 5587 N N . THR B 1 310 ? -8.242 -30.672 -8.984 1 97.25 310 THR B N 1
ATOM 5588 C CA . THR B 1 310 ? -6.902 -31.031 -9.43 1 97.25 310 THR B CA 1
ATOM 5589 C C . THR B 1 310 ? -6.695 -32.531 -9.336 1 97.25 310 THR B C 1
ATOM 5591 O O . THR B 1 310 ? -6.059 -33.156 -10.203 1 97.25 310 THR B O 1
ATOM 5594 N N . SER B 1 311 ? -7.266 -33.156 -8.305 1 97.44 311 SER B N 1
ATOM 5595 C CA . SER B 1 311 ? -7.195 -34.594 -8.188 1 97.44 311 SER B CA 1
ATOM 5596 C C . SER B 1 311 ? -7.922 -35.281 -9.344 1 97.44 311 SER B C 1
ATOM 5598 O O . SER B 1 311 ? -7.379 -36.188 -9.969 1 97.44 311 SER B O 1
ATOM 5600 N N . CYS B 1 312 ? -9.094 -34.844 -9.594 1 97.56 312 CYS B N 1
ATOM 5601 C CA . CYS B 1 312 ? -9.914 -35.469 -10.633 1 97.56 312 CYS B CA 1
ATOM 5602 C C . CYS B 1 312 ? -9.297 -35.25 -12.016 1 97.56 312 CYS B C 1
ATOM 5604 O O . CYS B 1 312 ? -9.328 -36.125 -12.859 1 97.56 312 CYS B O 1
ATOM 5606 N N . THR B 1 313 ? -8.75 -34.062 -12.234 1 98 313 THR B N 1
ATOM 5607 C CA . THR B 1 313 ? -8.078 -33.781 -13.5 1 98 313 THR B CA 1
ATOM 5608 C C . THR B 1 313 ? -6.871 -34.688 -13.688 1 98 313 THR B C 1
ATOM 5610 O O . THR B 1 313 ? -6.684 -35.281 -14.758 1 98 313 THR B O 1
ATOM 5613 N N . ALA B 1 314 ? -6.098 -34.812 -12.656 1 98.19 314 ALA B N 1
ATOM 5614 C CA . ALA B 1 314 ? -4.914 -35.656 -12.711 1 98.19 314 ALA B CA 1
ATOM 5615 C C . ALA B 1 314 ? -5.305 -37.125 -12.898 1 98.19 314 ALA B C 1
ATOM 5617 O O . ALA B 1 314 ? -4.629 -37.875 -13.609 1 98.19 314 ALA B O 1
ATOM 5618 N N . LEU B 1 315 ? -6.34 -37.562 -12.25 1 97.31 315 LEU B N 1
ATOM 5619 C CA . LEU B 1 315 ? -6.82 -38.938 -12.367 1 97.31 315 LEU B CA 1
ATOM 5620 C C . LEU B 1 315 ? -7.309 -39.219 -13.781 1 97.31 315 LEU B C 1
ATOM 5622 O O . LEU B 1 315 ? -7.016 -40.281 -14.344 1 97.31 315 LEU B O 1
ATOM 5626 N N . LEU B 1 316 ? -8.039 -38.312 -14.297 1 96.44 316 LEU B N 1
ATOM 5627 C CA . LEU B 1 316 ? -8.688 -38.469 -15.594 1 96.44 316 LEU B CA 1
ATOM 5628 C C . LEU B 1 316 ? -7.664 -38.406 -16.719 1 96.44 316 LEU B C 1
ATOM 5630 O O . LEU B 1 316 ? -7.699 -39.219 -17.641 1 96.44 316 LEU B O 1
ATOM 5634 N N . ASP B 1 317 ? -6.738 -37.438 -16.641 1 96.38 317 ASP B N 1
ATOM 5635 C CA . ASP B 1 317 ? -5.887 -37.125 -17.781 1 96.38 317 ASP B CA 1
ATOM 5636 C C . ASP B 1 317 ? -4.465 -37.656 -17.562 1 96.38 317 ASP B C 1
ATOM 5638 O O . ASP B 1 317 ? -3.678 -37.75 -18.516 1 96.38 317 ASP B O 1
ATOM 5642 N N . GLY B 1 318 ? -4.113 -37.906 -16.391 1 96.31 318 GLY B N 1
ATOM 5643 C CA . GLY B 1 318 ? -2.758 -38.344 -16.078 1 96.31 318 GLY B CA 1
ATOM 5644 C C . GLY B 1 318 ? -1.775 -37.188 -16.016 1 96.31 318 GLY B C 1
ATOM 5645 O O . GLY B 1 318 ? -0.585 -37.375 -15.773 1 96.31 318 GLY B O 1
ATOM 5646 N N . VAL B 1 319 ? -2.246 -36 -16.297 1 95.44 319 VAL B N 1
ATOM 5647 C CA . VAL B 1 319 ? -1.405 -34.812 -16.281 1 95.44 319 VAL B CA 1
ATOM 5648 C C . VAL B 1 319 ? -2.244 -33.562 -15.922 1 95.44 319 VAL B C 1
ATOM 5650 O O . VAL B 1 319 ? -3.469 -33.594 -16.062 1 95.44 319 VAL B O 1
ATOM 5653 N N . VAL B 1 320 ? -1.617 -32.625 -15.336 1 97.5 320 VAL B N 1
ATOM 5654 C CA . VAL B 1 320 ? -2.201 -31.312 -15.109 1 97.5 320 VAL B CA 1
ATOM 5655 C C . VAL B 1 320 ? -1.323 -30.25 -15.758 1 97.5 320 VAL B C 1
ATOM 5657 O O . VAL B 1 320 ? -0.111 -30.219 -15.539 1 97.5 320 VAL B O 1
ATOM 5660 N N . THR B 1 321 ? -1.849 -29.422 -16.641 1 95.56 321 THR B N 1
ATOM 5661 C CA . THR B 1 321 ? -1.157 -28.375 -17.391 1 95.56 321 THR B CA 1
ATOM 5662 C C . THR B 1 321 ? -1.927 -27.062 -17.312 1 95.56 321 THR B C 1
ATOM 5664 O O . THR B 1 321 ? -3.047 -27.016 -16.797 1 95.56 321 THR B O 1
ATOM 5667 N N . PRO B 1 322 ? -1.302 -25.969 -17.719 1 94.75 322 PRO B N 1
ATOM 5668 C CA . PRO B 1 322 ? -2.045 -24.703 -17.766 1 94.75 322 PRO B CA 1
ATOM 5669 C C . PRO B 1 322 ? -3.367 -24.828 -18.531 1 94.75 322 PRO B C 1
ATOM 5671 O O . PRO B 1 322 ? -4.359 -24.203 -18.141 1 94.75 322 PRO B O 1
ATOM 5674 N N . GLU B 1 323 ? -3.48 -25.672 -19.5 1 94.31 323 GLU B N 1
ATOM 5675 C CA . GLU B 1 323 ? -4.684 -25.859 -20.297 1 94.31 323 GLU B CA 1
ATOM 5676 C C . GLU B 1 323 ? -5.781 -26.547 -19.5 1 94.31 323 GLU B C 1
ATOM 5678 O O . GLU B 1 323 ? -6.969 -26.344 -19.75 1 94.31 323 GLU B O 1
ATOM 5683 N N . SER B 1 324 ? -5.387 -27.328 -18.516 1 96.81 324 SER B N 1
ATOM 5684 C CA . SER B 1 324 ? -6.332 -28.078 -17.703 1 96.81 324 SER B CA 1
ATOM 5685 C C . SER B 1 324 ? -7.312 -27.156 -16.984 1 96.81 324 SER B C 1
ATOM 5687 O O . SER B 1 324 ? -8.406 -27.578 -16.594 1 96.81 324 SER B O 1
ATOM 5689 N N . PHE B 1 325 ? -6.957 -25.891 -16.828 1 95.62 325 PHE B N 1
ATOM 5690 C CA . PHE B 1 325 ? -7.746 -24.984 -16 1 95.62 325 PHE B CA 1
ATOM 5691 C C . PHE B 1 325 ? -8.68 -24.141 -16.875 1 95.62 325 PHE B C 1
ATOM 5693 O O . PHE B 1 325 ? -9.516 -23.391 -16.359 1 95.62 325 PHE B O 1
ATOM 5700 N N . GLN B 1 326 ? -8.578 -24.266 -18.156 1 93.56 326 GLN B N 1
ATOM 5701 C CA . GLN B 1 326 ? -9.438 -23.531 -19.062 1 93.56 326 GLN B CA 1
ATOM 5702 C C . GLN B 1 326 ? -10.891 -23.984 -18.953 1 93.56 326 GLN B C 1
ATOM 5704 O O . GLN B 1 326 ? -11.156 -25.125 -18.562 1 93.56 326 GLN B O 1
ATOM 5709 N N . GLU B 1 327 ? -11.75 -23.125 -19.344 1 92.81 327 GLU B N 1
ATOM 5710 C CA . GLU B 1 327 ? -13.18 -23.375 -19.203 1 92.81 327 GLU B CA 1
ATOM 5711 C C . GLU B 1 327 ? -13.594 -24.641 -19.953 1 92.81 327 GLU B C 1
ATOM 5713 O O . GLU B 1 327 ? -14.375 -25.453 -19.438 1 92.81 327 GLU B O 1
ATOM 5718 N N . THR B 1 328 ? -13.117 -24.844 -21.109 1 94.25 328 THR B N 1
ATOM 5719 C CA . THR B 1 328 ? -13.484 -26 -21.922 1 94.25 328 THR B CA 1
ATOM 5720 C C . THR B 1 328 ? -13.102 -27.297 -21.234 1 94.25 328 THR B C 1
ATOM 5722 O O . THR B 1 328 ? -13.805 -28.312 -21.344 1 94.25 328 THR B O 1
ATOM 5725 N N . MET B 1 329 ? -12.008 -27.266 -20.5 1 94.81 329 MET B N 1
ATOM 5726 C CA . MET B 1 329 ? -11.539 -28.469 -19.797 1 94.81 329 MET B CA 1
ATOM 5727 C C . MET B 1 329 ? -12.281 -28.641 -18.469 1 94.81 329 MET B C 1
ATOM 5729 O O . MET B 1 329 ? -12.586 -29.766 -18.062 1 94.81 329 MET B O 1
ATOM 5733 N N . ARG B 1 330 ? -12.586 -27.547 -17.812 1 94 330 ARG B N 1
ATOM 5734 C CA . ARG B 1 330 ? -13.25 -27.578 -16.516 1 94 330 ARG B CA 1
ATOM 5735 C C . ARG B 1 330 ? -14.695 -28.062 -16.656 1 94 330 ARG B C 1
ATOM 5737 O O . ARG B 1 330 ? -15.242 -28.688 -15.742 1 94 330 ARG B O 1
ATOM 5744 N N . ASP B 1 331 ? -15.297 -27.875 -17.844 1 94.06 331 ASP B N 1
ATOM 5745 C CA . ASP B 1 331 ? -16.719 -28.125 -18.016 1 94.06 331 ASP B CA 1
ATOM 5746 C C . ASP B 1 331 ? -16.969 -29.469 -18.688 1 94.06 331 ASP B C 1
ATOM 5748 O O . ASP B 1 331 ? -18.109 -29.812 -19 1 94.06 331 ASP B O 1
ATOM 5752 N N . ARG B 1 332 ? -15.984 -30.219 -18.844 1 95.06 332 ARG B N 1
ATOM 5753 C CA . ARG B 1 332 ? -16.156 -31.516 -19.484 1 95.06 332 ARG B CA 1
ATOM 5754 C C . ARG B 1 332 ? -17.031 -32.438 -18.609 1 95.06 332 ARG B C 1
ATOM 5756 O O . ARG B 1 332 ? -16.906 -32.438 -17.391 1 95.06 332 ARG B O 1
ATOM 5763 N N . ARG B 1 333 ? -17.875 -33.188 -19.234 1 95.75 333 ARG B N 1
ATOM 5764 C CA . ARG B 1 333 ? -18.859 -34.062 -18.578 1 95.75 333 ARG B CA 1
ATOM 5765 C C . ARG B 1 333 ? -18.172 -35.094 -17.688 1 95.75 333 ARG B C 1
ATOM 5767 O O . ARG B 1 333 ? -18.609 -35.344 -16.562 1 95.75 333 ARG B O 1
ATOM 5774 N N . ASP B 1 334 ? -17.125 -35.719 -18.188 1 95.94 334 ASP B N 1
ATOM 5775 C CA . ASP B 1 334 ? -16.406 -36.719 -17.422 1 95.94 334 ASP B CA 1
ATOM 5776 C C . ASP B 1 334 ? -15.852 -36.156 -16.125 1 95.94 334 ASP B C 1
ATOM 5778 O O . ASP B 1 334 ? -15.914 -36.812 -15.078 1 95.94 334 ASP B O 1
ATOM 5782 N N . LEU B 1 335 ? -15.305 -35 -16.203 1 96.56 335 LEU B N 1
ATOM 5783 C CA . LEU B 1 335 ? -14.742 -34.375 -15.023 1 96.56 335 LEU B CA 1
ATOM 5784 C C . LEU B 1 335 ? -15.844 -34.031 -14.016 1 96.56 335 LEU B C 1
ATOM 5786 O O . LEU B 1 335 ? -15.688 -34.281 -12.82 1 96.56 335 LEU B O 1
ATOM 5790 N N . LYS B 1 336 ? -16.969 -33.5 -14.484 1 95.5 336 LYS B N 1
ATOM 5791 C CA . LYS B 1 336 ? -18.094 -33.188 -13.617 1 95.5 336 LYS B CA 1
ATOM 5792 C C . LYS B 1 336 ? -18.641 -34.438 -12.938 1 95.5 336 LYS B C 1
ATOM 5794 O O . LYS B 1 336 ? -19.016 -34.375 -11.758 1 95.5 336 LYS B O 1
ATOM 5799 N N . ASN B 1 337 ? -18.672 -35.469 -13.648 1 95.69 337 ASN B N 1
ATOM 5800 C CA . ASN B 1 337 ? -19.109 -36.75 -13.094 1 95.69 337 ASN B CA 1
ATOM 5801 C C . ASN B 1 337 ? -18.172 -37.219 -11.984 1 95.69 337 ASN B C 1
ATOM 5803 O O . ASN B 1 337 ? -18.625 -37.656 -10.93 1 95.69 337 ASN B O 1
ATOM 5807 N N . LEU B 1 338 ? -16.922 -37.094 -12.219 1 96.31 338 LEU B N 1
ATOM 5808 C CA . LEU B 1 338 ? -15.961 -37.5 -11.195 1 96.31 338 LEU B CA 1
ATOM 5809 C C . LEU B 1 338 ? -16.078 -36.625 -9.969 1 96.31 338 LEU B C 1
ATOM 5811 O O . LEU B 1 338 ? -16 -37.094 -8.836 1 96.31 338 LEU B O 1
ATOM 5815 N N . LEU B 1 339 ? -16.188 -35.344 -10.188 1 96.5 339 LEU B N 1
ATOM 5816 C CA . LEU B 1 339 ? -16.281 -34.375 -9.086 1 96.5 339 LEU B CA 1
ATOM 5817 C C . LEU B 1 339 ? -17.484 -34.719 -8.203 1 96.5 339 LEU B C 1
ATOM 5819 O O . LEU B 1 339 ? -17.422 -34.562 -6.98 1 96.5 339 LEU B O 1
ATOM 5823 N N . SER B 1 340 ? -18.562 -35.156 -8.812 1 95.25 340 SER B N 1
ATOM 5824 C CA . SER B 1 340 ? -19.781 -35.469 -8.07 1 95.25 340 SER B CA 1
ATOM 5825 C C . SER B 1 340 ? -19.594 -36.656 -7.168 1 95.25 340 SER B C 1
ATOM 5827 O O . SER B 1 340 ? -20.359 -36.875 -6.219 1 95.25 340 SER B O 1
ATOM 5829 N N . LYS B 1 341 ? -18.516 -37.438 -7.418 1 95.81 341 LYS B N 1
ATOM 5830 C CA . LYS B 1 341 ? -18.234 -38.625 -6.641 1 95.81 341 LYS B CA 1
ATOM 5831 C C . LYS B 1 341 ? -17.047 -38.406 -5.707 1 95.81 341 LYS B C 1
ATOM 5833 O O . LYS B 1 341 ? -16.469 -39.375 -5.188 1 95.81 341 LYS B O 1
ATOM 5838 N N . THR B 1 342 ? -16.625 -37.25 -5.598 1 96.81 342 THR B N 1
ATOM 5839 C CA . THR B 1 342 ? -15.398 -36.938 -4.867 1 96.81 342 THR B CA 1
ATOM 5840 C C . THR B 1 342 ? -15.719 -36.312 -3.52 1 96.81 342 THR B C 1
ATOM 5842 O O . THR B 1 342 ? -16.469 -35.344 -3.449 1 96.81 342 THR B O 1
ATOM 5845 N N . PHE B 1 343 ? -15.094 -36.844 -2.498 1 95.44 343 PHE B N 1
ATOM 5846 C CA . PHE B 1 343 ? -15.289 -36.375 -1.138 1 95.44 343 PHE B CA 1
ATOM 5847 C C . PHE B 1 343 ? -13.953 -36.062 -0.478 1 95.44 343 PHE B C 1
ATOM 5849 O O . PHE B 1 343 ? -12.961 -36.75 -0.709 1 95.44 343 PHE B O 1
ATOM 5856 N N . ILE B 1 344 ? -13.945 -35 0.298 1 94.56 344 ILE B N 1
ATOM 5857 C CA . ILE B 1 344 ? -12.719 -34.594 0.988 1 94.56 344 ILE B CA 1
ATOM 5858 C C . ILE B 1 344 ? -12.914 -34.719 2.496 1 94.56 344 ILE B C 1
ATOM 5860 O O . ILE B 1 344 ? -13.992 -34.406 3.016 1 94.56 344 ILE B O 1
ATOM 5864 N N . GLN B 1 345 ? -11.953 -35.219 3.164 1 92.62 345 GLN B N 1
ATOM 5865 C CA . GLN B 1 345 ? -11.945 -35.344 4.617 1 92.62 345 GLN B CA 1
ATOM 5866 C C . GLN B 1 345 ? -10.609 -34.875 5.195 1 92.62 345 GLN B C 1
ATOM 5868 O O . GLN B 1 345 ? -9.602 -34.812 4.484 1 92.62 345 GLN B O 1
ATOM 5873 N N . SER B 1 346 ? -10.656 -34.406 6.402 1 92.38 346 SER B N 1
ATOM 5874 C CA . SER B 1 346 ? -9.453 -33.938 7.09 1 92.38 346 SER B CA 1
ATOM 5875 C C . SER B 1 346 ? -9.273 -34.656 8.422 1 92.38 346 SER B C 1
ATOM 5877 O O . SER B 1 346 ? -10.25 -34.938 9.125 1 92.38 346 SER B O 1
ATOM 5879 N N . SER B 1 347 ? -8.109 -35.031 8.578 1 89 347 SER B N 1
ATOM 5880 C CA . SER B 1 347 ? -7.77 -35.625 9.859 1 89 347 SER B CA 1
ATOM 5881 C C . SER B 1 347 ? -7.059 -34.625 10.773 1 89 347 SER B C 1
ATOM 5883 O O . SER B 1 347 ? -6.406 -33.688 10.289 1 89 347 SER B O 1
ATOM 5885 N N . ASN B 1 348 ? -7.102 -34.906 12.055 1 88.69 348 ASN B N 1
ATOM 5886 C CA . ASN B 1 348 ? -6.496 -34 13.031 1 88.69 348 ASN B CA 1
ATOM 5887 C C . ASN B 1 348 ? -4.973 -34.062 12.984 1 88.69 348 ASN B C 1
ATOM 5889 O O . ASN B 1 348 ? -4.297 -33.125 13.398 1 88.69 348 ASN B O 1
ATOM 5893 N N . ASP B 1 349 ? -4.523 -35.094 12.516 1 89.06 349 ASP B N 1
ATOM 5894 C CA . ASP B 1 349 ? -3.074 -35.25 12.492 1 89.06 349 ASP B CA 1
ATOM 5895 C C . ASP B 1 349 ? -2.475 -34.656 11.219 1 89.06 349 ASP B C 1
ATOM 5897 O O . ASP B 1 349 ? -1.251 -34.594 11.07 1 89.06 349 ASP B O 1
ATOM 5901 N N . ASN B 1 350 ? -3.223 -34.312 10.328 1 92.56 350 ASN B N 1
ATOM 5902 C CA . ASN B 1 350 ? -2.795 -33.688 9.07 1 92.56 350 ASN B CA 1
ATOM 5903 C C . ASN B 1 350 ? -3.021 -32.188 9.086 1 92.56 350 ASN B C 1
ATOM 5905 O O . ASN B 1 350 ? -3.982 -31.688 8.484 1 92.56 350 ASN B O 1
ATOM 5909 N N . LYS B 1 351 ? -2.061 -31.438 9.641 1 86.62 351 LYS B N 1
ATOM 5910 C CA . LYS B 1 351 ? -2.172 -30 9.789 1 86.62 351 LYS B CA 1
ATOM 5911 C C . LYS B 1 351 ? -1.752 -29.266 8.516 1 86.62 351 LYS B C 1
ATOM 5913 O O . LYS B 1 351 ? -0.939 -29.781 7.742 1 86.62 351 LYS B O 1
ATOM 5918 N N . PRO B 1 352 ? -2.318 -28.172 8.281 1 86 352 PRO B N 1
ATOM 5919 C CA . PRO B 1 352 ? -1.932 -27.406 7.098 1 86 352 PRO B CA 1
ATOM 5920 C C . PRO B 1 352 ? -0.526 -26.812 7.211 1 86 352 PRO B C 1
ATOM 5922 O O . PRO B 1 352 ? -0.37 -25.656 7.578 1 86 352 PRO B O 1
ATOM 5925 N N . CYS B 1 353 ? 0.41 -27.547 6.926 1 84.69 353 CYS B N 1
ATOM 5926 C CA . CYS B 1 353 ? 1.826 -27.203 6.949 1 84.69 353 CYS B CA 1
ATOM 5927 C C . CYS B 1 353 ? 2.559 -27.812 5.762 1 84.69 353 CYS B C 1
ATOM 5929 O O . CYS B 1 353 ? 2.633 -29.031 5.637 1 84.69 353 CYS B O 1
ATOM 5931 N N . PHE B 1 354 ? 3.166 -27 4.941 1 87.44 354 PHE B N 1
ATOM 5932 C CA . PHE B 1 354 ? 3.766 -27.469 3.697 1 87.44 354 PHE B CA 1
ATOM 5933 C C . PHE B 1 354 ? 4.984 -28.344 3.982 1 87.44 354 PHE B C 1
ATOM 5935 O O . PHE B 1 354 ? 5.453 -29.078 3.102 1 87.44 354 PHE B O 1
ATOM 5942 N N . ASP B 1 355 ? 5.402 -28.234 5.172 1 86.12 355 ASP B N 1
ATOM 5943 C CA . ASP B 1 355 ? 6.562 -29.031 5.547 1 86.12 355 ASP B CA 1
ATOM 5944 C C . ASP B 1 355 ? 6.152 -30.453 5.926 1 86.12 355 ASP B C 1
ATOM 5946 O O . ASP B 1 355 ? 6.922 -31.406 5.734 1 86.12 355 ASP B O 1
ATOM 5950 N N . THR B 1 356 ? 4.926 -30.594 6.484 1 89.31 356 THR B N 1
ATOM 5951 C CA . THR B 1 356 ? 4.621 -31.875 7.09 1 89.31 356 THR B CA 1
ATOM 5952 C C . THR B 1 356 ? 3.336 -32.469 6.504 1 89.31 356 THR B C 1
ATOM 5954 O O . THR B 1 356 ? 3.043 -33.656 6.688 1 89.31 356 THR B O 1
ATOM 5957 N N . MET B 1 357 ? 2.654 -31.75 5.781 1 91.56 357 MET B N 1
ATOM 5958 C CA . MET B 1 357 ? 1.348 -32.188 5.312 1 91.56 357 MET B CA 1
ATOM 5959 C C . MET B 1 357 ? 1.491 -33.312 4.293 1 91.56 357 MET B C 1
ATOM 5961 O O . MET B 1 357 ? 2.58 -33.562 3.764 1 91.56 357 MET B O 1
ATOM 5965 N N . TYR B 1 358 ? 0.401 -34.031 4.121 1 95.81 358 TYR B N 1
ATOM 5966 C CA . TYR B 1 358 ? 0.271 -35.031 3.059 1 95.81 358 TYR B CA 1
ATOM 5967 C C . TYR B 1 358 ? -1.12 -34.969 2.438 1 95.81 358 TYR B C 1
ATOM 5969 O O . TYR B 1 358 ? -2.031 -34.344 2.984 1 95.81 358 TYR B O 1
ATOM 5977 N N . VAL B 1 359 ? -1.27 -35.531 1.271 1 97.06 359 VAL B N 1
ATOM 5978 C CA . VAL B 1 359 ? -2.572 -35.781 0.661 1 97.06 359 VAL B CA 1
ATOM 5979 C C . VAL B 1 359 ? -2.662 -37.219 0.189 1 97.06 359 VAL B C 1
ATOM 5981 O O . VAL B 1 359 ? -1.712 -37.75 -0.391 1 97.06 359 VAL B O 1
ATOM 5984 N N . GLU B 1 360 ? -3.713 -37.844 0.59 1 97.88 360 GLU B N 1
ATOM 5985 C CA . GLU B 1 360 ? -4.004 -39.188 0.169 1 97.88 360 GLU B CA 1
ATOM 5986 C C . GLU B 1 360 ? -5.285 -39.25 -0.658 1 97.88 360 GLU B C 1
ATOM 5988 O O . GLU B 1 360 ? -6.293 -38.656 -0.295 1 97.88 360 GLU B O 1
ATOM 5993 N N . VAL B 1 361 ? -5.18 -39.906 -1.758 1 98.19 361 VAL B N 1
ATOM 5994 C CA . VAL B 1 361 ? -6.336 -40.094 -2.627 1 98.19 361 VAL B CA 1
ATOM 5995 C C . VAL B 1 361 ? -6.66 -41.594 -2.727 1 98.19 361 VAL B C 1
ATOM 5997 O O . VAL B 1 361 ? -5.781 -42.406 -3.014 1 98.19 361 VAL B O 1
ATOM 6000 N N . LYS B 1 362 ? -7.914 -41.812 -2.447 1 98.19 362 LYS B N 1
ATOM 6001 C CA . LYS B 1 362 ? -8.422 -43.188 -2.514 1 98.19 362 LYS B CA 1
ATOM 6002 C C . LYS B 1 362 ? -9.531 -43.312 -3.557 1 98.19 362 LYS B C 1
ATOM 6004 O O . LYS B 1 362 ? -10.477 -42.531 -3.561 1 98.19 362 LYS B O 1
ATOM 6009 N N . VAL B 1 363 ? -9.414 -44.312 -4.41 1 97.62 363 VAL B N 1
ATOM 6010 C CA . VAL B 1 363 ? -10.406 -44.531 -5.453 1 97.62 363 VAL B CA 1
ATOM 6011 C C . VAL B 1 363 ? -11.031 -45.938 -5.266 1 97.62 363 VAL B C 1
ATOM 6013 O O . VAL B 1 363 ? -10.32 -46.938 -5.164 1 97.62 363 VAL B O 1
ATOM 6016 N N . THR B 1 364 ? -12.312 -45.844 -5.168 1 97.5 364 THR B N 1
ATOM 6017 C CA . THR B 1 364 ? -13.078 -47.094 -5.184 1 97.5 364 THR B CA 1
ATOM 6018 C C . THR B 1 364 ? -13.641 -47.375 -6.574 1 97.5 364 THR B C 1
ATOM 6020 O O . THR B 1 364 ? -14.398 -46.562 -7.117 1 97.5 364 THR B O 1
ATOM 6023 N N . LEU B 1 365 ? -13.312 -48.5 -7.074 1 95.19 365 LEU B N 1
ATOM 6024 C CA . LEU B 1 365 ? -13.766 -48.875 -8.406 1 95.19 365 LEU B CA 1
ATOM 6025 C C . LEU B 1 365 ? -15.133 -49.562 -8.352 1 95.19 365 LEU B C 1
ATOM 6027 O O . LEU B 1 365 ? -15.617 -49.906 -7.27 1 95.19 365 LEU B O 1
ATOM 6031 N N . SER B 1 366 ? -15.734 -49.688 -9.539 1 93 366 SER B N 1
ATOM 6032 C CA . SER B 1 366 ? -17.094 -50.219 -9.625 1 93 366 SER B CA 1
ATOM 6033 C C . SER B 1 366 ? -17.156 -51.656 -9.102 1 93 366 SER B C 1
ATOM 6035 O O . SER B 1 366 ? -18.219 -52.094 -8.641 1 93 366 SER B O 1
ATOM 6037 N N . ASP B 1 367 ? -16.062 -52.406 -9.125 1 93.12 367 ASP B N 1
ATOM 6038 C CA . ASP B 1 367 ? -16.031 -53.781 -8.594 1 93.12 367 ASP B CA 1
ATOM 6039 C C . ASP B 1 367 ? -15.664 -53.781 -7.113 1 93.12 367 ASP B C 1
ATOM 6041 O O . ASP B 1 367 ? -15.359 -54.812 -6.547 1 93.12 367 ASP B O 1
ATOM 6045 N N . ASN B 1 368 ? -15.469 -52.656 -6.527 1 95.12 368 ASN B N 1
ATOM 6046 C CA . ASN B 1 368 ? -15.234 -52.438 -5.105 1 95.12 368 ASN B CA 1
ATOM 6047 C C . ASN B 1 368 ? -13.758 -52.562 -4.754 1 95.12 368 ASN B C 1
ATOM 6049 O O . ASN B 1 368 ? -13.391 -52.562 -3.576 1 95.12 368 ASN B O 1
ATOM 6053 N N . THR B 1 369 ? -13.016 -52.75 -5.863 1 94.44 369 THR B N 1
ATOM 6054 C CA . THR B 1 369 ? -11.578 -52.656 -5.625 1 94.44 369 THR B CA 1
ATOM 6055 C C . THR B 1 369 ? -11.188 -51.25 -5.188 1 94.44 369 THR B C 1
ATOM 6057 O O . THR B 1 369 ? -11.656 -50.25 -5.762 1 94.44 369 THR B O 1
ATOM 6060 N N . VAL B 1 370 ? -10.344 -51.219 -4.102 1 96.56 370 VAL B N 1
ATOM 6061 C CA . VAL B 1 370 ? -9.906 -49.906 -3.602 1 96.56 370 VAL B CA 1
ATOM 6062 C C . VAL B 1 370 ? -8.414 -49.75 -3.873 1 96.56 370 VAL B C 1
ATOM 6064 O O . VAL B 1 370 ? -7.605 -50.594 -3.535 1 96.56 370 VAL B O 1
ATOM 6067 N N . ILE B 1 371 ? -8.078 -48.688 -4.535 1 96.38 371 ILE B N 1
ATOM 6068 C CA . ILE B 1 371 ? -6.684 -48.312 -4.75 1 96.38 371 ILE B CA 1
ATOM 6069 C C . ILE B 1 371 ? -6.422 -46.938 -4.133 1 96.38 371 ILE B C 1
ATOM 6071 O O . ILE B 1 371 ? -7.32 -46.094 -4.07 1 96.38 371 ILE B O 1
ATOM 6075 N N . GLN B 1 372 ? -5.223 -46.781 -3.598 1 97.62 372 GLN B N 1
ATOM 6076 C CA . GLN B 1 372 ? -4.922 -45.531 -2.922 1 97.62 372 GLN B CA 1
ATOM 6077 C C . GLN B 1 372 ? -3.477 -45.094 -3.156 1 97.62 372 GLN B C 1
ATOM 6079 O O . GLN B 1 372 ? -2.633 -45.938 -3.508 1 97.62 372 GLN B O 1
ATOM 6084 N N . SER B 1 373 ? -3.191 -43.906 -3.098 1 98.19 373 SER B N 1
ATOM 6085 C CA . SER B 1 373 ? -1.866 -43.312 -3.184 1 98.19 373 SER B CA 1
ATOM 6086 C C . SER B 1 373 ? -1.756 -42.062 -2.279 1 98.19 373 SER B C 1
ATOM 6088 O O . SER B 1 373 ? -2.713 -41.312 -2.143 1 98.19 373 SER B O 1
ATOM 6090 N N . ARG B 1 374 ? -0.634 -41.969 -1.621 1 97.56 374 ARG B N 1
ATOM 6091 C CA . ARG B 1 374 ? -0.361 -40.844 -0.718 1 97.56 374 ARG B CA 1
ATOM 6092 C C . ARG B 1 374 ? 0.912 -40.125 -1.124 1 97.56 374 ARG B C 1
ATOM 6094 O O . ARG B 1 374 ? 1.91 -40.75 -1.482 1 97.56 374 ARG B O 1
ATOM 6101 N N . CYS B 1 375 ? 0.841 -38.844 -1.154 1 98 375 CYS B N 1
ATOM 6102 C CA . CYS B 1 375 ? 2.008 -38.031 -1.447 1 98 375 CYS B CA 1
ATOM 6103 C C . CYS B 1 375 ? 2.43 -37.219 -0.222 1 98 375 CYS B C 1
ATOM 6105 O O . CYS B 1 375 ? 1.626 -36.469 0.349 1 98 375 CYS B O 1
ATOM 6107 N N . HIS B 1 376 ? 3.748 -37.344 0.111 1 96.62 376 HIS B N 1
ATOM 6108 C CA . HIS B 1 376 ? 4.301 -36.594 1.241 1 96.62 376 HIS B CA 1
ATOM 6109 C C . HIS B 1 376 ? 5.164 -35.438 0.769 1 96.62 376 HIS B C 1
ATOM 6111 O O . HIS B 1 376 ? 5.316 -34.438 1.482 1 96.62 376 HIS B O 1
ATOM 6117 N N . THR B 1 377 ? 5.785 -35.594 -0.347 1 96.69 377 THR B N 1
ATOM 6118 C CA . THR B 1 377 ? 6.715 -34.594 -0.874 1 96.69 377 THR B CA 1
ATOM 6119 C C . THR B 1 377 ? 6.598 -34.5 -2.391 1 96.69 377 THR B C 1
ATOM 6121 O O . THR B 1 377 ? 7.312 -35.188 -3.123 1 96.69 377 THR B O 1
ATOM 6124 N N . PRO B 1 378 ? 5.789 -33.656 -2.842 1 97.44 378 PRO B N 1
ATOM 6125 C CA . PRO B 1 378 ? 5.609 -33.531 -4.293 1 97.44 378 PRO B CA 1
ATOM 6126 C C . PRO B 1 378 ? 6.875 -33.094 -5.016 1 97.44 378 PRO B C 1
ATOM 6128 O O . PRO B 1 378 ? 7.742 -32.469 -4.406 1 97.44 378 PRO B O 1
ATOM 6131 N N . TYR B 1 379 ? 7.031 -33.531 -6.301 1 97.25 379 TYR B N 1
ATOM 6132 C CA . TYR B 1 379 ? 8.148 -33.094 -7.117 1 97.25 379 TYR B CA 1
ATOM 6133 C C . TYR B 1 379 ? 8.07 -31.578 -7.355 1 97.25 379 TYR B C 1
ATOM 6135 O O . TYR B 1 379 ? 7.047 -31.062 -7.809 1 97.25 379 TYR B O 1
ATOM 6143 N N . GLY B 1 380 ? 9.047 -30.844 -7.004 1 95.75 380 GLY B N 1
ATOM 6144 C CA . GLY B 1 380 ? 9.078 -29.391 -7.004 1 95.75 380 GLY B CA 1
ATOM 6145 C C . GLY B 1 380 ? 9.164 -28.797 -5.609 1 95.75 380 GLY B C 1
ATOM 6146 O O . GLY B 1 380 ? 9.477 -27.625 -5.453 1 95.75 380 GLY B O 1
ATOM 6147 N N . HIS B 1 381 ? 8.836 -29.625 -4.602 1 94.25 381 HIS B N 1
ATOM 6148 C CA . HIS B 1 381 ? 9.023 -29.266 -3.201 1 94.25 381 HIS B CA 1
ATOM 6149 C C . HIS B 1 381 ? 10.492 -29.031 -2.879 1 94.25 381 HIS B C 1
ATOM 6151 O O . HIS B 1 381 ? 11.375 -29.547 -3.57 1 94.25 381 HIS B O 1
ATOM 6157 N N . TRP B 1 382 ? 10.797 -28.266 -1.845 1 91.5 382 TRP B N 1
ATOM 6158 C CA . TRP B 1 382 ? 12.188 -27.953 -1.546 1 91.5 382 TRP B CA 1
ATOM 6159 C C . TRP B 1 382 ? 12.945 -29.203 -1.12 1 91.5 382 TRP B C 1
ATOM 6161 O O . TRP B 1 382 ? 14.164 -29.297 -1.28 1 91.5 382 TRP B O 1
ATOM 6171 N N . ARG B 1 383 ? 12.234 -30.234 -0.667 1 92.75 383 ARG B N 1
ATOM 6172 C CA . ARG B 1 383 ? 12.852 -31.5 -0.305 1 92.75 383 ARG B CA 1
ATOM 6173 C C . ARG B 1 383 ? 12.922 -32.438 -1.505 1 92.75 383 ARG B C 1
ATOM 6175 O O . ARG B 1 383 ? 13.531 -33.5 -1.431 1 92.75 383 ARG B O 1
ATOM 6182 N N . ASN B 1 384 ? 12.305 -32.156 -2.506 1 95.31 384 ASN B N 1
ATOM 6183 C CA . ASN B 1 384 ? 12.273 -32.875 -3.779 1 95.31 384 ASN B CA 1
ATOM 6184 C C . ASN B 1 384 ? 12.25 -31.906 -4.961 1 95.31 384 ASN B C 1
ATOM 6186 O O . ASN B 1 384 ? 11.273 -31.875 -5.715 1 95.31 384 ASN B O 1
ATOM 6190 N N . PRO B 1 385 ? 13.367 -31.203 -5.156 1 94.5 385 PRO B N 1
ATOM 6191 C CA . PRO B 1 385 ? 13.383 -30.062 -6.086 1 94.5 385 PRO B CA 1
ATOM 6192 C C . PRO B 1 385 ? 13.383 -30.5 -7.547 1 94.5 385 PRO B C 1
ATOM 6194 O O . PRO B 1 385 ? 13.867 -31.594 -7.867 1 94.5 385 PRO B O 1
ATOM 6197 N N . LEU B 1 386 ? 12.891 -29.656 -8.422 1 96.56 386 LEU B N 1
ATOM 6198 C CA . LEU B 1 386 ? 12.969 -29.875 -9.859 1 96.56 386 LEU B CA 1
ATOM 6199 C C . LEU B 1 386 ? 14.422 -29.922 -10.32 1 96.56 386 LEU B C 1
ATOM 6201 O O . LEU B 1 386 ? 15.258 -29.156 -9.82 1 96.56 386 LEU B O 1
ATOM 6205 N N . SER B 1 387 ? 14.68 -30.734 -11.297 1 96.69 387 SER B N 1
ATOM 6206 C CA . SER B 1 387 ? 15.984 -30.703 -11.953 1 96.69 387 SER B CA 1
ATOM 6207 C C . SER B 1 387 ? 16.125 -29.453 -12.812 1 96.69 387 SER B C 1
ATOM 6209 O O . SER B 1 387 ? 15.133 -28.844 -13.219 1 96.69 387 SER B O 1
ATOM 6211 N N . ASP B 1 388 ? 17.328 -29.078 -13.102 1 95.88 388 ASP B N 1
ATOM 6212 C CA . ASP B 1 388 ? 17.578 -27.938 -13.977 1 95.88 388 ASP B CA 1
ATOM 6213 C C . ASP B 1 388 ? 16.906 -28.125 -15.336 1 95.88 388 ASP B C 1
ATOM 6215 O O . ASP B 1 388 ? 16.375 -27.188 -15.906 1 95.88 388 ASP B O 1
ATOM 6219 N N . ASP B 1 389 ? 16.984 -29.344 -15.789 1 97.62 389 ASP B N 1
ATOM 6220 C CA . ASP B 1 389 ? 16.391 -29.641 -17.078 1 97.62 389 ASP B CA 1
ATOM 6221 C C . ASP B 1 389 ? 14.875 -29.438 -17.047 1 97.62 389 ASP B C 1
ATOM 6223 O O . ASP B 1 389 ? 14.281 -28.969 -18.016 1 97.62 389 ASP B O 1
ATOM 6227 N N . ASP B 1 390 ? 14.266 -29.812 -15.953 1 97.62 390 ASP B N 1
ATOM 6228 C CA . ASP B 1 390 ? 12.82 -29.672 -15.836 1 97.62 390 ASP B CA 1
ATOM 6229 C C . ASP B 1 390 ? 12.43 -28.203 -15.695 1 97.62 390 ASP B C 1
ATOM 6231 O O . ASP B 1 390 ? 11.375 -27.781 -16.172 1 97.62 390 ASP B O 1
ATOM 6235 N N . VAL B 1 391 ? 13.266 -27.391 -15.031 1 97.94 391 VAL B N 1
ATOM 6236 C CA . VAL B 1 391 ? 13.023 -25.953 -14.938 1 97.94 391 VAL B CA 1
ATOM 6237 C C . VAL B 1 391 ? 13.125 -25.328 -16.328 1 97.94 391 VAL B C 1
ATOM 6239 O O . VAL B 1 391 ? 12.289 -24.484 -16.688 1 97.94 391 VAL B O 1
ATOM 6242 N N . ILE B 1 392 ? 14.117 -25.719 -17.094 1 98.25 392 ILE B N 1
ATOM 6243 C CA . ILE B 1 392 ? 14.305 -25.219 -18.438 1 98.25 392 ILE B CA 1
ATOM 6244 C C . ILE B 1 392 ? 13.109 -25.625 -19.312 1 98.25 392 ILE B C 1
ATOM 6246 O O . ILE B 1 392 ? 12.602 -24.812 -20.078 1 98.25 392 ILE B O 1
ATOM 6250 N N . SER B 1 393 ? 12.703 -26.875 -19.172 1 97.94 393 SER B N 1
ATOM 6251 C CA . SER B 1 393 ? 11.531 -27.344 -19.922 1 97.94 393 SER B CA 1
ATOM 6252 C C . SER B 1 393 ? 10.289 -26.531 -19.562 1 97.94 393 SER B C 1
ATOM 6254 O O . SER B 1 393 ? 9.5 -26.188 -20.438 1 97.94 393 SER B O 1
ATOM 6256 N N . LYS B 1 394 ? 10.109 -26.312 -18.297 1 97.75 394 LYS B N 1
ATOM 6257 C CA . LYS B 1 394 ? 9 -25.484 -17.844 1 97.75 394 LYS B CA 1
ATOM 6258 C C . LYS B 1 394 ? 9.062 -24.094 -18.469 1 97.75 394 LYS B C 1
ATOM 6260 O O . LYS B 1 394 ? 8.047 -23.578 -18.953 1 97.75 394 LYS B O 1
ATOM 6265 N N . PHE B 1 395 ? 10.242 -23.484 -18.5 1 98.38 395 PHE B N 1
ATOM 6266 C CA . PHE B 1 395 ? 10.43 -22.156 -19.078 1 98.38 395 PHE B CA 1
ATOM 6267 C C . PHE B 1 395 ? 10.086 -22.172 -20.562 1 98.38 395 PHE B C 1
ATOM 6269 O O . PHE B 1 395 ? 9.375 -21.297 -21.062 1 98.38 395 PHE B O 1
ATOM 6276 N N . ARG B 1 396 ? 10.555 -23.172 -21.266 1 98 396 ARG B N 1
ATOM 6277 C CA . ARG B 1 396 ? 10.289 -23.297 -22.703 1 98 396 ARG B CA 1
ATOM 6278 C C . ARG B 1 396 ? 8.797 -23.406 -22.969 1 98 396 ARG B C 1
ATOM 6280 O O . ARG B 1 396 ? 8.273 -22.734 -23.859 1 98 396 ARG B O 1
ATOM 6287 N N . ASN B 1 397 ? 8.172 -24.219 -22.172 1 97.19 397 ASN B N 1
ATOM 6288 C CA . ASN B 1 397 ? 6.738 -24.422 -22.344 1 97.19 397 ASN B CA 1
ATOM 6289 C C . ASN B 1 397 ? 5.961 -23.141 -22.047 1 97.19 397 ASN B C 1
ATOM 6291 O O . ASN B 1 397 ? 4.977 -22.828 -22.734 1 97.19 397 ASN B O 1
ATOM 6295 N N . ASN B 1 398 ? 6.383 -22.406 -21.062 1 97.88 398 ASN B N 1
ATOM 6296 C CA . ASN B 1 398 ? 5.688 -21.203 -20.641 1 97.88 398 ASN B CA 1
ATOM 6297 C C . ASN B 1 398 ? 5.98 -20.031 -21.578 1 97.88 398 ASN B C 1
ATOM 6299 O O . ASN B 1 398 ? 5.293 -19.016 -21.531 1 97.88 398 ASN B O 1
ATOM 6303 N N . SER B 1 399 ? 6.961 -20.141 -22.438 1 97.38 399 SER B N 1
ATOM 6304 C CA . SER B 1 399 ? 7.371 -19.031 -23.312 1 97.38 399 SER B CA 1
ATOM 6305 C C . SER B 1 399 ? 6.879 -19.234 -24.734 1 97.38 399 SER B C 1
ATOM 6307 O O . SER B 1 399 ? 7.219 -18.469 -25.625 1 97.38 399 SER B O 1
ATOM 6309 N N . THR B 1 400 ? 6.105 -20.266 -24.984 1 93.56 400 THR B N 1
ATOM 6310 C CA . THR B 1 400 ? 5.703 -20.672 -26.328 1 93.56 400 THR B CA 1
ATOM 6311 C C . THR B 1 400 ? 4.93 -19.547 -27.016 1 93.56 400 THR B C 1
ATOM 6313 O O . THR B 1 400 ? 5.047 -19.359 -28.234 1 93.56 400 THR B O 1
ATOM 6316 N N . LYS B 1 401 ? 4.164 -18.781 -26.297 1 90.44 401 LYS B N 1
ATOM 6317 C CA . LYS B 1 401 ? 3.314 -17.75 -26.906 1 90.44 401 LYS B CA 1
ATOM 6318 C C . LYS B 1 401 ? 3.951 -16.375 -26.797 1 90.44 401 LYS B C 1
ATOM 6320 O O . LYS B 1 401 ? 3.328 -15.367 -27.141 1 90.44 401 LYS B O 1
ATOM 6325 N N . ALA B 1 402 ? 5.102 -16.328 -26.281 1 93.75 402 ALA B N 1
ATOM 6326 C CA . ALA B 1 402 ? 5.785 -15.039 -26.125 1 93.75 402 ALA B CA 1
ATOM 6327 C C . ALA B 1 402 ? 6.129 -14.438 -27.484 1 93.75 402 ALA B C 1
ATOM 6329 O O . ALA B 1 402 ? 6.52 -15.148 -28.406 1 93.75 402 ALA B O 1
ATOM 6330 N N . VAL B 1 403 ? 5.988 -13.156 -27.609 1 91.5 403 VAL B N 1
ATOM 6331 C CA . VAL B 1 403 ? 6.309 -12.453 -28.859 1 91.5 403 VAL B CA 1
ATOM 6332 C C . VAL B 1 403 ? 7.75 -11.945 -28.797 1 91.5 403 VAL B C 1
ATOM 6334 O O . VAL B 1 403 ? 8.109 -11.172 -27.906 1 91.5 403 VAL B O 1
ATOM 6337 N N . GLY B 1 404 ? 8.508 -12.406 -29.672 1 89.94 404 GLY B N 1
ATOM 6338 C CA . GLY B 1 404 ? 9.828 -11.828 -29.891 1 89.94 404 GLY B CA 1
ATOM 6339 C C . GLY B 1 404 ? 10.883 -12.398 -28.953 1 89.94 404 GLY B C 1
ATOM 6340 O O . GLY B 1 404 ? 12.07 -12.102 -29.094 1 89.94 404 GLY B O 1
ATOM 6341 N N . THR B 1 405 ? 10.555 -13.25 -28.031 1 93.81 405 THR B N 1
ATOM 6342 C CA . THR B 1 405 ? 11.5 -13.781 -27.062 1 93.81 405 THR B CA 1
ATOM 6343 C C . THR B 1 405 ? 12.406 -14.828 -27.688 1 93.81 405 THR B C 1
ATOM 6345 O O . THR B 1 405 ? 11.922 -15.766 -28.328 1 93.81 405 THR B O 1
ATOM 6348 N N . ASN B 1 406 ? 13.648 -14.586 -27.578 1 97.25 406 ASN B N 1
ATOM 6349 C CA . ASN B 1 406 ? 14.633 -15.609 -27.906 1 97.25 406 ASN B CA 1
ATOM 6350 C C . ASN B 1 406 ? 14.883 -16.547 -26.734 1 97.25 406 ASN B C 1
ATOM 6352 O O . ASN B 1 406 ? 15.828 -16.359 -25.969 1 97.25 406 ASN B O 1
ATOM 6356 N N . VAL B 1 407 ? 14.188 -17.641 -26.703 1 97.75 407 VAL B N 1
ATOM 6357 C CA . VAL B 1 407 ? 14.109 -18.562 -25.562 1 97.75 407 VAL B CA 1
ATOM 6358 C C . VAL B 1 407 ? 15.492 -19.109 -25.25 1 97.75 407 VAL B C 1
ATOM 6360 O O . VAL B 1 407 ? 15.914 -19.109 -24.094 1 97.75 407 VAL B O 1
ATOM 6363 N N . ASP B 1 408 ? 16.234 -19.531 -26.25 1 97.81 408 ASP B N 1
ATOM 6364 C CA . ASP B 1 408 ? 17.547 -20.125 -26.031 1 97.81 408 ASP B CA 1
ATOM 6365 C C . ASP B 1 408 ? 18.531 -19.094 -25.484 1 97.81 408 ASP B C 1
ATOM 6367 O O . ASP B 1 408 ? 19.375 -19.422 -24.625 1 97.81 408 ASP B O 1
ATOM 6371 N N . GLN B 1 409 ? 18.438 -17.906 -25.953 1 97.94 409 GLN B N 1
ATOM 6372 C CA . GLN B 1 409 ? 19.328 -16.859 -25.484 1 97.94 409 GLN B CA 1
ATOM 6373 C C . GLN B 1 409 ? 19.031 -16.484 -24.047 1 97.94 409 GLN B C 1
ATOM 6375 O O . GLN B 1 409 ? 19.953 -16.203 -23.266 1 97.94 409 GLN B O 1
ATOM 6380 N N . VAL B 1 410 ? 17.75 -16.406 -23.672 1 98.44 410 VAL B N 1
ATOM 6381 C CA . VAL B 1 410 ? 17.391 -16.141 -22.281 1 98.44 410 VAL B CA 1
ATOM 6382 C C . VAL B 1 410 ? 17.969 -17.219 -21.375 1 98.44 410 VAL B C 1
ATOM 6384 O O . VAL B 1 410 ? 18.547 -16.906 -20.328 1 98.44 410 VAL B O 1
ATOM 6387 N N . ILE B 1 411 ? 17.797 -18.531 -21.766 1 98.38 411 ILE B N 1
ATOM 6388 C CA . ILE B 1 411 ? 18.297 -19.656 -20.969 1 98.38 411 ILE B CA 1
ATOM 6389 C C . ILE B 1 411 ? 19.812 -19.516 -20.797 1 98.38 411 ILE B C 1
ATOM 6391 O O . ILE B 1 411 ? 20.328 -19.688 -19.688 1 98.38 411 ILE B O 1
ATOM 6395 N N . LYS B 1 412 ? 20.516 -19.172 -21.859 1 97.75 412 LYS B N 1
ATOM 6396 C CA . LYS B 1 412 ? 21.969 -19.047 -21.844 1 97.75 412 LYS B CA 1
ATOM 6397 C C . LYS B 1 412 ? 22.406 -17.922 -20.891 1 97.75 412 LYS B C 1
ATOM 6399 O O . LYS B 1 412 ? 23.312 -18.109 -20.078 1 97.75 412 LYS B O 1
ATOM 6404 N N . LEU B 1 413 ? 21.781 -16.781 -21 1 98.12 413 LEU B N 1
ATOM 6405 C CA . LEU B 1 413 ? 22.141 -15.625 -20.188 1 98.12 413 LEU B CA 1
ATOM 6406 C C . LEU B 1 413 ? 21.844 -15.867 -18.719 1 98.12 413 LEU B C 1
ATOM 6408 O O . LEU B 1 413 ? 22.641 -15.492 -17.844 1 98.12 413 LEU B O 1
ATOM 6412 N N . VAL B 1 414 ? 20.688 -16.484 -18.391 1 98 414 VAL B N 1
ATOM 6413 C CA . VAL B 1 414 ? 20.297 -16.719 -17 1 98 414 VAL B CA 1
ATOM 6414 C C . VAL B 1 414 ? 21.188 -17.797 -16.391 1 98 414 VAL B C 1
ATOM 6416 O O . VAL B 1 414 ? 21.531 -17.719 -15.211 1 98 414 VAL B O 1
ATOM 6419 N N . ARG B 1 415 ? 21.547 -18.828 -17.125 1 95.69 415 ARG B N 1
ATOM 6420 C CA . ARG B 1 415 ? 22.391 -19.906 -16.641 1 95.69 415 ARG B CA 1
ATOM 6421 C C . ARG B 1 415 ? 23.781 -19.391 -16.234 1 95.69 415 ARG B C 1
ATOM 6423 O O . ARG B 1 415 ? 24.359 -19.859 -15.266 1 95.69 415 ARG B O 1
ATOM 6430 N N . LYS B 1 416 ? 24.344 -18.484 -16.906 1 93.31 416 LYS B N 1
ATOM 6431 C CA . LYS B 1 416 ? 25.703 -18 -16.688 1 93.31 416 LYS B CA 1
ATOM 6432 C C . LYS B 1 416 ? 25.719 -16.812 -15.734 1 93.31 416 LYS B C 1
ATOM 6434 O O . LYS B 1 416 ? 26.5 -16.766 -14.789 1 93.31 416 LYS B O 1
ATOM 6439 N N . MET B 1 417 ? 24.75 -15.953 -15.789 1 94.81 417 MET B N 1
ATOM 6440 C CA . MET B 1 417 ? 24.641 -14.664 -15.125 1 94.81 417 MET B CA 1
ATOM 6441 C C . MET B 1 417 ? 25.984 -14.242 -14.523 1 94.81 417 MET B C 1
ATOM 6443 O O . MET B 1 417 ? 26.297 -14.602 -13.391 1 94.81 417 MET B O 1
ATOM 6447 N N . ASN B 1 418 ? 26.797 -13.586 -15.32 1 92.75 418 ASN B N 1
ATOM 6448 C CA . ASN B 1 418 ? 28.125 -13.133 -14.922 1 92.75 418 ASN B CA 1
ATOM 6449 C C . ASN B 1 418 ? 28.344 -11.672 -15.297 1 92.75 418 ASN B C 1
ATOM 6451 O O . ASN B 1 418 ? 27.422 -10.992 -15.75 1 92.75 418 ASN B O 1
ATOM 6455 N N . SER B 1 419 ? 29.516 -11.148 -15.07 1 94.56 419 SER B N 1
ATOM 6456 C CA . SER B 1 419 ? 29.812 -9.734 -15.227 1 94.56 419 SER B CA 1
ATOM 6457 C C . SER B 1 419 ? 30.062 -9.375 -16.688 1 94.56 419 SER B C 1
ATOM 6459 O O . SER B 1 419 ? 30.156 -8.195 -17.031 1 94.56 419 SER B O 1
ATOM 6461 N N . GLY B 1 420 ? 30.062 -10.336 -17.562 1 94.81 420 GLY B N 1
ATOM 6462 C CA . GLY B 1 420 ? 30.328 -10.086 -18.969 1 94.81 420 GLY B CA 1
ATOM 6463 C C . GLY B 1 420 ? 29.094 -9.672 -19.75 1 94.81 420 GLY B C 1
ATOM 6464 O O . GLY B 1 420 ? 29.203 -9.195 -20.891 1 94.81 420 GLY B O 1
ATOM 6465 N N . SER B 1 421 ? 27.938 -9.883 -19.188 1 96.88 421 SER B N 1
ATOM 6466 C CA . SER B 1 421 ? 26.672 -9.508 -19.828 1 96.88 421 SER B CA 1
ATOM 6467 C C . SER B 1 421 ? 25.906 -8.508 -18.969 1 96.88 421 SER B C 1
ATOM 6469 O O . SER B 1 421 ? 26.016 -8.508 -17.734 1 96.88 421 SER B O 1
ATOM 6471 N N . LYS B 1 422 ? 25.172 -7.656 -19.734 1 97.56 422 LYS B N 1
ATOM 6472 C CA . LYS B 1 422 ? 24.359 -6.637 -19.078 1 97.56 422 LYS B CA 1
ATOM 6473 C C . LYS B 1 422 ? 22.906 -7.055 -19 1 97.56 422 LYS B C 1
ATOM 6475 O O . LYS B 1 422 ? 22.469 -7.969 -19.703 1 97.56 422 LYS B O 1
ATOM 6480 N N . VAL B 1 423 ? 22.172 -6.418 -18.078 1 98 423 VAL B N 1
ATOM 6481 C CA . VAL B 1 423 ? 20.75 -6.684 -17.953 1 98 423 VAL B CA 1
ATOM 6482 C C . VAL B 1 423 ? 20.047 -6.34 -19.266 1 98 423 VAL B C 1
ATOM 6484 O O . VAL B 1 423 ? 19.078 -7.008 -19.641 1 98 423 VAL B O 1
ATOM 6487 N N . SER B 1 424 ? 20.562 -5.34 -19.984 1 96.69 424 SER B N 1
ATOM 6488 C CA . SER B 1 424 ? 19.984 -4.957 -21.281 1 96.69 424 SER B CA 1
ATOM 6489 C C . SER B 1 424 ? 20.062 -6.102 -22.281 1 96.69 424 SER B C 1
ATOM 6491 O O . SER B 1 424 ? 19.188 -6.238 -23.141 1 96.69 424 SER B O 1
ATOM 6493 N N . ASP B 1 425 ? 21.062 -6.984 -22.141 1 97.44 425 ASP B N 1
ATOM 6494 C CA . ASP B 1 425 ? 21.172 -8.156 -23 1 97.44 425 ASP B CA 1
ATOM 6495 C C . ASP B 1 425 ? 20.031 -9.133 -22.75 1 97.44 425 ASP B C 1
ATOM 6497 O O . ASP B 1 425 ? 19.484 -9.727 -23.672 1 97.44 425 ASP B O 1
ATOM 6501 N N . LEU B 1 426 ? 19.766 -9.32 -21.516 1 98 426 LEU B N 1
ATOM 6502 C CA . LEU B 1 426 ? 18.656 -10.188 -21.141 1 98 426 LEU B CA 1
ATOM 6503 C C . LEU B 1 426 ? 17.328 -9.617 -21.609 1 98 426 LEU B C 1
ATOM 6505 O O . LEU B 1 426 ? 16.484 -10.344 -22.141 1 98 426 LEU B O 1
ATOM 6509 N N . GLU B 1 427 ? 17.141 -8.32 -21.422 1 96.69 427 GLU B N 1
ATOM 6510 C CA . GLU B 1 427 ? 15.914 -7.66 -21.859 1 96.69 427 GLU B CA 1
ATOM 6511 C C . GLU B 1 427 ? 15.734 -7.785 -23.375 1 96.69 427 GLU B C 1
ATOM 6513 O O . GLU B 1 427 ? 14.617 -7.988 -23.859 1 96.69 427 GLU B O 1
ATOM 6518 N N . GLU B 1 428 ? 16.812 -7.602 -24.062 1 96.19 428 GLU B N 1
ATOM 6519 C CA . GLU B 1 428 ? 16.766 -7.75 -25.5 1 96.19 428 GLU B CA 1
ATOM 6520 C C . GLU B 1 428 ? 16.359 -9.172 -25.906 1 96.19 428 GLU B C 1
ATOM 6522 O O . GLU B 1 428 ? 15.594 -9.359 -26.859 1 96.19 428 GLU B O 1
ATOM 6527 N N . ALA B 1 429 ? 16.891 -10.156 -25.188 1 97.56 429 ALA B N 1
ATOM 6528 C CA . ALA B 1 429 ? 16.547 -11.547 -25.469 1 97.56 429 ALA B CA 1
ATOM 6529 C C . ALA B 1 429 ? 15.07 -11.82 -25.172 1 97.56 429 ALA B C 1
ATOM 6531 O O . ALA B 1 429 ? 14.461 -12.695 -25.781 1 97.56 429 ALA B O 1
ATOM 6532 N N . MET B 1 430 ? 14.453 -11.062 -24.297 1 97.31 430 MET B N 1
ATOM 6533 C CA . MET B 1 430 ? 13.078 -11.273 -23.844 1 97.31 430 MET B CA 1
ATOM 6534 C C . MET B 1 430 ? 12.086 -10.578 -24.766 1 97.31 430 MET B C 1
ATOM 6536 O O . MET B 1 430 ? 10.875 -10.68 -24.578 1 97.31 430 MET B O 1
ATOM 6540 N N . GLN B 1 431 ? 12.609 -9.836 -25.875 1 93.5 431 GLN B N 1
ATOM 6541 C CA . GLN B 1 431 ? 11.688 -9.117 -26.75 1 93.5 431 GLN B CA 1
ATOM 6542 C C . GLN B 1 431 ? 12.062 -9.305 -28.203 1 93.5 431 GLN B C 1
ATOM 6544 O O . GLN B 1 431 ? 13.18 -9.703 -28.516 1 93.5 431 GLN B O 1
#

pLDDT: mean 92.4, std 8.93, range [54.09, 98.94]

Sequence (862 aa):
MILDCIGVGIIGGQTHLSSSLRRFAALTDGQTKDKQSLLWGFGRTHCSAPMAAYLNAASCHSMDFDDTWHPATHPSSPVLPALLATAGSLPTTLQPTLEDLLIAFNAGVQVQGCLLRCSQAAQNIPNRLHPPAIVGVMGSAAAVSRLLGFGPEKCRHALAIAASFAGAPMANAGTTTKPLHAAKAARFGLEAALLADTGIQGNPNILDMESGFGAYFTDFNPEKEMHNISNDAGVILNEQDIAIKRFPCHLGMHWAIDASTALHKQIVELRGSLAVDGIKRIDISAPKSRYINRPIPESEHEARHSFQFTSCTALLDGVVTPESFQETMRDRRDLKNLLSKTFIQSSNDNKPCFDTMYVEVKVTLSDNTVIQSRCHTPYGHWRNPLSDDDVISKFRNNSTKAVGTNVDQVIKLVRKMNSGSKVSDLEEAMQMILDCIGVGIIGGQTHLSSSLRRFAALTDGQTKDKQSLLWGFGRTHCSAPMAAYLNAASCHSMDFDDTWHPATHPSSPVLPALLATAGSLPTTLQPTLEDLLIAFNAGVQVQGCLLRCSQAAQNIPNRLHPPAIVGVMGSAAAVSRLLGFGPEKCRHALAIAASFAGAPMANAGTTTKPLHAAKAARFGLEAALLADTGIQGNPNILDMESGFGAYFTDFNPEKEMHNISNDAGVILNEQDIAIKRFPCHLGMHWAIDASTALHKQIVELRGSLAVDGIKRIDISAPKSRYINRPIPESEHEARHSFQFTSCTALLDGVVTPESFQETMRDRRDLKNLLSKTFIQSSNDNKPCFDTMYVEVKVTLSDNTVIQSRCHTPYGHWRNPLSDDDVISKFRNNSTKAVGTNVDQVIKLVRKMNSGSKVSDLEEAMQ

Secondary structure (DSSP, 8-state):
-HHHHHHHHHHHTTSHHHHHHHHHHHHHT---TT--EEPTTBTT-EE-HHHHHHHHHHHHHTTT-S-EETTTB-SSTTTHHHHHHHHHHS-GGGPPBHHHHHHHHHHHHHHHHHHHHT-HHHHS--SSB-GGGTHHHHHHHHHHHHHHT--HHHHHHHHHHHHTT---BGGGGGSTTHHHHHHHHHHHHHHHHHHHHTT----TTTTT-TTTGGGG-TT--HHHHHHHHHH-SS-GGGT--EE--SSSS-THHHHHHHHHHHHHHHHHHHHSS--GGGEEEEEEE----SS---SS--SHHHHTT-HHHHHHHHHHHS---GGGGSHHHHT-HHHHHHHHTEEEE--TT--S-TTT--EEEEEEETT--EEEEEESS-TTBTTBPPPHHHHHHHHHHHTTT-BS--HHHHHHHHHH--TTSBHHHHHHHT-/-HHHHHHHHHHHTTSHHHHHHHHHHHHHT---TT--EEPTTBTT-EE-HHHHHHHHHHHHHTTT-S-EETTTB-SSTTTHHHHHHHHHTS-GGGPPBHHHHHHHHHHHHHHHHHHHHT-HHHHS--SSB-GGGTHHHHHHHHHHHHHHT--HHHHHHHHHHHHTT---BGGGGGSTTHHHHHHHHHHHHHHHHHHHHTT----TTTTT-TTTGGGG-TT--HHHHHHHHHH--S-GGGG--EE--SSSS-THHHHHHHHHHHHHHHHHHHHSS--GGGEEEEEEE----SS---SS--SHHHHTT-HHHHHHHHHHHS---GGGGSHHHHT-HHHHHHHHTEEEE--TT--S-TTT--EEEEEEETTS-EEEEEESS-TTBTTBPPPHHHHHHHHHHHTTT-BS--HHHHHHHHHH--TTSBHHHHHHHT-

Radius of gyration: 29.02 Å; Cα contacts (8 Å, |Δi|>4): 1979; chains: 2; bounding box: 61×100×70 Å

Solvent-accessible surface area (backbone atoms only — not comparable to full-atom values): 40757 Å² total; per-residue (Å²): 106,68,63,46,41,52,16,32,16,26,44,19,42,69,36,71,66,35,49,34,49,51,53,46,42,49,74,46,66,48,85,45,91,82,37,46,1,60,38,60,31,53,27,88,40,52,29,36,30,46,56,17,2,23,52,34,4,20,6,15,35,60,41,42,30,42,44,35,31,70,53,57,33,39,56,52,38,7,24,54,30,21,42,53,9,52,48,38,59,42,55,82,93,63,52,46,28,27,34,47,48,51,52,14,50,50,46,8,38,39,46,28,55,55,57,36,63,17,18,71,65,44,39,41,79,51,71,28,51,36,45,31,17,38,37,18,8,38,8,8,7,46,15,38,23,51,62,72,63,54,52,73,68,50,40,42,18,6,41,27,39,10,46,44,68,13,33,21,32,34,50,26,63,78,33,70,39,34,23,48,32,26,8,49,8,2,20,42,2,39,48,18,26,52,41,21,71,54,65,47,36,29,29,87,52,25,74,77,28,62,24,16,56,21,48,83,34,97,62,49,39,51,67,67,40,49,54,51,50,71,68,36,89,63,58,70,68,74,68,53,45,44,23,50,49,81,43,54,23,42,72,76,37,44,22,32,29,51,13,20,27,54,42,26,53,51,41,28,71,73,63,71,51,83,52,70,85,44,52,60,36,34,43,34,40,35,42,68,60,96,75,41,78,31,70,75,49,88,44,53,70,39,37,31,36,10,50,52,45,40,24,49,42,7,37,74,66,54,52,72,52,76,66,53,51,35,66,76,52,59,66,31,64,65,55,50,54,49,42,76,35,49,45,78,46,61,53,90,85,32,51,74,38,96,86,73,27,50,17,34,38,34,39,28,29,66,86,65,50,73,50,70,30,68,22,68,67,34,79,13,31,50,92,34,57,66,50,70,67,54,46,51,48,50,24,54,64,31,41,67,81,37,32,57,45,37,64,69,56,38,52,54,50,63,72,60,43,38,76,89,42,41,47,65,55,49,53,51,24,44,43,107,67,62,47,41,52,15,31,16,25,44,18,41,71,36,72,65,36,49,34,49,51,52,45,41,51,74,46,66,48,88,44,92,80,37,46,1,61,37,60,30,53,27,92,39,52,29,36,31,47,56,16,2,22,53,36,4,20,6,15,35,60,40,41,30,42,43,34,31,70,52,59,34,38,56,52,37,7,27,50,30,21,42,53,8,52,49,39,59,43,56,82,91,64,51,45,29,28,35,48,49,51,53,14,50,50,46,9,38,38,47,27,54,55,58,36,62,17,17,71,65,44,40,41,78,51,72,26,49,36,45,31,18,38,38,17,8,38,8,8,8,46,15,38,24,52,61,73,62,52,53,72,69,50,40,41,18,6,40,26,40,11,47,44,68,13,33,21,31,33,50,26,63,78,33,70,39,34,24,48,32,26,7,49,7,2,19,41,2,38,48,18,27,51,41,20,71,56,63,46,37,28,29,86,53,24,74,76,28,62,24,16,55,22,47,84,34,97,62,50,40,49,66,67,38,47,54,54,49,72,69,38,88,63,57,70,67,74,64,55,43,44,23,50,50,79,42,54,24,42,74,76,38,44,22,30,28,51,13,21,26,55,44,25,53,50,41,27,72,74,63,71,50,83,53,70,83,44,51,60,35,35,41,33,39,36,41,69,60,95,74,40,76,31,71,75,50,89,44,52,72,39,37,31,35,10,50,52,44,39,21,48,42,7,37,73,66,55,52,73,52,76,67,55,50,35,67,76,52,60,67,31,66,67,54,50,54,48,41,76,35,49,45,78,46,61,53,91,84,33,51,74,37,95,85,73,26,49,20,33,37,34,40,29,30,64,87,64,50,75,50,72,30,70,22,70,68,34,79,11,31,51,91,35,58,66,50,71,66,55,46,50,49,49,23,54,64,32,42,68,80,36,33,58,44,37,64,69,55,39,54,53,50,64,72,62,43,38,77,89,41,40,45,66,56,49,54,51,24,44,42

Organism: Pinctada imbricata (NCBI:txid66713)

Foldseek 3Di:
DLLLLLLQLQLLCPDPLLVVLVVVCCVPQNDDPLFFADQFQAPRDGGQLLSQLLSSLLSSPQLPQAKAFQLTERQQSQALSLLRSLQRNDDPVLFAFLLLLVVLSLQLSLQLVLQLVQAPCSRHCHQWWHSCQQSLLLSNLSSLCSSNPHDPQLSLFLNQQSNVRGTDTCVCCLDSCNSSSSSSSNSNSSVSSVCSVVPDGGDSCLLPDCVHSVVRHVRGHNVVSVVVVVPDPDRPVVVVQMFRGPASANPQLLQLLVFLLVVLVVCCVVPVHDDLQFWQAKEKEWADDDRQDDLQDPALSNLSRHNLNSSLLCNHPSDHYPCCSDPVNSPDPSSVSHSVRYYYDYDPVAHPDLQFHKMKMWIQTPVRDIDIGMGGAGQRGSVRRDDPVSSLVSSCVSSVSRPQAQSVQLNVCNVVRDRVGGSVSNVNNSD/DLLLLLLQLQLLCPDPLLVVLVVVCCVPQNDDPLFFADQFQAPRDGGQLLSQLLSSLLSSPQLPQAKAFQLTERQQSQALSLLRSLQRNDDPVLFAFLLLLVVLSLQLSLQLVLQLVQAPCSRHCHDWWHSCQQSLLLSNLSSLCSSNPHDPQLSLFLNQQSNVRGTDTCVCCLDSCNSSSSSSSNSNSSVSSVCSVVPDGGDSCLLPDCVHSVVRPVRGHNVVSVVVVVPDPDRVVVVPQMFRGPARANPQLLLLLVFLLVVLVVCCVVPVHDDLQFWQAKEKEWADDDRQDDLQDPALSNLSRHNLNSSLLCNHPSDHYPCCSDPVNSPDPSSVSHSVRYYYDYDPVAHPDLQFHKMKMWIQTPVRDIDIGMGGAGQRGSVRRDDPVSSLVSSCVSSVSRPQAQSVQLNVCNVVRDRVGGSVSNVNNSD

InterPro domains:
  IPR005656 MmgE/PrpD [PTHR16943] (1-427)
  IPR036148 MmgE/PrpD superfamily [SSF103378] (1-420)
  IPR042183 MmgE/PrpD superfamily, domain 1 [G3DSA:1.10.4100.10] (2-397)
  IPR042188 MmgE/PrpD superfamily, domain 2 [G3DSA:3.30.1330.120] (247-380)
  IPR045336 MmgE/PrpD, N-terminal [PF03972] (1-219)
  IPR045337 MmgE/PrpD, C-terminal [PF19305] (247-414)